Protein AF-A0A535Y219-F1 (afdb_monomer)

Foldseek 3Di:
DKDKDWDWDQDPVPRDTGAIWMWIDPDVVPDIDTADFDDDPLPQFGPTNQQPVNCVPAWDWDAQPVDRQWIWTAFFARPVVQFGRIWIGNGNRNGIGTLAHDDQGTWHDKDADPVHRLWIWTQGQQGIKIDNGVSQDPDRVDDRVSGDIDDQCADQDPVQLWRGNPNPFFFWFFLEKEAAQVQHPWIWTFTAQAATWIADPVDRIIGHAAGGGWAYKDAQNVDLQWIWTAHFAPWIWIGRHNSNDHNNIGTQCAAHDRQAAAARRWEKDALNVQRLWIWTWHLFIKIWNGVPPVDSPPTHIDTQGDRQFPDDDDRDDHNRDQRIWQEWEDAAAQKIWTWGQQGWIKMFNRSRPDSHTDIDTQCPPAAFRHGWQYKYAYRFARQWIKTAGADFCVVVVVRDAGMWIGNGNRNDIDRLQAPPDRWGWRYKYAQLQQRLWIWTFTQQAIWIDNHNRNDIDHDDDDTGGFGFNYWYAQQLFQWIKTRTNGRHIDIDHDPDQTWGKHKHKAWPPWADAAQDKIKMKIKIFTRHRFKFWQKKKKWADWPQKAWDDWPPCWDDDPRITMDTGDIAGRRGMDIIMTMITGHNDDDPPDFKIKTAWMWMATPRGRIDGHYIYIGGHFAQWAKEKPPQEAEDEAEAQAKDKDKIKMWTQHQAFWKWFKDKDQFPFDKFKFAQVQPHGDDRIHDRAHTGGMGMIMMMTHHHNPDDAQDKTKMKMKIATPVHRVHIYIHIYIYTYHHFQEEEEAAALPLPRLSVLLVLLCVLLVHDYDYDYCNVPVDDDLVRLLNHQEYEYEHQADDDQSCVVCLVSVVSNVQQLHEYEYEDFRNLAACSVVDPSNCPPVQWDDPRDCVQHFAQFQWKAFDDPDQQRHPPGTWGFDCVPRVGRGWGFTDGHPPKDAGIAGPVRGGQWIWDDPVRYIYTYGRHHLSRTHDSNRSNSSSNSSVVVSPD

Sequence (944 aa):
MVLYVGSDYRDQTTGAHRPSLLWRSDDNAASWHQLPVTGATGSDDSVLDYCGQQCFYDNVIEVDPTNTDIVYAAGQFNYGIGSGGVFRSDDGGQTWKNLGWDQHPDFHALAFDPSNPAHVLVGSDGGVWYSEDRGGRPGPADPLDAVTWQNLNGTVDTYTAGVLHRTGLQISQFDSIANVPTVPARFWGGTQDNGTVRKSVASNSWFDVASGDGGQVLVDPTDANFVYGTYFGISPYRYTNGGAAFFSNQYIRTGLNLNDRSEFYVPWVMNQLNPNQLFLGTYRLYRTDNAKAPSAPAVTWKTISPDLTTGCTGTAPNGARTCALSAIGVGGGQAVYVGTLDGLLWISPNGVSAANPTWERLDQGGLPKRPVAAIAVDRSNYRIAYVGYNGFNAATPSRPGHVFKTTDGGQHWANISGNLPDSPVNSLLLDPSFPNTLYAGTDVGPFVSYDGGVHWSALGTDFPIVAVDQLDLDASHGSLLAGTHGRGAFRITNNQVVPALVVSKVDAGVPVGPSSNLDYTITLRNIGTADATGVTVTDPVPANTTFVSAGEGGALVAGKVRWTGQTVPTGGSIDLHFRVSIASALKKKIFSITNDGITVTSAEGPGTTGSPTTTNIAPPYAVSLTPAAQDQQNRNGTSVTYPLHLQNLGFNTDSYSISTSGGTFPTQLFQADCTTPLGATVGPLTAGATADFCVGVDIPNNAADNFVDTTTVTATSVASSTVTASATVSTTAASATTLLVDEDGNAPDVQSYYSAALTGASVEFNTWDLEKHRTLPADFLAAYKNVVWFTGNSYPGPITPYEGELATFLDAGGRLLMSGQDILDQQAGQTAFVHDYLHIDWDGSETQNDKATAAVHGVTGNPVTDGIGAIPLDHGILGAAFEDQVTPIAPATGAFTDDTNATDGLNVDTGTYKVIFVAFPLEAYGTAADKATFMTKAFAYFGP

Solvent-accessible surface area (backbone atoms only — not comparable to full-atom values): 47807 Å² total; per-residue (Å²): 88,77,47,77,51,75,51,53,51,66,41,87,88,78,68,45,76,42,67,17,46,47,34,40,15,76,61,63,73,75,50,78,45,74,48,62,70,49,77,54,76,78,37,79,41,24,59,42,28,38,19,48,96,37,52,92,76,16,65,30,75,52,62,43,95,87,40,79,32,30,36,36,44,27,1,33,45,37,75,92,72,69,32,40,24,41,31,41,15,80,65,57,43,64,51,53,27,39,46,23,55,98,67,60,57,41,21,66,43,73,46,63,40,93,90,44,70,42,26,32,38,39,32,26,65,55,41,44,33,36,17,78,54,66,30,43,55,90,50,79,88,56,64,51,78,62,33,53,71,43,65,43,48,35,49,66,37,89,91,72,27,37,34,46,54,84,70,71,56,56,50,51,29,19,62,12,34,31,62,32,70,74,45,73,72,26,37,39,29,6,16,55,59,62,3,27,32,39,38,37,73,91,51,93,43,39,23,42,30,62,46,60,39,9,16,46,46,48,56,35,68,84,43,63,30,38,33,35,38,26,29,62,32,82,41,46,28,33,27,80,61,48,63,77,46,65,63,63,61,37,61,47,56,38,67,62,69,74,81,52,39,26,26,36,56,38,27,62,44,63,35,88,93,44,70,37,25,39,37,43,33,22,30,34,38,31,37,25,78,36,71,72,38,98,45,45,76,67,16,49,37,40,70,47,52,64,78,71,47,92,71,79,85,76,93,53,65,58,57,74,61,60,50,14,26,40,20,54,20,59,35,10,64,34,33,33,36,41,21,13,39,67,20,42,34,36,40,14,74,35,47,70,74,45,82,75,34,58,81,46,79,46,41,85,81,75,57,48,79,35,26,23,35,20,39,31,35,35,67,14,19,41,29,32,30,35,41,22,23,37,61,49,42,84,82,31,71,93,34,60,70,36,32,34,38,23,73,66,59,46,80,52,75,42,79,35,32,62,68,51,72,88,48,29,23,38,20,53,45,74,39,68,51,41,86,32,30,37,39,36,16,14,56,69,23,45,31,35,16,75,65,62,29,60,50,55,42,70,52,77,91,77,67,65,82,32,32,19,42,18,59,31,76,36,56,56,70,28,37,39,37,36,10,14,65,44,60,23,76,47,77,51,72,49,85,74,75,40,29,11,64,39,37,49,66,44,65,75,84,52,35,28,35,65,57,30,71,47,45,34,45,36,40,41,34,19,50,13,53,26,60,33,39,57,23,32,42,37,34,46,64,35,74,71,45,43,86,71,50,49,42,89,78,30,41,83,52,96,67,20,41,36,32,71,66,40,71,31,46,52,71,31,65,49,77,42,40,40,33,30,32,31,37,76,73,75,64,93,91,68,57,57,44,58,35,52,65,34,40,38,43,32,70,87,63,46,58,43,45,34,36,65,41,73,46,63,49,35,52,64,70,41,54,46,42,39,62,53,61,49,75,49,68,43,45,44,62,41,74,48,77,46,75,38,39,35,36,29,50,3,36,42,67,41,34,28,35,67,48,75,44,84,40,84,53,58,70,49,54,17,31,69,82,63,71,50,76,48,73,76,54,52,69,79,27,47,40,49,34,70,52,57,28,18,40,35,40,38,36,49,71,81,53,55,66,72,41,71,38,49,31,39,37,35,40,28,33,67,86,42,79,88,36,61,27,58,25,37,43,33,43,27,27,35,66,49,50,27,37,37,40,41,49,25,80,65,65,62,70,55,64,67,49,57,55,50,14,34,51,66,40,71,48,64,61,44,78,47,49,38,82,84,45,78,74,78,53,49,72,52,58,54,68,33,51,34,39,40,39,41,26,55,78,39,74,74,29,69,59,67,91,45,43,69,42,52,48,53,28,36,76,75,44,20,30,41,40,39,33,21,36,46,46,46,47,54,72,40,21,61,34,68,52,37,38,74,68,68,20,32,60,50,90,58,50,76,85,38,42,73,37,75,46,65,31,43,27,34,27,82,85,26,83,57,22,46,87,41,60,81,36,47,50,45,40,81,74,84,72,51,68,48,27,23,49,55,41,69,31,88,73,32,43,63,26,28,18,35,80,86,68,48,32,28,21,32,36,35,64,76,89,57,31,38,37,36,43,32,25,37,51,63,75,24,40,47,50,72,67,52,35,11,52,46,42,40,29,47,50,58,62,70,46,134

Radius of gyration: 34.11 Å; Cα contacts (8 Å, |Δi|>4): 2656; chains: 1; bounding box: 82×90×89 Å

pLDDT: mean 90.75, std 8.55, range [44.19, 98.75]

Structure (mmCIF, N/CA/C/O backbone):
data_AF-A0A535Y219-F1
#
_entry.id   AF-A0A535Y219-F1
#
loop_
_atom_site.group_PDB
_atom_site.id
_atom_site.type_symbol
_atom_site.label_atom_id
_atom_site.label_alt_id
_atom_site.label_comp_id
_atom_site.label_asym_id
_atom_site.label_entity_id
_atom_site.label_seq_id
_atom_site.pdbx_PDB_ins_code
_atom_site.Cartn_x
_atom_site.Cartn_y
_atom_site.Cartn_z
_atom_site.occupancy
_atom_site.B_iso_or_equiv
_atom_site.auth_seq_id
_atom_site.auth_comp_id
_atom_site.auth_asym_id
_atom_site.auth_atom_id
_atom_site.pdbx_PDB_model_num
ATOM 1 N N . MET A 1 1 ? 40.279 -14.149 -41.042 1.00 84.88 1 MET A N 1
ATOM 2 C CA . MET A 1 1 ? 39.009 -13.833 -40.368 1.00 84.88 1 MET A CA 1
ATOM 3 C C . MET A 1 1 ? 39.279 -12.604 -39.545 1.00 84.88 1 MET A C 1
ATOM 5 O O . MET A 1 1 ? 40.258 -12.608 -38.804 1.00 84.88 1 MET A O 1
ATOM 9 N N . VAL A 1 2 ? 38.479 -11.563 -39.760 1.00 93.25 2 VAL A N 1
ATOM 10 C CA . VAL A 1 2 ? 38.525 -10.356 -38.937 1.00 93.25 2 VAL A CA 1
ATOM 11 C C . VAL A 1 2 ? 37.686 -10.621 -37.692 1.00 93.25 2 VAL A C 1
ATOM 13 O O . VAL A 1 2 ? 36.637 -11.259 -37.786 1.00 93.25 2 VAL A O 1
ATOM 16 N N . LEU A 1 3 ? 38.181 -10.197 -36.537 1.00 94.94 3 LEU A N 1
ATOM 17 C CA . LEU A 1 3 ? 37.518 -10.336 -35.248 1.00 94.94 3 LEU A CA 1
ATOM 18 C C . LEU A 1 3 ? 37.529 -8.998 -34.519 1.00 94.94 3 LEU A C 1
ATOM 20 O O . LEU A 1 3 ? 38.549 -8.308 -34.525 1.00 94.94 3 LEU A O 1
ATOM 24 N N . TYR A 1 4 ? 36.420 -8.696 -33.849 1.00 95.69 4 TYR A N 1
ATOM 25 C CA . TYR A 1 4 ? 36.265 -7.544 -32.969 1.00 95.69 4 TYR A CA 1
ATOM 26 C C . TYR A 1 4 ? 35.875 -8.017 -31.572 1.00 95.69 4 TYR A C 1
ATOM 28 O O . TYR A 1 4 ? 35.117 -8.976 -31.433 1.00 95.69 4 TYR A O 1
ATOM 36 N N . VAL A 1 5 ? 36.413 -7.362 -30.546 1.00 93.62 5 VAL A N 1
ATOM 37 C CA . VAL A 1 5 ? 36.077 -7.617 -29.139 1.00 93.62 5 VAL A CA 1
ATOM 38 C C . VAL A 1 5 ? 35.991 -6.290 -28.401 1.00 93.62 5 VAL A C 1
ATOM 40 O O . VAL A 1 5 ? 36.874 -5.445 -28.546 1.00 93.62 5 VAL A O 1
ATOM 43 N N . GLY A 1 6 ? 34.952 -6.142 -27.585 1.00 91.31 6 GLY A N 1
ATOM 44 C CA . GLY A 1 6 ? 34.812 -5.079 -26.600 1.00 91.31 6 GLY A CA 1
ATOM 45 C C . GLY A 1 6 ? 34.840 -5.653 -25.190 1.00 91.31 6 GLY A C 1
ATOM 46 O O . GLY A 1 6 ? 34.215 -6.680 -24.918 1.00 91.31 6 GLY A O 1
ATOM 47 N N . SER A 1 7 ? 35.608 -5.029 -24.301 1.00 89.06 7 SER A N 1
ATOM 48 C CA . SER A 1 7 ? 35.710 -5.463 -22.905 1.00 89.06 7 SER A CA 1
ATOM 49 C C . SER A 1 7 ? 36.103 -4.314 -21.991 1.00 89.06 7 SER A C 1
ATOM 51 O O . SER A 1 7 ? 37.027 -3.563 -22.321 1.00 89.06 7 SER A O 1
ATOM 53 N N . ASP A 1 8 ? 35.482 -4.246 -20.820 1.00 90.12 8 ASP A N 1
ATOM 54 C CA . ASP A 1 8 ? 36.017 -3.566 -19.647 1.00 90.12 8 ASP A CA 1
ATOM 55 C C . ASP A 1 8 ? 36.749 -4.566 -18.736 1.00 90.12 8 ASP A C 1
ATOM 57 O O . ASP A 1 8 ? 36.802 -5.774 -18.992 1.00 90.12 8 ASP A O 1
ATOM 61 N N . TYR A 1 9 ? 37.370 -4.066 -17.668 1.00 86.69 9 TYR A N 1
ATOM 62 C CA . TYR A 1 9 ? 37.831 -4.940 -16.594 1.00 86.69 9 TYR A CA 1
ATOM 63 C C . TYR A 1 9 ? 37.949 -4.203 -15.267 1.00 86.69 9 TYR A C 1
ATOM 65 O O . TYR A 1 9 ? 38.219 -3.004 -15.194 1.00 86.69 9 TYR A O 1
ATOM 73 N N . ARG A 1 10 ? 37.823 -4.960 -14.176 1.00 84.62 10 ARG A N 1
ATOM 74 C CA . ARG A 1 10 ? 38.108 -4.478 -12.824 1.00 84.62 10 ARG A CA 1
ATOM 75 C C . ARG A 1 10 ? 39.482 -4.951 -12.379 1.00 84.62 10 ARG A C 1
ATOM 77 O O . ARG A 1 10 ? 39.768 -6.148 -12.362 1.00 84.62 10 ARG A O 1
ATOM 84 N N . ASP A 1 11 ? 40.331 -4.014 -11.984 1.00 84.31 11 ASP A N 1
ATOM 85 C CA . ASP A 1 11 ? 41.625 -4.326 -11.391 1.00 84.31 11 ASP A CA 1
ATOM 86 C C . ASP A 1 11 ? 41.407 -4.927 -9.996 1.00 84.31 11 ASP A C 1
ATOM 88 O O . ASP A 1 11 ? 40.945 -4.258 -9.074 1.00 84.31 11 ASP A O 1
ATOM 92 N N . GLN A 1 12 ? 41.743 -6.205 -9.831 1.00 83.44 12 GLN A N 1
ATOM 93 C CA . GLN A 1 12 ? 41.537 -6.923 -8.571 1.00 83.44 12 GLN A CA 1
ATOM 94 C C . GLN A 1 12 ? 42.409 -6.403 -7.417 1.00 83.44 12 GLN A C 1
ATOM 96 O O . GLN A 1 12 ? 42.119 -6.698 -6.260 1.00 83.44 12 GLN A O 1
ATOM 101 N N . THR A 1 13 ? 43.472 -5.646 -7.704 1.00 85.62 13 THR A N 1
ATOM 102 C CA . THR A 1 13 ? 44.382 -5.105 -6.682 1.00 85.62 13 THR A CA 1
ATOM 103 C C . THR A 1 13 ? 43.932 -3.749 -6.159 1.00 85.62 13 THR A C 1
ATOM 105 O O . THR A 1 13 ? 44.050 -3.482 -4.965 1.00 85.62 13 THR A O 1
ATOM 108 N N . THR A 1 14 ? 43.399 -2.900 -7.039 1.00 87.31 14 THR A N 1
ATOM 109 C CA . THR A 1 14 ? 42.960 -1.541 -6.690 1.00 87.31 14 THR A CA 1
ATOM 110 C C . THR A 1 14 ? 41.446 -1.430 -6.525 1.00 87.31 14 THR A C 1
ATOM 112 O O . THR A 1 14 ? 40.963 -0.451 -5.963 1.00 87.31 14 THR A O 1
ATOM 115 N N . GLY A 1 15 ? 40.686 -2.411 -7.016 1.00 80.69 15 GLY A N 1
ATOM 116 C CA . GLY A 1 15 ? 39.230 -2.351 -7.129 1.00 80.69 15 GLY A CA 1
ATOM 117 C C . GLY A 1 15 ? 38.739 -1.375 -8.201 1.00 80.69 15 GLY A C 1
ATOM 118 O O . GLY A 1 15 ? 37.528 -1.234 -8.369 1.00 80.69 15 GLY A O 1
ATOM 119 N N . ALA A 1 16 ? 39.652 -0.708 -8.917 1.00 85.19 16 ALA A N 1
ATOM 120 C CA . ALA A 1 16 ? 39.313 0.293 -9.914 1.00 85.19 16 ALA A CA 1
ATOM 121 C C . ALA A 1 16 ? 38.746 -0.372 -11.172 1.00 85.19 16 ALA A C 1
ATOM 123 O O . ALA A 1 16 ? 39.345 -1.297 -11.730 1.00 85.19 16 ALA A O 1
ATOM 124 N N . HIS A 1 17 ? 37.598 0.127 -11.621 1.00 84.38 17 HIS A N 1
ATOM 125 C CA . HIS A 1 17 ? 37.084 -0.152 -12.956 1.00 84.38 17 HIS A CA 1
ATOM 126 C C . HIS A 1 17 ? 37.974 0.528 -14.000 1.00 84.38 17 HIS A C 1
ATOM 128 O O . HIS A 1 17 ? 38.529 1.607 -13.763 1.00 84.38 17 HIS A O 1
ATOM 134 N N . ARG A 1 18 ? 38.180 -0.156 -15.119 1.00 89.12 18 ARG A N 1
ATOM 135 C CA . ARG A 1 18 ? 38.906 0.343 -16.280 1.00 89.12 18 ARG A CA 1
ATOM 136 C C . ARG A 1 18 ? 37.917 0.423 -17.432 1.00 89.12 18 ARG A C 1
ATOM 138 O O . ARG A 1 18 ? 37.180 -0.544 -17.612 1.00 89.12 18 ARG A O 1
ATOM 145 N N . PRO A 1 19 ? 37.932 1.530 -18.189 1.00 89.19 19 PRO A N 1
ATOM 146 C CA . PRO A 1 19 ? 36.916 1.784 -19.193 1.00 89.19 19 PRO A CA 1
ATOM 147 C C . PRO A 1 19 ? 36.911 0.694 -20.259 1.00 89.19 19 PRO A C 1
ATOM 149 O O . PRO A 1 19 ? 37.967 0.130 -20.575 1.00 89.19 19 PRO A O 1
ATOM 152 N N . SER A 1 20 ? 35.742 0.430 -20.834 1.00 89.94 20 SER A N 1
ATOM 153 C CA . SER A 1 20 ? 35.638 -0.475 -21.975 1.00 89.94 20 SER A CA 1
ATOM 154 C C . SER A 1 20 ? 36.407 0.047 -23.189 1.00 89.94 20 SER A C 1
ATOM 156 O O . SER A 1 20 ? 36.413 1.239 -23.510 1.00 89.94 20 SER A O 1
ATOM 158 N N . LEU A 1 21 ? 37.106 -0.879 -23.849 1.00 91.25 21 LEU A N 1
ATOM 159 C CA . LEU A 1 21 ? 37.931 -0.632 -25.028 1.00 91.25 21 LEU A CA 1
ATOM 160 C C . LEU A 1 21 ? 37.623 -1.661 -26.112 1.00 91.25 21 LEU A C 1
ATOM 162 O O . LEU A 1 21 ? 37.280 -2.808 -25.817 1.00 91.25 21 LEU A O 1
ATOM 166 N N . LEU A 1 22 ? 37.825 -1.252 -27.363 1.00 93.19 22 LEU A N 1
ATOM 167 C CA . LEU A 1 22 ? 37.609 -2.081 -28.541 1.00 93.19 22 LEU A CA 1
ATOM 168 C C . LEU A 1 22 ? 38.937 -2.560 -29.132 1.00 93.19 22 LEU A C 1
ATOM 170 O O . LEU A 1 22 ? 39.913 -1.811 -29.224 1.00 93.19 22 LEU A O 1
ATOM 174 N N . TRP A 1 23 ? 38.956 -3.815 -29.562 1.00 94.06 23 TRP A N 1
ATOM 175 C CA . TRP A 1 23 ? 40.123 -4.495 -30.112 1.00 94.06 23 TRP A CA 1
ATOM 176 C C . TRP A 1 23 ? 39.767 -5.169 -31.427 1.00 94.06 23 TRP A C 1
ATOM 178 O O . TRP A 1 23 ? 38.673 -5.714 -31.576 1.00 94.06 23 TRP A O 1
ATOM 188 N N . ARG A 1 24 ? 40.722 -5.178 -32.358 1.00 95.12 24 ARG A N 1
ATOM 189 C CA . ARG A 1 24 ? 40.600 -5.837 -33.658 1.00 95.12 24 ARG A CA 1
ATOM 190 C C . ARG A 1 24 ? 41.745 -6.819 -33.882 1.00 95.12 24 ARG A C 1
ATOM 192 O O . ARG A 1 24 ? 42.893 -6.564 -33.510 1.00 95.12 24 ARG A O 1
ATOM 199 N N . SER A 1 25 ? 41.426 -7.939 -34.519 1.00 96.31 25 SER A N 1
ATOM 200 C CA . SER A 1 25 ? 42.389 -8.889 -35.071 1.00 96.31 25 SER A CA 1
ATOM 201 C C . SER A 1 25 ? 42.077 -9.136 -36.542 1.00 96.31 25 SER A C 1
ATOM 203 O O . SER A 1 25 ? 40.933 -9.405 -36.899 1.00 96.31 25 SER A O 1
ATOM 205 N N . ASP A 1 26 ? 43.103 -9.086 -37.390 1.00 95.06 26 ASP A N 1
ATOM 206 C CA . ASP A 1 26 ? 42.995 -9.354 -38.832 1.00 95.06 26 ASP A CA 1
ATOM 207 C C . ASP A 1 26 ? 43.533 -10.742 -39.225 1.00 95.06 26 ASP A C 1
ATOM 209 O O . ASP A 1 26 ? 43.515 -11.132 -40.395 1.00 95.06 26 ASP A O 1
ATOM 213 N N . ASP A 1 27 ? 44.019 -11.512 -38.250 1.00 94.50 27 ASP A N 1
ATOM 214 C CA . ASP A 1 27 ? 44.838 -12.709 -38.452 1.00 94.50 27 ASP A CA 1
ATOM 215 C C . ASP A 1 27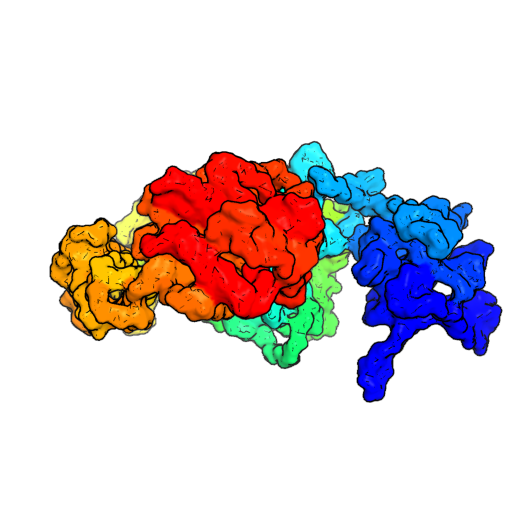 ? 44.320 -13.940 -37.687 1.00 94.50 27 ASP A C 1
ATOM 217 O O . ASP A 1 27 ? 45.093 -14.818 -37.307 1.00 94.50 27 ASP A O 1
ATOM 221 N N . ASN A 1 28 ? 42.995 -14.049 -37.522 1.00 91.56 28 ASN A N 1
ATOM 222 C CA . ASN A 1 28 ? 42.333 -15.134 -36.781 1.00 91.56 28 ASN A CA 1
ATOM 223 C C . ASN A 1 28 ? 42.730 -15.180 -35.289 1.00 91.56 28 ASN A C 1
ATOM 225 O O . ASN A 1 28 ? 43.012 -16.258 -34.764 1.00 91.56 28 ASN A O 1
ATOM 229 N N . ALA A 1 29 ? 42.742 -14.027 -34.614 1.00 93.50 29 ALA A N 1
ATOM 230 C CA . ALA A 1 29 ? 43.116 -13.870 -33.204 1.00 93.50 29 ALA A CA 1
ATOM 231 C C . ALA A 1 29 ? 44.577 -14.237 -32.876 1.00 93.50 29 ALA A C 1
ATOM 233 O O . ALA A 1 29 ? 44.893 -14.475 -31.708 1.00 93.50 29 ALA A O 1
ATOM 234 N N . ALA A 1 30 ? 45.476 -14.275 -33.869 1.00 95.19 30 ALA A N 1
ATOM 235 C CA . ALA A 1 30 ? 46.901 -14.495 -33.618 1.00 95.19 30 ALA A CA 1
ATOM 236 C C . ALA A 1 30 ? 47.577 -13.239 -33.036 1.00 95.19 30 ALA A C 1
ATOM 238 O O . ALA A 1 30 ? 48.486 -13.356 -32.211 1.00 95.19 30 ALA A O 1
ATOM 239 N N . SER A 1 31 ? 47.101 -12.050 -33.407 1.00 95.62 31 SER A N 1
ATOM 240 C CA . SER A 1 31 ? 47.464 -10.772 -32.802 1.00 95.62 31 SER A CA 1
ATOM 241 C C . SER A 1 31 ? 46.263 -9.828 -32.700 1.00 95.62 31 SER A C 1
ATOM 243 O O . SER A 1 31 ? 45.315 -9.908 -33.482 1.00 95.62 31 SER A O 1
ATOM 245 N N . TRP A 1 32 ? 46.310 -8.939 -31.704 1.00 95.25 32 TRP A N 1
ATOM 246 C CA . TRP A 1 32 ? 45.279 -7.941 -31.425 1.00 95.25 32 TRP A CA 1
ATOM 247 C C . TRP A 1 32 ? 45.902 -6.556 -31.357 1.00 95.25 32 TRP A C 1
ATOM 249 O O . TRP A 1 32 ? 46.970 -6.378 -30.766 1.00 95.25 32 TRP A O 1
ATOM 259 N N . HIS A 1 33 ? 45.212 -5.574 -31.920 1.00 93.56 33 HIS A N 1
ATOM 260 C CA . HIS A 1 33 ? 45.526 -4.170 -31.718 1.00 93.56 33 HIS A CA 1
ATOM 261 C C . HIS A 1 33 ? 44.296 -3.444 -31.183 1.00 93.56 33 HIS A C 1
ATOM 263 O O . HIS A 1 33 ? 43.164 -3.717 -31.587 1.00 93.56 33 HIS A O 1
ATOM 269 N N . GLN A 1 34 ? 44.533 -2.541 -30.238 1.00 92.50 34 GLN A N 1
ATOM 270 C CA . GLN A 1 34 ? 43.491 -1.679 -29.706 1.00 92.50 34 GLN A CA 1
ATOM 271 C C . GLN A 1 34 ? 43.074 -0.695 -30.799 1.00 92.50 34 GLN A C 1
ATOM 273 O O . GLN A 1 34 ? 43.931 -0.110 -31.469 1.00 92.50 34 GLN A O 1
ATOM 278 N N . LEU A 1 35 ? 41.771 -0.518 -30.975 1.00 91.69 35 LEU A N 1
ATOM 279 C CA . LEU A 1 35 ? 41.237 0.469 -31.898 1.00 91.69 35 LEU A CA 1
ATOM 280 C C . LEU A 1 35 ? 41.428 1.892 -31.340 1.00 91.69 35 LEU A C 1
ATOM 282 O O . LEU A 1 35 ? 41.446 2.076 -30.115 1.00 91.69 35 LEU A O 1
ATOM 286 N N . PRO A 1 36 ? 41.616 2.902 -32.211 1.00 83.38 36 PRO A N 1
ATOM 287 C CA . PRO A 1 36 ? 41.722 4.289 -31.787 1.00 83.38 36 PRO A CA 1
ATOM 288 C C . PRO A 1 36 ? 40.501 4.730 -30.987 1.00 83.38 36 PRO A C 1
ATOM 290 O O . PRO A 1 36 ? 39.364 4.393 -31.305 1.00 83.38 36 PRO A O 1
ATOM 293 N N . VAL A 1 37 ? 40.758 5.538 -29.966 1.00 74.69 37 VAL A N 1
ATOM 294 C CA . VAL A 1 37 ? 39.713 6.191 -29.190 1.00 74.69 37 VAL A CA 1
ATOM 295 C C . VAL A 1 37 ? 39.547 7.608 -29.731 1.00 74.69 37 VAL A C 1
ATOM 297 O O . VAL A 1 37 ? 40.480 8.410 -29.657 1.00 74.69 37 VAL A O 1
ATOM 300 N N . THR A 1 38 ? 38.389 7.916 -30.310 1.00 66.50 38 THR A N 1
ATOM 301 C CA . THR A 1 38 ? 38.049 9.266 -30.774 1.00 66.50 38 THR A CA 1
ATOM 302 C C . THR A 1 38 ? 37.378 10.050 -29.650 1.00 66.50 38 THR A C 1
ATOM 304 O O . THR A 1 38 ? 36.330 9.646 -29.172 1.00 66.50 38 THR A O 1
ATOM 307 N N . GLY A 1 39 ? 37.948 11.187 -29.241 1.00 68.25 39 GLY A N 1
ATOM 308 C CA . GLY A 1 39 ? 37.336 12.069 -28.235 1.00 68.25 39 GLY A CA 1
ATOM 309 C C . GLY A 1 39 ? 37.585 11.665 -26.774 1.00 68.25 39 GLY A C 1
ATOM 310 O O . GLY A 1 39 ? 38.320 10.724 -26.478 1.00 68.25 39 GLY A O 1
ATOM 311 N N . ALA A 1 40 ? 37.023 12.444 -25.846 1.00 67.88 40 ALA A N 1
ATOM 312 C CA . ALA A 1 40 ? 37.053 12.148 -24.412 1.00 67.88 40 ALA A CA 1
ATOM 313 C C . ALA A 1 40 ? 35.893 11.209 -24.039 1.00 67.88 40 ALA A C 1
ATOM 315 O O . ALA A 1 40 ? 34.941 11.062 -24.805 1.00 67.88 40 ALA A O 1
ATOM 316 N N . THR A 1 41 ? 35.947 10.575 -22.865 1.00 67.44 41 THR A N 1
ATOM 317 C CA . THR A 1 41 ? 34.796 9.827 -22.333 1.00 67.44 41 THR A CA 1
ATOM 318 C C . THR A 1 41 ? 33.559 10.724 -22.333 1.00 67.44 41 THR A C 1
ATOM 320 O O . THR A 1 41 ? 33.616 11.850 -21.838 1.00 67.44 41 THR A O 1
ATOM 323 N N . GLY A 1 42 ? 32.465 10.231 -22.910 1.00 66.00 42 GLY A N 1
ATOM 324 C CA . GLY A 1 42 ? 31.187 10.935 -22.940 1.00 66.00 42 GLY A CA 1
ATOM 325 C C . GLY A 1 42 ? 31.013 11.983 -24.044 1.00 66.00 42 GLY A C 1
ATOM 326 O O . GLY A 1 42 ? 29.945 12.582 -24.100 1.00 66.00 42 GLY A O 1
ATOM 327 N N . SER A 1 43 ? 31.998 12.209 -24.928 1.00 79.31 43 SER A N 1
ATOM 328 C CA . SER A 1 43 ? 31.754 13.013 -26.138 1.00 79.31 43 SER A CA 1
ATOM 329 C C . SER A 1 43 ? 30.896 12.246 -27.143 1.00 79.31 43 SER A C 1
ATOM 331 O O . SER A 1 43 ? 31.056 11.032 -27.241 1.00 79.31 43 SER A O 1
ATOM 333 N N . ASP A 1 44 ? 30.090 12.957 -27.935 1.00 83.75 44 ASP A N 1
ATOM 334 C CA . ASP A 1 44 ? 29.055 12.408 -28.823 1.00 83.75 44 ASP A CA 1
ATOM 335 C C . ASP A 1 44 ? 29.460 11.135 -29.566 1.00 83.75 44 ASP A C 1
ATOM 337 O O . ASP A 1 44 ? 28.740 10.148 -29.490 1.00 83.75 44 ASP A O 1
ATOM 341 N N . ASP A 1 45 ? 30.629 11.137 -30.213 1.00 88.00 45 ASP A N 1
ATOM 342 C CA . ASP A 1 45 ? 31.126 10.057 -31.078 1.00 88.00 45 ASP A CA 1
ATOM 343 C C . ASP A 1 45 ? 32.232 9.191 -30.453 1.00 88.00 45 ASP A C 1
ATOM 345 O O . ASP A 1 45 ? 32.916 8.429 -31.143 1.00 88.00 45 ASP A O 1
ATOM 349 N N . SER A 1 46 ? 32.449 9.317 -29.144 1.00 86.06 46 SER A N 1
ATOM 350 C CA . SER A 1 46 ? 33.441 8.511 -28.438 1.00 86.06 46 SER A CA 1
ATOM 351 C C . SER A 1 46 ? 32.884 7.149 -28.070 1.00 86.06 46 SER A C 1
ATOM 353 O O . SER A 1 46 ? 31.890 7.039 -27.361 1.00 86.06 46 SER A O 1
ATOM 355 N N . VAL A 1 47 ? 33.601 6.113 -28.493 1.00 88.56 47 VAL A N 1
ATOM 356 C CA . VAL A 1 47 ? 33.410 4.729 -28.036 1.00 88.56 47 VAL A CA 1
ATOM 357 C C . VAL A 1 47 ? 34.298 4.378 -26.841 1.00 88.56 47 VAL A C 1
ATOM 359 O O . VAL A 1 47 ? 34.400 3.209 -26.466 1.00 88.56 47 VAL A O 1
ATOM 362 N N . LEU A 1 48 ? 34.981 5.367 -26.244 1.00 88.62 48 LEU A N 1
ATOM 363 C CA . LEU A 1 48 ? 35.661 5.146 -24.974 1.00 88.62 48 LEU A CA 1
ATOM 364 C C . LEU A 1 48 ? 34.619 4.854 -23.914 1.00 88.62 48 LEU A C 1
ATOM 366 O O . LEU A 1 48 ? 33.781 5.706 -23.630 1.00 88.62 48 LEU A O 1
ATOM 370 N N . ASP A 1 49 ? 34.755 3.706 -23.271 1.00 88.75 49 ASP A N 1
ATOM 371 C CA . ASP A 1 49 ? 33.847 3.306 -22.213 1.00 88.75 49 ASP A CA 1
ATOM 372 C C . ASP A 1 49 ? 32.380 3.161 -22.671 1.00 88.75 49 ASP A C 1
ATOM 374 O O . ASP A 1 49 ? 31.462 3.472 -21.919 1.00 88.75 49 ASP A O 1
ATOM 378 N N . TYR A 1 50 ? 32.147 2.711 -23.913 1.00 88.12 50 TYR A N 1
ATOM 379 C CA . TYR A 1 50 ? 30.809 2.657 -24.526 1.00 88.12 50 TYR A CA 1
ATOM 380 C C . TYR A 1 50 ? 29.784 1.790 -23.772 1.00 88.12 50 TYR A C 1
ATOM 382 O O . TYR A 1 50 ? 28.593 2.019 -23.935 1.00 88.12 50 TYR A O 1
ATOM 390 N N . CYS A 1 51 ? 30.222 0.803 -22.981 1.00 88.19 51 CYS A N 1
ATOM 391 C CA . CYS A 1 51 ? 29.358 0.017 -22.087 1.00 88.19 51 CYS A CA 1
ATOM 392 C C . CYS A 1 51 ? 29.571 0.340 -20.599 1.00 88.19 51 CYS A C 1
ATOM 394 O O . CYS A 1 51 ? 29.087 -0.381 -19.732 1.00 88.19 51 CYS A O 1
ATOM 396 N N . GLY A 1 52 ? 30.318 1.406 -20.290 1.00 86.25 52 GLY A N 1
ATOM 397 C CA . GLY A 1 52 ? 30.615 1.869 -18.935 1.00 86.25 52 GLY A CA 1
ATOM 398 C C . GLY A 1 52 ? 30.949 0.748 -17.950 1.00 86.25 52 GLY A C 1
ATOM 399 O O . GLY A 1 52 ? 31.830 -0.078 -18.191 1.00 86.25 52 GLY A O 1
ATOM 400 N N . GLN A 1 53 ? 30.233 0.704 -16.822 1.00 84.75 53 GLN A N 1
ATOM 401 C CA . GLN A 1 53 ? 30.354 -0.380 -15.828 1.00 84.75 53 GLN A CA 1
ATOM 402 C C . GLN A 1 53 ? 29.395 -1.550 -16.080 1.00 84.75 53 GLN A C 1
ATOM 404 O O . GLN A 1 53 ? 29.286 -2.441 -15.236 1.00 84.75 53 GLN A O 1
ATOM 409 N N . GLN A 1 54 ? 28.689 -1.530 -17.209 1.00 87.56 54 GLN A N 1
ATOM 410 C CA . GLN A 1 54 ? 27.583 -2.418 -17.532 1.00 87.56 54 GLN A CA 1
ATOM 411 C C . GLN A 1 54 ? 27.933 -3.459 -18.600 1.00 87.56 54 GLN A C 1
ATOM 413 O O . GLN A 1 54 ? 27.094 -4.276 -18.921 1.00 87.56 54 GLN A O 1
ATOM 418 N N . CYS A 1 55 ? 29.185 -3.589 -19.050 1.00 89.00 55 CYS A N 1
ATOM 419 C CA . CYS A 1 55 ? 29.556 -4.577 -20.079 1.00 89.00 55 CYS A CA 1
ATOM 420 C C . CYS A 1 55 ? 29.259 -6.059 -19.724 1.00 89.00 55 CYS A C 1
ATOM 422 O O . CYS A 1 55 ? 29.378 -6.938 -20.579 1.00 89.00 55 CYS A O 1
ATOM 424 N N . PHE A 1 56 ? 28.926 -6.364 -18.461 1.00 86.19 56 PHE A N 1
ATOM 425 C CA . PHE A 1 56 ? 28.417 -7.674 -18.021 1.00 86.19 56 PHE A CA 1
ATOM 426 C C . PHE A 1 56 ? 26.917 -7.884 -18.312 1.00 86.19 56 PHE A C 1
ATOM 428 O O . PHE A 1 56 ? 26.444 -9.018 -18.264 1.00 86.19 56 PHE A O 1
ATOM 435 N N . TYR A 1 57 ? 26.201 -6.787 -18.537 1.00 87.44 57 TYR A N 1
ATOM 436 C CA . TYR A 1 57 ? 24.777 -6.639 -18.795 1.00 87.44 57 TYR A CA 1
ATOM 437 C C . TYR A 1 57 ? 24.545 -6.327 -20.281 1.00 87.44 57 TYR A C 1
ATOM 439 O O . TYR A 1 57 ? 23.902 -7.127 -20.948 1.00 87.44 57 TYR A O 1
ATOM 447 N N . ASP A 1 58 ? 25.165 -5.270 -20.820 1.00 90.19 58 ASP A N 1
ATOM 448 C CA . ASP A 1 58 ? 24.958 -4.765 -22.182 1.00 90.19 58 ASP A CA 1
ATOM 449 C C . ASP A 1 58 ? 26.283 -4.575 -22.960 1.00 90.19 58 ASP A C 1
ATOM 451 O O . ASP A 1 58 ? 27.013 -3.588 -22.865 1.00 90.19 58 ASP A O 1
ATOM 455 N N . ASN A 1 59 ? 26.644 -5.572 -23.770 1.00 92.56 59 ASN A N 1
ATOM 456 C CA . ASN A 1 59 ? 27.863 -5.525 -24.580 1.00 92.56 59 ASN A CA 1
ATOM 457 C C . ASN A 1 59 ? 27.650 -6.177 -25.947 1.00 92.56 59 ASN A C 1
ATOM 459 O O . ASN A 1 59 ? 27.744 -7.397 -26.103 1.00 92.56 59 ASN A O 1
ATOM 463 N N . VAL A 1 60 ? 27.403 -5.338 -26.947 1.00 94.44 60 VAL A N 1
ATOM 464 C CA . VAL A 1 60 ? 27.124 -5.736 -28.323 1.00 94.44 60 VAL A CA 1
ATOM 465 C C . VAL A 1 60 ? 28.262 -5.290 -29.223 1.00 94.44 60 VAL A C 1
ATOM 467 O O . VAL A 1 60 ? 28.568 -4.104 -29.315 1.00 94.44 60 VAL A O 1
ATOM 470 N N . ILE A 1 61 ? 28.849 -6.245 -29.942 1.00 95.06 61 ILE A N 1
ATOM 471 C CA . ILE A 1 61 ? 29.782 -6.003 -31.042 1.00 95.06 61 ILE A CA 1
ATOM 472 C C . ILE A 1 61 ? 29.311 -6.825 -32.227 1.00 95.06 61 ILE A C 1
ATOM 474 O O . ILE A 1 61 ? 29.297 -8.051 -32.151 1.00 95.06 61 ILE A O 1
ATOM 478 N N . GLU A 1 62 ? 28.948 -6.162 -33.319 1.00 95.69 62 GLU A N 1
ATOM 479 C CA . GLU A 1 62 ? 28.327 -6.829 -34.462 1.00 95.69 62 GLU A CA 1
ATOM 480 C C . GLU A 1 62 ? 28.893 -6.273 -35.774 1.00 95.69 62 GLU A C 1
ATOM 482 O O . GLU A 1 62 ? 29.072 -5.064 -35.931 1.00 95.69 62 GLU A O 1
ATOM 487 N N . VAL A 1 63 ? 29.245 -7.159 -36.706 1.00 95.44 63 VAL A N 1
ATOM 488 C CA . VAL A 1 63 ? 30.016 -6.819 -37.916 1.00 95.44 63 VAL A CA 1
ATOM 489 C C . VAL A 1 63 ? 29.161 -7.083 -39.143 1.00 95.44 63 VAL A C 1
ATOM 491 O O . VAL A 1 63 ? 28.555 -8.148 -39.251 1.00 95.44 63 VAL A O 1
ATOM 494 N N . ASP A 1 64 ? 29.135 -6.148 -40.094 1.00 94.69 64 ASP A N 1
ATOM 495 C CA . ASP A 1 64 ? 28.374 -6.322 -41.332 1.00 94.69 64 ASP A CA 1
ATOM 496 C C . ASP A 1 64 ? 28.839 -7.602 -42.062 1.00 94.69 64 ASP A C 1
ATOM 498 O O . ASP A 1 64 ? 30.033 -7.765 -42.353 1.00 94.69 64 ASP A O 1
ATOM 502 N N . PRO A 1 65 ? 27.914 -8.520 -42.403 1.00 93.50 65 PRO A N 1
ATOM 503 C CA . PRO A 1 65 ? 28.257 -9.824 -42.969 1.00 93.50 65 PRO A CA 1
ATOM 504 C C . PRO A 1 65 ? 28.871 -9.741 -44.375 1.00 93.50 65 PRO A C 1
ATOM 506 O O . PRO A 1 65 ? 29.407 -10.730 -44.881 1.00 93.50 65 PRO A O 1
ATOM 509 N N . THR A 1 66 ? 28.783 -8.582 -45.029 1.00 93.81 66 THR A N 1
ATOM 510 C CA . THR A 1 66 ? 29.287 -8.329 -46.383 1.00 93.81 66 THR A CA 1
ATOM 511 C C . THR A 1 66 ? 30.500 -7.404 -46.416 1.00 93.81 66 THR A C 1
ATOM 513 O O . THR A 1 66 ? 31.197 -7.364 -47.433 1.00 93.81 66 THR A O 1
ATOM 516 N N . ASN A 1 67 ? 30.782 -6.686 -45.326 1.00 94.44 67 ASN A N 1
ATOM 517 C CA . ASN A 1 67 ? 31.913 -5.771 -45.231 1.00 94.44 67 ASN A CA 1
ATOM 518 C C . ASN A 1 67 ? 32.459 -5.694 -43.800 1.00 94.44 67 ASN A C 1
ATOM 520 O O . ASN A 1 67 ? 31.901 -5.014 -42.948 1.00 94.44 67 ASN A O 1
ATOM 524 N N . THR A 1 68 ? 33.621 -6.302 -43.565 1.00 94.38 68 THR A N 1
ATOM 525 C CA . THR A 1 68 ? 34.247 -6.344 -42.236 1.00 94.38 68 THR A CA 1
ATOM 526 C C . THR A 1 68 ? 34.724 -4.992 -41.711 1.00 94.38 68 THR A C 1
ATOM 528 O O . THR A 1 68 ? 35.069 -4.916 -40.540 1.00 94.38 68 THR A O 1
ATOM 531 N N . ASP A 1 69 ? 34.774 -3.948 -42.544 1.00 95.06 69 ASP A N 1
ATOM 532 C CA . ASP A 1 69 ? 35.101 -2.594 -42.084 1.00 95.06 69 ASP A CA 1
ATOM 533 C C . ASP A 1 69 ? 33.884 -1.864 -41.492 1.00 95.06 69 ASP A C 1
ATOM 535 O O . ASP A 1 69 ? 34.039 -0.822 -40.861 1.00 95.06 69 ASP A O 1
ATOM 539 N N . ILE A 1 70 ? 32.674 -2.408 -41.652 1.00 95.00 70 ILE A N 1
ATOM 540 C CA . ILE A 1 70 ? 31.479 -1.869 -41.008 1.00 95.00 70 ILE A CA 1
ATOM 541 C C . ILE A 1 70 ? 31.217 -2.668 -39.739 1.00 95.00 70 ILE A C 1
ATOM 543 O O . ILE A 1 70 ? 30.895 -3.855 -39.792 1.00 95.00 70 ILE A O 1
ATOM 547 N N . VAL A 1 71 ? 31.362 -2.009 -38.594 1.00 95.25 71 VAL A N 1
ATOM 548 C CA . VAL A 1 71 ? 31.217 -2.626 -37.273 1.00 95.25 71 VAL A CA 1
ATOM 549 C C . VAL A 1 71 ? 30.420 -1.718 -36.355 1.00 95.25 71 VAL A C 1
ATOM 551 O O . VAL A 1 71 ? 30.568 -0.496 -36.383 1.00 95.25 71 VAL A O 1
ATOM 554 N N . TYR A 1 72 ? 29.578 -2.335 -35.540 1.00 94.94 72 TYR A N 1
ATOM 555 C CA . TYR A 1 72 ? 28.783 -1.681 -34.523 1.00 94.94 72 TYR A CA 1
ATOM 556 C C . TYR A 1 72 ? 29.307 -2.031 -33.138 1.00 94.94 72 TYR A C 1
ATOM 558 O O . TYR A 1 72 ? 29.749 -3.157 -32.902 1.00 94.94 72 TYR A O 1
ATOM 566 N N . ALA A 1 73 ? 29.224 -1.060 -32.237 1.00 93.81 73 ALA A N 1
ATOM 567 C CA . ALA A 1 73 ? 29.433 -1.242 -30.812 1.00 93.81 73 ALA A CA 1
ATOM 568 C C . ALA A 1 73 ? 28.234 -0.657 -30.075 1.00 93.81 73 ALA A C 1
ATOM 570 O O . ALA A 1 73 ? 27.857 0.484 -30.338 1.00 93.81 73 ALA A O 1
ATOM 571 N N . ALA A 1 74 ? 27.624 -1.438 -29.193 1.00 92.56 74 ALA A N 1
ATOM 572 C CA . ALA A 1 74 ? 26.451 -1.028 -28.441 1.00 92.56 74 ALA A CA 1
ATOM 573 C C . ALA A 1 74 ? 26.502 -1.522 -26.990 1.00 92.56 74 ALA A C 1
ATOM 575 O O . ALA A 1 74 ? 27.088 -2.567 -26.718 1.00 92.56 74 ALA A O 1
ATOM 576 N N . GLY A 1 75 ? 25.927 -0.761 -26.067 1.00 92.38 75 GLY A N 1
ATOM 577 C CA . GLY A 1 75 ? 25.945 -1.056 -24.633 1.00 92.38 75 GLY A CA 1
ATOM 578 C C . GLY A 1 75 ? 25.216 0.022 -23.842 1.00 92.38 75 GLY A C 1
ATOM 579 O O . GLY A 1 75 ? 24.124 0.423 -24.229 1.00 92.38 75 GLY A O 1
ATOM 580 N N . GLN A 1 76 ? 25.843 0.525 -22.785 1.00 89.56 76 GLN A N 1
ATOM 581 C CA . GLN A 1 76 ? 25.258 1.537 -21.912 1.00 89.56 76 GLN A CA 1
ATOM 582 C C . GLN A 1 76 ? 24.864 2.831 -22.646 1.00 89.56 76 GLN A C 1
ATOM 584 O O . GLN A 1 76 ? 25.643 3.427 -23.398 1.00 89.56 76 GLN A O 1
ATOM 589 N N . PHE A 1 77 ? 23.676 3.341 -22.329 1.00 87.12 77 PHE A N 1
ATOM 590 C CA . PHE A 1 77 ? 23.233 4.661 -22.776 1.00 87.12 77 PHE A CA 1
ATOM 591 C C . PHE A 1 77 ? 23.989 5.810 -22.084 1.00 87.12 77 PHE A C 1
ATOM 593 O O . PHE A 1 77 ? 24.204 5.804 -20.867 1.00 87.12 77 PHE A O 1
ATOM 600 N N . ASN A 1 78 ? 24.350 6.861 -22.831 1.00 83.00 78 ASN A N 1
ATOM 601 C CA . ASN A 1 78 ? 25.002 8.040 -22.257 1.00 83.00 78 ASN A CA 1
ATOM 602 C C . ASN A 1 78 ? 23.974 9.127 -21.894 1.00 83.00 78 ASN A C 1
ATOM 604 O O . ASN A 1 78 ? 23.705 10.073 -22.641 1.00 83.00 78 ASN A O 1
ATOM 608 N N . TYR A 1 79 ? 23.464 9.022 -20.666 1.00 80.75 79 TYR A N 1
ATOM 609 C CA . TYR A 1 79 ? 22.519 9.972 -20.069 1.00 80.75 79 TYR A CA 1
ATOM 610 C C . TYR A 1 79 ? 23.023 11.426 -20.039 1.00 80.75 79 TYR A C 1
ATOM 612 O O . TYR A 1 79 ? 22.210 12.345 -20.052 1.00 80.75 79 TYR A O 1
ATOM 620 N N . GLY A 1 80 ? 24.342 11.661 -20.029 1.00 79.31 80 GLY A N 1
ATOM 621 C CA . GLY A 1 80 ? 24.919 13.009 -19.954 1.00 79.31 80 GLY A CA 1
ATOM 622 C C . GLY A 1 80 ? 24.711 13.859 -21.212 1.00 79.31 80 GLY A C 1
ATOM 623 O O . GLY A 1 80 ? 24.757 15.083 -21.125 1.00 79.31 80 GLY A O 1
ATOM 624 N N . ILE A 1 81 ? 24.469 13.226 -22.363 1.00 76.06 81 ILE A N 1
ATOM 625 C CA . ILE A 1 81 ? 24.210 13.903 -23.647 1.00 76.06 81 ILE A CA 1
ATOM 626 C C . ILE A 1 81 ? 22.856 13.511 -24.260 1.00 76.06 81 ILE A C 1
ATOM 628 O O . ILE A 1 81 ? 22.595 13.831 -25.417 1.00 76.06 81 ILE A O 1
ATOM 632 N N . GLY A 1 82 ? 22.019 12.773 -23.518 1.00 74.69 82 GLY A N 1
ATOM 633 C CA . GLY A 1 82 ? 20.723 12.281 -24.001 1.00 74.69 82 GLY A CA 1
ATOM 634 C C . GLY A 1 82 ? 20.817 11.376 -25.236 1.00 74.69 82 GLY A C 1
ATOM 635 O O . GLY A 1 82 ? 19.861 11.300 -25.998 1.00 74.69 82 GLY A O 1
ATOM 636 N N . SER A 1 83 ? 21.968 10.725 -25.452 1.00 77.69 83 SER A N 1
ATOM 637 C CA . SER A 1 83 ? 22.327 9.978 -26.666 1.00 77.69 83 SER A CA 1
ATOM 638 C C . SER A 1 83 ? 23.207 8.782 -26.366 1.00 77.69 83 SER A C 1
ATOM 640 O O . SER A 1 83 ? 23.811 8.701 -25.304 1.00 77.69 83 SER A O 1
ATOM 642 N N . GLY A 1 84 ? 23.476 7.977 -27.388 1.00 74.44 84 GLY A N 1
ATOM 643 C CA . GLY A 1 84 ? 24.568 7.016 -27.364 1.00 74.44 84 GLY A CA 1
ATOM 644 C C . GLY A 1 84 ? 24.138 5.650 -26.872 1.00 74.44 84 GLY A C 1
ATOM 645 O O . GLY A 1 84 ? 22.959 5.374 -26.695 1.00 74.44 84 GLY A O 1
ATOM 646 N N . GLY A 1 85 ? 25.118 4.763 -26.747 1.00 83.06 85 GLY A N 1
ATOM 647 C CA . GLY A 1 85 ? 24.873 3.339 -26.539 1.00 83.06 85 GLY A CA 1
ATOM 648 C C . GLY A 1 85 ? 24.724 2.545 -27.839 1.00 83.06 85 GLY A C 1
ATOM 649 O O . GLY A 1 85 ? 24.783 1.329 -27.771 1.00 83.06 85 GLY A O 1
ATOM 650 N N . VAL A 1 86 ? 24.651 3.184 -29.020 1.00 91.19 86 VAL A N 1
ATOM 651 C CA . VAL A 1 86 ? 24.869 2.527 -30.326 1.00 91.19 86 VAL A CA 1
ATOM 652 C C . VAL A 1 86 ? 25.795 3.369 -31.196 1.00 91.19 86 VAL A C 1
ATOM 654 O O . VAL A 1 86 ? 25.512 4.520 -31.533 1.00 91.19 86 VAL A O 1
ATOM 657 N N . PHE A 1 87 ? 26.899 2.763 -31.607 1.00 91.94 87 PHE A N 1
ATOM 658 C CA . PHE A 1 87 ? 27.937 3.382 -32.412 1.00 91.94 87 PHE A CA 1
ATOM 659 C C . PHE A 1 87 ? 28.226 2.534 -33.641 1.00 91.94 87 PHE A C 1
ATOM 661 O O . PHE A 1 87 ? 28.132 1.308 -33.600 1.00 91.94 87 PHE A O 1
ATOM 668 N N . ARG A 1 88 ? 28.637 3.185 -34.728 1.00 93.44 88 ARG A N 1
ATOM 669 C CA . ARG A 1 88 ? 29.070 2.524 -35.960 1.00 93.44 88 ARG A CA 1
ATOM 670 C C . ARG A 1 88 ? 30.392 3.084 -36.443 1.00 93.44 88 ARG A C 1
ATOM 672 O O . ARG A 1 88 ? 30.604 4.295 -36.431 1.00 93.44 88 ARG A O 1
ATOM 679 N N . SER A 1 89 ? 31.242 2.201 -36.933 1.00 93.38 89 SER A N 1
ATOM 680 C CA . SER A 1 89 ? 32.401 2.535 -37.746 1.00 93.38 89 SER A CA 1
ATOM 681 C C . SER A 1 89 ? 32.172 2.059 -39.176 1.00 93.38 89 SER A C 1
ATOM 683 O O . SER A 1 89 ? 31.588 0.998 -39.381 1.00 93.38 89 SER A O 1
ATOM 685 N N . ASP A 1 90 ? 32.620 2.851 -40.151 1.00 93.44 90 ASP A N 1
ATOM 686 C CA . ASP A 1 90 ? 32.598 2.509 -41.582 1.00 93.44 90 ASP A CA 1
ATOM 687 C C . ASP A 1 90 ? 34.019 2.237 -42.138 1.00 93.44 90 ASP A C 1
ATOM 689 O O . ASP A 1 90 ? 34.185 1.998 -43.335 1.00 93.44 90 ASP A O 1
ATOM 693 N N . ASP A 1 91 ? 35.051 2.309 -41.287 1.00 93.50 91 ASP A N 1
ATOM 694 C CA . ASP A 1 91 ? 36.477 2.204 -41.637 1.00 93.50 91 ASP A CA 1
ATOM 695 C C . ASP A 1 91 ? 37.236 1.188 -40.763 1.00 93.50 91 ASP A C 1
ATOM 697 O O . ASP A 1 91 ? 38.457 1.245 -40.586 1.00 93.50 91 ASP A O 1
ATOM 701 N N . GLY A 1 92 ? 36.494 0.229 -40.219 1.00 93.69 92 GLY A N 1
ATOM 702 C CA . GLY A 1 92 ? 37.026 -0.908 -39.497 1.00 93.69 92 GLY A CA 1
ATOM 703 C C . GLY A 1 92 ? 37.502 -0.583 -38.087 1.00 93.69 92 GLY A C 1
ATOM 704 O O . GLY A 1 92 ? 38.381 -1.284 -37.574 1.00 93.69 92 GLY A O 1
ATOM 705 N N . GLY A 1 93 ? 36.910 0.444 -37.475 1.00 92.12 93 GLY A N 1
ATOM 706 C CA . GLY A 1 93 ? 37.106 0.863 -36.094 1.00 92.12 93 GLY A CA 1
ATOM 707 C C . GLY A 1 93 ? 38.060 2.043 -35.912 1.00 92.12 93 GLY A C 1
ATOM 708 O O . GLY A 1 93 ? 38.425 2.322 -34.773 1.00 92.12 93 GLY A O 1
ATOM 709 N N . GLN A 1 94 ? 38.501 2.707 -36.989 1.00 90.06 94 GLN A N 1
ATOM 710 C CA . GLN A 1 94 ? 39.423 3.847 -36.897 1.00 90.06 94 GLN A CA 1
ATOM 711 C C . GLN A 1 94 ? 38.695 5.126 -36.481 1.00 90.06 94 GLN A C 1
ATOM 713 O O . GLN A 1 94 ? 39.226 5.910 -35.694 1.00 90.06 94 GLN A O 1
ATOM 718 N N . THR A 1 95 ? 37.480 5.319 -36.990 1.00 89.88 95 THR A N 1
ATOM 719 C CA . THR A 1 95 ? 36.561 6.378 -36.578 1.00 89.88 95 THR A CA 1
ATOM 720 C C . THR A 1 95 ? 35.185 5.807 -36.268 1.00 89.88 95 THR A C 1
ATOM 722 O O . THR A 1 95 ? 34.771 4.788 -36.827 1.00 89.88 95 THR A O 1
ATOM 725 N N . TRP A 1 96 ? 34.483 6.470 -35.353 1.00 90.38 96 TRP A N 1
ATOM 726 C CA . TRP A 1 96 ? 33.170 6.065 -34.873 1.00 90.38 96 TRP A CA 1
ATOM 727 C C . TRP A 1 96 ? 32.190 7.220 -34.969 1.00 90.38 96 TRP A C 1
ATOM 729 O O . TRP A 1 96 ? 32.577 8.389 -34.959 1.00 90.38 96 TRP A O 1
ATOM 739 N N . LYS A 1 97 ? 30.914 6.865 -35.068 1.00 89.25 97 LYS A N 1
ATOM 740 C CA . LYS A 1 97 ? 29.799 7.790 -34.929 1.00 89.25 97 LYS A CA 1
ATOM 741 C C . LYS A 1 97 ? 28.688 7.170 -34.110 1.00 89.25 97 LYS A C 1
ATOM 743 O O . LYS A 1 97 ? 28.352 6.001 -34.290 1.00 89.25 97 LYS A O 1
ATOM 748 N N . ASN A 1 98 ? 28.116 7.979 -33.242 1.00 90.06 98 ASN A N 1
ATOM 749 C CA . ASN A 1 98 ? 26.917 7.687 -32.487 1.00 90.06 98 ASN A CA 1
ATOM 750 C C . ASN A 1 98 ? 25.691 7.757 -33.397 1.00 90.06 98 ASN A C 1
ATOM 752 O O . ASN A 1 98 ? 25.604 8.636 -34.256 1.00 90.06 98 ASN A O 1
ATOM 756 N N . LEU A 1 99 ? 24.774 6.810 -33.226 1.00 90.12 99 LEU A N 1
ATOM 757 C CA . LEU A 1 99 ? 23.568 6.661 -34.031 1.00 90.12 99 LEU A CA 1
ATOM 758 C C . LEU A 1 99 ? 22.317 7.234 -33.349 1.00 90.12 99 LEU A C 1
ATOM 760 O O . LEU A 1 99 ? 21.228 6.704 -33.538 1.00 90.12 99 LEU A O 1
ATOM 764 N N . GLY A 1 100 ? 22.461 8.342 -32.623 1.00 81.00 100 GLY A N 1
ATOM 765 C CA . GLY A 1 100 ? 21.377 9.292 -32.351 1.00 81.00 100 GLY A CA 1
ATOM 766 C C . GLY A 1 100 ? 20.420 8.941 -31.211 1.00 81.00 100 GLY A C 1
ATOM 767 O O . GLY A 1 100 ? 20.719 8.104 -30.362 1.00 81.00 100 GLY A O 1
ATOM 768 N N . TRP A 1 101 ? 19.285 9.651 -31.185 1.00 74.19 101 TRP A N 1
ATOM 769 C CA . TRP A 1 101 ? 18.278 9.656 -30.107 1.00 74.19 101 TRP A CA 1
ATOM 770 C C . TRP A 1 101 ? 17.072 8.740 -30.433 1.00 74.19 101 TRP A C 1
ATOM 772 O O . TRP A 1 101 ? 17.151 7.904 -31.336 1.00 74.19 101 TRP A O 1
ATOM 782 N N . ASP A 1 102 ? 15.979 8.839 -29.669 1.00 71.94 102 ASP A N 1
ATOM 783 C CA . ASP A 1 102 ? 14.691 8.119 -29.826 1.00 71.94 102 ASP A CA 1
ATOM 784 C C . ASP A 1 102 ? 14.667 6.598 -29.558 1.00 71.94 102 ASP A C 1
ATOM 786 O O . ASP A 1 102 ? 13.603 5.963 -29.615 1.00 71.94 102 ASP A O 1
ATOM 790 N N . GLN A 1 103 ? 15.809 5.993 -29.234 1.00 83.31 103 GLN A N 1
ATOM 791 C CA . GLN A 1 103 ? 15.877 4.614 -28.744 1.00 83.31 103 GLN A CA 1
ATOM 792 C C . GLN A 1 103 ? 15.785 4.576 -27.221 1.00 83.31 103 GLN A C 1
ATOM 794 O O . GLN A 1 103 ? 16.287 5.471 -26.543 1.00 83.31 103 GLN A O 1
ATOM 799 N N . HIS A 1 104 ? 15.179 3.520 -26.683 1.00 85.44 104 HIS A N 1
ATOM 800 C CA . HIS A 1 104 ? 15.260 3.270 -25.250 1.00 85.44 104 HIS A CA 1
ATOM 801 C C . HIS A 1 104 ? 16.699 2.885 -24.855 1.00 85.44 104 HIS A C 1
ATOM 803 O O . HIS A 1 104 ? 17.317 2.133 -25.617 1.00 85.44 104 HIS A O 1
ATOM 809 N N . PRO A 1 105 ? 17.207 3.355 -23.697 1.00 88.00 105 PRO A N 1
ATOM 810 C CA . PRO A 1 105 ? 18.513 2.991 -23.144 1.00 88.00 105 PRO A CA 1
ATOM 811 C C . PRO A 1 105 ? 18.824 1.489 -23.060 1.00 88.00 105 PRO A C 1
ATOM 813 O O . PRO A 1 105 ? 17.903 0.673 -23.000 1.00 88.00 105 PRO A O 1
ATOM 816 N N . ASP A 1 106 ? 20.133 1.209 -22.993 1.00 88.56 106 ASP A N 1
ATOM 817 C CA . ASP A 1 106 ? 20.813 -0.057 -22.666 1.00 88.56 106 ASP A CA 1
ATOM 818 C C . ASP A 1 106 ? 20.581 -1.208 -23.671 1.00 88.56 106 ASP A C 1
ATOM 820 O O . ASP A 1 106 ? 19.511 -1.806 -23.772 1.00 88.56 106 ASP A O 1
ATOM 824 N N . PHE A 1 107 ? 21.604 -1.484 -24.493 1.00 91.56 107 PHE A N 1
ATOM 825 C CA . PHE A 1 107 ? 21.478 -2.256 -25.737 1.00 91.56 107 PHE A CA 1
ATOM 826 C C . PHE A 1 107 ? 22.050 -3.680 -25.649 1.00 91.56 107 PHE A C 1
ATOM 828 O O . PHE A 1 107 ? 23.236 -3.881 -25.393 1.00 91.56 107 PHE A O 1
ATOM 835 N N . HIS A 1 108 ? 21.229 -4.675 -25.995 1.00 92.31 108 HIS A N 1
ATOM 836 C CA . HIS A 1 108 ? 21.525 -6.106 -25.803 1.00 92.31 108 HIS A CA 1
ATOM 837 C C . HIS A 1 108 ? 21.703 -6.902 -27.090 1.00 92.31 108 HIS A C 1
ATOM 839 O O . HIS A 1 108 ? 22.249 -8.007 -27.074 1.00 92.31 108 HIS A O 1
ATOM 845 N N . ALA A 1 109 ? 21.217 -6.382 -28.216 1.00 93.62 109 ALA A N 1
ATOM 846 C CA . ALA A 1 109 ? 21.279 -7.095 -29.483 1.00 93.62 109 ALA A CA 1
ATOM 847 C C . ALA A 1 109 ? 21.360 -6.154 -30.683 1.00 93.62 109 ALA A C 1
ATOM 849 O O . ALA A 1 109 ? 20.731 -5.097 -30.707 1.00 93.62 109 ALA A O 1
ATOM 850 N N . LEU A 1 110 ? 22.060 -6.602 -31.724 1.00 94.75 110 LEU A N 1
ATOM 851 C CA . LEU A 1 110 ? 21.998 -6.026 -33.061 1.00 94.75 110 LEU A CA 1
ATOM 852 C C . LEU A 1 110 ? 21.870 -7.157 -34.081 1.00 94.75 110 LEU A C 1
ATOM 854 O O . LEU A 1 110 ? 22.491 -8.206 -33.933 1.00 94.75 110 LEU A O 1
ATOM 858 N N . ALA A 1 111 ? 21.048 -6.964 -35.108 1.00 95.19 111 ALA A N 1
ATOM 859 C CA . ALA A 1 111 ? 20.902 -7.927 -36.192 1.00 95.19 111 ALA A CA 1
ATOM 860 C C . ALA A 1 111 ? 20.819 -7.232 -37.551 1.00 95.19 111 ALA A C 1
ATOM 862 O O . ALA A 1 111 ? 20.132 -6.223 -37.710 1.00 95.19 111 ALA A O 1
ATOM 863 N N . PHE A 1 112 ? 21.476 -7.820 -38.549 1.00 95.94 112 PHE A N 1
ATOM 864 C CA . PHE A 1 112 ? 21.368 -7.408 -39.947 1.00 95.94 112 PHE A CA 1
ATOM 865 C C . PHE A 1 112 ? 20.270 -8.193 -40.665 1.00 95.94 112 PHE A C 1
ATOM 867 O O . PHE A 1 112 ? 20.128 -9.403 -40.469 1.00 95.94 112 PHE A O 1
ATOM 874 N N . ASP A 1 113 ? 19.547 -7.536 -41.571 1.00 94.00 113 ASP A N 1
ATOM 875 C CA . ASP A 1 113 ? 18.763 -8.246 -42.581 1.00 94.00 113 ASP A CA 1
ATOM 876 C C . ASP A 1 113 ? 19.729 -9.018 -43.504 1.00 94.00 113 ASP A C 1
ATOM 878 O O . ASP A 1 113 ? 20.577 -8.409 -44.168 1.00 94.00 113 ASP A O 1
ATOM 882 N N . PRO A 1 114 ? 19.617 -10.356 -43.599 1.00 90.31 114 PRO A N 1
ATOM 883 C CA . PRO A 1 114 ? 20.529 -11.162 -44.406 1.00 90.31 114 PRO A CA 1
ATOM 884 C C . PRO A 1 114 ? 20.423 -10.873 -45.911 1.00 90.31 114 PRO A C 1
ATOM 886 O O . PRO A 1 114 ? 21.309 -11.265 -46.671 1.00 90.31 114 PRO A O 1
ATOM 889 N N . SER A 1 115 ? 19.342 -10.227 -46.361 1.00 94.00 115 SER A N 1
ATOM 890 C CA . SER A 1 115 ? 19.134 -9.830 -47.755 1.00 94.00 115 SER A CA 1
ATOM 891 C C . SER A 1 115 ? 19.634 -8.417 -48.070 1.00 94.00 115 SER A C 1
ATOM 893 O O . SER A 1 115 ? 19.940 -8.132 -49.230 1.00 94.00 115 SER A O 1
ATOM 895 N N . ASN A 1 116 ? 19.752 -7.552 -47.057 1.00 95.50 116 ASN A N 1
ATOM 896 C CA . ASN A 1 116 ? 20.255 -6.192 -47.195 1.00 95.50 116 ASN A CA 1
ATOM 897 C C . ASN A 1 116 ? 20.869 -5.694 -45.873 1.00 95.50 116 ASN A C 1
ATOM 899 O O . ASN A 1 116 ? 20.143 -5.161 -45.041 1.00 95.50 116 ASN A O 1
ATOM 903 N N . PRO A 1 117 ? 22.196 -5.747 -45.684 1.00 93.88 117 PRO A N 1
ATOM 904 C CA . PRO A 1 117 ? 22.833 -5.328 -44.433 1.00 93.88 117 PRO A CA 1
ATOM 905 C C . PRO A 1 117 ? 22.817 -3.804 -44.208 1.00 93.88 117 PRO A C 1
ATOM 907 O O . PRO A 1 117 ? 23.396 -3.309 -43.242 1.00 93.88 117 PRO A O 1
ATOM 910 N N . ALA A 1 118 ? 22.173 -3.027 -45.089 1.00 92.38 118 ALA A N 1
ATOM 911 C CA . ALA A 1 118 ? 21.786 -1.664 -44.751 1.00 92.38 118 ALA A CA 1
ATOM 912 C C . ALA A 1 118 ? 20.631 -1.621 -43.735 1.00 92.38 118 ALA A C 1
ATOM 914 O O . ALA A 1 118 ? 20.543 -0.691 -42.942 1.00 92.38 118 ALA A O 1
ATOM 915 N N . HIS A 1 119 ? 19.777 -2.642 -43.737 1.00 94.62 119 HIS A N 1
ATOM 916 C CA . HIS A 1 119 ? 18.683 -2.789 -42.795 1.00 94.62 119 HIS A CA 1
ATOM 917 C C . HIS A 1 119 ? 19.198 -3.413 -41.494 1.00 94.62 119 HIS A C 1
ATOM 919 O O . HIS A 1 119 ? 19.728 -4.531 -41.504 1.00 94.62 119 HIS A O 1
ATOM 925 N N . VAL A 1 120 ? 19.017 -2.711 -40.379 1.00 94.12 120 VAL A N 1
ATOM 926 C CA . VAL A 1 120 ? 19.485 -3.144 -39.057 1.00 94.12 120 VAL A CA 1
ATOM 927 C C . VAL A 1 120 ? 18.367 -3.094 -38.028 1.00 94.12 120 VAL A C 1
ATOM 929 O O . VAL A 1 120 ? 17.522 -2.200 -38.047 1.00 94.12 120 VAL A O 1
ATOM 932 N N . LEU A 1 121 ? 18.376 -4.068 -37.125 1.00 93.94 121 LEU A N 1
ATOM 933 C CA . LEU A 1 121 ? 17.558 -4.098 -35.922 1.00 93.94 121 LEU A CA 1
ATOM 934 C C . LEU A 1 121 ? 18.458 -3.950 -34.707 1.00 93.94 121 LEU A C 1
ATOM 936 O O . LEU A 1 121 ? 19.520 -4.567 -34.655 1.00 93.94 121 LEU A O 1
ATOM 940 N N . VAL A 1 122 ? 17.999 -3.189 -33.724 1.00 92.75 122 VAL A N 1
ATOM 941 C CA . VAL A 1 122 ? 18.650 -3.049 -32.425 1.00 92.75 122 VAL A CA 1
ATOM 942 C C . VAL A 1 122 ? 17.638 -3.378 -31.335 1.00 92.75 122 VAL A C 1
ATOM 944 O O . VAL A 1 122 ? 16.493 -2.933 -31.401 1.00 92.75 122 VAL A O 1
ATOM 947 N N . GLY A 1 123 ? 18.052 -4.194 -30.369 1.00 91.88 123 GLY A N 1
ATOM 948 C CA . GLY A 1 123 ? 17.284 -4.527 -29.175 1.00 91.88 123 GLY A CA 1
ATOM 949 C C . GLY A 1 123 ? 17.873 -3.854 -27.940 1.00 91.88 123 GLY A C 1
ATOM 950 O O . GLY A 1 123 ? 19.080 -3.960 -27.716 1.00 91.88 123 GLY A O 1
ATOM 951 N N . SER A 1 124 ? 17.026 -3.207 -27.148 1.00 90.50 124 SER A N 1
ATOM 952 C CA . SER A 1 124 ? 17.340 -2.627 -25.839 1.00 90.50 124 SER A CA 1
ATOM 953 C C . SER A 1 124 ? 16.269 -2.988 -24.809 1.00 90.50 124 SER A C 1
ATOM 955 O O . SER A 1 124 ? 15.311 -3.694 -25.141 1.00 90.50 124 SER A O 1
ATOM 957 N N . ASP A 1 125 ? 16.413 -2.508 -23.575 1.00 87.94 125 ASP A N 1
ATOM 958 C CA . ASP A 1 125 ? 15.472 -2.783 -22.477 1.00 87.94 125 ASP A CA 1
ATOM 959 C C . ASP A 1 125 ? 14.021 -2.365 -22.807 1.00 87.94 125 ASP A C 1
ATOM 961 O O . ASP A 1 125 ? 13.054 -3.046 -22.462 1.00 87.94 125 ASP A O 1
ATOM 965 N N . GLY A 1 126 ? 13.843 -1.319 -23.621 1.00 84.19 126 GLY A N 1
ATOM 966 C CA . GLY A 1 126 ? 12.527 -0.878 -24.102 1.00 84.19 126 GLY A CA 1
ATOM 967 C C . GLY A 1 126 ? 11.993 -1.626 -25.335 1.00 84.19 126 GLY A C 1
ATOM 968 O O . GLY A 1 126 ? 10.926 -1.281 -25.847 1.00 84.19 126 GLY A O 1
ATOM 969 N N . GLY A 1 127 ? 12.724 -2.614 -25.866 1.00 87.88 127 GLY A N 1
ATOM 970 C CA . GLY A 1 127 ? 12.310 -3.463 -26.990 1.00 87.88 127 GLY A CA 1
ATOM 971 C C . GLY A 1 127 ? 13.162 -3.320 -28.261 1.00 87.88 127 GLY A C 1
ATOM 972 O O . GLY A 1 127 ? 14.382 -3.329 -28.198 1.00 87.88 127 GLY A O 1
ATOM 973 N N . VAL A 1 128 ? 12.541 -3.259 -29.447 1.00 89.88 128 VAL A N 1
ATOM 974 C CA . VAL A 1 128 ? 13.220 -3.318 -30.755 1.00 89.88 128 VAL A CA 1
ATOM 975 C C . VAL A 1 128 ? 13.030 -2.058 -31.612 1.00 89.88 128 VAL A C 1
ATOM 977 O O . VAL A 1 128 ? 11.908 -1.595 -31.831 1.00 89.88 128 VAL A O 1
ATOM 980 N N . TRP A 1 129 ? 14.130 -1.572 -32.189 1.00 89.88 129 TRP A N 1
ATOM 981 C CA . TRP A 1 129 ? 14.183 -0.487 -33.170 1.00 89.88 129 TRP A CA 1
ATOM 982 C C . TRP A 1 129 ? 14.736 -0.977 -34.506 1.00 89.88 129 TRP A C 1
ATOM 984 O O . TRP A 1 129 ? 15.564 -1.883 -34.556 1.00 89.88 129 TRP A O 1
ATOM 994 N N . TYR A 1 130 ? 14.274 -0.367 -35.594 1.00 90.75 130 TYR A N 1
ATOM 995 C CA . TYR A 1 130 ? 14.658 -0.692 -36.966 1.00 90.75 130 TYR A CA 1
ATOM 996 C C . TYR A 1 130 ? 15.194 0.528 -37.707 1.00 90.75 130 TYR A C 1
ATOM 998 O O . TYR A 1 130 ? 14.665 1.623 -37.546 1.00 90.75 130 TYR A O 1
ATOM 1006 N N . SER A 1 131 ? 16.185 0.333 -38.568 1.00 90.94 131 SER A N 1
ATOM 1007 C CA . SER A 1 131 ? 16.626 1.337 -39.535 1.00 90.94 131 SER A CA 1
ATOM 1008 C C . SER A 1 131 ? 16.823 0.694 -40.908 1.00 90.94 131 SER A C 1
ATOM 1010 O O . SER A 1 131 ? 17.360 -0.409 -41.012 1.00 90.94 131 SER A O 1
ATOM 1012 N N . GLU A 1 132 ? 16.405 1.397 -41.966 1.00 92.19 132 GLU A N 1
ATOM 1013 C CA . GLU A 1 132 ? 16.603 1.003 -43.372 1.00 92.19 132 GLU A CA 1
ATOM 1014 C C . GLU A 1 132 ? 18.004 1.373 -43.903 1.00 92.19 132 GLU A C 1
ATOM 1016 O O . GLU A 1 132 ? 18.404 0.964 -44.994 1.00 92.19 132 GLU A O 1
ATOM 1021 N N . ASP A 1 133 ? 18.761 2.171 -43.153 1.00 90.19 133 ASP A N 1
ATOM 1022 C CA . ASP A 1 133 ? 19.954 2.869 -43.628 1.00 90.19 133 ASP A CA 1
ATOM 1023 C C . ASP A 1 133 ? 21.085 2.890 -42.588 1.00 90.19 133 ASP A C 1
ATOM 1025 O O . ASP A 1 133 ? 21.838 3.860 -42.458 1.00 90.19 133 ASP A O 1
ATOM 1029 N N . ARG A 1 134 ? 21.262 1.769 -41.879 1.00 90.06 134 ARG A N 1
ATOM 1030 C CA . ARG A 1 134 ? 22.368 1.522 -40.936 1.00 90.06 134 ARG A CA 1
ATOM 1031 C C . ARG A 1 134 ? 22.372 2.442 -39.711 1.00 90.06 134 ARG A C 1
ATOM 1033 O O . ARG A 1 134 ? 23.430 2.612 -39.098 1.00 90.06 134 ARG A O 1
ATOM 1040 N N . GLY A 1 135 ? 21.233 3.034 -39.374 1.00 87.31 135 GLY A N 1
ATOM 1041 C CA . GLY A 1 135 ? 21.050 4.071 -38.357 1.00 87.31 135 GLY A CA 1
ATOM 1042 C C . GLY A 1 135 ? 21.142 5.499 -38.907 1.00 87.31 135 GLY A C 1
ATOM 1043 O O . GLY A 1 135 ? 21.245 6.438 -38.136 1.00 87.31 135 GLY A O 1
ATOM 1044 N N . GLY A 1 136 ? 21.176 5.697 -40.225 1.00 79.62 136 GLY A N 1
ATOM 1045 C CA . GLY A 1 136 ? 20.900 6.982 -40.876 1.00 79.62 136 GLY A CA 1
ATOM 1046 C C . GLY A 1 136 ? 21.886 8.136 -40.708 1.00 79.62 136 GLY A C 1
ATOM 1047 O O . GLY A 1 136 ? 21.846 9.039 -41.535 1.00 79.62 136 GLY A O 1
ATOM 1048 N N . ARG A 1 137 ? 22.826 8.123 -39.745 1.00 87.75 137 ARG A N 1
ATOM 1049 C CA . ARG A 1 137 ? 23.803 9.222 -39.596 1.00 87.75 137 ARG A CA 1
ATOM 1050 C C . ARG A 1 137 ? 24.935 9.140 -40.635 1.00 87.75 137 ARG A C 1
ATOM 1052 O O . ARG A 1 137 ? 25.766 8.216 -40.566 1.00 87.75 137 ARG A O 1
ATOM 1059 N N . PRO A 1 138 ? 25.036 10.082 -41.595 1.00 78.12 138 PRO A N 1
ATOM 1060 C CA . PRO A 1 138 ? 26.040 10.004 -42.656 1.00 78.12 138 PRO A CA 1
ATOM 1061 C C . PRO A 1 138 ? 27.469 10.217 -42.139 1.00 78.12 138 PRO A C 1
ATOM 1063 O O . PRO A 1 138 ? 28.358 9.436 -42.491 1.00 78.12 138 PRO A O 1
ATOM 1066 N N . GLY A 1 139 ? 27.697 11.181 -41.244 1.00 80.56 139 GLY A N 1
ATOM 1067 C CA . GLY A 1 139 ? 29.003 11.441 -40.643 1.00 80.56 139 GLY A CA 1
ATOM 1068 C C . GLY A 1 139 ? 28.972 12.075 -39.240 1.00 80.56 139 GLY A C 1
ATOM 1069 O O . GLY A 1 139 ? 27.927 12.521 -38.778 1.00 80.56 139 GLY A O 1
ATOM 1070 N N . PRO A 1 140 ? 30.137 12.153 -38.561 1.00 77.88 140 PRO A N 1
ATOM 1071 C CA . PRO A 1 140 ? 30.275 12.726 -37.209 1.00 77.88 140 PRO A CA 1
ATOM 1072 C C . PRO A 1 140 ? 29.912 14.217 -37.079 1.00 77.88 140 PRO A C 1
ATOM 1074 O O . PRO A 1 140 ? 29.727 14.725 -35.982 1.00 77.88 140 PRO A O 1
ATOM 1077 N N . ALA A 1 141 ? 29.853 14.955 -38.192 1.00 82.12 141 ALA A N 1
ATOM 1078 C CA . ALA A 1 141 ? 29.497 16.378 -38.191 1.00 82.12 141 ALA A CA 1
ATOM 1079 C C . ALA A 1 141 ? 27.984 16.623 -38.321 1.00 82.12 141 ALA A C 1
ATOM 1081 O O . ALA A 1 141 ? 27.538 17.755 -38.142 1.00 82.12 141 ALA A O 1
ATOM 1082 N N . ASP A 1 142 ? 27.213 15.589 -38.663 1.00 85.69 142 ASP A N 1
ATOM 1083 C CA . ASP A 1 142 ? 25.758 15.671 -38.742 1.00 85.69 142 ASP A CA 1
ATOM 1084 C C . ASP A 1 142 ? 25.164 15.628 -37.325 1.00 85.69 142 ASP A C 1
ATOM 1086 O O . ASP A 1 142 ? 25.738 14.967 -36.446 1.00 85.69 142 ASP A O 1
ATOM 1090 N N . PRO A 1 143 ? 24.035 16.311 -37.076 1.00 85.69 143 PRO A N 1
ATOM 1091 C CA . PRO A 1 143 ? 23.434 16.340 -35.751 1.00 85.69 143 PRO A CA 1
ATOM 1092 C C . PRO A 1 143 ? 22.908 14.951 -35.355 1.00 85.69 143 PRO A C 1
ATOM 1094 O O . PRO A 1 143 ? 22.612 14.109 -36.206 1.00 85.69 143 PRO A O 1
ATOM 1097 N N . LEU A 1 144 ? 22.830 14.692 -34.048 1.00 84.06 144 LEU A N 1
ATOM 1098 C CA . LEU A 1 144 ? 22.429 13.387 -33.505 1.00 84.06 144 LEU A CA 1
ATOM 1099 C C . LEU A 1 144 ? 20.963 13.032 -33.811 1.00 84.06 144 LEU A C 1
ATOM 1101 O O . LEU A 1 144 ? 20.619 11.854 -33.841 1.00 84.06 144 LEU A O 1
ATOM 1105 N N . ASP A 1 145 ? 20.122 14.022 -34.101 1.00 80.38 145 ASP A N 1
ATOM 1106 C CA . ASP A 1 145 ? 18.720 13.861 -34.500 1.00 80.38 145 ASP A CA 1
ATOM 1107 C C . ASP A 1 145 ? 18.529 13.603 -36.010 1.00 80.38 145 ASP A C 1
ATOM 1109 O O . ASP A 1 145 ? 17.417 13.327 -36.454 1.00 80.38 145 ASP A O 1
ATOM 1113 N N . ALA A 1 146 ? 19.598 13.615 -36.820 1.00 80.44 146 ALA A N 1
ATOM 1114 C CA . ALA A 1 146 ? 19.540 13.256 -38.247 1.00 80.44 146 ALA A CA 1
ATOM 1115 C C . ALA A 1 146 ? 19.317 11.748 -38.495 1.00 80.44 146 ALA A C 1
ATOM 1117 O O . ALA A 1 146 ? 19.338 11.278 -39.634 1.00 80.44 146 ALA A O 1
ATOM 1118 N N . VAL A 1 147 ? 19.154 10.981 -37.425 1.00 80.00 147 VAL A N 1
ATOM 1119 C CA . VAL A 1 147 ? 19.067 9.527 -37.398 1.00 80.00 147 VAL A CA 1
ATOM 1120 C C . VAL A 1 147 ? 17.610 9.095 -37.503 1.00 80.00 147 VAL A C 1
ATOM 1122 O O . VAL A 1 147 ? 16.733 9.668 -36.868 1.00 80.00 147 VAL A O 1
ATOM 1125 N N . THR A 1 148 ? 17.338 8.056 -38.294 1.00 77.50 148 THR A N 1
ATOM 1126 C CA . THR A 1 148 ? 15.987 7.505 -38.451 1.00 77.50 148 THR A CA 1
ATOM 1127 C C . THR A 1 148 ? 15.895 6.092 -37.887 1.00 77.50 148 THR A C 1
ATOM 1129 O O . THR A 1 148 ? 16.172 5.105 -38.568 1.00 77.50 148 THR A O 1
ATOM 1132 N N . TRP A 1 149 ? 15.454 5.993 -36.631 1.00 86.56 149 TRP A N 1
ATOM 1133 C CA . TRP A 1 149 ? 15.023 4.727 -36.044 1.00 86.56 149 TRP A CA 1
ATOM 1134 C C . TRP A 1 149 ? 13.506 4.638 -35.993 1.00 86.56 149 TRP A C 1
ATOM 1136 O O . TRP A 1 149 ? 12.805 5.531 -35.524 1.00 86.56 149 TRP A O 1
ATOM 1146 N N . GLN A 1 150 ? 12.987 3.503 -36.435 1.00 86.19 150 GLN A N 1
ATOM 1147 C CA . GLN A 1 150 ? 11.600 3.132 -36.262 1.00 86.19 150 GLN A CA 1
ATOM 1148 C C . GLN A 1 150 ? 11.461 2.288 -34.995 1.00 86.19 150 GLN A C 1
ATOM 1150 O O . GLN A 1 150 ? 11.907 1.143 -34.958 1.00 86.19 150 GLN A O 1
ATOM 1155 N N . ASN A 1 151 ? 10.782 2.825 -33.982 1.00 84.88 151 ASN A N 1
ATOM 1156 C CA . ASN A 1 151 ? 10.356 2.046 -32.822 1.00 84.88 151 ASN A CA 1
ATOM 1157 C C . ASN A 1 151 ? 9.321 0.997 -33.269 1.00 84.88 151 ASN A C 1
ATOM 1159 O O . ASN A 1 151 ? 8.218 1.337 -33.716 1.00 84.88 151 ASN A O 1
ATOM 1163 N N . LEU A 1 152 ? 9.684 -0.284 -33.175 1.00 84.44 152 LEU A N 1
ATOM 1164 C CA . LEU A 1 152 ? 8.798 -1.382 -33.545 1.00 84.44 152 LEU A CA 1
ATOM 1165 C C . LEU A 1 152 ? 7.896 -1.818 -32.389 1.00 84.44 152 LEU A C 1
ATOM 1167 O O . LEU A 1 152 ? 6.922 -2.522 -32.637 1.00 84.44 152 LEU A O 1
ATOM 1171 N N . ASN A 1 153 ? 8.165 -1.397 -31.158 1.00 75.88 153 ASN A N 1
ATOM 1172 C CA . ASN A 1 153 ? 7.359 -1.723 -29.982 1.00 75.88 153 ASN A CA 1
ATOM 1173 C C . ASN A 1 153 ? 6.094 -0.878 -29.953 1.00 75.88 153 ASN A C 1
ATOM 1175 O O . ASN A 1 153 ? 5.031 -1.396 -29.656 1.00 75.88 153 ASN A O 1
ATOM 1179 N N . GLY A 1 154 ? 6.180 0.391 -30.343 1.00 70.50 154 GLY A N 1
ATOM 1180 C CA . GLY A 1 154 ? 5.089 1.358 -30.322 1.00 70.50 154 GLY A CA 1
ATOM 1181 C C . GLY A 1 154 ? 5.555 2.681 -29.725 1.00 70.50 154 GLY A C 1
ATOM 1182 O O . GLY A 1 154 ? 6.375 2.702 -28.817 1.00 70.50 154 GLY A O 1
ATOM 1183 N N . THR A 1 155 ? 5.054 3.793 -30.256 1.00 65.81 155 THR A N 1
ATOM 1184 C CA . THR A 1 155 ? 5.447 5.134 -29.796 1.00 65.81 155 THR A CA 1
ATOM 1185 C C . THR A 1 155 ? 4.413 5.654 -28.811 1.00 65.81 155 THR A C 1
ATOM 1187 O O . THR A 1 155 ? 3.217 5.599 -29.115 1.00 65.81 155 THR A O 1
ATOM 1190 N N . VAL A 1 156 ? 4.863 6.173 -27.668 1.00 66.19 156 VAL A N 1
ATOM 1191 C CA . VAL A 1 156 ? 4.015 6.972 -26.780 1.00 66.19 156 VAL A CA 1
ATOM 1192 C C . VAL A 1 156 ? 3.783 8.319 -27.454 1.00 66.19 156 VAL A C 1
ATOM 1194 O O . VAL A 1 156 ? 4.718 9.074 -27.702 1.00 66.19 156 VAL A O 1
ATOM 1197 N N . ASP A 1 157 ? 2.536 8.612 -27.796 1.00 63.62 157 ASP A N 1
ATOM 1198 C CA . ASP A 1 157 ? 2.146 9.957 -28.204 1.00 63.62 157 ASP A CA 1
ATOM 1199 C C . ASP A 1 157 ? 2.188 10.871 -26.974 1.00 63.62 157 ASP A C 1
ATOM 1201 O O . ASP A 1 157 ? 1.400 10.699 -26.047 1.00 63.62 157 ASP A O 1
ATOM 1205 N N . THR A 1 158 ? 3.098 11.842 -26.958 1.00 61.03 158 THR A N 1
ATOM 1206 C CA . THR A 1 158 ? 3.314 12.747 -25.819 1.00 61.03 158 THR A CA 1
ATOM 1207 C C . THR A 1 158 ? 2.116 13.651 -25.515 1.00 61.03 158 THR A C 1
ATOM 1209 O O . THR A 1 158 ? 2.004 14.144 -24.396 1.00 61.03 158 THR A O 1
ATOM 1212 N N . TYR A 1 159 ? 1.185 13.834 -26.458 1.00 55.38 159 TYR A N 1
ATOM 1213 C CA . TYR A 1 159 ? -0.030 14.629 -26.254 1.00 55.38 159 TYR A CA 1
ATOM 1214 C C . TYR A 1 159 ? -1.214 13.795 -25.759 1.00 55.38 159 TYR A C 1
ATOM 1216 O O . TYR A 1 159 ? -2.106 14.326 -25.098 1.00 55.38 159 TYR A O 1
ATOM 1224 N N . THR A 1 160 ? -1.260 12.499 -26.088 1.00 60.28 160 THR A N 1
ATOM 1225 C CA . THR A 1 160 ? -2.397 11.621 -25.743 1.00 60.28 160 THR A CA 1
ATOM 1226 C C . THR A 1 160 ? -2.050 10.490 -24.777 1.00 60.28 160 THR A C 1
ATOM 1228 O O . THR A 1 160 ? -2.949 9.771 -24.336 1.00 60.28 160 THR A O 1
ATOM 1231 N N . ALA A 1 161 ? -0.765 10.318 -24.460 1.00 57.84 161 ALA A N 1
ATOM 1232 C CA . ALA A 1 161 ? -0.188 9.184 -23.734 1.00 57.84 161 ALA A CA 1
ATOM 1233 C C . ALA A 1 161 ? -0.450 7.812 -24.390 1.00 57.84 161 ALA A C 1
ATOM 1235 O O . ALA A 1 161 ? -0.245 6.754 -23.790 1.00 57.84 161 ALA A O 1
ATOM 1236 N N . GLY A 1 162 ? -0.976 7.801 -25.620 1.00 58.97 162 GLY A N 1
ATOM 1237 C CA . GLY A 1 162 ? -1.329 6.581 -26.329 1.00 58.97 162 GLY A CA 1
ATOM 1238 C C . GLY A 1 162 ? -0.088 5.812 -26.736 1.00 58.97 162 GLY A C 1
ATOM 1239 O O . GLY A 1 162 ? 0.714 6.334 -27.504 1.00 58.97 162 GLY A O 1
ATOM 1240 N N . VAL A 1 163 ? 0.034 4.554 -26.301 1.00 60.53 163 VAL A N 1
ATOM 1241 C CA . VAL A 1 163 ? 1.030 3.635 -26.861 1.00 60.53 163 VAL A CA 1
ATOM 1242 C C . VAL A 1 163 ? 0.490 3.144 -28.200 1.00 60.53 163 VAL A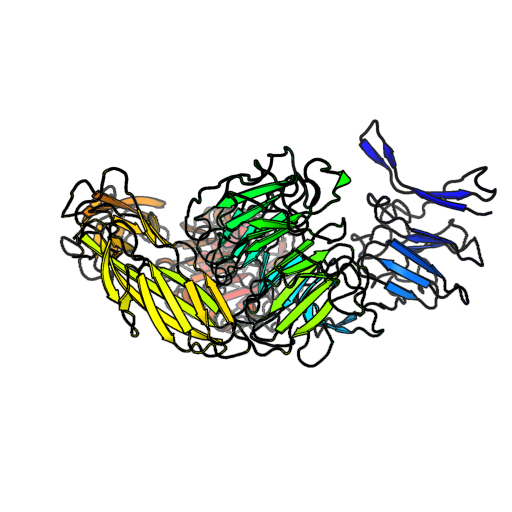 C 1
ATOM 1244 O O . VAL A 1 163 ? -0.393 2.281 -28.292 1.00 60.53 163 VAL A O 1
ATOM 1247 N N . LEU A 1 164 ? 0.988 3.742 -29.278 1.00 57.97 164 LEU A N 1
ATOM 1248 C CA . LEU A 1 164 ? 0.610 3.394 -30.639 1.00 57.97 164 LEU A CA 1
ATOM 1249 C C . LEU A 1 164 ? 1.505 2.259 -31.143 1.00 57.97 164 LEU A C 1
ATOM 1251 O O . LEU A 1 164 ? 2.535 2.494 -31.774 1.00 57.97 164 LEU A O 1
ATOM 1255 N N . HIS A 1 165 ? 1.087 1.012 -30.912 1.00 59.44 165 HIS A N 1
ATOM 1256 C CA . HIS A 1 165 ? 1.710 -0.165 -31.524 1.00 59.44 165 HIS A CA 1
ATOM 1257 C C . HIS A 1 165 ? 1.464 -0.162 -33.043 1.00 59.44 165 HIS A C 1
ATOM 1259 O O . HIS A 1 165 ? 0.409 -0.595 -33.512 1.00 59.44 165 HIS A O 1
ATOM 1265 N N . ARG A 1 166 ? 2.426 0.324 -33.837 1.00 53.59 166 ARG A N 1
ATOM 1266 C CA . ARG A 1 166 ? 2.295 0.378 -35.308 1.00 53.59 166 ARG A CA 1
ATOM 1267 C C . ARG A 1 166 ? 2.533 -0.972 -35.998 1.00 53.59 166 ARG A C 1
ATOM 1269 O O . ARG A 1 166 ? 2.096 -1.152 -37.130 1.00 53.59 166 ARG A O 1
ATOM 1276 N N . THR A 1 167 ? 3.198 -1.913 -35.329 1.00 64.19 167 THR A N 1
ATOM 1277 C CA . THR A 1 167 ? 3.643 -3.204 -35.899 1.00 64.19 167 THR A CA 1
ATOM 1278 C C . THR A 1 167 ? 2.869 -4.413 -35.361 1.00 64.19 167 THR A C 1
ATOM 1280 O O . THR A 1 167 ? 2.877 -5.473 -35.982 1.00 64.19 167 THR A O 1
ATOM 1283 N N . GLY A 1 168 ? 2.209 -4.268 -34.203 1.00 69.06 168 GLY A N 1
ATOM 1284 C CA . GLY A 1 168 ? 1.557 -5.365 -33.485 1.00 69.06 168 GLY A CA 1
ATOM 1285 C C . GLY A 1 168 ? 2.495 -6.272 -32.674 1.00 69.06 168 GLY A C 1
ATOM 1286 O O . GLY A 1 168 ? 2.043 -7.328 -32.234 1.00 69.06 168 GLY A O 1
ATOM 1287 N N . LEU A 1 169 ? 3.766 -5.899 -32.462 1.00 80.12 169 LEU A N 1
ATOM 1288 C CA . LEU A 1 169 ? 4.683 -6.653 -31.596 1.00 80.12 169 LEU A CA 1
ATOM 1289 C C . LEU A 1 169 ? 4.238 -6.600 -30.124 1.00 80.12 169 LEU A C 1
ATOM 1291 O O . LEU A 1 169 ? 4.036 -5.528 -29.562 1.00 80.12 169 LEU A O 1
ATOM 1295 N N . GLN A 1 170 ? 4.095 -7.773 -29.503 1.00 81.88 170 GLN A N 1
ATOM 1296 C CA . GLN A 1 170 ? 3.660 -7.955 -28.112 1.00 81.88 170 GLN A CA 1
ATOM 1297 C C . GLN A 1 170 ? 4.815 -8.527 -27.287 1.00 81.88 170 GLN A C 1
ATOM 1299 O O . GLN A 1 170 ? 4.853 -9.726 -27.009 1.00 81.88 170 GLN A O 1
ATOM 1304 N N . ILE A 1 171 ? 5.793 -7.676 -26.974 1.00 85.44 171 ILE A N 1
ATOM 1305 C CA . ILE A 1 171 ? 7.043 -8.088 -26.313 1.00 85.44 171 ILE A CA 1
ATOM 1306 C C . ILE A 1 171 ? 7.302 -7.388 -24.977 1.00 85.44 171 ILE A C 1
ATOM 1308 O O . ILE A 1 171 ? 8.343 -7.617 -24.379 1.00 85.44 171 ILE A O 1
ATOM 1312 N N . SER A 1 172 ? 6.368 -6.567 -24.489 1.00 87.06 172 SER A N 1
ATOM 1313 C CA . SER A 1 172 ? 6.498 -5.927 -23.177 1.00 87.06 172 SER A CA 1
ATOM 1314 C C . SER A 1 172 ? 6.572 -6.979 -22.070 1.00 87.06 172 SER A C 1
ATOM 1316 O O . SER A 1 172 ? 5.783 -7.934 -22.056 1.00 87.06 172 SER A O 1
ATOM 1318 N N . GLN A 1 173 ? 7.506 -6.786 -21.146 1.00 91.62 173 GLN A N 1
ATOM 1319 C CA . GLN A 1 173 ? 7.606 -7.546 -19.910 1.00 91.62 173 GLN A CA 1
ATOM 1320 C C . GLN A 1 173 ? 6.701 -6.924 -18.856 1.00 91.62 173 GLN A C 1
ATOM 1322 O O . GLN A 1 173 ? 6.828 -5.745 -18.557 1.00 91.62 173 GLN A O 1
ATOM 1327 N N . PHE A 1 174 ? 5.770 -7.710 -18.322 1.00 94.50 174 PHE A N 1
ATOM 1328 C CA . PHE A 1 174 ? 4.859 -7.287 -17.264 1.00 94.50 174 PHE A CA 1
ATOM 1329 C C . PHE A 1 174 ? 5.279 -7.916 -15.940 1.00 94.50 174 PHE A C 1
ATOM 1331 O O . PHE A 1 174 ? 5.015 -9.099 -15.732 1.00 94.50 174 PHE A O 1
ATOM 1338 N N . ASP A 1 175 ? 5.826 -7.112 -15.032 1.00 93.44 175 ASP A N 1
ATOM 1339 C CA . ASP A 1 175 ? 6.107 -7.537 -13.656 1.00 93.44 175 ASP A CA 1
ATOM 1340 C C . ASP A 1 175 ? 4.835 -7.579 -12.802 1.00 93.44 175 ASP A C 1
ATOM 1342 O O . ASP A 1 175 ? 4.765 -8.284 -11.792 1.00 93.44 175 ASP A O 1
ATOM 1346 N N . SER A 1 176 ? 3.800 -6.831 -13.206 1.00 95.81 176 SER A N 1
ATOM 1347 C CA . SER A 1 176 ? 2.485 -6.885 -12.575 1.00 95.81 176 SER A CA 1
ATOM 1348 C C . SER A 1 176 ? 1.326 -6.702 -13.549 1.00 95.81 176 SER A C 1
ATOM 1350 O O . SER A 1 176 ? 1.445 -6.058 -14.591 1.00 95.81 176 SER A O 1
ATOM 1352 N N . ILE A 1 177 ? 0.163 -7.257 -13.200 1.00 97.50 177 ILE A N 1
ATOM 1353 C CA . ILE A 1 177 ? -1.083 -7.098 -13.958 1.00 97.50 177 ILE A CA 1
ATOM 1354 C C . ILE A 1 177 ? -2.280 -7.046 -13.001 1.00 97.50 177 ILE A C 1
ATOM 1356 O O . ILE A 1 177 ? -2.318 -7.779 -12.014 1.00 97.50 177 ILE A O 1
ATOM 1360 N N . ALA A 1 178 ? -3.273 -6.210 -13.302 1.00 97.25 178 ALA A N 1
ATOM 1361 C CA . ALA A 1 178 ? -4.471 -6.053 -12.483 1.00 97.25 178 ALA A CA 1
ATOM 1362 C C . ALA A 1 178 ? -5.748 -5.859 -13.320 1.00 97.25 178 ALA A C 1
ATOM 1364 O O . ALA A 1 178 ? -5.787 -5.097 -14.296 1.00 97.25 178 ALA A O 1
ATOM 1365 N N . ASN A 1 179 ? -6.825 -6.527 -12.902 1.00 96.62 179 ASN A N 1
ATOM 1366 C CA . ASN A 1 179 ? -8.187 -6.287 -13.365 1.00 96.62 179 ASN A CA 1
ATOM 1367 C C . ASN A 1 179 ? -8.753 -5.003 -12.739 1.00 96.62 179 ASN A C 1
ATOM 1369 O O . ASN A 1 179 ? -8.342 -4.568 -11.665 1.00 96.62 179 ASN A O 1
ATOM 1373 N N . VAL A 1 180 ? -9.772 -4.433 -13.388 1.00 96.44 180 VAL A N 1
ATOM 1374 C CA . VAL A 1 180 ? -10.588 -3.344 -12.834 1.00 96.44 180 VAL A CA 1
ATOM 1375 C C . VAL A 1 180 ? -12.043 -3.818 -12.741 1.00 96.44 180 VAL A C 1
ATOM 1377 O O . VAL A 1 180 ? -12.797 -3.637 -13.699 1.00 96.44 180 VAL A O 1
ATOM 1380 N N . PRO A 1 181 ? -12.473 -4.426 -11.618 1.00 93.25 181 PRO A N 1
ATOM 1381 C CA . PRO A 1 181 ? -13.804 -5.033 -11.518 1.00 93.25 181 PRO A CA 1
ATOM 1382 C C . PRO A 1 181 ? -14.958 -4.063 -11.804 1.00 93.25 181 PRO A C 1
ATOM 1384 O O . PRO A 1 181 ? -15.954 -4.429 -12.414 1.00 93.25 181 PRO A O 1
ATOM 1387 N N . THR A 1 182 ? -14.825 -2.792 -11.425 1.00 94.94 182 THR A N 1
ATOM 1388 C CA . THR A 1 182 ? -15.864 -1.774 -11.659 1.00 94.94 182 THR A CA 1
ATOM 1389 C C . THR A 1 182 ? -15.900 -1.238 -13.094 1.00 94.94 182 THR A C 1
ATOM 1391 O O . THR A 1 182 ? -16.870 -0.582 -13.472 1.00 94.94 182 THR A O 1
ATOM 1394 N N . VAL A 1 183 ? -14.880 -1.522 -13.914 1.00 95.12 183 VAL A N 1
ATOM 1395 C CA . VAL A 1 183 ? -14.814 -1.136 -15.333 1.00 95.12 183 VAL A CA 1
ATOM 1396 C C . VAL A 1 183 ? -14.280 -2.316 -16.156 1.00 95.12 183 VAL A C 1
ATOM 1398 O O . VAL A 1 183 ? -13.100 -2.335 -16.522 1.00 95.12 183 VAL A O 1
ATOM 1401 N N . PRO A 1 184 ? -15.131 -3.310 -16.473 1.00 89.75 184 PRO A N 1
ATOM 1402 C CA . PRO A 1 184 ? -14.712 -4.500 -17.205 1.00 89.75 184 PRO A CA 1
ATOM 1403 C C . PRO A 1 184 ? -13.972 -4.166 -18.506 1.00 89.75 184 PRO A C 1
ATOM 1405 O O . PRO A 1 184 ? -14.298 -3.201 -19.197 1.00 89.75 184 PRO A O 1
ATOM 1408 N N . ALA A 1 185 ? -12.978 -4.990 -18.850 1.00 90.19 185 ALA A N 1
ATOM 1409 C CA . ALA A 1 185 ? -12.063 -4.814 -19.986 1.00 90.19 185 ALA A CA 1
ATOM 1410 C C . ALA A 1 185 ? -11.049 -3.653 -19.889 1.00 90.19 185 ALA A C 1
ATOM 1412 O O . ALA A 1 185 ? -10.193 -3.545 -20.775 1.00 90.19 185 ALA A O 1
ATOM 1413 N N . ARG A 1 186 ? -11.090 -2.838 -18.822 1.00 93.56 186 ARG A N 1
ATOM 1414 C CA . ARG A 1 186 ? -9.953 -2.007 -18.408 1.00 93.56 186 ARG A CA 1
ATOM 1415 C C . ARG A 1 186 ? -9.008 -2.855 -17.566 1.00 93.56 186 ARG A C 1
ATOM 1417 O O . ARG A 1 186 ? -9.445 -3.504 -16.620 1.00 93.56 186 ARG A O 1
ATOM 1424 N N . PHE A 1 187 ? -7.726 -2.804 -17.899 1.00 95.50 187 PHE A N 1
ATOM 1425 C CA . PHE A 1 187 ? -6.659 -3.494 -17.177 1.00 95.50 187 PHE A CA 1
ATOM 1426 C C . PHE A 1 187 ? -5.513 -2.529 -16.933 1.00 95.50 187 PHE A C 1
ATOM 1428 O O . PHE A 1 187 ? -5.363 -1.546 -17.664 1.00 95.50 187 PHE A O 1
ATOM 1435 N N . TRP A 1 188 ? -4.718 -2.833 -15.924 1.00 96.50 188 TRP A N 1
ATOM 1436 C CA . TRP A 1 188 ? -3.482 -2.133 -15.625 1.00 96.50 188 TRP A CA 1
ATOM 1437 C C . TRP A 1 188 ? -2.336 -3.124 -15.559 1.00 96.50 188 TRP A C 1
ATOM 1439 O O . TRP A 1 188 ? -2.561 -4.291 -15.245 1.00 96.50 188 TRP A O 1
ATOM 1449 N N . GLY A 1 189 ? -1.125 -2.658 -15.820 1.00 95.62 189 GLY A N 1
ATOM 1450 C CA . GLY A 1 189 ? 0.079 -3.422 -15.543 1.00 95.62 189 GLY A CA 1
ATOM 1451 C C . GLY A 1 189 ? 1.275 -2.509 -15.371 1.00 95.62 189 GLY A C 1
ATOM 1452 O O . GLY A 1 189 ? 1.335 -1.445 -15.982 1.00 95.62 189 GLY A O 1
ATOM 1453 N N . GLY A 1 190 ? 2.195 -2.914 -14.511 1.00 95.31 190 GLY A N 1
ATOM 1454 C CA . GLY A 1 190 ? 3.537 -2.358 -14.503 1.00 95.31 190 GLY A CA 1
ATOM 1455 C C . GLY A 1 190 ? 4.410 -3.172 -15.441 1.00 95.31 190 GLY A C 1
ATOM 1456 O O . GLY A 1 190 ? 4.331 -4.407 -15.448 1.00 95.31 190 GLY A O 1
ATOM 1457 N N . THR A 1 191 ? 5.169 -2.470 -16.273 1.00 92.56 191 THR A N 1
ATOM 1458 C CA . THR A 1 191 ? 6.099 -3.081 -17.211 1.00 92.56 191 THR A CA 1
ATOM 1459 C C . THR A 1 191 ? 7.516 -2.621 -16.946 1.00 92.56 191 THR A C 1
ATOM 1461 O O . THR A 1 191 ? 7.732 -1.419 -16.767 1.00 92.56 191 THR A O 1
ATOM 1464 N N . GLN A 1 192 ? 8.453 -3.570 -16.998 1.00 89.50 192 GLN A N 1
ATOM 1465 C CA . GLN A 1 192 ? 9.873 -3.266 -16.922 1.00 89.50 192 GLN A CA 1
ATOM 1466 C C . GLN A 1 192 ? 10.242 -2.287 -18.040 1.00 89.50 192 GLN A C 1
ATOM 1468 O O . GLN A 1 192 ? 9.910 -2.536 -19.208 1.00 89.50 192 GLN A O 1
ATOM 1473 N N . ASP A 1 193 ? 10.843 -1.157 -17.660 1.00 86.44 193 ASP A N 1
ATOM 1474 C CA . ASP A 1 193 ? 11.379 -0.109 -18.548 1.00 86.44 193 ASP A CA 1
ATOM 1475 C C . ASP A 1 193 ? 10.373 0.567 -19.508 1.00 86.44 193 ASP A C 1
ATOM 1477 O O . ASP A 1 193 ? 10.705 1.476 -20.263 1.00 86.44 193 ASP A O 1
ATOM 1481 N N . ASN A 1 194 ? 9.101 0.168 -19.479 1.00 85.75 194 ASN A N 1
ATOM 1482 C CA . ASN A 1 194 ? 8.064 0.635 -20.407 1.00 85.75 194 ASN A CA 1
ATOM 1483 C C . ASN A 1 194 ? 6.860 1.257 -19.685 1.00 85.75 194 ASN A C 1
ATOM 1485 O O . ASN A 1 194 ? 5.776 1.431 -20.249 1.00 85.75 194 ASN A O 1
ATOM 1489 N N . GLY A 1 195 ? 7.072 1.607 -18.421 1.00 88.06 195 GLY A N 1
ATOM 1490 C CA . GLY A 1 195 ? 6.156 2.358 -17.595 1.00 88.06 195 GLY A CA 1
ATOM 1491 C C . GLY A 1 195 ? 5.032 1.554 -16.981 1.00 88.06 195 GLY A C 1
ATOM 1492 O O . GLY A 1 195 ? 4.950 0.326 -17.033 1.00 88.06 195 GLY A O 1
ATOM 1493 N N . THR A 1 196 ? 4.140 2.289 -16.333 1.00 92.75 196 THR A N 1
ATOM 1494 C CA . THR A 1 196 ? 2.873 1.737 -15.862 1.00 92.75 196 THR A CA 1
ATOM 1495 C C . THR A 1 196 ? 1.820 2.013 -16.909 1.00 92.75 196 THR A C 1
ATOM 1497 O O . THR A 1 196 ? 1.565 3.164 -17.257 1.00 92.75 196 THR A O 1
ATOM 1500 N N . VAL A 1 197 ? 1.200 0.948 -17.403 1.00 91.38 197 VAL A N 1
ATOM 1501 C CA . VAL A 1 197 ? 0.310 0.991 -18.554 1.00 91.38 197 VAL A CA 1
ATOM 1502 C C . VAL A 1 197 ? -1.132 0.679 -18.175 1.00 91.38 197 VAL A C 1
ATOM 1504 O O . VAL A 1 197 ? -1.431 -0.185 -17.349 1.00 91.38 197 VAL A O 1
ATOM 1507 N N . ARG A 1 198 ? -2.063 1.359 -18.842 1.00 92.62 198 ARG A N 1
ATOM 1508 C CA . ARG A 1 198 ? -3.509 1.164 -18.712 1.00 92.62 198 ARG A CA 1
ATOM 1509 C C . ARG A 1 198 ? -4.121 0.809 -20.059 1.00 92.62 198 ARG A C 1
ATOM 1511 O O . ARG A 1 198 ? -4.008 1.564 -21.022 1.00 92.62 198 ARG A O 1
ATOM 1518 N N . LYS A 1 199 ? -4.859 -0.296 -20.130 1.00 91.50 199 LYS A N 1
ATOM 1519 C CA . LYS A 1 199 ? -5.563 -0.715 -21.347 1.00 91.50 199 LYS A CA 1
ATOM 1520 C C . LYS A 1 199 ? -6.833 0.105 -21.588 1.00 91.50 199 LYS A C 1
ATOM 1522 O O . LYS A 1 199 ? -7.640 0.312 -20.678 1.00 91.50 199 LYS A O 1
ATOM 1527 N N . SER A 1 200 ? -7.069 0.483 -22.844 1.00 86.56 200 SER A N 1
ATOM 1528 C CA . SER A 1 200 ? -8.343 1.041 -23.300 1.00 86.56 200 SER A CA 1
ATOM 1529 C C . SER A 1 200 ? -9.506 0.068 -23.111 1.00 86.56 200 SER A C 1
ATOM 1531 O O . SER A 1 200 ? -9.388 -1.133 -23.370 1.00 86.56 200 SER A O 1
ATOM 1533 N N . VAL A 1 201 ? -10.673 0.619 -22.778 1.00 89.88 201 VAL A N 1
ATOM 1534 C CA . VAL A 1 201 ? -11.956 -0.103 -22.846 1.00 89.88 201 VAL A CA 1
ATOM 1535 C C . VAL A 1 201 ? -12.513 -0.159 -24.272 1.00 89.88 201 VAL A C 1
ATOM 1537 O O . VAL A 1 201 ? -13.283 -1.058 -24.592 1.00 89.88 201 VAL A O 1
ATOM 1540 N N . ALA A 1 202 ? -12.132 0.792 -25.132 1.00 86.38 202 ALA A N 1
ATOM 1541 C CA . ALA A 1 202 ? -12.683 0.943 -26.480 1.00 86.38 202 ALA A CA 1
ATOM 1542 C C . ALA A 1 202 ? -11.876 0.197 -27.557 1.00 86.38 202 ALA A C 1
ATOM 1544 O O . ALA A 1 202 ? -12.380 -0.046 -28.651 1.00 86.38 202 ALA A O 1
ATOM 1545 N N . SER A 1 203 ? -10.621 -0.154 -27.266 1.00 84.44 203 SER A N 1
ATOM 1546 C CA . SER A 1 203 ? -9.710 -0.820 -28.202 1.00 84.44 203 SER A CA 1
ATOM 1547 C C . SER A 1 203 ? -8.736 -1.756 -27.475 1.00 84.44 203 SER A C 1
ATOM 1549 O O . SER A 1 203 ? -8.779 -1.919 -26.253 1.00 84.44 203 SER A O 1
ATOM 1551 N N . ASN A 1 204 ? -7.838 -2.384 -28.236 1.00 79.38 204 ASN A N 1
ATOM 1552 C CA . ASN A 1 204 ? -6.721 -3.160 -27.690 1.00 79.38 204 ASN A CA 1
ATOM 1553 C C . ASN A 1 204 ? -5.485 -2.306 -27.362 1.00 79.38 204 ASN A C 1
ATOM 1555 O O . ASN A 1 204 ? -4.457 -2.858 -26.991 1.00 79.38 204 ASN A O 1
ATOM 1559 N N . SER A 1 205 ? -5.580 -0.982 -27.497 1.00 81.38 205 SER A N 1
ATOM 1560 C CA . SER A 1 205 ? -4.487 -0.061 -27.186 1.00 81.38 205 SER A CA 1
ATOM 1561 C C . SER A 1 205 ? -4.233 0.015 -25.684 1.00 81.38 205 SER A C 1
ATOM 1563 O O . SER A 1 205 ? -5.175 -0.030 -24.884 1.00 81.38 205 SER A O 1
ATOM 1565 N N . TRP A 1 206 ? -2.967 0.194 -25.328 1.00 86.50 206 TRP A N 1
ATOM 1566 C CA . TRP A 1 206 ? -2.513 0.532 -23.986 1.00 86.50 206 TRP A CA 1
ATOM 1567 C C . TRP A 1 206 ? -2.023 1.983 -23.968 1.00 86.50 206 TRP A C 1
ATOM 1569 O O . TRP A 1 206 ? -1.695 2.547 -25.011 1.00 86.50 206 TRP A O 1
ATOM 1579 N N . PHE A 1 207 ? -2.050 2.603 -22.798 1.00 85.31 207 PHE A N 1
ATOM 1580 C CA . PHE A 1 207 ? -1.598 3.970 -22.562 1.00 85.31 207 PHE A CA 1
ATOM 1581 C C . PHE A 1 207 ? -0.568 3.926 -21.452 1.00 85.31 207 PHE A C 1
ATOM 1583 O O . PHE A 1 207 ? -0.870 3.357 -20.402 1.00 85.31 207 PHE A O 1
ATOM 1590 N N . ASP A 1 208 ? 0.598 4.513 -21.676 1.00 85.50 208 ASP A N 1
ATOM 1591 C CA . ASP A 1 208 ? 1.527 4.778 -20.588 1.00 85.50 208 ASP A CA 1
ATOM 1592 C C . ASP A 1 208 ? 0.933 5.912 -19.749 1.00 85.50 208 ASP A C 1
ATOM 1594 O O . ASP A 1 208 ? 0.424 6.895 -20.287 1.00 85.50 208 ASP A O 1
ATOM 1598 N N . VAL A 1 209 ? 0.897 5.741 -18.434 1.00 86.94 209 VAL A N 1
ATOM 1599 C CA . VAL A 1 209 ? 0.310 6.719 -17.513 1.00 86.94 209 VAL A CA 1
ATOM 1600 C C . VAL A 1 209 ? 1.294 7.225 -16.463 1.00 86.94 209 VAL A C 1
ATOM 1602 O O . VAL A 1 209 ? 0.979 8.222 -15.809 1.00 86.94 209 VAL A O 1
ATOM 1605 N N . ALA A 1 210 ? 2.457 6.584 -16.306 1.00 87.88 210 ALA A N 1
ATOM 1606 C CA . ALA A 1 210 ? 3.442 6.932 -15.276 1.00 87.88 210 ALA A CA 1
ATOM 1607 C C . ALA A 1 210 ? 4.904 6.910 -15.757 1.00 87.88 210 ALA A C 1
ATOM 1609 O O . ALA A 1 210 ? 5.772 7.310 -14.982 1.00 87.88 210 ALA A O 1
ATOM 1610 N N . SER A 1 211 ? 5.177 6.433 -16.976 1.00 85.12 211 SER A N 1
ATOM 1611 C CA . SER A 1 211 ? 6.510 6.195 -17.543 1.00 85.12 211 SER A CA 1
ATOM 1612 C C . SER A 1 211 ? 7.456 5.438 -16.605 1.00 85.12 211 SER A C 1
ATOM 1614 O O . SER A 1 211 ? 6.996 4.765 -15.682 1.00 85.12 211 SER A O 1
ATOM 1616 N N . GLY A 1 212 ? 8.763 5.518 -16.855 1.00 84.88 212 GLY A N 1
ATOM 1617 C CA . GLY A 1 212 ? 9.807 4.883 -16.055 1.00 84.88 212 GLY A CA 1
ATOM 1618 C C . GLY A 1 212 ? 9.671 3.364 -15.977 1.00 84.88 212 GLY A C 1
ATOM 1619 O O . GLY A 1 212 ? 9.134 2.720 -16.871 1.00 84.88 212 GLY A O 1
ATOM 1620 N N . ASP A 1 213 ? 10.153 2.799 -14.879 1.00 88.38 213 ASP A N 1
ATOM 1621 C CA . ASP A 1 213 ? 10.126 1.360 -14.658 1.00 88.38 213 ASP A CA 1
ATOM 1622 C C . ASP A 1 213 ? 8.875 0.955 -13.863 1.00 88.38 213 ASP A C 1
ATOM 1624 O O . ASP A 1 213 ? 8.783 1.222 -12.662 1.00 88.38 213 ASP A O 1
ATOM 1628 N N . GLY A 1 214 ? 7.857 0.409 -14.532 1.00 91.19 214 GLY A N 1
ATOM 1629 C CA . GLY A 1 214 ? 6.556 0.128 -13.928 1.00 91.19 214 GLY A CA 1
ATOM 1630 C C . GLY A 1 214 ? 6.582 -1.123 -13.056 1.00 91.19 214 GLY A C 1
ATOM 1631 O O . GLY A 1 214 ? 6.512 -2.232 -13.565 1.00 91.19 214 GLY A O 1
ATOM 1632 N N . GLY A 1 215 ? 6.586 -0.948 -11.735 1.00 92.69 215 GLY A N 1
ATOM 1633 C CA . GLY A 1 215 ? 6.622 -2.046 -10.771 1.00 92.69 215 GLY A CA 1
ATOM 1634 C C . GLY A 1 215 ? 5.260 -2.687 -10.489 1.00 92.69 215 GLY A C 1
ATOM 1635 O O . GLY A 1 215 ? 4.515 -3.088 -11.380 1.00 92.69 215 GLY A O 1
ATOM 1636 N N . GLN A 1 216 ? 4.914 -2.842 -9.213 1.00 93.88 216 GLN A N 1
ATOM 1637 C CA . GLN A 1 216 ? 3.699 -3.547 -8.800 1.00 93.88 216 GLN A CA 1
ATOM 1638 C C . GLN A 1 216 ? 2.471 -2.628 -8.856 1.00 93.88 216 GLN A C 1
ATOM 1640 O O . GLN A 1 216 ? 2.505 -1.530 -8.304 1.00 93.88 216 GLN A O 1
ATOM 1645 N N . VAL A 1 217 ? 1.354 -3.088 -9.435 1.00 96.50 217 VAL A N 1
ATOM 1646 C CA . VAL A 1 217 ? 0.091 -2.329 -9.512 1.00 96.50 217 VAL A CA 1
ATOM 1647 C C . VAL A 1 217 ? -1.028 -2.991 -8.706 1.00 96.50 217 VAL A C 1
ATOM 1649 O O . VAL A 1 217 ? -1.253 -4.196 -8.792 1.00 96.50 217 VAL A O 1
ATOM 1652 N N . LEU A 1 218 ? -1.780 -2.182 -7.955 1.00 97.06 218 LEU A N 1
ATOM 1653 C CA . LEU A 1 218 ? -2.989 -2.575 -7.230 1.00 97.06 218 LEU A CA 1
ATOM 1654 C C . LEU A 1 218 ? -4.159 -1.678 -7.645 1.00 97.06 218 LEU A C 1
ATOM 1656 O O . LEU A 1 218 ? -4.032 -0.457 -7.701 1.00 97.06 218 LEU A O 1
ATOM 1660 N N . VAL A 1 219 ? -5.325 -2.272 -7.877 1.00 96.94 219 VAL A N 1
ATOM 1661 C CA . VAL A 1 219 ? -6.557 -1.549 -8.221 1.00 96.94 219 VAL A CA 1
ATOM 1662 C C . VAL A 1 219 ? -7.581 -1.751 -7.114 1.00 96.94 219 VAL A C 1
ATOM 1664 O O . VAL A 1 219 ? -7.779 -2.874 -6.648 1.00 96.94 219 VAL A O 1
ATOM 1667 N N . ASP A 1 220 ? -8.258 -0.678 -6.707 1.00 96.69 220 ASP A N 1
ATOM 1668 C CA . ASP A 1 220 ? -9.382 -0.797 -5.787 1.00 96.69 220 ASP A CA 1
ATOM 1669 C C . ASP A 1 220 ? -10.567 -1.525 -6.464 1.00 96.69 220 ASP A C 1
ATOM 1671 O O . ASP A 1 220 ? -11.096 -1.059 -7.480 1.00 96.69 220 ASP A O 1
ATOM 1675 N N . PRO A 1 221 ? -11.040 -2.655 -5.903 1.00 92.69 221 PRO A N 1
ATOM 1676 C CA . PRO A 1 221 ? -12.097 -3.468 -6.508 1.00 92.69 221 PRO A CA 1
ATOM 1677 C C . PRO A 1 221 ? -13.488 -2.813 -6.467 1.00 92.69 221 PRO A C 1
ATOM 1679 O O . PRO A 1 221 ? -14.438 -3.351 -7.033 1.00 92.69 221 PRO A O 1
ATOM 1682 N N . THR A 1 222 ? -13.641 -1.691 -5.766 1.00 92.88 222 THR A N 1
ATOM 1683 C CA . THR A 1 222 ? -14.898 -0.962 -5.550 1.00 92.88 222 THR A CA 1
ATOM 1684 C C . THR A 1 222 ? -14.892 0.456 -6.115 1.00 92.88 222 THR A C 1
ATOM 1686 O O . THR A 1 222 ? -15.964 1.038 -6.264 1.00 92.88 222 THR A O 1
ATOM 1689 N N . ASP A 1 223 ? -13.727 1.001 -6.477 1.00 95.31 223 ASP A N 1
ATOM 1690 C CA . ASP A 1 223 ? -13.597 2.363 -6.998 1.00 95.31 223 ASP A CA 1
ATOM 1691 C C . ASP A 1 223 ? -12.444 2.469 -8.007 1.00 95.31 223 ASP A C 1
ATOM 1693 O O . ASP A 1 223 ? -11.281 2.602 -7.636 1.00 95.31 223 ASP A O 1
ATOM 1697 N N . ALA A 1 224 ? -12.767 2.464 -9.304 1.00 95.44 224 ALA A N 1
ATOM 1698 C CA . ALA A 1 224 ? -11.767 2.522 -10.376 1.00 95.44 224 ALA A CA 1
ATOM 1699 C C . ALA A 1 224 ? -10.941 3.820 -10.414 1.00 95.44 224 ALA A C 1
ATOM 1701 O O . ALA A 1 224 ? -10.012 3.913 -11.222 1.00 95.44 224 ALA A O 1
ATOM 1702 N N . ASN A 1 225 ? -11.277 4.828 -9.604 1.00 94.75 225 ASN A N 1
ATOM 1703 C CA . ASN A 1 225 ? -10.479 6.044 -9.512 1.00 94.75 225 ASN A CA 1
ATOM 1704 C C . ASN A 1 225 ? -9.183 5.827 -8.725 1.00 94.75 225 ASN A C 1
ATOM 1706 O O . ASN A 1 225 ? -8.188 6.495 -9.016 1.00 94.75 225 ASN A O 1
ATOM 1710 N N . PHE A 1 226 ? -9.190 4.893 -7.768 1.00 97.06 226 PHE A N 1
ATOM 1711 C CA . PHE A 1 226 ? -8.037 4.580 -6.934 1.00 97.06 226 PHE A CA 1
ATOM 1712 C C . PHE A 1 226 ? -7.238 3.418 -7.514 1.00 97.06 226 PHE A C 1
ATOM 1714 O O . PHE A 1 226 ? -7.657 2.258 -7.503 1.00 97.06 226 PHE A O 1
ATOM 1721 N N . VAL A 1 227 ? -6.052 3.759 -8.003 1.00 97.31 227 VAL A N 1
ATOM 1722 C CA . VAL A 1 227 ? -5.049 2.812 -8.489 1.00 97.31 227 VAL A CA 1
ATOM 1723 C C . VAL A 1 227 ? -3.735 3.150 -7.814 1.00 97.31 227 VAL A C 1
ATOM 1725 O O . VAL A 1 227 ? -3.401 4.321 -7.666 1.00 97.31 227 VAL A O 1
ATOM 1728 N N . TYR A 1 228 ? -2.999 2.140 -7.394 1.00 97.69 228 TYR A N 1
ATOM 1729 C CA . TYR A 1 228 ? -1.740 2.280 -6.685 1.00 97.69 228 TYR A CA 1
ATOM 1730 C C . TYR A 1 228 ? -0.659 1.598 -7.513 1.00 97.69 228 TYR A C 1
ATOM 1732 O O . TYR A 1 228 ? -0.888 0.505 -8.025 1.00 97.69 228 TYR A O 1
ATOM 1740 N N . GLY A 1 229 ? 0.496 2.238 -7.658 1.00 96.19 229 GLY A N 1
ATOM 1741 C CA . GLY A 1 229 ? 1.645 1.674 -8.361 1.00 96.19 229 GLY A CA 1
ATOM 1742 C C . GLY A 1 229 ? 2.949 1.898 -7.601 1.00 96.19 229 GLY A C 1
ATOM 1743 O O . GLY A 1 229 ? 3.022 2.739 -6.700 1.00 96.19 229 GLY A O 1
ATOM 1744 N N . THR A 1 230 ? 3.983 1.157 -7.974 1.00 95.62 230 THR A N 1
ATOM 1745 C CA . THR A 1 230 ? 5.371 1.440 -7.595 1.00 95.62 230 THR A CA 1
ATOM 1746 C C . THR A 1 230 ? 6.205 1.620 -8.855 1.00 95.62 230 THR A C 1
ATOM 1748 O O . THR A 1 230 ? 5.841 1.110 -9.914 1.00 95.62 230 THR A O 1
ATOM 1751 N N . TYR A 1 231 ? 7.325 2.326 -8.743 1.00 92.88 231 TYR A N 1
ATOM 1752 C CA . TYR A 1 231 ? 8.441 2.126 -9.666 1.00 92.88 231 TYR A CA 1
ATOM 1753 C C . TYR A 1 231 ? 9.380 1.047 -9.093 1.00 92.88 231 TYR A C 1
ATOM 1755 O O . TYR A 1 231 ? 8.990 0.315 -8.171 1.00 92.88 231 TYR A O 1
ATOM 1763 N N . PHE A 1 232 ? 10.626 0.978 -9.565 1.00 88.88 232 PHE A N 1
ATOM 1764 C CA . PHE A 1 232 ? 11.687 0.280 -8.841 1.00 88.88 232 PHE A CA 1
ATOM 1765 C C . PHE A 1 232 ? 11.953 0.925 -7.461 1.00 88.88 232 PHE A C 1
ATOM 1767 O O . PHE A 1 232 ? 11.736 2.124 -7.237 1.00 88.88 232 PHE A O 1
ATOM 1774 N N . GLY A 1 233 ? 12.414 0.119 -6.505 1.00 89.25 233 GLY A N 1
ATOM 1775 C CA . GLY A 1 233 ? 12.677 0.517 -5.122 1.00 89.25 233 GLY A CA 1
ATOM 1776 C C . GLY A 1 233 ? 11.431 0.898 -4.314 1.00 89.25 233 GLY A C 1
ATOM 1777 O O . GLY A 1 233 ? 10.293 0.586 -4.660 1.00 89.25 233 GLY A O 1
ATOM 1778 N N . ILE A 1 234 ? 11.640 1.597 -3.193 1.00 93.75 234 ILE A N 1
ATOM 1779 C CA . ILE A 1 234 ? 10.566 2.017 -2.276 1.00 93.75 234 ILE A CA 1
ATOM 1780 C C . ILE A 1 234 ? 9.888 3.278 -2.827 1.00 93.75 234 ILE A C 1
ATOM 1782 O O . ILE A 1 234 ? 10.120 4.394 -2.365 1.00 93.75 234 ILE A O 1
ATOM 1786 N N . SER A 1 235 ? 9.057 3.115 -3.851 1.00 94.81 235 SER A N 1
ATOM 1787 C CA . SER A 1 235 ? 8.525 4.231 -4.640 1.00 94.81 235 SER A CA 1
ATOM 1788 C C . SER A 1 235 ? 6.994 4.223 -4.811 1.00 94.81 235 SER A C 1
ATOM 1790 O O . SER A 1 235 ? 6.511 4.502 -5.908 1.00 94.81 235 SER A O 1
ATOM 1792 N N . PRO A 1 236 ? 6.191 3.975 -3.754 1.00 97.56 236 PRO A N 1
ATOM 1793 C CA . PRO A 1 236 ? 4.742 3.889 -3.901 1.00 97.56 236 PRO A CA 1
ATOM 1794 C C . PRO A 1 236 ? 4.117 5.235 -4.286 1.00 97.56 236 PRO A C 1
ATOM 1796 O O . PRO A 1 236 ? 4.425 6.289 -3.711 1.00 97.56 236 PRO A O 1
ATOM 1799 N N . TYR A 1 237 ? 3.181 5.178 -5.224 1.00 96.44 237 TYR A N 1
ATOM 1800 C CA . TYR A 1 237 ? 2.348 6.287 -5.668 1.00 96.44 237 TYR A CA 1
ATOM 1801 C C . TYR A 1 237 ? 0.891 5.836 -5.842 1.00 96.44 237 TYR A C 1
ATOM 1803 O O . TYR A 1 237 ? 0.571 4.644 -5.818 1.00 96.44 237 TYR A O 1
ATOM 1811 N N . ARG A 1 238 ? -0.015 6.799 -6.022 1.00 96.19 238 ARG A N 1
ATOM 1812 C CA . ARG A 1 238 ? -1.430 6.546 -6.311 1.00 96.19 238 ARG A CA 1
ATOM 1813 C C . ARG A 1 238 ? -1.985 7.449 -7.406 1.00 96.19 238 ARG A C 1
ATOM 1815 O O . ARG A 1 238 ? -1.480 8.544 -7.633 1.00 96.19 238 ARG A O 1
ATOM 1822 N N . TYR A 1 239 ? -3.104 7.025 -7.969 1.00 95.12 239 TYR A N 1
ATOM 1823 C CA . TYR A 1 239 ? -4.057 7.823 -8.727 1.00 95.12 239 TYR A CA 1
ATOM 1824 C C . TYR A 1 239 ? -5.352 7.971 -7.929 1.00 95.12 239 TYR A C 1
ATOM 1826 O O . TYR A 1 239 ? -5.729 7.075 -7.175 1.00 95.12 239 TYR A O 1
ATOM 1834 N N . THR A 1 240 ? -6.047 9.090 -8.132 1.00 94.75 240 THR A N 1
ATOM 1835 C CA . THR A 1 240 ? -7.398 9.357 -7.598 1.00 94.75 240 THR A CA 1
ATOM 1836 C C . THR A 1 240 ? -8.410 9.678 -8.705 1.00 94.75 240 THR A C 1
ATOM 1838 O O . THR A 1 240 ? -9.527 10.106 -8.436 1.00 94.75 240 THR A O 1
ATOM 1841 N N . ASN A 1 241 ? -8.015 9.478 -9.965 1.00 89.62 241 ASN A N 1
ATOM 1842 C CA . ASN A 1 241 ? -8.782 9.771 -11.178 1.00 89.62 241 ASN A CA 1
ATOM 1843 C C . ASN A 1 241 ? -8.743 8.609 -12.195 1.00 89.62 241 ASN A C 1
ATOM 1845 O O . ASN A 1 241 ? -9.082 8.787 -13.366 1.00 89.62 241 ASN A O 1
ATOM 1849 N N . GLY A 1 242 ? -8.249 7.434 -11.787 1.00 89.31 242 GLY A N 1
ATOM 1850 C CA . GLY A 1 242 ? -8.130 6.260 -12.652 1.00 89.31 242 GLY A CA 1
ATOM 1851 C C . GLY A 1 242 ? -7.132 6.422 -13.807 1.00 89.31 242 GLY A C 1
ATOM 1852 O O . GLY A 1 242 ? -7.345 5.838 -14.878 1.00 89.31 242 GLY A O 1
ATOM 1853 N N . GLY A 1 243 ? -6.079 7.229 -13.625 1.00 84.50 243 GLY A N 1
ATOM 1854 C CA . GLY A 1 243 ? -5.035 7.465 -14.630 1.00 84.50 243 GLY A CA 1
ATOM 1855 C C . GLY A 1 243 ? -5.560 8.202 -15.856 1.00 84.50 243 GLY A C 1
ATOM 1856 O O . GLY A 1 243 ? -5.285 7.807 -16.987 1.00 84.50 243 GLY A O 1
ATOM 1857 N N . ALA A 1 244 ? -6.437 9.189 -15.653 1.00 78.69 244 ALA A N 1
ATOM 1858 C CA . ALA A 1 244 ? -7.083 9.914 -16.747 1.00 78.69 244 ALA A CA 1
ATOM 1859 C C . ALA A 1 244 ? -6.105 10.774 -17.566 1.00 78.69 244 ALA A C 1
ATOM 1861 O O . ALA A 1 244 ? -6.344 10.956 -18.757 1.00 78.69 244 ALA A O 1
ATOM 1862 N N . ALA A 1 245 ? -5.025 11.250 -16.944 1.00 76.44 245 ALA A N 1
ATOM 1863 C CA . ALA A 1 245 ? -3.971 12.037 -17.573 1.00 76.44 245 ALA A CA 1
ATOM 1864 C C . ALA A 1 245 ? -2.602 11.370 -17.369 1.00 76.44 245 ALA A C 1
ATOM 1866 O O . ALA A 1 245 ? -2.389 10.663 -16.379 1.00 76.44 245 ALA A O 1
ATOM 1867 N N . PHE A 1 246 ? -1.692 11.606 -18.314 1.00 76.44 246 PHE A N 1
ATOM 1868 C CA . PHE A 1 246 ? -0.296 11.187 -18.214 1.00 76.44 246 PHE A CA 1
ATOM 1869 C C . PHE A 1 246 ? 0.363 11.870 -17.013 1.00 76.44 246 PHE A C 1
ATOM 1871 O O . PHE A 1 246 ? 0.131 13.058 -16.797 1.00 76.44 246 PHE A O 1
ATOM 1878 N N . PHE A 1 247 ? 1.132 11.124 -16.218 1.00 80.25 247 PHE A N 1
ATOM 1879 C CA . PHE A 1 247 ? 1.848 11.629 -15.040 1.00 80.25 247 PHE A CA 1
ATOM 1880 C C . PHE A 1 247 ? 0.983 12.293 -13.956 1.00 80.25 247 PHE A C 1
ATOM 1882 O O . PHE A 1 247 ? 1.464 13.099 -13.166 1.00 80.25 247 PHE A O 1
ATOM 1889 N N . SER A 1 248 ? -0.297 11.923 -13.841 1.00 83.69 248 SER A N 1
ATOM 1890 C CA . SER A 1 248 ? -1.127 12.390 -12.719 1.00 83.69 248 SER A CA 1
ATOM 1891 C C . SER A 1 248 ? -0.959 11.553 -11.437 1.00 83.69 248 SER A C 1
ATOM 1893 O O . SER A 1 248 ? -1.823 11.609 -10.557 1.00 83.69 248 SER A O 1
ATOM 1895 N N . ASN A 1 249 ? 0.067 10.701 -11.353 1.00 90.38 249 ASN A N 1
ATOM 1896 C CA . ASN A 1 249 ? 0.367 9.907 -10.164 1.00 90.38 249 ASN A CA 1
ATOM 1897 C C . ASN A 1 249 ? 0.972 10.772 -9.056 1.00 90.38 249 ASN A C 1
ATOM 1899 O O . ASN A 1 249 ? 1.732 11.699 -9.300 1.00 90.38 249 ASN A O 1
ATOM 1903 N N . GLN A 1 250 ? 0.655 10.433 -7.809 1.00 92.38 250 GLN A N 1
ATOM 1904 C CA . GLN A 1 250 ? 1.081 11.185 -6.632 1.00 92.38 250 GLN A CA 1
ATOM 1905 C C . GLN A 1 250 ? 1.793 10.261 -5.647 1.00 92.38 250 GLN A C 1
ATOM 1907 O O . GLN A 1 250 ? 1.233 9.234 -5.250 1.00 92.38 250 GLN A O 1
ATOM 1912 N N . TYR A 1 251 ? 3.005 10.617 -5.221 1.00 94.75 251 TYR A N 1
ATOM 1913 C CA . TYR A 1 251 ? 3.750 9.827 -4.241 1.00 94.75 251 TYR A CA 1
ATOM 1914 C C . TYR A 1 251 ? 3.061 9.799 -2.875 1.00 94.75 251 TYR A C 1
ATOM 1916 O O . TYR A 1 251 ? 2.645 10.826 -2.347 1.00 94.75 251 TYR A O 1
ATOM 1924 N N . ILE A 1 252 ? 3.001 8.610 -2.274 1.00 96.88 252 ILE A N 1
ATOM 1925 C CA . ILE A 1 252 ? 2.398 8.374 -0.955 1.00 96.88 252 ILE A CA 1
ATOM 1926 C C . ILE A 1 252 ? 3.447 7.802 -0.004 1.00 96.88 252 ILE A C 1
ATOM 1928 O O . ILE A 1 252 ? 3.366 6.650 0.408 1.00 96.88 252 ILE A O 1
ATOM 1932 N N . ARG A 1 253 ? 4.490 8.585 0.294 1.00 95.25 253 ARG A N 1
ATOM 1933 C CA . ARG A 1 253 ? 5.706 8.100 0.979 1.00 95.25 253 ARG A CA 1
ATOM 1934 C C . ARG A 1 253 ? 5.814 8.491 2.456 1.00 95.25 253 ARG A C 1
ATOM 1936 O O . ARG A 1 253 ? 6.732 8.030 3.132 1.00 95.25 253 ARG A O 1
ATOM 1943 N N . THR A 1 254 ? 4.897 9.307 2.975 1.00 93.00 254 THR A N 1
ATOM 1944 C CA . THR A 1 254 ? 4.956 9.819 4.353 1.00 93.00 254 THR A CA 1
ATOM 1945 C C . THR A 1 254 ? 5.008 8.671 5.367 1.00 93.00 254 THR A C 1
ATOM 1947 O O . THR A 1 254 ? 4.100 7.842 5.435 1.00 93.00 254 THR A O 1
ATOM 1950 N N . GLY A 1 255 ? 6.077 8.615 6.167 1.00 93.62 255 GLY A N 1
ATOM 1951 C CA . GLY A 1 255 ? 6.308 7.570 7.175 1.00 93.62 255 GLY A CA 1
ATOM 1952 C C . GLY A 1 255 ? 7.125 6.354 6.705 1.00 93.62 255 GLY A C 1
ATOM 1953 O O . GLY A 1 255 ? 7.426 5.479 7.520 1.00 93.62 255 GLY A O 1
ATOM 1954 N N . LEU A 1 256 ? 7.523 6.287 5.430 1.00 95.12 256 LEU A N 1
ATOM 1955 C CA . LEU A 1 256 ? 8.435 5.258 4.914 1.00 95.12 256 LEU A CA 1
ATOM 1956 C C . LEU A 1 256 ? 9.902 5.669 5.094 1.00 95.12 256 LEU A C 1
ATOM 1958 O O . LEU A 1 256 ? 10.248 6.843 4.998 1.00 95.12 256 LEU A O 1
ATOM 1962 N N . ASN A 1 257 ? 10.785 4.687 5.292 1.00 93.62 257 ASN A N 1
ATOM 1963 C CA . ASN A 1 257 ? 12.227 4.897 5.173 1.00 93.62 257 ASN A CA 1
ATOM 1964 C C . ASN A 1 257 ? 12.694 4.407 3.800 1.00 93.62 257 ASN A C 1
ATOM 1966 O O . ASN A 1 257 ? 12.803 3.203 3.580 1.00 93.62 257 ASN A O 1
ATOM 1970 N N . LEU A 1 258 ? 12.995 5.335 2.894 1.00 91.75 258 LEU A N 1
ATOM 1971 C CA . LEU A 1 258 ? 13.365 5.013 1.509 1.00 91.75 258 LEU A CA 1
ATOM 1972 C C . LEU A 1 258 ? 14.760 4.378 1.378 1.00 91.75 258 LEU A C 1
ATOM 1974 O O . LEU A 1 258 ? 15.103 3.872 0.317 1.00 91.75 258 LEU A O 1
ATOM 1978 N N . ASN A 1 259 ? 15.546 4.374 2.459 1.00 88.19 259 ASN A N 1
ATOM 1979 C CA . ASN A 1 259 ? 16.852 3.714 2.530 1.00 88.19 259 ASN A CA 1
ATOM 1980 C C . ASN A 1 259 ? 16.773 2.285 3.089 1.00 88.19 259 ASN A C 1
ATOM 1982 O O . ASN A 1 259 ? 17.808 1.656 3.332 1.00 88.19 259 ASN A O 1
ATOM 1986 N N . ASP A 1 260 ? 15.571 1.781 3.384 1.00 90.19 260 ASP A N 1
ATOM 1987 C CA . ASP A 1 260 ? 15.418 0.394 3.803 1.00 90.19 260 ASP A CA 1
ATOM 1988 C C . ASP A 1 260 ? 15.892 -0.560 2.694 1.00 90.19 260 ASP A C 1
ATOM 1990 O O . ASP A 1 260 ? 15.668 -0.350 1.503 1.00 90.19 260 ASP A O 1
ATOM 1994 N N . ARG A 1 261 ? 16.498 -1.676 3.105 1.00 89.44 261 ARG A N 1
ATOM 1995 C CA . ARG A 1 261 ? 16.805 -2.786 2.194 1.00 89.44 261 ARG A CA 1
ATOM 1996 C C . ARG A 1 261 ? 15.495 -3.328 1.631 1.00 89.44 261 ARG A C 1
ATOM 1998 O O . ARG A 1 261 ? 14.596 -3.648 2.408 1.00 89.44 261 ARG A O 1
ATOM 2005 N N . SER A 1 262 ? 15.397 -3.448 0.318 1.00 90.00 262 SER A N 1
ATOM 2006 C CA . SER A 1 262 ? 14.167 -3.870 -0.340 1.00 90.00 262 SER A CA 1
ATOM 2007 C C . SER A 1 262 ? 14.450 -4.621 -1.643 1.00 90.00 262 SER A C 1
ATOM 2009 O O . SER A 1 262 ? 15.576 -4.603 -2.154 1.00 90.00 262 SER A O 1
ATOM 2011 N N . GLU A 1 263 ? 13.434 -5.335 -2.120 1.00 88.38 263 GLU A N 1
ATOM 2012 C CA . GLU A 1 263 ? 13.404 -5.920 -3.463 1.00 88.38 263 GLU A CA 1
ATOM 2013 C C . GLU A 1 263 ? 13.532 -4.847 -4.547 1.00 88.38 263 GLU A C 1
ATOM 2015 O O . GLU A 1 263 ? 13.293 -3.665 -4.294 1.00 88.38 263 GLU A O 1
ATOM 2020 N N . PHE A 1 264 ? 13.893 -5.264 -5.764 1.00 88.44 264 PHE A N 1
ATOM 2021 C CA . PHE A 1 264 ? 13.891 -4.352 -6.911 1.00 88.44 264 PHE A CA 1
ATOM 2022 C C . PHE A 1 264 ? 12.479 -3.802 -7.162 1.00 88.44 264 PHE A C 1
ATOM 2024 O O . PHE A 1 264 ? 12.297 -2.587 -7.172 1.00 88.44 264 PHE A O 1
ATOM 2031 N N . TYR A 1 265 ? 11.474 -4.681 -7.203 1.00 90.94 265 TYR A N 1
ATOM 2032 C CA . TYR A 1 265 ? 10.066 -4.309 -7.078 1.00 90.94 265 TYR A CA 1
ATOM 2033 C C . TYR A 1 265 ? 9.544 -4.722 -5.711 1.00 90.94 265 TYR A C 1
ATOM 2035 O O . TYR A 1 265 ? 9.456 -5.907 -5.388 1.00 90.94 265 TYR A O 1
ATOM 2043 N N . VAL A 1 266 ? 9.205 -3.737 -4.885 1.00 92.75 266 VAL A N 1
ATOM 2044 C CA . VAL A 1 266 ? 8.774 -4.004 -3.513 1.00 92.75 266 VAL A CA 1
ATOM 2045 C C . VAL A 1 266 ? 7.441 -4.755 -3.490 1.00 92.75 266 VAL A C 1
ATOM 2047 O O . VAL A 1 266 ? 6.489 -4.329 -4.150 1.00 92.75 266 VAL A O 1
ATOM 2050 N N . PRO A 1 267 ? 7.316 -5.852 -2.717 1.00 94.25 267 PRO A N 1
ATOM 2051 C CA . PRO A 1 267 ? 6.037 -6.520 -2.586 1.00 94.25 267 PRO A CA 1
ATOM 2052 C C . PRO A 1 267 ? 5.087 -5.626 -1.800 1.00 94.25 267 PRO A C 1
ATOM 2054 O O . PRO A 1 267 ? 5.428 -5.067 -0.750 1.00 94.25 267 PRO A O 1
ATOM 2057 N N . TRP A 1 268 ? 3.856 -5.538 -2.276 1.00 96.00 268 TRP A N 1
ATOM 2058 C CA . TRP A 1 268 ? 2.789 -4.858 -1.565 1.00 96.00 268 TRP A CA 1
ATOM 2059 C C . TRP A 1 268 ? 1.432 -5.465 -1.898 1.00 96.00 268 TRP A C 1
ATOM 2061 O O . TRP A 1 268 ? 1.256 -6.109 -2.929 1.00 96.00 268 TRP A O 1
ATOM 2071 N N . VAL A 1 269 ? 0.471 -5.310 -0.992 1.00 97.25 269 VAL A N 1
ATOM 2072 C CA . VAL A 1 269 ? -0.861 -5.899 -1.147 1.00 97.25 269 VAL A CA 1
ATOM 2073 C C . VAL A 1 269 ? -1.930 -5.010 -0.526 1.00 97.25 269 VAL A C 1
ATOM 2075 O O . VAL A 1 269 ? -1.718 -4.358 0.500 1.00 97.25 269 VAL A O 1
ATOM 2078 N N . MET A 1 270 ? -3.102 -5.005 -1.155 1.00 97.25 270 MET A N 1
ATOM 2079 C CA . MET A 1 270 ? -4.297 -4.321 -0.673 1.00 97.25 270 MET A CA 1
ATOM 2080 C C . MET A 1 270 ? -5.156 -5.263 0.166 1.00 97.25 270 MET A C 1
ATOM 2082 O O . MET A 1 270 ? -5.413 -6.404 -0.227 1.00 97.25 270 MET A O 1
ATOM 2086 N N . ASN A 1 271 ? -5.683 -4.766 1.285 1.00 95.94 271 ASN A N 1
ATOM 2087 C CA . ASN A 1 271 ? -6.749 -5.462 1.990 1.00 95.94 271 ASN A CA 1
ATOM 2088 C C . ASN A 1 271 ? -8.050 -5.380 1.171 1.00 95.94 271 ASN A C 1
ATOM 2090 O O . ASN A 1 271 ? -8.728 -4.359 1.147 1.00 95.94 271 ASN A O 1
ATOM 2094 N N . GLN A 1 272 ? -8.435 -6.480 0.527 1.00 90.00 272 GLN A N 1
ATOM 2095 C CA . GLN A 1 272 ? -9.618 -6.541 -0.343 1.00 90.00 272 GLN A CA 1
ATOM 2096 C C . GLN A 1 272 ? -10.952 -6.295 0.396 1.00 90.00 272 GLN A C 1
ATOM 2098 O O . GLN A 1 272 ? -11.957 -5.973 -0.239 1.00 90.00 272 GLN A O 1
ATOM 2103 N N . LEU A 1 273 ? -10.986 -6.446 1.728 1.00 87.31 273 LEU A N 1
ATOM 2104 C CA . LEU A 1 273 ? -12.153 -6.121 2.562 1.00 87.31 273 LEU A CA 1
ATOM 2105 C C . LEU A 1 273 ? -12.157 -4.659 3.034 1.00 87.31 273 LEU A C 1
ATOM 2107 O O . LEU A 1 273 ? -13.208 -4.148 3.413 1.00 87.31 273 LEU A O 1
ATOM 2111 N N . ASN A 1 274 ? -11.003 -3.991 3.007 1.00 93.12 274 ASN A N 1
ATOM 2112 C CA . ASN A 1 274 ? -10.842 -2.576 3.327 1.00 93.12 274 ASN A CA 1
ATOM 2113 C C . ASN A 1 274 ? -9.777 -1.948 2.405 1.00 93.12 274 ASN A C 1
ATOM 2115 O O . ASN A 1 274 ? -8.618 -1.832 2.811 1.00 93.12 274 ASN A O 1
ATOM 2119 N N . PRO A 1 275 ? -10.150 -1.511 1.188 1.00 94.69 275 PRO A N 1
ATOM 2120 C CA . PRO A 1 275 ? -9.204 -0.951 0.217 1.00 94.69 275 PRO A CA 1
ATOM 2121 C C . PRO A 1 275 ? -8.464 0.315 0.672 1.00 94.69 275 PRO A C 1
ATOM 2123 O O . PRO A 1 275 ? -7.503 0.733 0.034 1.00 94.69 275 PRO A O 1
ATOM 2126 N N . ASN A 1 276 ? -8.879 0.936 1.783 1.00 96.25 276 ASN A N 1
ATOM 2127 C CA . ASN A 1 276 ? -8.150 2.048 2.389 1.00 96.25 276 ASN A CA 1
ATOM 2128 C C . ASN A 1 276 ? -6.872 1.593 3.126 1.00 96.25 276 ASN A C 1
ATOM 2130 O O . ASN A 1 276 ? -6.085 2.435 3.556 1.00 96.25 276 ASN A O 1
ATOM 2134 N N . GLN A 1 277 ? -6.676 0.279 3.291 1.00 97.94 277 GLN A N 1
ATOM 2135 C CA . GLN A 1 277 ? -5.537 -0.318 3.972 1.00 97.94 277 GLN A CA 1
ATOM 2136 C C . GLN A 1 277 ? -4.624 -1.073 2.996 1.00 97.94 277 GLN A C 1
ATOM 2138 O O . GLN A 1 277 ? -5.048 -2.027 2.337 1.00 97.94 277 GLN A O 1
ATOM 2143 N N . LEU A 1 278 ? -3.349 -0.678 2.962 1.00 98.56 278 LEU A N 1
ATOM 2144 C CA . LEU A 1 278 ? -2.302 -1.297 2.143 1.00 98.56 278 LEU A CA 1
ATOM 2145 C C . LEU A 1 278 ? -1.122 -1.725 3.019 1.00 98.56 278 LEU A C 1
ATOM 2147 O O . LEU A 1 278 ? -0.846 -1.110 4.054 1.00 98.56 278 LEU A O 1
ATOM 2151 N N . PHE A 1 279 ? -0.401 -2.749 2.570 1.00 98.69 279 PHE A N 1
ATOM 2152 C CA . PHE A 1 279 ? 0.801 -3.269 3.219 1.00 98.69 279 PHE A CA 1
ATOM 2153 C C . PHE A 1 279 ? 1.963 -3.262 2.234 1.00 98.69 279 PHE A C 1
ATOM 2155 O O . PHE A 1 279 ? 1.795 -3.765 1.130 1.00 98.69 279 PHE A O 1
ATOM 2162 N N . LEU A 1 280 ? 3.121 -2.735 2.634 1.00 98.56 280 LEU A N 1
ATOM 2163 C CA . LEU A 1 280 ? 4.318 -2.618 1.792 1.00 98.56 280 LEU A CA 1
ATOM 2164 C C . LEU A 1 280 ? 5.524 -3.233 2.499 1.00 98.56 280 LEU A C 1
ATOM 2166 O O . LEU A 1 280 ? 5.763 -2.954 3.678 1.00 98.56 280 LEU A O 1
ATOM 2170 N N . GLY A 1 281 ? 6.276 -4.071 1.789 1.00 96.94 281 GLY A N 1
ATOM 2171 C CA . GLY A 1 281 ? 7.410 -4.806 2.335 1.00 96.94 281 GLY A CA 1
ATOM 2172 C C . GLY A 1 281 ? 8.767 -4.238 1.930 1.00 96.94 281 GLY A C 1
ATOM 2173 O O . GLY A 1 281 ? 9.021 -3.984 0.759 1.00 96.94 281 GLY A O 1
ATOM 2174 N N . THR A 1 282 ? 9.655 -4.083 2.911 1.00 95.31 282 THR A N 1
ATOM 2175 C CA . THR A 1 282 ? 11.089 -3.812 2.724 1.00 95.31 282 THR A CA 1
ATOM 2176 C C . THR A 1 282 ? 11.890 -5.009 3.243 1.00 95.31 282 THR A C 1
ATOM 2178 O O . THR A 1 282 ? 11.695 -6.105 2.750 1.00 95.31 282 THR A O 1
ATOM 2181 N N . TYR A 1 283 ? 12.721 -4.881 4.277 1.00 93.81 283 TYR A N 1
ATOM 2182 C CA . TYR A 1 283 ? 13.110 -5.990 5.163 1.00 93.81 283 TYR A CA 1
ATOM 2183 C C . TYR A 1 283 ? 12.169 -6.097 6.382 1.00 93.81 283 TYR A C 1
ATOM 2185 O O . TYR A 1 283 ? 12.236 -7.042 7.173 1.00 93.81 283 TYR A O 1
ATOM 2193 N N . ARG A 1 284 ? 11.289 -5.103 6.529 1.00 96.12 284 ARG A N 1
ATOM 2194 C CA . ARG A 1 284 ? 10.220 -4.987 7.521 1.00 96.12 284 ARG A CA 1
ATOM 2195 C C . ARG A 1 284 ? 8.925 -4.578 6.820 1.00 96.12 284 ARG A C 1
ATOM 2197 O O . ARG A 1 284 ? 8.941 -4.134 5.676 1.00 96.12 284 ARG A O 1
ATOM 2204 N N . LEU A 1 285 ? 7.802 -4.739 7.502 1.00 98.62 285 LEU A N 1
ATOM 2205 C CA . LEU A 1 285 ? 6.482 -4.467 6.959 1.00 98.62 285 LEU A CA 1
ATOM 2206 C C . LEU A 1 285 ? 5.975 -3.094 7.405 1.00 98.62 285 LEU A C 1
ATOM 2208 O O . LEU A 1 285 ? 5.994 -2.759 8.596 1.00 98.62 285 LEU A O 1
ATOM 2212 N N . TYR A 1 286 ? 5.459 -2.339 6.443 1.00 98.75 286 TYR A N 1
ATOM 2213 C CA . TYR A 1 286 ? 4.710 -1.110 6.649 1.00 98.75 286 TYR A CA 1
ATOM 2214 C C . TYR A 1 286 ? 3.224 -1.328 6.376 1.00 98.75 286 TYR A C 1
ATOM 2216 O O . TYR A 1 286 ? 2.851 -2.139 5.530 1.00 98.75 286 TYR A O 1
ATOM 2224 N N . ARG A 1 287 ? 2.378 -0.565 7.069 1.00 98.62 287 ARG A N 1
ATOM 2225 C CA . ARG A 1 287 ? 0.932 -0.501 6.842 1.00 98.62 287 ARG A CA 1
ATOM 2226 C C . ARG A 1 287 ? 0.477 0.949 6.771 1.00 98.62 287 ARG A C 1
ATOM 2228 O O . ARG A 1 287 ? 0.872 1.753 7.615 1.00 98.62 287 ARG A O 1
ATOM 2235 N N . THR A 1 288 ? -0.376 1.267 5.809 1.00 98.44 288 THR A N 1
ATOM 2236 C CA . THR A 1 288 ? -1.211 2.473 5.842 1.00 98.44 288 THR A CA 1
ATOM 2237 C C . THR A 1 288 ? -2.655 2.055 6.070 1.00 98.44 288 THR A C 1
ATOM 2239 O O . THR A 1 288 ? -3.082 1.030 5.549 1.00 98.44 288 THR A O 1
ATOM 2242 N N . ASP A 1 289 ? -3.391 2.834 6.859 1.00 97.62 289 ASP A N 1
ATOM 2243 C CA . ASP A 1 289 ? -4.824 2.639 7.125 1.00 97.62 289 ASP A CA 1
ATOM 2244 C C . ASP A 1 289 ? -5.678 3.734 6.445 1.00 97.62 289 ASP A C 1
ATOM 2246 O O . ASP A 1 289 ? -6.891 3.799 6.652 1.00 97.62 289 ASP A O 1
ATOM 2250 N N . ASN A 1 290 ? -5.041 4.627 5.673 1.00 97.50 290 ASN A N 1
ATOM 2251 C CA . ASN A 1 290 ? -5.658 5.809 5.074 1.00 97.50 290 ASN A CA 1
ATOM 2252 C C . ASN A 1 290 ? -5.193 6.083 3.631 1.00 97.50 290 ASN A C 1
ATOM 2254 O O . ASN A 1 290 ? -5.004 7.237 3.246 1.00 97.50 290 ASN A O 1
ATOM 2258 N N . ALA A 1 291 ? -5.045 5.041 2.810 1.00 97.56 291 ALA A N 1
ATOM 2259 C CA . ALA A 1 291 ? -4.581 5.133 1.420 1.00 97.56 291 ALA A CA 1
ATOM 2260 C C . ALA A 1 291 ? -5.403 6.091 0.524 1.00 97.56 291 ALA A C 1
ATOM 2262 O O . ALA A 1 291 ? -4.907 6.572 -0.498 1.00 97.56 291 ALA A O 1
ATOM 2263 N N . LYS A 1 292 ? -6.648 6.395 0.906 1.00 96.44 292 LYS A N 1
ATOM 2264 C CA . LYS A 1 292 ? -7.577 7.326 0.246 1.00 96.44 292 LYS A CA 1
ATOM 2265 C C . LYS A 1 292 ? -7.686 8.690 0.937 1.00 96.44 292 LYS A C 1
ATOM 2267 O O . LYS A 1 292 ? -8.680 9.387 0.752 1.00 96.44 292 LYS A O 1
ATOM 2272 N N . ALA A 1 293 ? -6.698 9.085 1.744 1.00 92.69 293 ALA A N 1
ATOM 2273 C CA . ALA A 1 293 ? -6.666 10.423 2.339 1.00 92.69 293 ALA A CA 1
ATOM 2274 C C . ALA A 1 293 ? -6.852 11.524 1.265 1.00 92.69 293 ALA A C 1
ATOM 2276 O O . ALA A 1 293 ? -6.425 11.306 0.125 1.00 92.69 293 ALA A O 1
ATOM 2277 N N . PRO A 1 294 ? -7.445 12.692 1.590 1.00 85.44 294 PRO A N 1
ATOM 2278 C CA . PRO A 1 294 ? -7.783 13.723 0.598 1.00 85.44 294 PRO A CA 1
ATOM 2279 C C . PRO A 1 294 ? -6.606 14.186 -0.273 1.00 85.44 294 PRO A C 1
ATOM 2281 O O . PRO A 1 294 ? -6.785 14.431 -1.461 1.00 85.44 294 PRO A O 1
ATOM 2284 N N . SER A 1 295 ? -5.391 14.220 0.280 1.00 85.81 295 SER A N 1
ATOM 2285 C CA . SER A 1 295 ? -4.149 14.520 -0.441 1.00 85.81 295 SER A CA 1
ATOM 2286 C C . SER A 1 295 ? -3.122 13.398 -0.264 1.00 85.81 295 SER A C 1
ATOM 2288 O O . SER A 1 295 ? -3.197 12.612 0.684 1.00 85.81 295 SER A O 1
ATOM 2290 N N . ALA A 1 296 ? -2.175 13.280 -1.198 1.00 82.00 296 ALA A N 1
ATOM 2291 C CA . ALA A 1 296 ? -1.169 12.219 -1.155 1.00 82.00 296 ALA A CA 1
ATOM 2292 C C . ALA A 1 296 ? -0.196 12.336 0.039 1.00 82.00 296 ALA A C 1
ATOM 2294 O O . ALA A 1 296 ? 0.030 11.312 0.688 1.00 82.00 296 ALA A O 1
ATOM 2295 N N . PRO A 1 297 ? 0.283 13.537 0.436 1.00 84.44 297 PRO A N 1
ATOM 2296 C CA . PRO A 1 297 ? 1.109 13.689 1.640 1.00 84.44 297 PRO A CA 1
ATOM 2297 C C . PRO A 1 297 ? 0.399 13.283 2.941 1.00 84.44 297 PRO A C 1
ATOM 2299 O O . PRO A 1 297 ? 1.063 12.897 3.903 1.00 84.44 297 PRO A O 1
ATOM 2302 N N . ALA A 1 298 ? -0.940 13.326 2.971 1.00 84.38 298 ALA A N 1
ATOM 2303 C CA . ALA A 1 298 ? -1.743 12.913 4.122 1.00 84.38 298 ALA A CA 1
ATOM 2304 C C . ALA A 1 298 ? -1.879 11.384 4.267 1.00 84.38 298 ALA A C 1
ATOM 2306 O O . ALA A 1 298 ? -2.349 10.904 5.302 1.00 84.38 298 ALA A O 1
ATOM 2307 N N . VAL A 1 299 ? -1.484 10.596 3.260 1.00 94.12 299 VAL A N 1
ATOM 2308 C CA . VAL A 1 299 ? -1.396 9.134 3.385 1.00 94.12 299 VAL A CA 1
ATOM 2309 C C . VAL A 1 299 ? -0.193 8.801 4.256 1.00 94.12 299 VAL A C 1
ATOM 2311 O O . VAL A 1 299 ? 0.937 9.097 3.886 1.00 94.12 299 VAL A O 1
ATOM 2314 N N . THR A 1 300 ? -0.424 8.168 5.406 1.00 95.00 300 THR A N 1
ATOM 2315 C CA . THR A 1 300 ? 0.642 7.879 6.376 1.00 95.00 300 THR A CA 1
ATOM 2316 C C . THR A 1 300 ? 0.899 6.385 6.483 1.00 95.00 300 THR A C 1
ATOM 2318 O O . THR A 1 300 ? -0.034 5.583 6.598 1.00 95.00 300 THR A O 1
ATOM 2321 N N . TRP A 1 301 ? 2.174 6.011 6.474 1.00 98.31 301 TRP A N 1
ATOM 2322 C CA . TRP A 1 301 ? 2.639 4.647 6.685 1.00 98.31 301 TRP A CA 1
ATOM 2323 C C . TRP A 1 301 ? 3.227 4.483 8.080 1.00 98.31 301 TRP A C 1
ATOM 2325 O O . TRP A 1 301 ? 3.907 5.361 8.606 1.00 98.31 301 TRP A O 1
ATOM 2335 N N . LYS A 1 302 ? 2.980 3.321 8.680 1.00 97.38 302 LYS A N 1
ATOM 2336 C CA . LYS A 1 302 ? 3.504 2.927 9.988 1.00 97.38 302 LYS A CA 1
ATOM 2337 C C . LYS A 1 302 ? 4.275 1.629 9.839 1.00 97.38 302 LYS A C 1
ATOM 2339 O O . LYS A 1 302 ? 3.779 0.686 9.226 1.00 97.38 302 LYS A O 1
ATOM 2344 N N . THR A 1 303 ? 5.466 1.555 10.421 1.00 98.25 303 THR A N 1
ATOM 2345 C CA . THR A 1 303 ? 6.156 0.273 10.584 1.00 98.25 303 THR A CA 1
ATOM 2346 C C . THR A 1 303 ? 5.366 -0.604 11.554 1.00 98.25 303 THR A C 1
ATOM 2348 O O . THR A 1 303 ? 5.061 -0.169 12.661 1.00 98.25 303 THR A O 1
ATOM 2351 N N . ILE A 1 304 ? 5.067 -1.842 11.157 1.00 98.25 304 ILE A N 1
ATOM 2352 C CA . ILE A 1 304 ? 4.294 -2.798 11.968 1.00 98.25 304 ILE A CA 1
ATOM 2353 C C . ILE A 1 304 ? 5.032 -4.120 12.234 1.00 98.25 304 ILE A C 1
ATOM 2355 O O . ILE A 1 304 ? 4.468 -5.052 12.812 1.00 98.25 304 ILE A O 1
ATOM 2359 N N . SER A 1 305 ? 6.298 -4.227 11.831 1.00 98.56 305 SER A N 1
ATOM 2360 C CA . SER A 1 305 ? 7.142 -5.381 12.141 1.00 98.56 305 SER A CA 1
ATOM 2361 C C . SER A 1 305 ? 8.579 -4.973 12.478 1.00 98.56 305 SER A C 1
ATOM 2363 O O . SER A 1 305 ? 9.036 -3.903 12.064 1.00 98.56 305 SER A O 1
ATOM 2365 N N . PRO A 1 306 ? 9.329 -5.836 13.186 1.00 96.44 306 PRO A N 1
ATOM 2366 C CA . PRO A 1 306 ? 10.790 -5.766 13.200 1.00 96.44 306 PRO A CA 1
ATOM 2367 C C . PRO A 1 306 ? 11.374 -6.183 11.832 1.00 96.44 306 PRO A C 1
ATOM 2369 O O . PRO A 1 306 ? 10.629 -6.383 10.870 1.00 96.44 306 PRO A O 1
ATOM 2372 N N . ASP A 1 307 ? 12.700 -6.342 11.747 1.00 95.38 307 ASP A N 1
ATOM 2373 C CA . ASP A 1 307 ? 13.330 -7.077 10.639 1.00 95.38 307 ASP A CA 1
ATOM 2374 C C . ASP A 1 307 ? 12.839 -8.533 10.663 1.00 95.38 307 ASP A C 1
ATOM 2376 O O . ASP A 1 307 ? 13.013 -9.232 11.665 1.00 95.38 307 ASP A O 1
ATOM 2380 N N . LEU A 1 308 ? 12.183 -8.963 9.586 1.00 96.50 308 LEU A N 1
ATOM 2381 C CA . LEU A 1 308 ? 11.648 -10.321 9.440 1.00 96.50 308 LEU A CA 1
ATOM 2382 C C . LEU A 1 308 ? 12.562 -11.215 8.581 1.00 96.50 308 LEU A C 1
ATOM 2384 O O . LEU A 1 308 ? 12.196 -12.344 8.258 1.00 96.50 308 LEU A O 1
ATOM 2388 N N . THR A 1 309 ? 13.749 -10.734 8.216 1.00 94.06 309 THR A N 1
ATOM 2389 C CA . THR A 1 309 ? 14.774 -11.464 7.455 1.00 94.06 309 THR A CA 1
ATOM 2390 C C . THR A 1 309 ? 15.837 -12.053 8.394 1.00 94.06 309 THR A C 1
ATOM 2392 O O . THR A 1 309 ? 15.750 -11.958 9.620 1.00 94.06 309 THR A O 1
ATOM 2395 N N . THR A 1 310 ? 16.882 -12.670 7.842 1.00 90.12 310 THR A N 1
ATOM 2396 C CA . THR A 1 310 ? 18.054 -13.132 8.609 1.00 90.12 310 THR A CA 1
ATOM 2397 C C . THR A 1 310 ? 18.991 -12.006 9.080 1.00 90.12 310 THR A C 1
ATOM 2399 O O . THR A 1 310 ? 19.905 -12.284 9.857 1.00 90.12 310 THR A O 1
ATOM 2402 N N . GLY A 1 311 ? 18.762 -10.748 8.671 1.00 83.94 311 GLY A N 1
ATOM 2403 C CA . GLY A 1 311 ? 19.492 -9.574 9.170 1.00 83.94 311 GLY A CA 1
ATOM 2404 C C . GLY A 1 311 ? 20.856 -9.318 8.508 1.00 83.94 311 GLY A C 1
ATOM 2405 O O . GLY A 1 311 ? 21.865 -9.175 9.200 1.00 83.94 311 GLY A O 1
ATOM 2406 N N . CYS A 1 312 ? 20.921 -9.258 7.170 1.00 79.12 312 CYS A N 1
ATOM 2407 C CA . CYS A 1 312 ? 22.173 -8.955 6.459 1.00 79.12 312 CYS A CA 1
ATOM 2408 C C . CYS A 1 312 ? 22.729 -7.541 6.783 1.00 79.12 312 CYS A C 1
ATOM 2410 O O . CYS A 1 312 ? 21.984 -6.564 6.840 1.00 79.12 312 CYS A O 1
ATOM 2412 N N . THR A 1 313 ? 24.059 -7.414 6.901 1.00 65.88 313 THR A N 1
ATOM 2413 C CA . THR A 1 313 ? 24.771 -6.152 7.201 1.00 65.88 313 THR A CA 1
ATOM 2414 C C . THR A 1 313 ? 25.243 -5.392 5.948 1.00 65.88 313 THR A C 1
ATOM 2416 O O . THR A 1 313 ? 25.597 -6.002 4.937 1.00 65.88 313 THR A O 1
ATOM 2419 N N . GLY A 1 314 ? 25.320 -4.055 6.037 1.00 54.03 314 GLY A N 1
ATOM 2420 C CA . GLY A 1 314 ? 25.845 -3.146 5.000 1.00 54.03 314 GLY A CA 1
ATOM 2421 C C . GLY A 1 314 ? 24.763 -2.376 4.230 1.00 54.03 314 GLY A C 1
ATOM 2422 O O . GLY A 1 314 ? 23.595 -2.755 4.261 1.00 54.03 314 GLY A O 1
ATOM 2423 N N . THR A 1 315 ? 25.149 -1.298 3.536 1.00 48.22 315 THR A N 1
ATOM 2424 C CA . THR A 1 315 ? 24.257 -0.601 2.593 1.00 48.22 315 THR A CA 1
ATOM 2425 C C . THR A 1 315 ? 23.853 -1.566 1.472 1.00 48.22 315 THR A C 1
ATOM 2427 O O . THR A 1 315 ? 24.653 -2.401 1.027 1.00 48.22 315 THR A O 1
ATOM 2430 N N . ALA A 1 316 ? 22.586 -1.522 1.066 1.00 44.97 316 ALA A N 1
ATOM 2431 C CA . ALA A 1 316 ? 22.053 -2.350 -0.007 1.00 44.97 316 ALA A CA 1
ATOM 2432 C C . ALA A 1 316 ? 21.284 -1.445 -0.976 1.00 44.97 316 ALA A C 1
ATOM 2434 O O . ALA A 1 316 ? 20.220 -0.959 -0.603 1.00 44.97 316 ALA A O 1
ATOM 2435 N N . PRO A 1 317 ? 21.817 -1.197 -2.183 1.00 48.59 317 PRO A N 1
ATOM 2436 C CA . PRO A 1 317 ? 21.005 -0.737 -3.301 1.00 48.59 317 PRO A CA 1
ATOM 2437 C C . PRO A 1 317 ? 19.881 -1.750 -3.577 1.00 48.59 317 PRO A C 1
ATOM 2439 O O . PRO A 1 317 ? 20.039 -2.942 -3.280 1.00 48.59 317 PRO A O 1
ATOM 2442 N N . ASN A 1 318 ? 18.762 -1.276 -4.124 1.00 49.41 318 ASN A N 1
ATOM 2443 C CA . ASN A 1 318 ? 17.606 -2.094 -4.511 1.00 49.41 318 ASN A CA 1
ATOM 2444 C C . ASN A 1 318 ? 18.043 -3.326 -5.330 1.00 49.41 318 ASN A C 1
ATOM 2446 O O . ASN A 1 318 ? 18.951 -3.230 -6.154 1.00 49.41 318 ASN A O 1
ATOM 2450 N N . GLY A 1 319 ? 17.440 -4.492 -5.075 1.00 51.09 319 GLY A N 1
ATOM 2451 C CA . GLY A 1 319 ? 17.697 -5.727 -5.840 1.00 51.09 319 GLY A CA 1
ATOM 2452 C C . GLY A 1 319 ? 19.043 -6.429 -5.583 1.00 51.09 319 GLY A C 1
ATOM 2453 O O . GLY A 1 319 ? 19.261 -7.536 -6.064 1.00 51.09 319 GLY A O 1
ATOM 2454 N N . ALA A 1 320 ? 19.952 -5.852 -4.786 1.00 44.19 320 ALA A N 1
ATOM 2455 C CA . ALA A 1 320 ? 21.321 -6.369 -4.649 1.00 44.19 320 ALA A CA 1
ATOM 2456 C C . ALA A 1 320 ? 21.526 -7.439 -3.550 1.00 44.19 320 ALA A C 1
ATOM 2458 O O . ALA A 1 320 ? 22.640 -7.951 -3.399 1.00 44.19 320 ALA A O 1
ATOM 2459 N N . ARG A 1 321 ? 20.515 -7.768 -2.720 1.00 57.94 321 ARG A N 1
ATOM 2460 C CA . ARG A 1 321 ? 20.671 -8.721 -1.594 1.00 57.94 321 ARG A CA 1
ATOM 2461 C C . ARG A 1 321 ? 19.442 -9.593 -1.334 1.00 57.94 321 ARG A C 1
ATOM 2463 O O . ARG A 1 321 ? 18.333 -9.097 -1.222 1.00 57.94 321 ARG A O 1
ATOM 2470 N N . THR A 1 322 ? 19.684 -10.868 -1.021 1.00 68.62 322 THR A N 1
ATOM 2471 C CA . THR A 1 322 ? 18.672 -11.899 -0.705 1.00 68.62 322 THR A CA 1
ATOM 2472 C C . THR A 1 322 ? 17.974 -11.751 0.659 1.00 68.62 322 THR A C 1
ATOM 2474 O O . THR A 1 322 ? 17.342 -12.690 1.122 1.00 68.62 322 THR A O 1
ATOM 2477 N N . CYS A 1 323 ? 18.113 -10.623 1.358 1.00 85.81 323 CYS A N 1
ATOM 2478 C CA . CYS A 1 323 ? 17.546 -10.409 2.696 1.00 85.81 323 CYS A CA 1
ATOM 2479 C C . CYS A 1 323 ? 16.516 -9.267 2.655 1.00 85.81 323 CYS A C 1
ATOM 2481 O O . CYS A 1 323 ? 16.735 -8.212 3.259 1.00 85.81 323 CYS A O 1
ATOM 2483 N N . ALA A 1 324 ? 15.424 -9.478 1.931 1.00 92.50 324 ALA A N 1
ATOM 2484 C CA . ALA A 1 324 ? 14.267 -8.591 1.870 1.00 92.50 324 ALA A CA 1
ATOM 2485 C C . ALA A 1 324 ? 12.978 -9.426 1.934 1.00 92.50 324 ALA A C 1
ATOM 2487 O O . ALA A 1 324 ? 13.002 -10.644 1.726 1.00 92.50 324 ALA A O 1
ATOM 2488 N N . LEU A 1 325 ? 11.868 -8.773 2.262 1.00 96.00 325 LEU A N 1
ATOM 2489 C CA . LEU A 1 325 ? 10.527 -9.305 2.073 1.00 96.00 325 LEU A CA 1
ATOM 2490 C C . LEU A 1 325 ? 10.267 -9.416 0.572 1.00 96.00 325 LEU A C 1
ATOM 2492 O O . LEU A 1 325 ? 10.554 -8.476 -0.160 1.00 96.00 325 LEU A O 1
ATOM 2496 N N . SER A 1 326 ? 9.695 -10.539 0.151 1.00 94.75 326 SER A N 1
ATOM 2497 C CA . SER A 1 326 ? 9.425 -10.859 -1.258 1.00 94.75 326 SER A CA 1
ATOM 2498 C C . SER A 1 326 ? 7.961 -11.211 -1.519 1.00 94.75 326 SER A C 1
ATOM 2500 O O . SER A 1 326 ? 7.518 -11.195 -2.658 1.00 94.75 326 SER A O 1
ATOM 2502 N N . ALA A 1 327 ? 7.175 -11.497 -0.474 1.00 97.19 327 ALA A N 1
ATOM 2503 C CA . ALA A 1 327 ? 5.750 -11.783 -0.614 1.00 97.19 327 ALA A CA 1
ATOM 2504 C C . ALA A 1 327 ? 4.959 -11.351 0.625 1.00 97.19 327 ALA A C 1
ATOM 2506 O O . ALA A 1 327 ? 5.424 -11.499 1.759 1.00 97.19 327 ALA A O 1
ATOM 2507 N N . ILE A 1 328 ? 3.734 -10.863 0.415 1.00 98.56 328 ILE A N 1
ATOM 2508 C CA . ILE A 1 328 ? 2.796 -10.501 1.483 1.00 98.56 328 ILE A CA 1
ATOM 2509 C C . ILE A 1 328 ? 1.430 -11.093 1.140 1.00 98.56 328 ILE A C 1
ATOM 2511 O O . ILE A 1 328 ? 0.947 -10.937 0.023 1.00 98.56 328 ILE A O 1
ATOM 2515 N N . GLY A 1 329 ? 0.804 -11.766 2.105 1.00 97.94 329 GLY A N 1
ATOM 2516 C CA . GLY A 1 329 ? -0.525 -12.355 1.950 1.00 97.94 329 GLY A CA 1
ATOM 2517 C C . GLY A 1 329 ? -1.508 -11.798 2.973 1.00 97.94 329 GLY A C 1
ATOM 2518 O O . GLY A 1 329 ? -1.268 -11.890 4.178 1.00 97.94 329 GLY A O 1
ATOM 2519 N N . VAL A 1 330 ? -2.635 -11.263 2.502 1.00 97.25 330 VAL A N 1
ATOM 2520 C CA . VAL A 1 330 ? -3.752 -10.789 3.336 1.00 97.25 330 VAL A CA 1
ATOM 2521 C C . VAL A 1 330 ? -5.048 -11.388 2.800 1.00 97.25 330 VAL A C 1
ATOM 2523 O O . VAL A 1 330 ? -5.253 -11.459 1.591 1.00 97.25 330 VAL A O 1
ATOM 2526 N N . GLY A 1 331 ? -5.917 -11.837 3.700 1.00 93.31 331 GLY A N 1
ATOM 2527 C CA . GLY A 1 331 ? -7.201 -12.445 3.362 1.00 93.31 331 GLY A CA 1
ATOM 2528 C C . GLY A 1 331 ? -8.265 -12.097 4.394 1.00 93.31 331 GLY A C 1
ATOM 2529 O O . GLY A 1 331 ? -8.232 -11.025 4.997 1.00 93.31 331 GLY A O 1
ATOM 2530 N N . GLY A 1 332 ? -9.215 -13.002 4.609 1.00 91.62 332 GLY A N 1
ATOM 2531 C CA . GLY A 1 332 ? -10.264 -12.782 5.598 1.00 91.62 332 GLY A CA 1
ATOM 2532 C C . GLY A 1 332 ? -9.709 -12.749 7.020 1.00 91.62 332 GLY A C 1
ATOM 2533 O O . GLY A 1 332 ? -8.804 -13.504 7.360 1.00 91.62 332 GLY A O 1
ATOM 2534 N N . GLY A 1 333 ? -10.280 -11.903 7.876 1.00 92.94 333 GLY A N 1
ATOM 2535 C CA . GLY A 1 333 ? -9.878 -11.787 9.277 1.00 92.94 333 GLY A CA 1
ATOM 2536 C C . GLY A 1 333 ? -8.774 -10.759 9.517 1.00 92.94 333 GLY A C 1
ATOM 2537 O O . GLY A 1 333 ? -8.758 -9.700 8.902 1.00 92.94 333 GLY A O 1
ATOM 2538 N N . GLN A 1 334 ? -7.913 -11.033 10.501 1.00 94.00 334 GLN A N 1
ATOM 2539 C CA . GLN A 1 334 ? -6.983 -10.043 11.063 1.00 94.00 334 GLN A CA 1
ATOM 2540 C C . GLN A 1 334 ? -5.506 -10.356 10.791 1.00 94.00 334 GLN A C 1
ATOM 2542 O O . GLN A 1 334 ? -4.629 -9.603 11.227 1.00 94.00 334 GLN A O 1
ATOM 2547 N N . ALA A 1 335 ? -5.225 -11.471 10.109 1.00 97.06 335 ALA A N 1
ATOM 2548 C CA . ALA A 1 335 ? -3.869 -11.956 9.946 1.00 97.06 335 ALA A CA 1
ATOM 2549 C C . ALA A 1 335 ? -3.183 -11.426 8.685 1.00 97.06 335 ALA A C 1
ATOM 2551 O O . ALA A 1 335 ? -3.821 -11.214 7.655 1.00 97.06 335 ALA A O 1
ATOM 2552 N N . VAL A 1 336 ? -1.864 -11.276 8.773 1.00 98.50 336 VAL A N 1
ATOM 2553 C CA . VAL A 1 336 ? -0.984 -10.922 7.658 1.00 98.50 336 VAL A CA 1
ATOM 2554 C C . VAL A 1 336 ? 0.150 -11.936 7.603 1.00 98.50 336 VAL A C 1
ATOM 2556 O O . VAL A 1 336 ? 0.791 -12.202 8.620 1.00 98.50 336 VAL A O 1
ATOM 2559 N N . TYR A 1 337 ? 0.396 -12.494 6.424 1.00 98.75 337 TYR A N 1
ATOM 2560 C CA . TYR A 1 337 ? 1.524 -13.376 6.149 1.00 98.75 337 TYR A CA 1
ATOM 2561 C C . TYR A 1 337 ? 2.633 -12.616 5.433 1.00 98.75 337 TYR A C 1
ATOM 2563 O O . TYR A 1 337 ? 2.353 -11.757 4.598 1.00 98.75 337 TYR A O 1
ATOM 2571 N N . VAL A 1 338 ? 3.883 -12.965 5.728 1.00 98.62 338 VAL A N 1
ATOM 2572 C CA . VAL A 1 338 ? 5.065 -12.371 5.094 1.00 98.62 338 VAL A CA 1
ATOM 2573 C C . VAL A 1 338 ? 6.077 -13.458 4.754 1.00 98.62 338 VAL A C 1
ATOM 2575 O O . VAL A 1 338 ? 6.401 -14.291 5.601 1.00 98.62 338 VAL A O 1
ATOM 2578 N N . GLY A 1 339 ? 6.584 -13.425 3.526 1.00 97.56 339 GLY A N 1
ATOM 2579 C CA . GLY A 1 339 ? 7.653 -14.277 3.019 1.00 97.56 339 GLY A CA 1
ATOM 2580 C C . GLY A 1 339 ? 8.882 -13.460 2.625 1.00 97.56 339 GLY A C 1
ATOM 2581 O O . GLY A 1 339 ? 8.765 -12.275 2.306 1.00 97.56 339 GLY A O 1
ATOM 2582 N N . THR A 1 340 ? 10.057 -14.085 2.657 1.00 95.81 340 THR A N 1
ATOM 2583 C CA . THR A 1 340 ? 11.336 -13.424 2.360 1.00 95.81 340 THR A CA 1
ATOM 2584 C C . THR A 1 340 ? 12.150 -14.149 1.288 1.00 95.81 340 THR A C 1
ATOM 2586 O O . THR A 1 340 ? 12.010 -15.363 1.087 1.00 95.81 340 THR A O 1
ATOM 2589 N N . LEU A 1 341 ? 13.073 -13.418 0.653 1.00 92.44 341 LEU A N 1
ATOM 2590 C CA . LEU A 1 341 ? 14.032 -13.971 -0.309 1.00 92.44 341 LEU A CA 1
ATOM 2591 C C . LEU A 1 341 ? 14.966 -15.023 0.305 1.00 92.44 341 LEU A C 1
ATOM 2593 O O . LEU A 1 341 ? 15.356 -15.980 -0.359 1.00 92.44 341 LEU A O 1
ATOM 2597 N N . ASP A 1 342 ? 15.309 -14.886 1.586 1.00 90.88 342 ASP A N 1
ATOM 2598 C CA . ASP A 1 342 ? 16.124 -15.857 2.327 1.00 90.88 342 ASP A CA 1
ATOM 2599 C C . ASP A 1 342 ? 15.304 -17.041 2.880 1.00 90.88 342 ASP A C 1
ATOM 2601 O O . ASP A 1 342 ? 15.831 -17.897 3.599 1.00 90.88 342 ASP A O 1
ATOM 2605 N N . GLY A 1 343 ? 14.029 -17.137 2.489 1.00 91.56 343 GLY A N 1
ATOM 2606 C CA . GLY A 1 343 ? 13.173 -18.302 2.688 1.00 91.56 343 GLY A CA 1
ATOM 2607 C C . GLY A 1 343 ? 12.556 -18.423 4.073 1.00 91.56 343 GLY A C 1
ATOM 2608 O O . GLY A 1 343 ? 12.281 -19.536 4.530 1.00 91.56 343 GLY A O 1
ATOM 2609 N N . LEU A 1 344 ? 12.352 -17.295 4.752 1.00 95.31 344 LEU A N 1
ATOM 2610 C CA . LEU A 1 344 ? 11.595 -17.217 5.994 1.00 95.31 344 LEU A CA 1
ATOM 2611 C C . LEU A 1 344 ? 10.116 -16.983 5.688 1.00 95.31 344 LEU A C 1
ATOM 2613 O O . LEU A 1 344 ? 9.763 -16.296 4.731 1.00 95.31 344 LEU A O 1
ATOM 2617 N N . LEU A 1 345 ? 9.250 -17.549 6.528 1.00 98.00 345 LEU A N 1
ATOM 2618 C CA . LEU A 1 345 ? 7.806 -17.358 6.450 1.00 98.00 345 LEU A CA 1
ATOM 2619 C C . LEU A 1 345 ? 7.279 -16.983 7.829 1.00 98.00 345 LEU A C 1
ATOM 2621 O O . LEU A 1 345 ? 7.593 -17.648 8.818 1.00 98.00 345 LEU A O 1
ATOM 2625 N N . TRP A 1 346 ? 6.452 -15.949 7.882 1.00 98.25 346 TRP A N 1
ATOM 2626 C CA . TRP A 1 346 ? 5.903 -15.399 9.111 1.00 98.25 346 TRP A CA 1
ATOM 2627 C C . TRP A 1 346 ? 4.399 -15.185 9.007 1.00 98.25 346 TRP A C 1
ATOM 2629 O O . TRP A 1 346 ? 3.865 -14.954 7.921 1.00 98.25 346 TRP A O 1
ATOM 2639 N N . ILE A 1 347 ? 3.734 -15.199 10.158 1.00 98.38 347 ILE A N 1
ATOM 2640 C CA . ILE A 1 347 ? 2.358 -14.735 10.318 1.00 98.38 347 ILE A CA 1
ATOM 2641 C C . ILE A 1 347 ? 2.272 -13.757 11.482 1.00 98.38 347 ILE A C 1
ATOM 2643 O O . ILE A 1 347 ? 2.878 -13.952 12.537 1.00 98.38 347 ILE A O 1
ATOM 2647 N N . SER A 1 348 ? 1.461 -12.724 11.309 1.00 98.19 348 SER A N 1
ATOM 2648 C CA . SER A 1 348 ? 0.920 -11.939 12.404 1.00 98.19 348 SER A CA 1
ATOM 2649 C C . SER A 1 348 ? -0.590 -12.136 12.470 1.00 98.19 348 SER A C 1
ATOM 2651 O O . SER A 1 348 ? -1.265 -11.669 11.561 1.00 98.19 348 SER A O 1
ATOM 2653 N N . PRO A 1 349 ? -1.163 -12.781 13.506 1.00 95.50 349 PRO A N 1
ATOM 2654 C CA . PRO A 1 349 ? -2.608 -13.035 13.588 1.00 95.50 349 PRO A CA 1
ATOM 2655 C C . PRO A 1 349 ? -3.453 -11.772 13.836 1.00 95.50 349 PRO A C 1
ATOM 2657 O O . PRO A 1 349 ? -4.680 -11.831 13.775 1.00 95.50 349 PRO A O 1
ATOM 2660 N N . ASN A 1 350 ? -2.808 -10.643 14.137 1.00 95.00 350 ASN A N 1
ATOM 2661 C CA . ASN A 1 350 ? -3.422 -9.345 14.413 1.00 95.00 350 ASN A CA 1
ATOM 2662 C C . ASN A 1 350 ? -2.809 -8.200 13.582 1.00 95.00 350 ASN A C 1
ATOM 2664 O O . ASN A 1 350 ? -2.982 -7.033 13.935 1.00 95.00 350 ASN A O 1
ATOM 2668 N N . GLY A 1 351 ? -2.101 -8.520 12.491 1.00 96.56 351 GLY A N 1
ATOM 2669 C CA . GLY A 1 351 ? -1.397 -7.552 11.641 1.00 96.56 351 GLY A CA 1
ATOM 2670 C C . GLY A 1 351 ? -2.295 -6.487 11.002 1.00 96.56 351 GLY A C 1
ATOM 2671 O O . GLY A 1 351 ? -1.842 -5.369 10.753 1.00 96.56 351 GLY A O 1
ATOM 2672 N N . VAL A 1 352 ? -3.577 -6.801 10.793 1.00 95.69 352 VAL A N 1
ATOM 2673 C CA . VAL A 1 352 ? -4.561 -5.880 10.201 1.00 95.69 352 VAL A CA 1
ATOM 2674 C C . VAL A 1 352 ? -4.959 -4.748 11.150 1.00 95.69 352 VAL A C 1
ATOM 2676 O O . VAL A 1 352 ? -5.111 -3.620 10.699 1.00 95.69 352 VAL A O 1
ATOM 2679 N N . SER A 1 353 ? -5.121 -5.007 12.449 1.00 91.06 353 SER A N 1
ATOM 2680 C CA . SER A 1 353 ? -5.707 -4.028 13.386 1.00 91.06 353 SER A CA 1
ATOM 2681 C C . SER A 1 353 ? -4.753 -3.542 14.468 1.00 91.06 353 SER A C 1
ATOM 2683 O O . SER A 1 353 ? -4.865 -2.401 14.914 1.00 91.06 353 SER A O 1
ATOM 2685 N N . ALA A 1 354 ? -3.802 -4.366 14.910 1.00 91.94 354 ALA A N 1
ATOM 2686 C CA . ALA A 1 354 ? -2.929 -3.986 16.011 1.00 91.94 354 ALA A CA 1
ATOM 2687 C C . ALA A 1 354 ? -1.978 -2.855 15.591 1.00 91.94 354 ALA A C 1
ATOM 2689 O O . ALA A 1 354 ? -1.406 -2.881 14.502 1.00 91.94 354 ALA A O 1
ATOM 2690 N N . ALA A 1 355 ? -1.778 -1.874 16.474 1.00 89.38 355 ALA A N 1
ATOM 2691 C CA . ALA A 1 355 ? -0.754 -0.845 16.283 1.00 89.38 355 ALA A CA 1
ATOM 2692 C C . ALA A 1 355 ? 0.665 -1.432 16.393 1.00 89.38 355 ALA A C 1
ATOM 2694 O O . ALA A 1 355 ? 1.563 -1.008 15.680 1.00 89.38 355 ALA A O 1
ATOM 2695 N N . ASN A 1 356 ? 0.839 -2.438 17.259 1.00 93.12 356 ASN A N 1
ATOM 2696 C CA . ASN A 1 356 ? 2.077 -3.198 17.432 1.00 93.12 356 ASN A CA 1
ATOM 2697 C C . ASN A 1 356 ? 1.767 -4.702 17.316 1.00 93.12 356 ASN A C 1
ATOM 2699 O O . ASN A 1 356 ? 1.517 -5.353 18.337 1.00 93.12 356 ASN A O 1
ATOM 2703 N N . PRO A 1 357 ? 1.686 -5.251 16.094 1.00 96.81 357 PRO A N 1
ATOM 2704 C CA . PRO A 1 357 ? 1.349 -6.653 15.890 1.00 96.81 357 PRO A CA 1
ATOM 2705 C C . PRO A 1 357 ? 2.398 -7.623 16.440 1.00 96.81 357 PRO A C 1
ATOM 2707 O O . PRO A 1 357 ? 3.584 -7.311 16.553 1.00 96.81 357 PRO A O 1
ATOM 2710 N N . THR A 1 358 ? 1.957 -8.840 16.750 1.00 96.38 358 THR A N 1
ATOM 2711 C CA . THR A 1 358 ? 2.840 -9.947 17.149 1.00 96.38 358 THR A CA 1
ATOM 2712 C C . THR A 1 358 ? 3.175 -10.810 15.944 1.00 96.38 358 THR A C 1
ATOM 2714 O O . THR A 1 358 ? 2.293 -11.029 15.120 1.00 96.38 358 THR A O 1
ATOM 2717 N N . TRP A 1 359 ? 4.394 -11.341 15.869 1.00 97.88 359 TRP A N 1
ATOM 2718 C CA . TRP A 1 359 ? 4.883 -12.120 14.728 1.00 97.88 359 TRP A CA 1
ATOM 2719 C C . TRP A 1 359 ? 5.351 -13.514 15.156 1.00 97.88 359 TRP A C 1
ATOM 2721 O O . TRP A 1 359 ? 6.095 -13.652 16.128 1.00 97.88 359 TRP A O 1
ATOM 2731 N N . GLU A 1 360 ? 4.930 -14.537 14.417 1.00 97.06 360 GLU A N 1
ATOM 2732 C CA . GLU A 1 360 ? 5.291 -15.944 14.609 1.00 97.06 360 GLU A CA 1
ATOM 2733 C C . GLU A 1 360 ? 5.951 -16.497 13.342 1.00 97.06 360 GLU A C 1
ATOM 2735 O O . GLU A 1 360 ? 5.513 -16.212 12.227 1.00 97.06 360 GLU A O 1
ATOM 2740 N N . ARG A 1 361 ? 7.016 -17.286 13.515 1.00 96.00 361 ARG A N 1
ATOM 2741 C CA . ARG A 1 361 ? 7.791 -17.876 12.420 1.00 96.00 361 ARG A CA 1
ATOM 2742 C C . ARG A 1 361 ? 7.267 -19.268 12.063 1.00 96.00 361 ARG A C 1
ATOM 2744 O O . ARG A 1 361 ? 7.191 -20.128 12.935 1.00 96.00 361 ARG A O 1
ATOM 2751 N N . LEU A 1 362 ? 6.988 -19.508 10.783 1.00 96.19 362 LEU A N 1
ATOM 2752 C CA . LEU A 1 362 ? 6.277 -20.689 10.277 1.00 96.19 362 LEU A CA 1
ATOM 2753 C C . LEU A 1 362 ? 7.153 -21.683 9.487 1.00 96.19 362 LEU A C 1
ATOM 2755 O O . LEU A 1 362 ? 6.781 -22.845 9.333 1.00 96.19 362 LEU A O 1
ATOM 2759 N N . ASP A 1 363 ? 8.337 -21.290 9.004 1.00 88.94 363 ASP A N 1
ATOM 2760 C CA . ASP A 1 363 ? 9.193 -22.132 8.137 1.00 88.94 363 ASP A CA 1
ATOM 2761 C C . ASP A 1 363 ? 9.913 -23.292 8.857 1.00 88.94 363 ASP A C 1
ATOM 2763 O O . ASP A 1 363 ? 10.518 -24.168 8.226 1.00 88.94 363 ASP A O 1
ATOM 2767 N N . GLN A 1 364 ? 9.848 -23.343 10.188 1.00 83.62 364 GLN A N 1
ATOM 2768 C CA . GLN A 1 364 ? 10.692 -24.230 10.995 1.00 83.62 364 GLN A CA 1
ATOM 2769 C C . GLN A 1 364 ? 10.356 -25.729 10.840 1.00 83.62 364 GLN A C 1
ATOM 2771 O O . GLN A 1 364 ? 11.233 -26.572 11.049 1.00 83.62 364 GLN A O 1
ATOM 2776 N N . GLY A 1 365 ? 9.126 -26.074 10.434 1.00 72.62 365 GLY A N 1
ATOM 2777 C CA . GLY A 1 365 ? 8.561 -27.424 10.583 1.00 72.62 365 GLY A CA 1
ATOM 2778 C C . GLY A 1 365 ? 8.445 -28.312 9.336 1.00 72.62 365 GLY A C 1
ATOM 2779 O O . GLY A 1 365 ? 8.075 -29.473 9.483 1.00 72.62 365 GLY A O 1
ATOM 2780 N N . GLY A 1 366 ? 8.757 -27.838 8.122 1.00 80.19 366 GLY A N 1
ATOM 2781 C CA . GLY A 1 366 ? 8.567 -28.674 6.918 1.00 80.19 366 GLY A CA 1
ATOM 2782 C C . GLY A 1 366 ? 8.682 -27.991 5.556 1.00 80.19 366 GLY A C 1
ATOM 2783 O O . GLY A 1 366 ? 8.615 -28.670 4.536 1.00 80.19 366 GLY A O 1
ATOM 2784 N N . LEU A 1 367 ? 8.894 -26.676 5.528 1.00 94.38 367 LEU A N 1
ATOM 2785 C CA . LEU A 1 367 ? 8.976 -25.896 4.297 1.00 94.38 367 LEU A CA 1
ATOM 2786 C C . LEU A 1 367 ? 10.416 -25.818 3.742 1.00 94.38 367 LEU A C 1
ATOM 2788 O O . LEU A 1 367 ? 11.382 -25.924 4.519 1.00 94.38 367 LEU A O 1
ATOM 2792 N N . PRO A 1 368 ? 10.595 -25.670 2.415 1.00 92.81 368 PRO A N 1
ATOM 2793 C CA . PRO A 1 368 ? 11.902 -25.453 1.804 1.00 92.81 368 PRO A CA 1
ATOM 2794 C C . PRO A 1 368 ? 12.488 -24.100 2.215 1.00 92.81 368 PRO A C 1
ATOM 2796 O O . PRO A 1 368 ? 11.779 -23.113 2.368 1.00 92.81 368 PRO A O 1
ATOM 2799 N N . LYS A 1 369 ? 13.815 -24.049 2.355 1.00 90.44 369 LYS A N 1
ATOM 2800 C CA . LYS A 1 369 ? 14.561 -22.799 2.556 1.00 90.44 369 LYS A CA 1
ATOM 2801 C C . LYS A 1 369 ? 14.930 -22.196 1.201 1.00 90.44 369 LYS A C 1
ATOM 2803 O O . LYS A 1 369 ? 16.074 -22.307 0.769 1.00 90.44 369 LYS A O 1
ATOM 2808 N N . ARG A 1 370 ? 13.930 -21.660 0.509 1.00 91.94 370 ARG A N 1
ATOM 2809 C CA . ARG A 1 370 ? 14.039 -21.001 -0.802 1.00 91.94 370 ARG A CA 1
ATOM 2810 C C . ARG A 1 370 ? 13.230 -19.702 -0.785 1.00 91.94 370 ARG A C 1
ATOM 2812 O O . ARG A 1 370 ? 12.359 -19.602 0.079 1.00 91.94 370 ARG A O 1
ATOM 2819 N N . PRO A 1 371 ? 13.478 -18.750 -1.703 1.00 93.50 371 PRO A N 1
ATOM 2820 C CA . PRO A 1 371 ? 12.707 -17.515 -1.761 1.00 93.50 371 PRO A CA 1
ATOM 2821 C C . PRO A 1 371 ? 11.203 -17.787 -1.797 1.00 93.50 371 PRO A C 1
ATOM 2823 O O . PRO A 1 371 ? 10.731 -18.608 -2.591 1.00 93.50 371 PRO A O 1
ATOM 2826 N N . VAL A 1 372 ? 10.461 -17.114 -0.920 1.00 96.31 372 VAL A N 1
ATOM 2827 C CA . VAL A 1 372 ? 8.997 -17.154 -0.920 1.00 96.31 372 VAL A CA 1
ATOM 2828 C C . VAL A 1 372 ? 8.501 -16.125 -1.929 1.00 96.31 372 VAL A C 1
ATOM 2830 O O . VAL A 1 372 ? 8.683 -14.935 -1.707 1.00 96.31 372 VAL A O 1
ATOM 2833 N N . ALA A 1 373 ? 7.886 -16.557 -3.024 1.00 94.12 373 ALA A N 1
ATOM 2834 C CA . ALA A 1 373 ? 7.494 -15.659 -4.115 1.00 94.12 373 ALA A CA 1
ATOM 2835 C C . ALA A 1 373 ? 6.011 -15.267 -4.079 1.00 94.12 373 ALA A C 1
ATOM 2837 O O . ALA A 1 373 ? 5.657 -14.156 -4.445 1.00 94.12 373 ALA A O 1
ATOM 2838 N N . ALA A 1 374 ? 5.135 -16.147 -3.584 1.00 96.38 374 ALA A N 1
ATOM 2839 C CA . ALA A 1 374 ? 3.701 -15.874 -3.542 1.00 96.38 374 ALA A CA 1
ATOM 2840 C C . ALA A 1 374 ? 3.063 -16.384 -2.253 1.00 96.38 374 ALA A C 1
ATOM 2842 O O . ALA A 1 374 ? 3.379 -17.479 -1.781 1.00 96.38 374 ALA A O 1
ATOM 2843 N N . ILE A 1 375 ? 2.121 -15.614 -1.705 1.00 98.06 375 ILE A N 1
ATOM 2844 C CA . ILE A 1 375 ? 1.282 -16.040 -0.583 1.00 98.06 375 ILE A CA 1
ATOM 2845 C C . ILE A 1 375 ? -0.169 -15.702 -0.901 1.00 98.06 375 ILE A C 1
ATOM 2847 O O . ILE A 1 375 ? -0.551 -14.537 -0.947 1.00 98.06 375 ILE A O 1
ATOM 2851 N N . ALA A 1 376 ? -0.986 -16.733 -1.076 1.00 97.00 376 ALA A N 1
ATOM 2852 C CA . ALA A 1 376 ? -2.397 -16.591 -1.390 1.00 97.00 376 ALA A CA 1
ATOM 2853 C C . ALA A 1 376 ? -3.231 -17.017 -0.175 1.00 97.00 376 ALA A C 1
ATOM 2855 O O . ALA A 1 376 ? -3.109 -18.144 0.309 1.00 97.00 376 ALA A O 1
ATOM 2856 N N . VAL A 1 377 ? -4.063 -16.114 0.343 1.00 97.31 377 VAL A N 1
ATOM 2857 C CA . VAL A 1 377 ? -4.848 -16.323 1.569 1.00 97.31 377 VAL A CA 1
ATOM 2858 C C . VAL A 1 377 ? -6.330 -16.342 1.215 1.00 97.31 377 VAL A C 1
ATOM 2860 O O . VAL A 1 377 ? -6.793 -15.528 0.415 1.00 97.31 377 VAL A O 1
ATOM 2863 N N . ASP A 1 378 ? -7.088 -17.269 1.797 1.00 95.69 378 ASP A N 1
ATOM 2864 C CA . ASP A 1 378 ? -8.532 -17.328 1.589 1.00 95.69 378 ASP A CA 1
ATOM 2865 C C . ASP A 1 378 ? -9.210 -16.016 2.026 1.00 95.69 378 ASP A C 1
ATOM 2867 O O . ASP A 1 378 ? -8.912 -15.443 3.081 1.00 95.69 378 ASP A O 1
ATOM 2871 N N . ARG A 1 379 ? -10.149 -15.533 1.203 1.00 93.69 379 ARG A N 1
ATOM 2872 C CA . ARG A 1 379 ? -10.797 -14.221 1.379 1.00 93.69 379 ARG A CA 1
ATOM 2873 C C . ARG A 1 379 ? -11.673 -14.130 2.633 1.00 93.69 379 ARG A C 1
ATOM 2875 O O . ARG A 1 379 ? -12.026 -13.028 3.035 1.00 93.69 379 ARG A O 1
ATOM 2882 N N . SER A 1 380 ? -12.033 -15.260 3.239 1.00 95.56 380 SER A N 1
ATOM 2883 C CA . SER A 1 380 ? -12.894 -15.339 4.426 1.00 95.56 380 SER A CA 1
ATOM 2884 C C . SER A 1 380 ? -12.159 -15.883 5.658 1.00 95.56 380 SER A C 1
ATOM 2886 O O . SER A 1 380 ? -12.440 -15.469 6.789 1.00 95.56 380 SER A O 1
ATOM 2888 N N . ASN A 1 381 ? -11.179 -16.770 5.462 1.00 96.12 381 ASN A N 1
ATOM 2889 C CA . ASN A 1 381 ? -10.491 -17.479 6.534 1.00 96.12 381 ASN A CA 1
ATOM 2890 C C . ASN A 1 381 ? -8.963 -17.446 6.406 1.00 96.12 381 ASN A C 1
ATOM 2892 O O . ASN A 1 381 ? -8.390 -18.296 5.728 1.00 96.12 381 ASN A O 1
ATOM 2896 N N . TYR A 1 382 ? -8.280 -16.569 7.154 1.00 96.50 382 TYR A N 1
ATOM 2897 C CA . TYR A 1 382 ? -6.813 -16.503 7.099 1.00 96.50 382 TYR A CA 1
ATOM 2898 C C . TYR A 1 382 ? -6.106 -17.814 7.452 1.00 96.50 382 TYR A C 1
ATOM 2900 O O . TYR A 1 382 ? -4.940 -17.978 7.110 1.00 96.50 382 TYR A O 1
ATOM 2908 N N . ARG A 1 383 ? -6.764 -18.755 8.147 1.00 97.06 383 ARG A N 1
ATOM 2909 C CA . ARG A 1 383 ? -6.141 -20.045 8.468 1.00 97.06 383 ARG A CA 1
ATOM 2910 C C . ARG A 1 383 ? -5.911 -20.907 7.232 1.00 97.06 383 ARG A C 1
ATOM 2912 O O . ARG A 1 383 ? -5.099 -21.827 7.302 1.00 97.06 383 ARG A O 1
ATOM 2919 N N . ILE A 1 384 ? -6.618 -20.630 6.138 1.00 96.62 384 ILE A N 1
ATOM 2920 C CA . ILE A 1 384 ? -6.444 -21.284 4.848 1.00 96.62 384 ILE A CA 1
ATOM 2921 C C . ILE A 1 384 ? -5.539 -20.395 3.998 1.00 96.62 384 ILE A C 1
ATOM 2923 O O . ILE A 1 384 ? -5.952 -19.340 3.519 1.00 96.62 384 ILE A O 1
A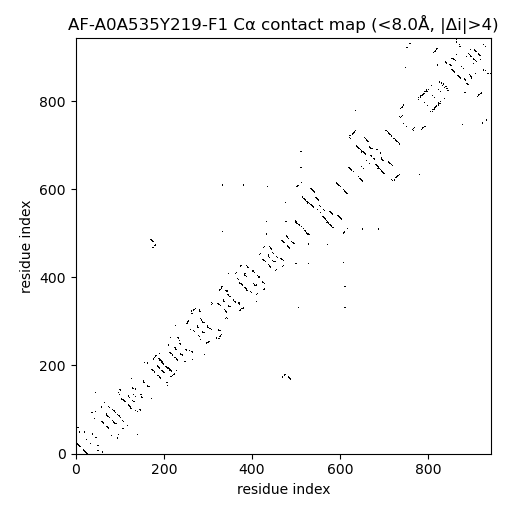TOM 2927 N N . ALA A 1 385 ? -4.299 -20.832 3.811 1.00 97.12 385 ALA A N 1
ATOM 2928 C CA . ALA A 1 385 ? -3.313 -20.106 3.024 1.00 97.12 385 ALA A CA 1
ATOM 2929 C C . ALA A 1 385 ? -2.451 -21.063 2.202 1.00 97.12 385 ALA A C 1
ATOM 2931 O O . ALA A 1 385 ? -2.304 -22.247 2.525 1.00 97.12 385 ALA A O 1
ATOM 2932 N N . TYR A 1 386 ? -1.883 -20.524 1.133 1.00 97.56 386 TYR A N 1
ATOM 2933 C CA . TYR A 1 386 ? -1.041 -21.218 0.177 1.00 97.56 386 TYR A CA 1
ATOM 2934 C C . TYR A 1 386 ? 0.233 -20.414 -0.037 1.00 97.56 386 TYR A C 1
ATOM 2936 O O . TYR A 1 386 ? 0.180 -19.189 -0.115 1.00 97.56 386 TYR A O 1
ATOM 2944 N N . VAL A 1 387 ? 1.369 -21.097 -0.132 1.00 97.94 387 VAL A N 1
ATOM 2945 C CA . VAL A 1 387 ? 2.680 -20.466 -0.314 1.00 97.94 387 VAL A CA 1
ATOM 2946 C C . VAL A 1 387 ? 3.384 -21.079 -1.515 1.00 97.94 387 VAL A C 1
ATOM 2948 O O . VAL A 1 387 ? 3.438 -22.305 -1.639 1.00 97.94 387 VAL A O 1
ATOM 2951 N N . GLY A 1 388 ? 3.905 -20.208 -2.376 1.00 97.25 388 GLY A N 1
ATOM 2952 C CA . GLY A 1 388 ? 4.670 -20.518 -3.577 1.00 97.25 388 GLY A CA 1
ATOM 2953 C C . GLY A 1 388 ? 6.149 -20.205 -3.378 1.00 97.25 388 GLY A C 1
ATOM 2954 O O . GLY A 1 388 ? 6.496 -19.162 -2.820 1.00 97.25 388 GLY A O 1
ATOM 2955 N N . TYR A 1 389 ? 7.013 -21.111 -3.825 1.00 96.50 389 TYR A N 1
ATOM 2956 C CA . TYR A 1 389 ? 8.463 -20.981 -3.721 1.00 96.50 389 TYR A CA 1
ATOM 2957 C C . TYR A 1 389 ? 9.118 -20.820 -5.092 1.00 96.50 389 TYR A C 1
ATOM 2959 O O . TYR A 1 389 ? 8.813 -21.562 -6.027 1.00 96.50 389 TYR A O 1
ATOM 2967 N N . ASN A 1 390 ? 10.091 -19.911 -5.168 1.00 91.31 390 ASN A N 1
ATOM 2968 C CA . ASN A 1 390 ? 11.001 -19.798 -6.305 1.00 91.31 390 ASN A CA 1
ATOM 2969 C C . ASN A 1 390 ? 12.147 -20.839 -6.190 1.00 91.31 390 ASN A C 1
ATOM 2971 O O . ASN A 1 390 ? 12.364 -21.470 -5.146 1.00 91.31 390 ASN A O 1
ATOM 2975 N N . GLY A 1 391 ? 12.901 -21.043 -7.266 1.00 89.44 391 GLY A N 1
ATOM 2976 C CA . GLY A 1 391 ? 14.032 -21.959 -7.382 1.00 89.44 391 GLY A CA 1
ATOM 2977 C C . GLY A 1 391 ? 13.642 -23.395 -7.741 1.00 89.44 391 GLY A C 1
ATOM 2978 O O . GLY A 1 391 ? 12.480 -23.711 -7.977 1.00 89.44 391 GLY A O 1
ATOM 2979 N N . PHE A 1 392 ? 14.633 -24.287 -7.733 1.00 92.69 392 PHE A N 1
ATOM 2980 C CA . PHE A 1 392 ? 14.485 -25.693 -8.131 1.00 92.69 392 PHE A CA 1
ATOM 2981 C C . PHE A 1 392 ? 14.593 -26.645 -6.935 1.00 92.69 392 PHE A C 1
ATOM 2983 O O . PHE A 1 392 ? 15.300 -26.360 -5.960 1.00 92.69 392 PHE A O 1
ATOM 2990 N N . ASN A 1 393 ? 13.978 -27.829 -7.025 1.00 93.75 393 ASN A N 1
ATOM 2991 C CA . ASN A 1 393 ? 14.069 -28.856 -5.977 1.00 93.75 393 ASN A CA 1
ATOM 2992 C C . ASN A 1 393 ? 15.518 -29.239 -5.646 1.00 93.75 393 ASN A C 1
ATOM 2994 O O . ASN A 1 393 ? 15.826 -29.538 -4.491 1.00 93.75 393 ASN A O 1
ATOM 2998 N N . ALA A 1 394 ? 16.422 -29.177 -6.630 1.00 94.00 394 ALA A N 1
ATOM 2999 C CA . ALA A 1 394 ? 17.847 -29.451 -6.454 1.00 94.00 394 ALA A CA 1
ATOM 3000 C C . ALA A 1 394 ? 18.530 -28.554 -5.400 1.00 94.00 394 ALA A C 1
ATOM 3002 O O . ALA A 1 394 ? 19.500 -28.987 -4.780 1.00 94.00 394 ALA A O 1
ATOM 3003 N N . ALA A 1 395 ? 18.014 -27.345 -5.147 1.00 89.88 395 ALA A N 1
ATOM 3004 C CA . ALA A 1 395 ? 18.523 -26.457 -4.098 1.00 89.88 395 ALA A CA 1
ATOM 3005 C C . ALA A 1 395 ? 18.080 -26.882 -2.683 1.00 89.88 395 ALA A C 1
ATOM 3007 O O . ALA A 1 395 ? 18.740 -26.563 -1.695 1.00 89.88 395 ALA A O 1
ATOM 3008 N N . THR A 1 396 ? 16.979 -27.634 -2.569 1.00 91.25 396 THR A N 1
ATOM 3009 C CA . THR A 1 396 ? 16.433 -28.135 -1.294 1.00 91.25 396 THR A CA 1
ATOM 3010 C C . THR A 1 396 ? 16.017 -29.607 -1.397 1.00 91.25 396 THR A C 1
ATOM 3012 O O . THR A 1 396 ? 14.855 -29.945 -1.178 1.00 91.25 396 THR A O 1
ATOM 3015 N N . PRO A 1 397 ? 16.951 -30.529 -1.691 1.00 91.38 397 PRO A N 1
ATOM 3016 C CA . PRO A 1 397 ? 16.614 -31.910 -2.045 1.00 91.38 397 PRO A CA 1
ATOM 3017 C C . PRO A 1 397 ? 15.948 -32.694 -0.903 1.00 91.38 397 PRO A C 1
ATOM 3019 O O . PRO A 1 397 ? 15.231 -33.658 -1.148 1.00 91.38 397 PRO A O 1
ATOM 3022 N N . SER A 1 398 ? 16.154 -32.284 0.353 1.00 91.75 398 SER A N 1
ATOM 3023 C CA . SER A 1 398 ? 15.499 -32.879 1.526 1.00 91.75 398 SER A CA 1
ATOM 3024 C C . SER A 1 398 ? 14.082 -32.355 1.782 1.00 91.75 398 SER A C 1
ATOM 3026 O O . SER A 1 398 ? 13.384 -32.899 2.638 1.00 91.75 398 SER A O 1
ATOM 3028 N N . ARG A 1 399 ? 13.663 -31.295 1.079 1.00 91.25 399 ARG A N 1
ATOM 3029 C CA . ARG A 1 399 ? 12.351 -30.643 1.196 1.00 91.25 399 ARG A CA 1
ATOM 3030 C C . ARG A 1 399 ? 11.868 -30.168 -0.189 1.00 91.25 399 ARG A C 1
ATOM 3032 O O . ARG A 1 399 ? 11.765 -28.964 -0.403 1.00 91.25 399 ARG A O 1
ATOM 3039 N N . PRO A 1 400 ? 11.620 -31.086 -1.142 1.00 92.81 400 PRO A N 1
ATOM 3040 C CA . PRO A 1 400 ? 11.161 -30.718 -2.480 1.00 92.81 400 PRO A CA 1
ATOM 3041 C C . PRO A 1 400 ? 9.719 -30.187 -2.456 1.00 92.81 400 PRO A C 1
ATOM 3043 O O . PRO A 1 400 ? 8.983 -30.399 -1.488 1.00 92.81 400 PRO A O 1
ATOM 3046 N N . GLY A 1 401 ? 9.301 -29.569 -3.558 1.00 94.44 401 GLY A N 1
ATOM 3047 C CA . GLY A 1 401 ? 7.973 -28.992 -3.763 1.00 94.44 401 GLY A CA 1
ATOM 3048 C C . GLY A 1 401 ? 7.997 -27.473 -3.837 1.00 94.44 401 GLY A C 1
ATOM 3049 O O . GLY A 1 401 ? 8.840 -26.827 -3.223 1.00 94.44 401 GLY A O 1
ATOM 3050 N N . HIS A 1 402 ? 7.042 -26.919 -4.572 1.00 96.31 402 HIS A N 1
ATOM 3051 C CA . HIS A 1 402 ? 6.918 -25.500 -4.907 1.00 96.31 402 HIS A CA 1
ATOM 3052 C C . HIS A 1 402 ? 5.655 -24.841 -4.354 1.00 96.31 402 HIS A C 1
ATOM 3054 O O . HIS A 1 402 ? 5.646 -23.630 -4.189 1.00 96.31 402 HIS A O 1
ATOM 3060 N N . VAL A 1 403 ? 4.609 -25.613 -4.033 1.00 97.94 403 VAL A N 1
ATOM 3061 C CA . VAL A 1 403 ? 3.328 -25.092 -3.528 1.00 97.94 403 VAL A CA 1
ATOM 3062 C C . VAL A 1 403 ? 2.930 -25.846 -2.268 1.00 97.94 403 VAL A C 1
ATOM 3064 O O . VAL A 1 403 ? 2.841 -27.077 -2.270 1.00 97.94 403 VAL A O 1
ATOM 3067 N N . PHE A 1 404 ? 2.673 -25.107 -1.192 1.00 97.44 404 PHE A N 1
ATOM 3068 C CA . PHE A 1 404 ? 2.310 -25.661 0.110 1.00 97.44 404 PHE A CA 1
ATOM 3069 C C . PHE A 1 404 ? 1.016 -25.040 0.624 1.00 97.44 404 PHE A C 1
ATOM 3071 O O . PHE A 1 404 ? 0.804 -23.843 0.468 1.00 97.44 404 PHE A O 1
ATOM 3078 N N . LYS A 1 405 ? 0.170 -25.846 1.268 1.00 96.88 405 LYS A N 1
ATOM 3079 C CA . LYS A 1 405 ? -1.126 -25.440 1.827 1.00 96.88 405 LYS A CA 1
ATOM 3080 C C . LYS A 1 405 ? -1.149 -25.582 3.342 1.00 96.88 405 LYS A C 1
ATOM 3082 O O . LYS A 1 405 ? -0.710 -26.603 3.867 1.00 96.88 405 LYS A O 1
ATOM 3087 N N . THR A 1 406 ? -1.773 -24.627 4.017 1.00 96.81 406 THR A N 1
ATOM 3088 C CA . THR A 1 406 ? -2.200 -24.733 5.415 1.00 96.81 406 THR A CA 1
ATOM 3089 C C . THR A 1 406 ? -3.715 -24.543 5.540 1.00 96.81 406 THR A C 1
ATOM 3091 O O . THR A 1 406 ? -4.359 -23.967 4.663 1.00 96.81 406 THR A O 1
ATOM 3094 N N . THR A 1 407 ? -4.296 -25.074 6.618 1.00 96.19 407 THR A N 1
ATOM 3095 C CA . THR A 1 407 ? -5.710 -24.863 7.001 1.00 96.19 407 THR A CA 1
ATOM 3096 C C . THR A 1 407 ? -5.864 -24.475 8.476 1.00 96.19 407 THR A C 1
ATOM 3098 O O . THR A 1 407 ? -6.979 -24.391 8.990 1.00 96.19 407 THR A O 1
ATOM 3101 N N . ASP A 1 408 ? -4.747 -24.235 9.166 1.00 95.81 408 ASP A N 1
ATOM 3102 C CA . ASP A 1 408 ? -4.676 -23.966 10.602 1.00 95.81 408 ASP A CA 1
ATOM 3103 C C . ASP A 1 408 ? -3.799 -22.755 10.948 1.00 95.81 408 ASP A C 1
ATOM 3105 O O . ASP A 1 408 ? -3.330 -22.620 12.077 1.00 95.81 408 ASP A O 1
ATOM 3109 N N . GLY A 1 409 ? -3.607 -21.841 9.995 1.00 95.38 409 GLY A N 1
ATOM 3110 C CA . GLY A 1 409 ? -2.836 -20.622 10.236 1.00 95.38 409 GLY A CA 1
ATOM 3111 C C . GLY A 1 409 ? -1.327 -20.804 10.084 1.00 95.38 409 GLY A C 1
ATOM 3112 O O . GLY A 1 409 ? -0.570 -19.972 10.568 1.00 95.38 409 GLY A O 1
ATOM 3113 N N . GLY A 1 410 ? -0.880 -21.859 9.402 1.00 95.44 410 GLY A N 1
ATOM 3114 C CA . GLY A 1 410 ? 0.534 -22.128 9.140 1.00 95.44 410 GLY A CA 1
ATOM 3115 C C . GLY A 1 410 ? 1.216 -23.014 10.178 1.00 95.44 410 GLY A C 1
ATOM 3116 O O . GLY A 1 410 ? 2.430 -23.195 10.100 1.00 95.44 410 GLY A O 1
ATOM 3117 N N . GLN A 1 411 ? 0.459 -23.588 11.116 1.00 93.31 411 GLN A N 1
ATOM 3118 C CA . GLN A 1 411 ? 0.985 -24.536 12.101 1.00 93.31 411 GLN A CA 1
ATOM 3119 C C . GLN A 1 411 ? 1.384 -25.856 11.427 1.00 93.31 411 GLN A C 1
ATOM 3121 O O . GLN A 1 411 ? 2.408 -26.449 11.767 1.00 93.31 411 GLN A O 1
ATOM 3126 N N . HIS A 1 412 ? 0.622 -26.279 10.413 1.00 94.69 412 HIS A N 1
ATOM 3127 C CA . HIS A 1 412 ? 0.973 -27.401 9.547 1.00 94.69 412 HIS A CA 1
ATOM 3128 C C . HIS A 1 412 ? 0.881 -27.022 8.066 1.00 94.69 412 HIS A C 1
ATOM 3130 O O . HIS A 1 412 ? -0.024 -26.298 7.640 1.00 94.69 412 HIS A O 1
ATOM 3136 N N . TRP A 1 413 ? 1.805 -27.578 7.278 1.00 96.50 413 TRP A N 1
ATOM 3137 C CA . TRP A 1 413 ? 1.905 -27.372 5.834 1.00 96.50 413 TRP A CA 1
ATOM 3138 C C . TRP A 1 413 ? 1.910 -28.704 5.088 1.00 96.50 413 TRP A C 1
ATOM 3140 O O . TRP A 1 413 ? 2.682 -29.607 5.413 1.00 96.50 413 TRP A O 1
ATOM 3150 N N . ALA A 1 414 ? 1.074 -28.811 4.060 1.00 95.56 414 ALA A N 1
ATOM 3151 C CA . ALA A 1 414 ? 1.049 -29.930 3.130 1.00 95.56 414 ALA A CA 1
ATOM 3152 C C . ALA A 1 414 ? 1.654 -29.503 1.790 1.00 95.56 414 ALA A C 1
ATOM 3154 O O . ALA A 1 414 ? 1.232 -28.497 1.224 1.00 95.56 414 ALA A O 1
ATOM 3155 N N . ASN A 1 415 ? 2.612 -30.271 1.270 1.00 96.38 415 ASN A N 1
ATOM 3156 C CA . ASN A 1 415 ? 3.091 -30.110 -0.102 1.00 96.38 415 ASN A CA 1
ATOM 3157 C C . ASN A 1 415 ? 1.988 -30.562 -1.072 1.00 96.38 415 ASN A C 1
ATOM 3159 O O . ASN A 1 415 ? 1.578 -31.723 -1.040 1.00 96.38 415 ASN A O 1
ATOM 3163 N N . ILE A 1 416 ? 1.534 -29.645 -1.922 1.00 97.00 416 ILE A N 1
ATOM 3164 C CA . ILE A 1 416 ? 0.504 -29.866 -2.944 1.00 97.00 416 ILE A CA 1
ATOM 3165 C C . ILE A 1 416 ? 1.039 -29.556 -4.348 1.00 97.00 416 ILE A C 1
ATOM 3167 O O . ILE A 1 416 ? 0.312 -29.124 -5.237 1.00 97.00 416 ILE A O 1
ATOM 3171 N N . SER A 1 417 ? 2.341 -29.733 -4.567 1.00 96.31 417 SER A N 1
ATOM 3172 C CA . SER A 1 417 ? 2.915 -29.587 -5.905 1.00 96.31 417 SER A CA 1
ATOM 3173 C C . SER A 1 417 ? 2.471 -30.688 -6.857 1.00 96.31 417 SER A C 1
ATOM 3175 O O . SER A 1 417 ? 2.464 -30.452 -8.055 1.00 96.31 417 SER A O 1
ATOM 3177 N N . GLY A 1 418 ? 2.075 -31.866 -6.363 1.00 94.88 418 GLY A N 1
ATOM 3178 C CA . GLY A 1 418 ? 1.538 -32.941 -7.202 1.00 94.88 418 GLY A CA 1
ATOM 3179 C C . GLY A 1 418 ? 2.439 -33.254 -8.404 1.00 94.88 418 GLY A C 1
ATOM 3180 O O . GLY A 1 418 ? 3.597 -33.635 -8.238 1.00 94.88 418 GLY A O 1
ATOM 3181 N N . ASN A 1 419 ? 1.895 -33.080 -9.609 1.00 96.00 419 ASN A N 1
ATOM 3182 C CA . ASN A 1 419 ? 2.575 -33.236 -10.901 1.00 96.00 419 ASN A CA 1
ATOM 3183 C C . ASN A 1 419 ? 3.036 -31.908 -11.541 1.00 96.00 419 ASN A C 1
ATOM 3185 O O . ASN A 1 419 ? 3.343 -31.899 -12.734 1.00 96.00 419 ASN A O 1
ATOM 3189 N N . LEU A 1 420 ? 3.050 -30.799 -10.797 1.00 96.12 420 LEU A N 1
ATOM 3190 C CA . LEU A 1 420 ? 3.588 -29.527 -11.275 1.00 96.12 420 LEU A CA 1
ATOM 3191 C C . LEU A 1 420 ? 5.069 -29.711 -11.674 1.00 96.12 420 LEU A C 1
ATOM 3193 O O . LEU A 1 420 ? 5.799 -30.406 -10.954 1.00 96.12 420 LEU A O 1
ATOM 3197 N N . PRO A 1 421 ? 5.532 -29.125 -12.795 1.00 94.88 421 PRO A N 1
ATOM 3198 C CA . PRO A 1 421 ? 6.940 -29.183 -13.179 1.00 94.88 421 PRO A CA 1
ATOM 3199 C C . PRO A 1 421 ? 7.870 -28.656 -12.082 1.00 94.88 421 PRO A C 1
ATOM 3201 O O . PRO A 1 421 ? 7.482 -27.817 -11.268 1.00 94.88 421 PRO A O 1
ATOM 3204 N N . ASP A 1 422 ? 9.122 -29.123 -12.078 1.00 96.25 422 ASP A N 1
ATOM 3205 C CA . ASP A 1 422 ? 10.157 -28.563 -11.206 1.00 96.25 422 ASP A CA 1
ATOM 3206 C C . ASP A 1 422 ? 10.613 -27.197 -11.741 1.00 96.25 422 ASP A C 1
ATOM 3208 O O . ASP A 1 422 ? 11.632 -27.095 -12.418 1.00 96.25 422 ASP A O 1
ATOM 3212 N N . SER A 1 423 ? 9.801 -26.174 -11.486 1.00 94.56 423 SER A N 1
ATOM 3213 C CA . SER A 1 423 ? 9.959 -24.807 -11.975 1.00 94.56 423 SER A CA 1
ATOM 3214 C C . SER A 1 423 ? 9.559 -23.818 -10.876 1.00 94.56 423 SER A C 1
ATOM 3216 O O . SER A 1 423 ? 8.641 -24.130 -10.109 1.00 94.56 423 SER A O 1
ATOM 3218 N N . PRO A 1 424 ? 10.186 -22.630 -10.806 1.00 95.44 424 PRO A N 1
ATOM 3219 C CA . PRO A 1 424 ? 9.755 -21.561 -9.911 1.00 95.44 424 PRO A CA 1
ATOM 3220 C C . PRO A 1 424 ? 8.270 -21.216 -10.061 1.00 95.44 424 PRO A C 1
ATOM 3222 O O . PRO A 1 424 ? 7.743 -21.195 -11.175 1.00 95.44 424 PRO A O 1
ATOM 3225 N N . VAL A 1 425 ? 7.603 -20.962 -8.930 1.00 97.38 425 VAL A N 1
ATOM 3226 C CA . VAL A 1 425 ? 6.222 -20.461 -8.867 1.00 97.38 425 VAL A CA 1
ATOM 3227 C C . VAL A 1 425 ? 6.262 -19.004 -8.425 1.00 97.38 425 VAL A C 1
ATOM 3229 O O . VAL A 1 425 ? 6.645 -18.734 -7.289 1.00 97.38 425 VAL A O 1
ATOM 3232 N N . ASN A 1 426 ? 5.831 -18.094 -9.297 1.00 95.88 426 ASN A N 1
ATOM 3233 C CA . ASN A 1 426 ? 5.923 -16.642 -9.099 1.00 95.88 426 ASN A CA 1
ATOM 3234 C C . ASN A 1 426 ? 4.594 -16.038 -8.621 1.00 95.88 426 ASN A C 1
ATOM 3236 O O . ASN A 1 426 ? 4.583 -15.078 -7.862 1.00 95.88 426 ASN A O 1
ATOM 3240 N N . SER A 1 427 ? 3.462 -16.653 -8.984 1.00 96.69 427 SER A N 1
ATOM 3241 C CA . SER A 1 427 ? 2.124 -16.187 -8.605 1.00 96.69 427 SER A CA 1
ATOM 3242 C C . SER A 1 427 ? 1.219 -17.347 -8.196 1.00 96.69 427 SER A C 1
ATOM 3244 O O . SER A 1 427 ? 1.300 -18.435 -8.765 1.00 96.69 427 SER A O 1
ATOM 3246 N N . LEU A 1 428 ? 0.338 -17.123 -7.217 1.00 97.00 428 LEU A N 1
ATOM 3247 C CA . LEU A 1 428 ? -0.660 -18.092 -6.757 1.00 97.00 428 LEU A CA 1
ATOM 3248 C C . LEU A 1 428 ? -1.994 -17.399 -6.487 1.00 97.00 428 LEU A C 1
ATOM 3250 O O . LEU A 1 428 ? -2.038 -16.411 -5.758 1.00 97.00 428 LEU A O 1
ATOM 3254 N N . LEU A 1 429 ? -3.087 -17.963 -7.002 1.00 96.12 429 LEU A N 1
ATOM 3255 C CA . LEU A 1 429 ? -4.447 -17.467 -6.780 1.00 96.12 429 LEU A CA 1
ATOM 3256 C C . LEU A 1 429 ? -5.390 -18.590 -6.345 1.00 96.12 429 LEU A C 1
ATOM 3258 O O . LEU A 1 429 ? -5.299 -19.718 -6.833 1.00 96.12 429 LEU A O 1
ATOM 3262 N N . LEU A 1 430 ? -6.345 -18.247 -5.478 1.00 94.56 430 LEU A N 1
ATOM 3263 C CA . LEU A 1 430 ? -7.504 -19.079 -5.153 1.00 94.56 430 LEU A CA 1
ATOM 3264 C C . LEU A 1 430 ? -8.734 -18.550 -5.888 1.00 94.56 430 LEU A C 1
ATOM 3266 O O . LEU A 1 430 ? -8.980 -17.342 -5.880 1.00 94.56 430 LEU A O 1
ATOM 3270 N N . ASP A 1 431 ? -9.541 -19.448 -6.449 1.00 94.12 431 ASP A N 1
ATOM 3271 C CA . ASP A 1 431 ? -10.832 -19.077 -7.028 1.00 94.12 431 ASP A CA 1
ATOM 3272 C C . ASP A 1 431 ? -11.935 -19.067 -5.949 1.00 94.12 431 ASP A C 1
ATOM 3274 O O . ASP A 1 431 ? -12.298 -20.129 -5.434 1.00 94.12 431 ASP A O 1
ATOM 3278 N N . PRO A 1 432 ? -12.519 -17.907 -5.594 1.00 91.69 432 PRO A N 1
ATOM 3279 C CA . PRO A 1 432 ? -13.579 -17.852 -4.586 1.00 91.69 432 PRO A CA 1
ATOM 3280 C C . PRO A 1 432 ? -14.910 -18.450 -5.077 1.00 91.69 432 PRO A C 1
ATOM 3282 O O . PRO A 1 432 ? -15.798 -18.710 -4.265 1.00 91.69 432 PRO A O 1
ATOM 3285 N N . SER A 1 433 ? -15.063 -18.672 -6.385 1.00 92.31 433 SER A N 1
ATOM 3286 C CA . SER A 1 433 ? -16.243 -19.310 -6.988 1.00 92.31 433 SER A CA 1
ATOM 3287 C C . SER A 1 433 ? -16.142 -20.837 -6.929 1.00 92.31 433 SER A C 1
ATOM 3289 O O . SER A 1 433 ? -17.155 -21.534 -6.895 1.00 92.31 433 SER A O 1
ATOM 3291 N N . PHE A 1 434 ? -14.915 -21.368 -6.876 1.00 91.25 434 PHE A N 1
ATOM 3292 C CA . PHE A 1 434 ? -14.624 -22.800 -6.858 1.00 91.25 434 PHE A CA 1
ATOM 3293 C C . PHE A 1 434 ? -13.549 -23.112 -5.800 1.00 91.25 434 PHE A C 1
ATOM 3295 O O . PHE A 1 434 ? -12.369 -23.135 -6.136 1.00 91.25 434 PHE A O 1
ATOM 3302 N N . PRO A 1 435 ? -13.917 -23.441 -4.544 1.00 85.06 435 PRO A N 1
ATOM 3303 C CA . PRO A 1 435 ? -12.980 -23.528 -3.408 1.00 85.06 435 PRO A CA 1
ATOM 3304 C C . PRO A 1 435 ? -11.792 -24.506 -3.532 1.00 85.06 435 PRO A C 1
ATOM 3306 O O . PRO A 1 435 ? -10.860 -24.446 -2.733 1.00 85.06 435 PRO A O 1
ATOM 3309 N N . ASN A 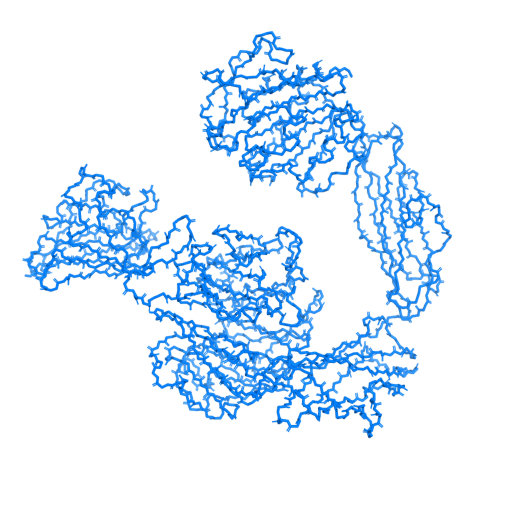1 436 ? -11.822 -25.425 -4.504 1.00 90.12 436 ASN A N 1
ATOM 3310 C CA . ASN A 1 436 ? -10.722 -26.351 -4.807 1.00 90.12 436 ASN A CA 1
ATOM 3311 C C . ASN A 1 436 ? -9.912 -25.951 -6.052 1.00 90.12 436 ASN A C 1
ATOM 3313 O O . ASN A 1 436 ? -9.013 -26.691 -6.446 1.00 90.12 436 ASN A O 1
ATOM 3317 N N . THR A 1 437 ? -10.225 -24.815 -6.676 1.00 95.12 437 THR A N 1
ATOM 3318 C CA . THR A 1 437 ? -9.527 -24.336 -7.867 1.00 95.12 437 THR A CA 1
ATOM 3319 C C . THR A 1 437 ? -8.401 -23.388 -7.482 1.00 95.12 437 THR A C 1
ATOM 3321 O O . THR A 1 437 ? -8.616 -22.406 -6.768 1.00 95.12 437 THR A O 1
ATOM 3324 N N . LEU A 1 438 ? -7.199 -23.697 -7.959 1.00 97.31 438 LEU A N 1
ATOM 3325 C CA . LEU A 1 438 ? -5.977 -22.932 -7.733 1.00 97.31 438 LEU A CA 1
ATOM 3326 C C . LEU A 1 438 ? -5.320 -22.632 -9.075 1.00 97.31 438 LEU A C 1
ATOM 3328 O O . LEU A 1 438 ? -5.266 -23.508 -9.938 1.00 97.31 438 LEU A O 1
ATOM 3332 N N . TYR A 1 439 ? -4.766 -21.433 -9.216 1.00 98.06 439 TYR A N 1
ATOM 3333 C CA . TYR A 1 439 ? -3.951 -21.049 -10.367 1.00 98.06 439 TYR A CA 1
ATOM 3334 C C . TYR A 1 439 ? -2.527 -20.744 -9.908 1.00 98.06 439 TYR A C 1
ATOM 3336 O O . TYR A 1 439 ? -2.341 -20.138 -8.853 1.00 98.06 439 TYR A O 1
ATOM 3344 N N . ALA A 1 440 ? -1.537 -21.160 -10.694 1.00 98.06 440 ALA A N 1
ATOM 3345 C CA . ALA A 1 440 ? -0.123 -20.917 -10.438 1.00 98.06 440 ALA A CA 1
ATOM 3346 C C . ALA A 1 440 ? 0.551 -20.327 -11.681 1.00 98.06 440 ALA A C 1
ATOM 3348 O O . ALA A 1 440 ? 0.488 -20.931 -12.749 1.00 98.06 440 ALA A O 1
ATOM 3349 N N . GLY A 1 441 ? 1.196 -19.169 -11.544 1.00 97.81 441 GLY A N 1
ATOM 3350 C CA . GLY A 1 441 ? 2.114 -18.622 -12.545 1.00 97.81 441 GLY A CA 1
ATOM 3351 C C . GLY A 1 441 ? 3.516 -19.176 -12.306 1.00 97.81 441 GLY A C 1
ATOM 3352 O O . GLY A 1 441 ? 3.973 -19.184 -11.162 1.00 97.81 441 GLY A O 1
ATOM 3353 N N . THR A 1 442 ? 4.170 -19.687 -13.349 1.00 97.69 442 THR A N 1
ATOM 3354 C CA . THR A 1 442 ? 5.502 -20.309 -13.261 1.00 97.69 442 THR A CA 1
ATOM 3355 C C . THR A 1 442 ? 6.409 -19.825 -14.387 1.00 97.69 442 THR A C 1
ATOM 3357 O O . THR A 1 442 ? 5.915 -19.267 -15.368 1.00 97.69 442 THR A O 1
ATOM 3360 N N . ASP A 1 443 ? 7.709 -20.118 -14.301 1.00 96.25 443 ASP A N 1
ATOM 3361 C CA . ASP A 1 443 ? 8.688 -19.814 -15.364 1.00 96.25 443 ASP A CA 1
ATOM 3362 C C . ASP A 1 443 ? 8.424 -20.535 -16.701 1.00 96.25 443 ASP A C 1
ATOM 3364 O O . ASP A 1 443 ? 9.023 -20.210 -17.726 1.00 96.25 443 ASP A O 1
ATOM 3368 N N . VAL A 1 444 ? 7.525 -21.524 -16.713 1.00 95.81 444 VAL A N 1
ATOM 3369 C CA . VAL A 1 444 ? 7.169 -22.309 -17.906 1.00 95.81 444 VAL A CA 1
ATOM 3370 C C . VAL A 1 444 ? 5.688 -22.189 -18.272 1.00 95.81 444 VAL A C 1
ATOM 3372 O O . VAL A 1 444 ? 5.151 -23.035 -18.988 1.00 95.81 444 VAL A O 1
ATOM 3375 N N . GLY A 1 445 ? 5.029 -21.131 -17.797 1.00 95.88 445 GLY A N 1
ATOM 3376 C CA . GLY A 1 445 ? 3.638 -20.807 -18.093 1.00 95.88 445 GLY A CA 1
ATOM 3377 C C . GLY A 1 445 ? 2.688 -21.002 -16.903 1.00 95.88 445 GLY A C 1
ATOM 3378 O O . GLY A 1 445 ? 3.098 -21.406 -15.811 1.00 95.88 445 GLY A O 1
ATOM 3379 N N . PRO A 1 446 ? 1.395 -20.700 -17.084 1.00 97.12 446 PRO A N 1
ATOM 3380 C CA . PRO A 1 446 ? 0.401 -20.824 -16.033 1.00 97.12 446 PRO A CA 1
ATOM 3381 C C . PRO A 1 446 ? -0.172 -22.246 -15.940 1.00 97.12 446 PRO A C 1
ATOM 3383 O O . PRO A 1 446 ? -0.408 -22.916 -16.947 1.00 97.12 446 PRO A O 1
ATOM 3386 N N . PHE A 1 447 ? -0.465 -22.685 -14.718 1.00 97.62 447 PHE A N 1
ATOM 3387 C CA . PHE A 1 447 ? -1.094 -23.967 -14.404 1.00 97.62 447 PHE A CA 1
ATOM 3388 C C . PHE A 1 447 ? -2.363 -23.769 -13.576 1.00 97.62 447 PHE A C 1
ATOM 3390 O O . PHE A 1 447 ? -2.495 -22.805 -12.824 1.00 97.62 447 PHE A O 1
ATOM 3397 N N . VAL A 1 448 ? -3.288 -24.719 -13.688 1.00 97.50 448 VAL A N 1
ATOM 3398 C CA . VAL A 1 448 ? -4.524 -24.784 -12.907 1.00 97.50 448 VAL A CA 1
ATOM 3399 C C . VAL A 1 448 ? -4.678 -26.156 -12.263 1.00 97.50 448 VAL A C 1
ATOM 3401 O O . VAL A 1 448 ? -4.380 -27.185 -12.874 1.00 97.50 448 VAL A O 1
ATOM 3404 N N . SER A 1 449 ? -5.168 -26.173 -11.030 1.00 97.69 449 SER A N 1
ATOM 3405 C CA . SER A 1 449 ? -5.664 -27.364 -10.347 1.00 97.69 449 SER A CA 1
ATOM 3406 C C . SER A 1 449 ? -7.135 -27.169 -10.014 1.00 97.69 449 SER A C 1
ATOM 3408 O O . SER A 1 449 ? -7.509 -26.080 -9.600 1.00 97.69 449 SER A O 1
ATOM 3410 N N . TYR A 1 450 ? -7.955 -28.210 -10.171 1.00 95.81 450 TYR A N 1
ATOM 3411 C CA . TYR A 1 450 ? -9.389 -28.200 -9.833 1.00 95.81 450 TYR A CA 1
ATOM 3412 C C . TYR A 1 450 ? -9.723 -29.047 -8.592 1.00 95.81 450 TYR A C 1
ATOM 3414 O O . TYR A 1 450 ? -10.886 -29.161 -8.201 1.00 95.81 450 TYR A O 1
ATOM 3422 N N . ASP A 1 451 ? -8.716 -29.678 -7.985 1.00 94.75 451 ASP A N 1
ATOM 3423 C CA . ASP A 1 451 ? -8.858 -30.640 -6.889 1.00 94.75 451 ASP A CA 1
ATOM 3424 C C . ASP A 1 451 ? -7.992 -30.293 -5.667 1.00 94.75 451 ASP A C 1
ATOM 3426 O O . ASP A 1 451 ? -7.649 -31.155 -4.858 1.00 94.75 451 ASP A O 1
ATOM 3430 N N . GLY A 1 452 ? -7.677 -29.007 -5.497 1.00 91.75 452 GLY A N 1
ATOM 3431 C CA . GLY A 1 452 ? -6.953 -28.492 -4.337 1.00 91.75 452 GLY A CA 1
ATOM 3432 C C . GLY A 1 452 ? -5.445 -28.746 -4.377 1.00 91.75 452 GLY A C 1
ATOM 3433 O O . GLY A 1 452 ? -4.822 -28.813 -3.316 1.00 91.75 452 GLY A O 1
ATOM 3434 N N . GLY A 1 453 ? -4.870 -28.880 -5.577 1.00 93.69 453 GLY A N 1
ATOM 3435 C CA . GLY A 1 453 ? -3.439 -29.072 -5.819 1.00 93.69 453 GLY A CA 1
ATOM 3436 C C . GLY A 1 453 ? -2.993 -30.533 -5.888 1.00 93.69 453 GLY A C 1
ATOM 3437 O O . GLY A 1 453 ? -1.799 -30.809 -5.815 1.00 93.69 453 GLY A O 1
ATOM 3438 N N . VAL A 1 454 ? -3.916 -31.491 -6.013 1.00 92.69 454 VAL A N 1
ATOM 3439 C CA . VAL A 1 454 ? -3.531 -32.900 -6.192 1.00 92.69 454 VAL A CA 1
ATOM 3440 C C . VAL A 1 454 ? -3.039 -33.123 -7.624 1.00 92.69 454 VAL A C 1
ATOM 3442 O O . VAL A 1 454 ? -1.994 -33.747 -7.819 1.00 92.69 454 VAL A O 1
ATOM 3445 N N . HIS A 1 455 ? -3.742 -32.556 -8.608 1.00 96.25 455 HIS A N 1
ATOM 3446 C CA . HIS A 1 455 ? -3.342 -32.559 -10.013 1.00 96.25 455 HIS A CA 1
ATOM 3447 C C . HIS A 1 455 ? -3.355 -31.145 -10.602 1.00 96.25 455 HIS A C 1
ATOM 3449 O O . HIS A 1 455 ? -4.292 -30.372 -10.399 1.00 96.25 455 HIS A O 1
ATOM 3455 N N . TRP A 1 456 ? -2.326 -30.846 -11.387 1.00 97.69 456 TRP A N 1
ATOM 3456 C CA . TRP A 1 456 ? -2.100 -29.606 -12.115 1.00 97.69 456 TRP A CA 1
ATOM 3457 C C . TRP A 1 456 ? -2.105 -29.876 -13.620 1.00 97.69 456 TRP A C 1
ATOM 3459 O O . TRP A 1 456 ? -1.563 -30.878 -14.094 1.00 97.69 456 TRP A O 1
ATOM 3469 N N . SER A 1 457 ? -2.718 -28.974 -14.376 1.00 96.31 457 SER A N 1
ATOM 3470 C CA . SER A 1 457 ? -2.726 -28.963 -15.842 1.00 96.31 457 SER A CA 1
ATOM 3471 C C . SER A 1 457 ? -2.271 -27.595 -16.333 1.00 96.31 457 SER A C 1
ATOM 3473 O O . SER A 1 457 ? -2.542 -26.597 -15.668 1.00 96.31 457 SER A O 1
ATOM 3475 N N . ALA A 1 458 ? -1.597 -27.534 -17.482 1.00 95.44 458 ALA A N 1
ATOM 3476 C CA . ALA A 1 458 ? -1.325 -26.253 -18.132 1.00 95.44 458 ALA A CA 1
ATOM 3477 C C . ALA A 1 458 ? -2.651 -25.510 -18.382 1.00 95.44 458 ALA A C 1
ATOM 3479 O O . ALA A 1 458 ? -3.661 -26.130 -18.732 1.00 95.44 458 ALA A O 1
ATOM 3480 N N . LEU A 1 459 ? -2.666 -24.199 -18.151 1.00 93.75 459 LEU A N 1
ATOM 3481 C CA . LEU A 1 459 ? -3.863 -23.381 -18.302 1.00 93.75 459 LEU A CA 1
ATOM 3482 C C . LEU A 1 459 ? -4.057 -22.988 -19.776 1.00 93.75 459 LEU A C 1
ATOM 3484 O O . LEU A 1 459 ? -3.258 -22.250 -20.349 1.00 93.75 459 LEU A O 1
ATOM 3488 N N . GLY A 1 460 ? -5.164 -23.437 -20.371 1.00 87.06 460 GLY A N 1
ATOM 3489 C CA . GLY A 1 460 ? -5.484 -23.188 -21.783 1.00 87.06 460 GLY A CA 1
ATOM 3490 C C . GLY A 1 460 ? -4.817 -24.183 -22.743 1.00 87.06 460 GLY A C 1
ATOM 3491 O O . GLY A 1 460 ? -4.264 -25.193 -22.316 1.00 87.06 460 GLY A O 1
ATOM 3492 N N . THR A 1 461 ? -4.923 -23.934 -24.053 1.00 84.38 461 THR A N 1
ATOM 3493 C CA . THR A 1 461 ? -4.407 -24.837 -25.106 1.00 84.38 461 THR A CA 1
ATOM 3494 C C . THR A 1 461 ? -3.130 -24.349 -25.787 1.00 84.38 461 THR A C 1
ATOM 3496 O O . THR A 1 461 ? -2.365 -25.180 -26.259 1.00 84.38 461 THR A O 1
ATOM 3499 N N . ASP A 1 462 ? -2.883 -23.034 -25.814 1.00 84.94 462 ASP A N 1
ATOM 3500 C CA . ASP A 1 462 ? -1.847 -22.411 -26.659 1.00 84.94 462 ASP A CA 1
ATOM 3501 C C . ASP A 1 462 ? -1.058 -21.308 -25.927 1.00 84.94 462 ASP A C 1
ATOM 3503 O O . ASP A 1 462 ? -0.544 -20.376 -26.547 1.00 84.94 462 ASP A O 1
ATOM 3507 N N . PHE A 1 463 ? -0.982 -21.371 -24.593 1.00 92.62 463 PHE A N 1
ATOM 3508 C CA . PHE A 1 463 ? -0.174 -20.419 -23.828 1.00 92.62 463 PHE A CA 1
ATOM 3509 C C . PHE A 1 463 ? 1.324 -20.676 -24.104 1.00 92.62 463 PHE A C 1
ATOM 3511 O O . PHE A 1 463 ? 1.755 -21.831 -24.019 1.00 92.62 463 PHE A O 1
ATOM 3518 N N . PRO A 1 464 ? 2.130 -19.655 -24.455 1.00 91.44 464 PRO A N 1
ATOM 3519 C CA . PRO A 1 464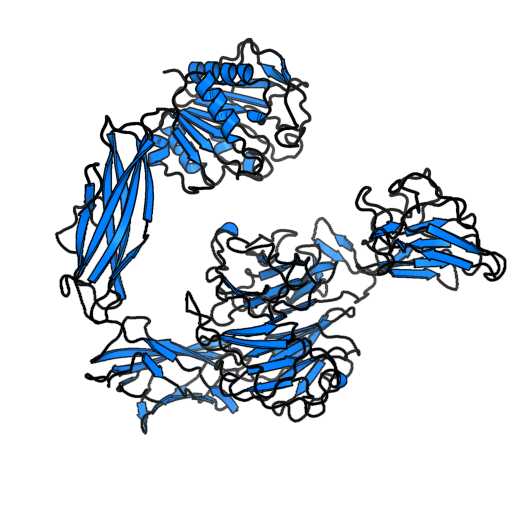 ? 3.550 -19.848 -24.745 1.00 91.44 464 PRO A CA 1
ATOM 3520 C C . PRO A 1 464 ? 4.332 -20.302 -23.505 1.00 91.44 464 PRO A C 1
ATOM 3522 O O . PRO A 1 464 ? 3.999 -19.941 -22.381 1.00 91.44 464 PRO A O 1
ATOM 3525 N N . ILE A 1 465 ? 5.418 -21.050 -23.705 1.00 93.06 465 ILE A N 1
ATOM 3526 C CA . ILE A 1 465 ? 6.350 -21.371 -22.615 1.00 93.06 465 ILE A CA 1
ATOM 3527 C C . ILE A 1 465 ? 7.143 -20.099 -22.298 1.00 93.06 465 ILE A C 1
ATOM 3529 O O . ILE A 1 465 ? 8.085 -19.756 -23.012 1.00 93.06 465 ILE A O 1
ATOM 3533 N N . VAL A 1 466 ? 6.704 -19.378 -21.272 1.00 95.25 466 VAL A N 1
ATOM 3534 C CA . VAL A 1 466 ? 7.277 -18.113 -20.805 1.00 95.25 466 VAL A CA 1
ATOM 3535 C C . VAL A 1 466 ? 7.014 -17.968 -19.311 1.00 95.25 466 VAL A C 1
ATOM 3537 O O . VAL A 1 466 ? 6.026 -18.513 -18.808 1.00 95.25 466 VAL A O 1
ATOM 3540 N N . ALA A 1 467 ? 7.865 -17.217 -18.615 1.00 96.69 467 ALA A N 1
ATOM 3541 C CA . ALA A 1 467 ? 7.607 -16.873 -17.230 1.00 96.69 467 ALA A CA 1
ATOM 3542 C C . ALA A 1 467 ? 6.351 -16.005 -17.091 1.00 96.69 467 ALA A C 1
ATOM 3544 O O . ALA A 1 467 ? 6.093 -15.104 -17.896 1.00 96.69 467 ALA A O 1
ATOM 3545 N N . VAL A 1 468 ? 5.551 -16.337 -16.080 1.00 97.44 468 VAL A N 1
ATOM 3546 C CA . VAL A 1 468 ? 4.347 -15.605 -15.686 1.00 97.44 468 VAL A CA 1
ATOM 3547 C C . VAL A 1 468 ? 4.590 -15.016 -14.309 1.00 97.44 468 VAL A C 1
ATOM 3549 O O . VAL A 1 468 ? 4.506 -15.742 -13.316 1.00 97.44 468 VAL A O 1
ATOM 3552 N N . ASP A 1 469 ? 4.876 -13.720 -14.262 1.00 94.81 469 ASP A N 1
ATOM 3553 C CA . ASP A 1 469 ? 5.253 -13.027 -13.027 1.00 94.81 469 ASP A CA 1
ATOM 3554 C C . ASP A 1 469 ? 4.032 -12.767 -12.143 1.00 94.81 469 ASP A C 1
ATOM 3556 O O . ASP A 1 469 ? 4.062 -13.028 -10.940 1.00 94.81 469 ASP A O 1
ATOM 3560 N N . GLN A 1 470 ? 2.900 -12.385 -12.746 1.00 96.38 470 GLN A N 1
ATOM 3561 C CA . GLN A 1 470 ? 1.656 -12.177 -12.014 1.00 96.38 470 GLN A CA 1
ATOM 3562 C C . GLN A 1 470 ? 0.425 -12.701 -12.754 1.00 96.38 470 GLN A C 1
ATOM 3564 O O . GLN A 1 470 ? 0.219 -12.467 -13.946 1.00 96.38 470 GLN A O 1
ATOM 3569 N N . LEU A 1 471 ? -0.436 -13.376 -11.995 1.00 97.62 471 LEU A N 1
ATOM 3570 C CA . LEU A 1 471 ? -1.822 -13.642 -12.347 1.00 97.62 471 LEU A CA 1
ATOM 3571 C C . LEU A 1 471 ? -2.739 -12.721 -11.534 1.00 97.62 471 LEU A C 1
ATOM 3573 O O . LEU A 1 471 ? -2.458 -12.453 -10.366 1.00 97.62 471 LEU A O 1
ATOM 3577 N N . ASP A 1 472 ? -3.879 -12.325 -12.102 1.00 97.31 472 ASP A N 1
ATOM 3578 C CA . ASP A 1 472 ? -4.936 -11.640 -11.346 1.00 97.31 472 ASP A CA 1
ATOM 3579 C C . ASP A 1 472 ? -6.346 -12.087 -11.766 1.00 97.31 472 ASP A C 1
ATOM 3581 O O . ASP A 1 472 ? -6.644 -12.207 -12.959 1.00 97.31 472 ASP A O 1
ATOM 3585 N N . LEU A 1 473 ? -7.218 -12.336 -10.780 1.00 95.75 473 LEU A N 1
ATOM 3586 C CA . LEU A 1 473 ? -8.553 -12.917 -10.963 1.00 95.75 473 LEU A CA 1
ATOM 3587 C C . LEU A 1 473 ? -9.662 -11.973 -10.488 1.00 95.75 473 LEU A C 1
ATOM 3589 O O . LEU A 1 473 ? -9.838 -11.733 -9.289 1.00 95.75 473 LEU A O 1
ATOM 3593 N N . ASP A 1 474 ? -10.521 -11.592 -11.429 1.00 95.25 474 ASP A N 1
ATOM 3594 C CA . ASP A 1 474 ? -11.821 -10.993 -11.161 1.00 95.25 474 ASP A CA 1
ATOM 3595 C C . ASP A 1 474 ? -12.938 -12.041 -11.275 1.00 95.25 474 ASP A C 1
ATOM 3597 O O . ASP A 1 474 ? -13.422 -12.367 -12.364 1.00 95.25 474 ASP A O 1
ATOM 3601 N N . ALA A 1 475 ? -13.372 -12.548 -10.120 1.00 93.31 475 ALA A N 1
ATOM 3602 C CA . ALA A 1 475 ? -14.454 -13.524 -10.017 1.00 93.31 475 ALA A CA 1
ATOM 3603 C C . ALA A 1 475 ? -15.824 -12.964 -10.439 1.00 93.31 475 ALA A C 1
ATOM 3605 O O . ALA A 1 475 ? -16.676 -13.732 -10.876 1.00 93.31 475 ALA A O 1
ATOM 3606 N N . SER A 1 476 ? -16.032 -11.643 -10.370 1.00 93.31 476 SER A N 1
ATOM 3607 C CA . SER A 1 476 ? -17.322 -11.022 -10.702 1.00 93.31 476 SER A CA 1
ATOM 3608 C C . SER A 1 476 ? -17.589 -10.957 -12.209 1.00 93.31 476 SER A C 1
ATOM 3610 O O . SER A 1 476 ? -18.739 -10.858 -12.631 1.00 93.31 476 SER A O 1
ATOM 3612 N N . HIS A 1 477 ? -16.537 -11.100 -13.021 1.00 93.94 477 HIS A N 1
ATOM 3613 C CA . HIS A 1 477 ? -16.611 -11.169 -14.484 1.00 93.94 477 HIS A CA 1
ATOM 3614 C C . HIS A 1 477 ? -15.962 -12.437 -15.061 1.00 93.94 477 HIS A C 1
ATOM 3616 O O . HIS A 1 477 ? -15.824 -12.554 -16.281 1.00 93.94 477 HIS A O 1
ATOM 3622 N N . GLY A 1 478 ? -15.521 -13.363 -14.201 1.00 93.31 478 GLY A N 1
ATOM 3623 C CA . GLY A 1 478 ? -14.798 -14.573 -14.594 1.00 93.31 478 GLY A CA 1
ATOM 3624 C C . GLY A 1 478 ? -13.518 -14.292 -15.389 1.00 93.31 478 GLY A C 1
ATOM 3625 O O . GLY A 1 478 ? -13.168 -15.075 -16.267 1.00 93.31 478 GLY A O 1
ATOM 3626 N N . SER A 1 479 ? -12.844 -13.164 -15.153 1.00 95.31 479 SER A N 1
ATOM 3627 C CA . SER A 1 479 ? -11.676 -12.724 -15.928 1.00 95.31 479 SER A CA 1
ATOM 3628 C C . SER A 1 479 ? -10.382 -13.075 -15.199 1.00 95.31 479 SER A C 1
ATOM 3630 O O . SER A 1 479 ? -10.165 -12.608 -14.085 1.00 95.31 479 SER A O 1
ATOM 3632 N N . LEU A 1 480 ? -9.515 -13.866 -15.835 1.00 96.38 480 LEU A N 1
ATOM 3633 C CA . LEU A 1 480 ? -8.174 -14.175 -15.339 1.00 96.38 480 LEU A CA 1
ATOM 3634 C C . LEU A 1 480 ? -7.136 -13.586 -16.296 1.00 96.38 480 LEU A C 1
ATOM 3636 O O . LEU A 1 480 ? -7.151 -13.889 -17.494 1.00 96.38 480 LEU A O 1
ATOM 3640 N N . LEU A 1 481 ? -6.260 -12.744 -15.757 1.00 97.31 481 LEU A N 1
ATOM 3641 C CA . LEU A 1 481 ? -5.162 -12.104 -16.475 1.00 97.31 481 LEU A CA 1
ATOM 3642 C C . LEU A 1 481 ? -3.833 -12.780 -16.151 1.00 97.31 481 LEU A C 1
ATOM 3644 O O . LEU A 1 481 ? -3.665 -13.317 -15.057 1.00 97.31 481 LEU A O 1
ATOM 3648 N N . ALA A 1 482 ? -2.894 -12.701 -17.091 1.00 97.25 482 ALA A N 1
ATOM 3649 C CA . ALA A 1 482 ? -1.502 -13.079 -16.894 1.00 97.25 482 ALA A CA 1
ATOM 3650 C C . ALA A 1 482 ? -0.577 -12.013 -17.495 1.00 97.25 482 ALA A C 1
ATOM 3652 O O . ALA A 1 482 ? -0.683 -11.717 -18.688 1.00 97.25 482 ALA A O 1
ATOM 3653 N N . GLY A 1 483 ? 0.309 -11.456 -16.670 1.00 96.69 483 GLY A N 1
ATOM 3654 C CA . GLY A 1 483 ? 1.477 -10.686 -17.095 1.00 96.69 483 GLY A CA 1
ATOM 3655 C C . GLY A 1 483 ? 2.647 -11.639 -17.322 1.00 96.69 483 GLY A C 1
ATOM 3656 O O . GLY A 1 483 ? 2.820 -12.592 -16.559 1.00 96.69 483 GLY A O 1
ATOM 3657 N N . THR A 1 484 ? 3.388 -11.446 -18.409 1.00 96.19 484 THR A N 1
ATOM 3658 C CA . THR A 1 484 ? 4.462 -12.362 -18.809 1.00 96.19 484 THR A CA 1
ATOM 3659 C C . THR A 1 484 ? 5.787 -11.644 -18.982 1.00 96.19 484 THR A C 1
ATOM 3661 O O . THR A 1 484 ? 5.826 -10.460 -19.326 1.00 96.19 484 THR A O 1
ATOM 3664 N N . HIS A 1 485 ? 6.865 -12.410 -18.858 1.00 93.38 485 HIS A N 1
ATOM 3665 C CA . HIS A 1 485 ? 8.217 -11.957 -19.134 1.00 93.38 485 HIS A CA 1
ATOM 3666 C C . HIS A 1 485 ? 8.477 -11.902 -20.651 1.00 93.38 485 HIS A C 1
ATOM 3668 O O . HIS A 1 485 ? 8.904 -12.876 -21.277 1.00 93.38 485 HIS A O 1
ATOM 3674 N N . GLY A 1 486 ? 8.140 -10.773 -21.276 1.00 88.06 486 GLY A N 1
ATOM 3675 C CA . GLY A 1 486 ? 8.470 -10.479 -22.675 1.00 88.06 486 GLY A CA 1
ATOM 3676 C C . GLY A 1 486 ? 7.495 -11.031 -23.727 1.00 88.06 486 GLY A C 1
ATOM 3677 O O . GLY A 1 486 ? 7.852 -11.147 -24.903 1.00 88.06 486 GLY A O 1
ATOM 3678 N N . ARG A 1 487 ? 6.264 -11.411 -23.343 1.00 90.50 487 ARG A N 1
ATOM 3679 C CA . ARG A 1 487 ? 5.186 -11.837 -24.271 1.00 90.50 487 ARG A CA 1
ATOM 3680 C C . ARG A 1 487 ? 3.879 -11.059 -24.085 1.00 90.50 487 ARG A C 1
ATOM 3682 O O . ARG A 1 487 ? 2.836 -11.474 -24.591 1.00 90.50 487 ARG A O 1
ATOM 3689 N N . GLY A 1 488 ? 3.930 -9.920 -23.395 1.00 90.19 488 GLY A N 1
ATOM 3690 C CA . GLY A 1 488 ? 2.776 -9.065 -23.147 1.00 90.19 488 GLY A CA 1
ATOM 3691 C C . GLY A 1 488 ? 1.788 -9.643 -22.130 1.00 90.19 488 GLY A C 1
ATOM 3692 O O . GLY A 1 488 ? 2.142 -10.445 -21.263 1.00 90.19 488 GLY A O 1
ATOM 3693 N N . ALA A 1 489 ? 0.531 -9.213 -22.236 1.00 92.25 489 ALA A N 1
ATOM 3694 C CA . ALA A 1 489 ? -0.541 -9.596 -21.324 1.00 92.25 489 ALA A CA 1
ATOM 3695 C C . ALA A 1 489 ? -1.551 -10.540 -21.993 1.00 92.25 489 ALA A C 1
ATOM 3697 O O . ALA A 1 489 ? -2.001 -10.306 -23.117 1.00 92.25 489 ALA A O 1
ATOM 3698 N N . PHE A 1 490 ? -1.973 -11.570 -21.262 1.00 93.69 490 PHE A N 1
ATOM 3699 C CA . PHE A 1 490 ? -2.981 -12.537 -21.693 1.00 93.69 490 PHE A CA 1
ATOM 3700 C C . PHE A 1 490 ? -4.233 -12.444 -20.825 1.00 93.69 490 PHE A C 1
ATOM 3702 O O . PHE A 1 490 ? -4.173 -12.102 -19.645 1.00 93.69 490 PHE A O 1
ATOM 3709 N N . ARG A 1 491 ? -5.381 -12.801 -21.408 1.00 93.50 491 ARG A N 1
ATOM 3710 C CA . ARG A 1 491 ? -6.656 -12.934 -20.699 1.00 93.50 491 ARG A CA 1
ATOM 3711 C C . ARG A 1 491 ? -7.362 -14.210 -21.119 1.00 93.50 491 ARG A C 1
ATOM 3713 O O . ARG A 1 491 ? -7.514 -14.470 -22.310 1.00 93.50 491 ARG A O 1
ATOM 3720 N N . ILE A 1 492 ? -7.903 -14.928 -20.142 1.00 93.50 492 ILE A N 1
ATOM 3721 C CA . ILE A 1 492 ? -8.926 -15.951 -20.356 1.00 93.50 492 ILE A CA 1
ATOM 3722 C C . ILE A 1 492 ? -10.200 -15.561 -19.601 1.00 93.50 492 ILE A C 1
ATOM 3724 O O . ILE A 1 492 ? -10.158 -14.843 -18.603 1.00 93.50 492 ILE A O 1
ATOM 3728 N N . THR A 1 493 ? -11.361 -15.969 -20.114 1.00 92.19 493 THR A N 1
ATOM 3729 C CA . THR A 1 493 ? -12.656 -15.704 -19.475 1.00 92.19 493 THR A CA 1
ATOM 3730 C C . THR A 1 493 ? -13.382 -17.010 -19.200 1.00 92.19 493 THR A C 1
ATOM 3732 O O . THR A 1 493 ? -13.572 -17.830 -20.099 1.00 92.19 493 THR A O 1
ATOM 3735 N N . ASN A 1 494 ? -13.797 -17.186 -17.953 1.00 90.25 494 ASN A N 1
ATOM 3736 C CA . ASN A 1 494 ? -14.688 -18.240 -17.518 1.00 90.25 494 ASN A CA 1
ATOM 3737 C C . ASN A 1 494 ? -16.136 -17.735 -17.570 1.00 90.25 494 ASN A C 1
ATOM 3739 O O . ASN A 1 494 ? -16.517 -16.843 -16.821 1.00 90.25 494 ASN A O 1
ATOM 3743 N N . ASN A 1 495 ? -16.951 -18.330 -18.441 1.00 90.50 495 ASN A N 1
ATOM 3744 C CA . ASN A 1 495 ? -18.354 -17.945 -18.626 1.00 90.50 495 ASN A CA 1
ATOM 3745 C C . ASN A 1 495 ? -19.326 -18.726 -17.720 1.00 90.50 495 ASN A C 1
ATOM 3747 O O . ASN A 1 495 ? -20.538 -18.671 -17.932 1.00 90.50 495 ASN A O 1
ATOM 3751 N N . GLN A 1 496 ? -18.821 -19.507 -16.758 1.00 91.31 496 GLN A N 1
ATOM 3752 C CA . GLN A 1 496 ? -19.671 -20.193 -15.786 1.00 91.31 496 GLN A CA 1
ATOM 3753 C C . GLN A 1 496 ? -20.358 -19.174 -14.863 1.00 91.31 496 GLN A C 1
ATOM 3755 O O . GLN A 1 496 ? -19.741 -18.228 -14.372 1.00 91.31 496 GLN A O 1
ATOM 3760 N N . VAL A 1 497 ? -21.651 -19.391 -14.630 1.00 92.69 497 VAL A N 1
ATOM 3761 C CA . VAL A 1 497 ? -22.524 -18.522 -13.833 1.00 92.69 497 VAL A CA 1
ATOM 3762 C C . VAL A 1 497 ? -22.669 -19.140 -12.443 1.00 92.69 497 VAL A C 1
ATOM 3764 O O . VAL A 1 497 ? -23.448 -20.075 -12.261 1.00 92.69 497 VAL A O 1
ATOM 3767 N N . VAL A 1 498 ? -21.845 -18.692 -11.492 1.00 94.44 498 VAL A N 1
ATOM 3768 C CA . VAL A 1 498 ? -21.668 -19.326 -10.174 1.00 94.44 498 VAL A CA 1
ATOM 3769 C C . VAL A 1 498 ? -21.469 -18.247 -9.096 1.00 94.44 498 VAL A C 1
ATOM 3771 O O . VAL A 1 498 ? -20.732 -17.285 -9.331 1.00 94.44 498 VAL A O 1
ATOM 3774 N N . PRO A 1 499 ? -22.112 -18.357 -7.916 1.00 95.75 499 PRO A N 1
ATOM 3775 C CA . PRO A 1 499 ? -21.867 -17.433 -6.814 1.00 95.75 499 PRO A CA 1
ATOM 3776 C C . PRO A 1 499 ? -20.474 -17.635 -6.208 1.00 95.75 499 PRO A C 1
ATOM 3778 O O . PRO A 1 499 ? -19.937 -18.741 -6.192 1.00 95.75 499 PRO A O 1
ATOM 3781 N N . ALA A 1 500 ? -19.922 -16.578 -5.620 1.00 95.19 500 ALA A N 1
ATOM 3782 C CA . ALA A 1 500 ? -18.665 -16.635 -4.881 1.00 95.19 500 ALA A CA 1
ATOM 3783 C C . ALA A 1 500 ? -18.844 -15.891 -3.557 1.00 95.19 500 ALA A C 1
ATOM 3785 O O . ALA A 1 500 ? -18.962 -14.667 -3.523 1.00 95.19 500 ALA A O 1
ATOM 3786 N N . LEU A 1 501 ? -18.934 -16.644 -2.461 1.00 95.69 501 LEU A N 1
ATOM 3787 C CA . LEU A 1 501 ? -19.304 -16.116 -1.152 1.00 95.69 501 LEU A CA 1
ATOM 3788 C C . LEU A 1 501 ? -18.069 -15.765 -0.322 1.00 95.69 501 LEU A C 1
ATOM 3790 O O . LEU A 1 501 ? -17.212 -16.612 -0.078 1.00 95.69 501 LEU A O 1
ATOM 3794 N N . VAL A 1 502 ? -18.024 -14.529 0.171 1.00 95.75 502 VAL A N 1
ATOM 3795 C CA . VAL A 1 502 ? -17.017 -14.046 1.120 1.00 95.75 502 VAL A CA 1
ATOM 3796 C C . VAL A 1 502 ? -17.711 -13.680 2.420 1.00 95.75 502 VAL A C 1
ATOM 3798 O O . VAL A 1 502 ? -18.641 -12.873 2.419 1.00 95.75 502 VAL A O 1
ATOM 3801 N N . VAL A 1 503 ? -17.268 -14.278 3.525 1.00 96.88 503 VAL A N 1
ATOM 3802 C CA . VAL A 1 503 ? -17.815 -14.009 4.857 1.00 96.88 503 VAL A CA 1
ATOM 3803 C C . VAL A 1 503 ? -16.793 -13.283 5.719 1.00 96.88 503 VAL A C 1
ATOM 3805 O O . VAL A 1 503 ? -15.635 -13.688 5.814 1.00 96.88 503 VAL A O 1
ATOM 3808 N N . SER A 1 504 ? -17.236 -12.221 6.379 1.00 96.06 504 SER A N 1
ATOM 3809 C CA . SER A 1 504 ? -16.479 -11.524 7.411 1.00 96.06 504 SER A CA 1
ATOM 3810 C C . SER A 1 504 ? -17.306 -11.421 8.685 1.00 96.06 504 SER A C 1
ATOM 3812 O O . SER A 1 504 ? -18.533 -11.553 8.680 1.00 96.06 504 SER A O 1
ATOM 3814 N N . LYS A 1 505 ? -16.614 -11.230 9.806 1.00 95.62 505 LYS A N 1
ATOM 3815 C CA . LYS A 1 505 ? -17.249 -11.077 11.105 1.00 95.62 505 LYS A CA 1
ATOM 3816 C C . LYS A 1 505 ? -16.501 -10.073 11.958 1.00 95.62 505 LYS A C 1
ATOM 3818 O O . LYS A 1 505 ? -15.285 -10.178 12.132 1.00 95.62 505 LYS A O 1
ATOM 3823 N N . VAL A 1 506 ? -17.264 -9.164 12.545 1.00 95.25 506 VAL A N 1
ATOM 3824 C CA . VAL A 1 506 ? -16.786 -8.175 13.508 1.00 95.25 506 VAL A CA 1
ATOM 3825 C C . VAL A 1 506 ? -17.623 -8.246 14.779 1.00 95.25 506 VAL A C 1
ATOM 3827 O O . VAL A 1 506 ? -18.776 -8.688 14.762 1.00 95.25 506 VAL A O 1
ATOM 3830 N N . ASP A 1 507 ? -17.020 -7.854 15.895 1.00 94.94 507 ASP A N 1
ATOM 3831 C CA . ASP A 1 507 ? -17.791 -7.446 17.063 1.00 94.94 507 ASP A CA 1
ATOM 3832 C C . ASP A 1 507 ? -18.173 -5.962 16.947 1.00 94.94 507 ASP A C 1
ATOM 3834 O O . ASP A 1 507 ? -17.759 -5.265 16.020 1.00 94.94 507 ASP A O 1
ATOM 3838 N N . ALA A 1 508 ? -18.978 -5.473 17.887 1.00 93.56 508 ALA A N 1
ATOM 3839 C CA . ALA A 1 508 ? -19.409 -4.078 17.914 1.00 93.56 508 ALA A CA 1
ATOM 3840 C C . ALA A 1 508 ? -18.284 -3.055 18.197 1.00 93.56 508 ALA A C 1
ATOM 3842 O O . ALA A 1 508 ? -18.569 -1.861 18.251 1.00 93.56 508 ALA A O 1
ATOM 3843 N N . GLY A 1 509 ? -17.033 -3.478 18.422 1.00 92.00 509 GLY A N 1
ATOM 3844 C CA . GLY A 1 509 ? -15.897 -2.581 18.654 1.00 92.00 509 GLY A CA 1
ATOM 3845 C C . GLY A 1 509 ? -15.945 -1.803 19.973 1.00 92.00 509 GLY A C 1
ATOM 3846 O O . GLY A 1 509 ? -15.163 -0.876 20.171 1.00 92.00 509 GLY A O 1
ATOM 3847 N N . VAL A 1 510 ? -16.855 -2.159 20.883 1.00 93.88 510 VAL A N 1
ATOM 3848 C CA . VAL A 1 510 ? -17.001 -1.511 22.193 1.00 93.88 510 VAL A CA 1
ATOM 3849 C C . VAL A 1 510 ? -16.257 -2.289 23.285 1.00 93.88 510 VAL A C 1
ATOM 3851 O O . VAL A 1 510 ? -16.199 -3.521 23.226 1.00 93.88 510 VAL A O 1
ATOM 3854 N N . PRO A 1 511 ? -15.714 -1.617 24.318 1.00 95.94 511 PRO A N 1
ATOM 3855 C CA . PRO A 1 511 ? -15.143 -2.294 25.477 1.00 95.94 511 PRO A CA 1
ATOM 3856 C C . PRO A 1 511 ? -16.165 -3.217 26.156 1.00 95.94 511 PRO A C 1
ATOM 3858 O O . PRO A 1 511 ? -17.263 -2.792 26.518 1.00 95.94 511 PRO A O 1
ATOM 3861 N N . VAL A 1 512 ? -15.795 -4.479 26.378 1.00 96.25 512 VAL A N 1
ATOM 3862 C CA . VAL A 1 512 ? -16.653 -5.479 27.035 1.00 96.25 512 VAL A CA 1
ATOM 3863 C C . VAL A 1 512 ? -15.933 -6.185 28.179 1.00 96.25 512 VAL A C 1
ATOM 3865 O O . VAL A 1 512 ? -14.710 -6.330 28.181 1.00 96.25 512 VAL A O 1
ATOM 3868 N N . GLY A 1 513 ? -16.705 -6.651 29.158 1.00 95.56 513 GLY A N 1
ATOM 3869 C CA . GLY A 1 513 ? -16.224 -7.406 30.308 1.00 95.56 513 GLY A CA 1
ATOM 3870 C C . GLY A 1 513 ? -17.269 -8.382 30.850 1.00 95.56 513 GLY A C 1
ATOM 3871 O O . GLY A 1 513 ? -18.245 -8.702 30.169 1.00 95.56 513 GLY A O 1
ATOM 3872 N N . PRO A 1 514 ? -17.077 -8.912 32.069 1.00 94.69 514 PRO A N 1
ATOM 3873 C CA . PRO A 1 514 ? -18.045 -9.809 32.692 1.00 94.69 514 PRO A CA 1
ATOM 3874 C C . PRO A 1 514 ? -19.454 -9.204 32.741 1.00 94.69 514 PRO A C 1
ATOM 3876 O O . PRO A 1 514 ? -19.633 -8.071 33.180 1.00 94.69 514 PRO A O 1
ATOM 3879 N N . SER A 1 515 ? -20.468 -9.984 32.358 1.00 94.12 515 SER A N 1
ATOM 3880 C CA . SER A 1 515 ? -21.879 -9.566 32.233 1.00 94.12 515 SER A CA 1
ATOM 3881 C C . SER A 1 515 ? -22.200 -8.580 31.100 1.00 94.12 515 SER A C 1
ATOM 3883 O O . SER A 1 515 ? -23.378 -8.280 30.899 1.00 94.12 515 SER A O 1
ATOM 3885 N N . SER A 1 516 ? -21.216 -8.093 30.337 1.00 96.25 516 SER A N 1
ATOM 3886 C CA . SER A 1 516 ? -21.481 -7.300 29.131 1.00 96.25 516 SER A CA 1
ATOM 3887 C C . SER A 1 516 ? -22.155 -8.156 28.056 1.00 96.25 516 SER A C 1
ATOM 3889 O O . SER A 1 516 ? -21.914 -9.364 27.948 1.00 96.25 516 SER A O 1
ATOM 3891 N N . ASN A 1 517 ? -22.977 -7.516 27.227 1.00 96.25 517 ASN A N 1
ATOM 3892 C CA . ASN A 1 517 ? -23.409 -8.108 25.967 1.00 96.25 517 ASN A CA 1
ATOM 3893 C C . ASN A 1 517 ? -22.325 -7.896 24.912 1.00 96.25 517 ASN A C 1
ATOM 3895 O O . ASN A 1 517 ? -21.719 -6.829 24.848 1.00 96.25 517 ASN A O 1
ATOM 3899 N N . LEU A 1 518 ? -22.106 -8.922 24.102 1.00 96.56 518 LEU A N 1
ATOM 3900 C CA . LEU A 1 518 ? -21.226 -8.908 22.951 1.00 96.56 518 LEU A CA 1
ATOM 3901 C C . LEU A 1 518 ? -22.076 -9.136 21.706 1.00 96.56 518 LEU A C 1
ATOM 3903 O O . LEU A 1 518 ? -22.709 -10.186 21.549 1.00 96.56 518 LEU A O 1
ATOM 3907 N N . ASP A 1 519 ? -22.117 -8.112 20.869 1.00 97.06 519 ASP A N 1
ATOM 3908 C CA . ASP A 1 519 ? -22.838 -8.095 19.607 1.00 97.06 519 ASP A CA 1
ATOM 3909 C C . ASP A 1 519 ? -21.887 -8.425 18.468 1.00 97.06 519 ASP A C 1
ATOM 3911 O O . ASP A 1 519 ? -20.802 -7.851 18.368 1.00 97.06 519 ASP A O 1
ATOM 3915 N N . TYR A 1 520 ? -22.313 -9.355 17.622 1.00 98.12 520 TYR A N 1
ATOM 3916 C CA . TYR A 1 520 ? -21.593 -9.762 16.432 1.00 98.12 520 TYR A CA 1
ATOM 3917 C C . TYR A 1 520 ? -22.407 -9.447 15.185 1.00 98.12 520 TYR A C 1
ATOM 3919 O O . TYR A 1 520 ? -23.591 -9.794 15.112 1.00 98.12 520 TYR A O 1
ATOM 3927 N N . THR A 1 521 ? -21.724 -8.894 14.189 1.00 98.19 521 THR A N 1
ATOM 3928 C CA . THR A 1 521 ? -22.230 -8.743 12.825 1.00 98.19 521 THR A CA 1
ATOM 3929 C C . THR A 1 521 ? -21.436 -9.666 11.913 1.00 98.19 521 THR A C 1
ATOM 3931 O O . THR A 1 521 ? -20.206 -9.590 11.852 1.00 98.19 521 THR A O 1
ATOM 3934 N N . ILE A 1 522 ? -22.141 -10.567 11.231 1.00 98.31 522 ILE A N 1
ATOM 3935 C CA . ILE A 1 522 ? -21.598 -11.403 10.160 1.00 98.31 522 ILE A CA 1
ATOM 3936 C C . ILE A 1 522 ? -22.055 -10.795 8.840 1.00 98.31 522 ILE A C 1
ATOM 3938 O O . ILE A 1 522 ? -23.253 -10.782 8.564 1.00 98.31 522 ILE A O 1
ATOM 3942 N N . THR A 1 523 ? -21.113 -10.358 8.015 1.00 97.81 523 THR A N 1
ATOM 3943 C CA . THR A 1 523 ? -21.403 -9.850 6.673 1.00 97.81 523 THR A CA 1
ATOM 3944 C C . THR A 1 523 ? -21.085 -10.933 5.657 1.00 97.81 523 THR A C 1
ATOM 3946 O O . THR A 1 523 ? -19.975 -11.470 5.623 1.00 97.81 523 THR A O 1
ATOM 3949 N N . LEU A 1 524 ? -22.062 -11.262 4.816 1.00 97.25 524 LEU A N 1
ATOM 3950 C CA . LEU A 1 524 ? -21.896 -12.189 3.705 1.00 97.25 524 LEU A CA 1
ATOM 3951 C C . LEU A 1 524 ? -22.033 -11.422 2.393 1.00 97.25 524 LEU A C 1
ATOM 3953 O O . LEU A 1 524 ? -23.108 -10.912 2.085 1.00 97.25 524 LEU A O 1
ATOM 3957 N N . ARG A 1 525 ? -20.951 -11.361 1.618 1.00 96.00 525 ARG A N 1
ATOM 3958 C CA . ARG A 1 525 ? -20.901 -10.715 0.303 1.00 96.00 525 ARG A CA 1
ATOM 3959 C C . ARG A 1 525 ? -20.827 -11.767 -0.794 1.00 96.00 525 ARG A C 1
ATOM 3961 O O . ARG A 1 525 ? -20.112 -12.758 -0.654 1.00 96.00 525 ARG A O 1
ATOM 3968 N N . ASN A 1 526 ? -21.525 -11.526 -1.895 1.00 96.31 526 ASN A N 1
ATOM 3969 C CA . ASN A 1 526 ? -21.417 -12.333 -3.099 1.00 96.31 526 ASN A CA 1
ATOM 3970 C C . ASN A 1 526 ? -20.649 -11.562 -4.177 1.00 96.31 526 ASN A C 1
ATOM 3972 O O . ASN A 1 526 ? -21.100 -10.528 -4.663 1.00 96.31 526 ASN A O 1
ATOM 3976 N N . ILE A 1 527 ? -19.474 -12.072 -4.529 1.00 94.19 527 ILE A N 1
ATOM 3977 C CA . ILE A 1 527 ? -18.545 -11.489 -5.506 1.00 94.19 527 ILE A CA 1
ATOM 3978 C C . ILE A 1 527 ? -18.460 -12.316 -6.799 1.00 94.19 527 ILE A C 1
ATOM 3980 O O . ILE A 1 527 ? -17.524 -12.134 -7.572 1.00 94.19 527 ILE A O 1
ATOM 3984 N N . GLY A 1 528 ? -19.379 -13.266 -6.990 1.00 94.81 528 GLY A N 1
ATOM 3985 C CA . GLY A 1 528 ? -19.427 -14.126 -8.173 1.00 94.81 528 GLY A CA 1
ATOM 3986 C C . GLY A 1 528 ? -20.313 -13.558 -9.276 1.00 94.81 528 GLY A C 1
ATOM 3987 O O . GLY A 1 528 ? -20.657 -12.378 -9.272 1.00 94.81 528 GLY A O 1
ATOM 3988 N N . THR A 1 529 ? -20.715 -14.431 -10.198 1.00 94.75 529 THR A N 1
ATOM 3989 C CA . THR A 1 529 ? -21.503 -14.100 -11.399 1.00 94.75 529 THR A CA 1
ATOM 3990 C C . THR A 1 529 ? -22.980 -14.506 -11.300 1.00 94.75 529 THR A C 1
ATOM 3992 O O . THR A 1 529 ? -23.731 -14.313 -12.256 1.00 94.75 529 THR A O 1
ATOM 3995 N N . ALA A 1 530 ? -23.409 -15.078 -10.170 1.00 95.50 530 ALA A N 1
ATOM 3996 C CA . ALA A 1 530 ? -24.787 -15.504 -9.912 1.00 95.50 530 ALA A CA 1
ATOM 3997 C C . ALA A 1 530 ? -25.232 -15.224 -8.483 1.00 95.50 530 ALA A C 1
ATOM 3999 O O . ALA A 1 530 ? -24.406 -15.157 -7.576 1.00 95.50 530 ALA A O 1
ATOM 4000 N N . ASP A 1 531 ? -26.549 -15.150 -8.283 1.00 97.06 531 ASP A N 1
ATOM 4001 C CA . ASP A 1 531 ? -27.163 -15.084 -6.963 1.00 97.06 531 ASP A CA 1
ATOM 4002 C C . ASP A 1 531 ? -26.862 -16.374 -6.191 1.00 97.06 531 ASP A C 1
ATOM 4004 O O . ASP A 1 531 ? -26.921 -17.472 -6.744 1.00 97.06 531 ASP A O 1
ATOM 4008 N N . ALA A 1 532 ? -26.564 -16.246 -4.901 1.00 97.38 532 ALA A N 1
ATOM 4009 C CA . ALA A 1 532 ? -26.458 -17.390 -4.007 1.00 97.38 532 ALA A CA 1
ATOM 4010 C C . ALA A 1 532 ? -27.808 -17.599 -3.323 1.00 97.38 532 ALA A C 1
ATOM 4012 O O . ALA A 1 532 ? -28.244 -16.730 -2.562 1.00 97.38 532 ALA A O 1
ATOM 4013 N N . THR A 1 533 ? -28.466 -18.731 -3.562 1.00 97.56 533 THR A N 1
ATOM 4014 C CA . THR A 1 533 ? -29.785 -19.032 -2.989 1.00 97.56 533 THR A CA 1
ATOM 4015 C C . THR A 1 533 ? -29.714 -20.179 -1.985 1.00 97.56 533 THR A C 1
ATOM 4017 O O . THR A 1 533 ? -28.718 -20.898 -1.877 1.00 97.56 533 THR A O 1
ATOM 4020 N N . GLY A 1 534 ? -30.763 -20.332 -1.168 1.00 97.19 534 GLY A N 1
ATOM 4021 C CA . GLY A 1 534 ? -30.815 -21.390 -0.152 1.00 97.19 534 GLY A CA 1
ATOM 4022 C C . GLY A 1 534 ? -29.686 -21.297 0.881 1.00 97.19 534 GLY A C 1
ATOM 4023 O O . GLY A 1 534 ? -29.350 -22.295 1.524 1.00 97.19 534 GLY A O 1
ATOM 4024 N N . VAL A 1 535 ? -29.096 -20.108 1.041 1.00 98.00 535 VAL A N 1
ATOM 4025 C CA . VAL A 1 535 ? -27.882 -19.911 1.821 1.00 98.00 535 VAL A CA 1
ATOM 4026 C C . VAL A 1 535 ? -28.149 -20.237 3.283 1.00 98.00 535 VAL A C 1
ATOM 4028 O O . VAL A 1 535 ? -29.140 -19.805 3.884 1.00 98.00 535 VAL A O 1
ATOM 4031 N N . THR A 1 536 ? -27.248 -21.031 3.852 1.00 98.06 536 THR A N 1
ATOM 4032 C CA . THR A 1 536 ? -27.254 -21.387 5.265 1.00 98.06 536 THR A CA 1
ATOM 4033 C C . THR A 1 536 ? -25.959 -20.941 5.917 1.00 98.06 536 THR A C 1
ATOM 4035 O O . THR A 1 536 ? -24.886 -21.401 5.526 1.00 98.06 536 THR A O 1
ATOM 4038 N N . VAL A 1 537 ? -26.081 -20.108 6.951 1.00 98.44 537 VAL A N 1
ATOM 4039 C CA . VAL A 1 537 ? -24.974 -19.649 7.799 1.00 98.44 537 VAL A CA 1
ATOM 4040 C C . VAL A 1 537 ? -25.117 -20.291 9.171 1.00 98.44 537 VAL A C 1
ATOM 4042 O O . VAL A 1 537 ? -26.212 -20.339 9.732 1.00 98.44 537 VAL A O 1
ATOM 4045 N N . THR A 1 538 ? -24.031 -20.837 9.711 1.00 98.25 538 THR A N 1
ATOM 4046 C CA . THR A 1 538 ? -23.994 -21.391 11.069 1.00 98.25 538 THR A CA 1
ATOM 4047 C C . THR A 1 538 ? -22.754 -20.902 11.805 1.00 98.25 538 THR A C 1
ATOM 4049 O O . THR A 1 538 ? -21.649 -21.047 11.289 1.00 98.25 538 THR A O 1
ATOM 4052 N N . ASP A 1 539 ? -22.942 -20.396 13.022 1.00 98.38 539 ASP A N 1
ATOM 4053 C CA . ASP A 1 539 ? -21.885 -19.854 13.882 1.00 98.38 539 ASP A CA 1
ATOM 4054 C C . ASP A 1 539 ? -22.022 -20.406 15.321 1.00 98.38 539 ASP A C 1
ATOM 4056 O O . ASP A 1 539 ? -23.103 -20.315 15.913 1.00 98.38 539 ASP A O 1
ATOM 4060 N N . PRO A 1 540 ? -20.990 -21.046 15.900 1.00 98.19 540 PRO A N 1
ATOM 4061 C CA . PRO A 1 540 ? -21.007 -21.498 17.290 1.00 98.19 540 PRO A CA 1
ATOM 4062 C C . PRO A 1 540 ? -21.161 -20.362 18.309 1.00 98.19 540 PRO A C 1
ATOM 4064 O O . PRO A 1 540 ? -20.525 -19.320 18.215 1.00 98.19 540 PRO A O 1
ATOM 4067 N N . VAL A 1 541 ? -21.929 -20.587 19.378 1.00 98.00 541 VAL A N 1
ATOM 4068 C CA . VAL A 1 541 ? -21.901 -19.669 20.530 1.00 98.00 541 VAL A CA 1
ATOM 4069 C C . VAL A 1 541 ? -20.518 -19.774 21.198 1.00 98.00 541 VAL A C 1
ATOM 4071 O O . VAL A 1 541 ? -20.117 -20.883 21.564 1.00 98.00 541 VAL A O 1
ATOM 4074 N N . PRO A 1 542 ? -19.767 -18.667 21.360 1.00 97.12 542 PRO A N 1
ATOM 4075 C CA . PRO A 1 542 ? -18.404 -18.720 21.873 1.00 97.12 542 PRO A CA 1
ATOM 4076 C C . PRO A 1 542 ? -18.358 -19.174 23.335 1.00 97.12 542 PRO A C 1
ATOM 4078 O O . PRO A 1 542 ? -19.271 -18.924 24.129 1.00 97.12 542 PRO A O 1
ATOM 4081 N N . ALA A 1 543 ? -17.261 -19.826 23.716 1.00 95.12 543 ALA A N 1
ATOM 4082 C CA . ALA A 1 543 ? -17.054 -20.278 25.087 1.00 95.12 543 ALA A CA 1
ATOM 4083 C C . ALA A 1 543 ? -17.086 -19.105 26.087 1.00 95.12 543 ALA A C 1
ATOM 4085 O O . ALA A 1 543 ? -16.673 -17.991 25.777 1.00 95.12 543 ALA A O 1
ATOM 4086 N N . ASN A 1 544 ? -17.528 -19.380 27.320 1.00 95.62 544 ASN A N 1
ATOM 4087 C CA . ASN A 1 544 ? -17.731 -18.384 28.388 1.00 95.62 544 ASN A CA 1
ATOM 4088 C C . ASN A 1 544 ? -18.807 -17.327 28.086 1.00 95.62 544 ASN A C 1
ATOM 4090 O O . ASN A 1 544 ? -18.871 -16.306 28.771 1.00 95.62 544 ASN A O 1
ATOM 4094 N N . THR A 1 545 ? -19.670 -17.585 27.107 1.00 97.06 545 THR A N 1
ATOM 4095 C CA . THR A 1 545 ? -20.834 -16.748 26.820 1.00 97.06 545 THR A CA 1
ATOM 4096 C C . THR A 1 545 ? -22.118 -17.571 26.827 1.00 97.06 545 THR A C 1
ATOM 4098 O O . THR A 1 545 ? -22.094 -18.804 26.820 1.00 97.06 545 THR A O 1
ATOM 4101 N N . THR A 1 546 ? -23.252 -16.882 26.865 1.00 97.50 546 THR A N 1
ATOM 4102 C CA . THR A 1 546 ? -24.583 -17.470 26.689 1.00 97.50 546 THR A CA 1
ATOM 4103 C C . THR A 1 546 ? -25.319 -16.736 25.582 1.00 97.50 546 THR A C 1
ATOM 4105 O O . THR A 1 546 ? -25.206 -15.520 25.463 1.00 97.50 546 THR A O 1
ATOM 4108 N N . PHE A 1 547 ? -26.052 -17.467 24.744 1.00 98.38 547 PHE A N 1
ATOM 4109 C CA . PHE A 1 547 ? -26.853 -16.862 23.682 1.00 98.38 547 PHE A CA 1
ATOM 4110 C C . PHE A 1 547 ? -27.950 -15.964 24.265 1.00 98.38 547 PHE A C 1
ATOM 4112 O O . PHE A 1 547 ? -28.634 -16.368 25.205 1.00 98.38 547 PHE A O 1
ATOM 4119 N N . VAL A 1 548 ? -28.132 -14.778 23.680 1.00 98.31 548 VAL A N 1
ATOM 4120 C CA . VAL A 1 548 ? -29.176 -13.821 24.070 1.00 98.31 548 VAL A CA 1
ATOM 4121 C C . VAL A 1 548 ? -30.240 -13.726 22.982 1.00 98.31 548 VAL A C 1
ATOM 4123 O O . VAL A 1 548 ? -31.415 -13.969 23.245 1.00 98.31 548 VAL A O 1
ATOM 4126 N N . SER A 1 549 ? -29.840 -13.383 21.757 1.00 98.44 549 SER A N 1
ATOM 4127 C CA . SER A 1 549 ? -30.763 -13.161 20.640 1.00 98.44 549 SER A CA 1
ATOM 4128 C C . SER A 1 549 ? -30.051 -13.260 19.294 1.00 98.44 549 SER A C 1
ATOM 4130 O O . SER A 1 549 ? -28.835 -13.101 19.221 1.00 98.44 549 SER A O 1
ATOM 4132 N N . ALA A 1 550 ? -30.813 -13.471 18.223 1.00 98.25 550 ALA A N 1
ATOM 4133 C CA . ALA A 1 550 ? -30.349 -13.348 16.844 1.00 98.25 550 ALA A CA 1
ATOM 4134 C C . ALA A 1 550 ? -31.403 -12.613 16.006 1.00 98.25 550 ALA A C 1
ATOM 4136 O O . ALA A 1 550 ? -32.601 -12.764 16.256 1.00 98.25 550 ALA A O 1
ATOM 4137 N N . GLY A 1 551 ? -30.941 -11.801 15.059 1.00 97.69 551 GLY A N 1
ATOM 4138 C CA . GLY A 1 551 ? -31.758 -11.114 14.061 1.00 97.69 551 GLY A CA 1
ATOM 4139 C C . GLY A 1 551 ? -31.938 -11.948 12.791 1.00 97.69 551 GLY A C 1
ATOM 4140 O O . GLY A 1 551 ? -31.473 -13.087 12.705 1.00 97.69 551 GLY A O 1
ATOM 4141 N N . GLU A 1 552 ? -32.635 -11.385 11.802 1.00 97.56 552 GLU A N 1
ATOM 4142 C CA . GLU A 1 552 ? -32.693 -11.896 10.417 1.00 97.56 552 GLU A CA 1
ATOM 4143 C C . GLU A 1 552 ? -33.151 -13.365 10.278 1.00 97.56 552 GLU A C 1
ATOM 4145 O O . GLU A 1 552 ? -32.764 -14.085 9.357 1.00 97.56 552 GLU A O 1
ATOM 4150 N N . GLY A 1 553 ? -33.990 -13.835 11.208 1.00 96.06 553 GLY A N 1
ATOM 4151 C CA . GLY A 1 553 ? -34.483 -15.218 11.232 1.00 96.06 553 GLY A CA 1
ATOM 4152 C C . GLY A 1 553 ? -33.491 -16.238 11.804 1.00 96.06 553 GLY A C 1
ATOM 4153 O O . GLY A 1 553 ? -33.712 -17.442 11.676 1.00 96.06 553 GLY A O 1
ATOM 4154 N N . GLY A 1 554 ? -32.411 -15.776 12.437 1.00 97.50 554 GLY A N 1
ATOM 4155 C CA . GLY A 1 554 ? -31.446 -16.621 13.127 1.00 97.50 554 GLY A CA 1
ATOM 4156 C C . GLY A 1 554 ? -32.038 -17.290 14.361 1.00 97.50 554 GLY A C 1
ATOM 4157 O O . GLY A 1 554 ? -32.769 -16.675 15.137 1.00 97.50 554 GLY A O 1
ATOM 4158 N N . ALA A 1 555 ? -31.690 -18.556 14.577 1.00 97.56 555 ALA A N 1
ATOM 4159 C CA . ALA A 1 555 ? -32.123 -19.309 15.748 1.00 97.56 555 ALA A CA 1
ATOM 4160 C C . ALA A 1 555 ? -30.983 -20.135 16.344 1.00 97.56 555 ALA A C 1
ATOM 4162 O O . ALA A 1 555 ? -30.143 -20.679 15.625 1.00 97.56 555 ALA A O 1
ATOM 4163 N N . LEU A 1 556 ? -30.974 -20.269 17.673 1.00 98.06 556 LEU A N 1
ATOM 4164 C CA . LEU A 1 556 ? -30.052 -21.163 18.365 1.00 98.06 556 LEU A CA 1
ATOM 4165 C C . LEU A 1 556 ? -30.488 -22.621 18.166 1.00 98.06 556 LEU A C 1
ATOM 4167 O O . LEU A 1 556 ? -31.549 -23.035 18.631 1.00 98.06 556 LEU A O 1
ATOM 4171 N N . VAL A 1 557 ? -29.635 -23.419 17.531 1.00 96.88 557 VAL A N 1
ATOM 4172 C CA . VAL A 1 557 ? -29.834 -24.851 17.301 1.00 96.88 557 VAL A CA 1
ATOM 4173 C C . VAL A 1 557 ? -28.570 -25.592 17.726 1.00 96.88 557 VAL A C 1
ATOM 4175 O O . VAL A 1 557 ? -27.496 -25.380 17.171 1.00 96.88 557 VAL A O 1
ATOM 4178 N N . ALA A 1 558 ? -28.689 -26.465 18.731 1.00 94.56 558 ALA A N 1
ATOM 4179 C CA . ALA A 1 558 ? -27.589 -27.303 19.228 1.00 94.56 558 ALA A CA 1
ATOM 4180 C C . ALA A 1 558 ? -26.284 -26.526 19.539 1.00 94.56 558 ALA A C 1
ATOM 4182 O O . ALA A 1 558 ? -25.189 -26.962 19.189 1.00 94.56 558 ALA A O 1
ATOM 4183 N N . GLY A 1 559 ? -26.402 -25.362 20.190 1.00 96.25 559 GLY A N 1
ATOM 4184 C CA . GLY A 1 559 ? -25.254 -24.534 20.587 1.00 96.25 559 GLY A CA 1
ATOM 4185 C C . GLY A 1 559 ? -24.663 -23.662 19.473 1.00 96.25 559 GLY A C 1
ATOM 4186 O O . GLY A 1 559 ? -23.619 -23.046 19.679 1.00 96.25 559 GLY A O 1
ATOM 4187 N N . LYS A 1 560 ? -25.314 -23.590 18.307 1.00 97.88 560 LYS A N 1
ATOM 4188 C CA . LYS A 1 560 ? -24.915 -22.737 17.182 1.00 97.88 560 LYS A CA 1
ATOM 4189 C C . LYS A 1 560 ? -26.075 -21.851 16.753 1.00 97.88 560 LYS A C 1
ATOM 4191 O O . LYS A 1 560 ? -27.214 -22.311 16.727 1.00 97.88 560 LYS A O 1
ATOM 4196 N N . VAL A 1 561 ? -25.807 -20.601 16.410 1.00 98.44 561 VAL A N 1
ATOM 4197 C CA . VAL A 1 561 ? -26.791 -19.728 15.768 1.00 98.44 561 VAL A CA 1
ATOM 4198 C C . VAL A 1 561 ? -26.835 -20.084 14.286 1.00 98.44 561 VAL A C 1
ATOM 4200 O O . VAL A 1 561 ? -25.789 -20.228 13.652 1.00 98.44 561 VAL A O 1
ATOM 4203 N N . ARG A 1 562 ? -28.036 -20.304 13.749 1.00 98.50 562 ARG A N 1
ATOM 4204 C CA . ARG A 1 562 ? -28.249 -20.771 12.379 1.00 98.50 562 ARG A CA 1
ATOM 4205 C C . ARG A 1 562 ? -29.273 -19.901 11.658 1.00 98.50 562 ARG A C 1
ATOM 4207 O O . ARG A 1 562 ? -30.379 -19.723 12.160 1.00 98.50 562 ARG A O 1
ATOM 4214 N N . TRP A 1 563 ? -28.915 -19.459 10.457 1.00 98.50 563 TRP A N 1
ATOM 4215 C CA . TRP A 1 563 ? -29.784 -18.790 9.486 1.00 98.50 563 TRP A CA 1
ATOM 4216 C C . TRP A 1 563 ? -29.915 -19.689 8.259 1.00 98.50 563 TRP A C 1
ATOM 4218 O O . TRP A 1 563 ? -28.912 -20.236 7.804 1.00 98.50 563 TRP A O 1
ATOM 4228 N N . THR A 1 564 ? -31.122 -19.873 7.728 1.00 97.50 564 THR A N 1
ATOM 4229 C CA . THR A 1 564 ? -31.385 -20.780 6.593 1.00 97.50 564 THR A CA 1
ATOM 4230 C C . THR A 1 564 ? -32.264 -20.121 5.547 1.00 97.50 564 THR A C 1
ATOM 4232 O O . THR A 1 564 ? -33.179 -19.385 5.908 1.00 97.50 564 THR A O 1
ATOM 4235 N N . GLY A 1 565 ? -32.060 -20.469 4.275 1.00 96.38 565 GLY A N 1
ATOM 4236 C CA . GLY A 1 565 ? -32.900 -19.990 3.175 1.00 96.38 565 GLY A CA 1
ATOM 4237 C C . GLY A 1 565 ? -32.622 -18.542 2.780 1.00 96.38 565 GLY A C 1
ATOM 4238 O O . GLY A 1 565 ? -33.474 -17.912 2.162 1.00 96.38 565 GLY A O 1
ATOM 4239 N N . GLN A 1 566 ? -31.450 -18.016 3.142 1.00 97.31 566 GLN A N 1
ATOM 4240 C CA . GLN A 1 566 ? -31.044 -16.670 2.757 1.00 97.31 566 GLN A CA 1
ATOM 4241 C C . GLN A 1 566 ? -30.757 -16.613 1.252 1.00 97.31 566 GLN A C 1
ATOM 4243 O O . GLN A 1 566 ? -30.453 -17.629 0.619 1.00 97.31 566 GLN A O 1
ATOM 4248 N N . THR A 1 567 ? -30.856 -15.418 0.680 1.00 97.62 567 THR A N 1
ATOM 4249 C CA . THR A 1 567 ? -30.413 -15.139 -0.689 1.00 97.62 567 THR A CA 1
ATOM 4250 C C . THR A 1 567 ? -29.444 -13.972 -0.652 1.00 97.62 567 THR A C 1
ATOM 4252 O O . THR A 1 567 ? -29.752 -12.948 -0.047 1.00 97.62 567 THR A O 1
ATOM 4255 N N . VAL A 1 568 ? -28.286 -14.129 -1.290 1.00 98.06 568 VAL A N 1
ATOM 4256 C CA . VAL A 1 568 ? -27.308 -13.051 -1.464 1.00 98.06 568 VAL A CA 1
ATOM 4257 C C . VAL A 1 568 ? -27.210 -12.748 -2.956 1.00 98.06 568 VAL A C 1
ATOM 4259 O O . VAL A 1 568 ? -26.617 -13.546 -3.692 1.00 98.06 568 VAL A O 1
ATOM 4262 N N . PRO A 1 569 ? -27.809 -11.637 -3.423 1.00 97.56 569 PRO A N 1
ATOM 4263 C CA . PRO A 1 569 ? -27.778 -11.268 -4.833 1.00 97.56 569 PRO A CA 1
ATOM 4264 C C . PRO A 1 569 ? -26.350 -11.118 -5.355 1.00 97.56 569 PRO A C 1
ATOM 4266 O O . PRO A 1 569 ? -25.438 -10.790 -4.596 1.00 97.56 569 PRO A O 1
ATOM 4269 N N . THR A 1 570 ? -26.164 -11.318 -6.652 1.00 95.50 570 THR A N 1
ATOM 4270 C CA . THR A 1 570 ? -24.900 -11.075 -7.359 1.00 95.50 570 THR A CA 1
ATOM 4271 C C . THR A 1 570 ? -24.410 -9.649 -7.094 1.00 95.50 570 THR A C 1
ATOM 4273 O O . THR A 1 570 ? -25.168 -8.694 -7.260 1.00 95.50 570 THR A O 1
ATOM 4276 N N . GLY A 1 571 ? -23.164 -9.490 -6.639 1.00 93.94 571 GLY A N 1
ATOM 4277 C CA . GLY A 1 571 ? -22.596 -8.189 -6.257 1.00 93.94 571 GLY A CA 1
ATOM 4278 C C . GLY A 1 571 ? -23.155 -7.592 -4.956 1.00 93.94 571 GLY A C 1
ATOM 4279 O O . GLY A 1 571 ? -22.682 -6.544 -4.518 1.00 93.94 571 GLY A O 1
ATOM 4280 N N . GLY A 1 572 ? -24.141 -8.240 -4.329 1.00 96.25 572 GLY A N 1
ATOM 4281 C CA . GLY A 1 572 ? -24.799 -7.790 -3.107 1.00 96.25 572 GLY A CA 1
ATOM 4282 C C . GLY A 1 572 ? -24.183 -8.350 -1.825 1.00 96.25 572 GLY A C 1
ATOM 4283 O O . GLY A 1 572 ? -23.267 -9.180 -1.832 1.00 96.25 572 GLY A O 1
ATOM 4284 N N . SER A 1 573 ? -24.729 -7.905 -0.696 1.00 97.25 573 SER A N 1
ATOM 4285 C CA . SER A 1 573 ? -24.375 -8.386 0.638 1.00 97.25 573 SER A CA 1
ATOM 4286 C C . SER A 1 573 ? -25.589 -8.441 1.562 1.00 97.25 573 SER A C 1
ATOM 4288 O O . SER A 1 573 ? -26.575 -7.735 1.349 1.00 97.25 573 SER A O 1
ATOM 4290 N N . ILE A 1 574 ? -25.500 -9.270 2.600 1.00 98.06 574 ILE A N 1
ATOM 4291 C CA . ILE A 1 574 ? -26.433 -9.292 3.732 1.00 98.06 574 ILE A CA 1
ATOM 4292 C C . ILE A 1 574 ? -25.650 -9.257 5.046 1.00 98.06 574 ILE A C 1
ATOM 4294 O O . ILE A 1 574 ? -24.555 -9.817 5.121 1.00 98.06 574 ILE A O 1
ATOM 4298 N N . ASP A 1 575 ? -26.252 -8.669 6.077 1.00 98.31 575 ASP A N 1
ATOM 4299 C CA . ASP A 1 575 ? -25.722 -8.668 7.439 1.00 98.31 575 ASP A CA 1
ATOM 4300 C C . ASP A 1 575 ? -26.617 -9.502 8.351 1.00 98.31 575 ASP A C 1
ATOM 4302 O O . ASP A 1 575 ? -27.841 -9.376 8.326 1.00 98.31 575 ASP A O 1
ATOM 4306 N N . LEU A 1 576 ? -26.000 -10.361 9.156 1.00 98.50 576 LEU A N 1
ATOM 4307 C CA . LEU A 1 576 ? -26.669 -11.235 10.110 1.00 98.50 576 LEU A CA 1
ATOM 4308 C C . LEU A 1 576 ? -26.158 -10.931 11.513 1.00 98.50 576 LEU A C 1
ATOM 4310 O O . LEU A 1 576 ? -24.948 -10.943 11.757 1.00 98.50 576 LEU A O 1
ATOM 4314 N N . HIS A 1 577 ? -27.082 -10.713 12.444 1.00 98.50 577 HIS A N 1
ATOM 4315 C CA . HIS A 1 577 ? -26.734 -10.269 13.788 1.00 98.50 577 HIS A CA 1
ATOM 4316 C C . HIS A 1 577 ? -27.040 -11.327 14.833 1.00 98.50 577 HIS A C 1
ATOM 4318 O O . HIS A 1 577 ? -28.106 -11.950 14.834 1.00 98.50 577 HIS A O 1
ATOM 4324 N N . PHE A 1 578 ? -26.142 -11.479 15.802 1.00 98.44 578 PHE A N 1
ATOM 4325 C CA . PHE A 1 578 ? -26.485 -12.155 17.043 1.00 98.44 578 PHE A CA 1
ATOM 4326 C C . PHE A 1 578 ? -25.748 -11.575 18.239 1.00 98.44 578 PHE A C 1
ATOM 4328 O O . PHE A 1 578 ? -24.653 -11.029 18.135 1.00 98.44 578 PHE A O 1
ATOM 4335 N N . ARG A 1 579 ? -26.380 -11.739 19.396 1.00 98.56 579 ARG A N 1
ATOM 4336 C CA . ARG A 1 579 ? -25.918 -11.245 20.682 1.00 98.56 579 ARG A CA 1
ATOM 4337 C C . ARG A 1 579 ? -25.677 -12.404 21.625 1.00 98.56 579 ARG A C 1
ATOM 4339 O O . ARG A 1 579 ? -26.506 -13.314 21.751 1.00 98.56 579 ARG A O 1
ATOM 4346 N N . VAL A 1 580 ? -24.572 -12.322 22.349 1.00 98.44 580 VAL A N 1
ATOM 4347 C CA . VAL A 1 580 ? -24.261 -13.202 23.474 1.00 98.44 580 VAL A CA 1
ATOM 4348 C C . VAL A 1 580 ? -23.982 -12.372 24.722 1.00 98.44 580 VAL A C 1
ATOM 4350 O O . VAL A 1 580 ? -23.625 -11.204 24.629 1.00 98.44 580 VAL A O 1
ATOM 4353 N N . SER A 1 581 ? -24.148 -12.961 25.899 1.00 97.81 581 SER A N 1
ATOM 4354 C CA . SER A 1 581 ? -23.791 -12.344 27.176 1.00 97.81 581 SER A CA 1
ATOM 4355 C C . SER A 1 581 ? -22.567 -13.046 27.745 1.00 97.81 581 SER A C 1
ATOM 4357 O O . SER A 1 581 ? -22.545 -14.279 27.838 1.00 97.81 581 SER A O 1
ATOM 4359 N N . ILE A 1 582 ? -21.543 -12.273 28.100 1.00 97.31 582 ILE A N 1
ATOM 4360 C CA . ILE A 1 582 ? -20.319 -12.780 28.722 1.00 97.31 582 ILE A CA 1
ATOM 4361 C C . ILE A 1 582 ? -20.647 -13.233 30.145 1.00 97.31 582 ILE A C 1
ATOM 4363 O O . ILE A 1 582 ? -21.326 -12.530 30.893 1.00 97.31 582 ILE A O 1
ATOM 4367 N N . ALA A 1 583 ? -20.143 -14.403 30.542 1.00 95.69 583 ALA A N 1
ATOM 4368 C CA . ALA A 1 583 ? -20.354 -14.936 31.883 1.00 95.69 583 ALA A CA 1
ATOM 4369 C C . ALA A 1 583 ? -20.001 -13.902 32.969 1.00 95.69 583 ALA A C 1
ATOM 4371 O O . ALA A 1 583 ? -18.972 -13.228 32.901 1.00 95.69 583 ALA A O 1
ATOM 4372 N N . SER A 1 584 ? -20.833 -13.823 34.010 1.00 92.00 584 SER A N 1
ATOM 4373 C CA . SER A 1 584 ? -20.659 -12.871 35.118 1.00 92.00 584 SER A CA 1
ATOM 4374 C C . SER A 1 584 ? -19.371 -13.082 35.917 1.00 92.00 584 SER A C 1
ATOM 4376 O O . SER A 1 584 ? -18.898 -12.168 36.589 1.00 92.00 584 SER A O 1
ATOM 4378 N N . ALA A 1 585 ? -18.779 -14.275 35.823 1.00 88.19 585 ALA A N 1
ATOM 4379 C CA . ALA A 1 585 ? -17.467 -14.589 36.360 1.00 88.19 585 ALA A CA 1
ATOM 4380 C C . ALA A 1 585 ? -16.638 -15.345 35.316 1.00 88.19 585 ALA A C 1
ATOM 4382 O O . ALA A 1 585 ? -16.956 -16.476 34.942 1.00 88.19 585 ALA A O 1
ATOM 4383 N N . LEU A 1 586 ? -15.537 -14.734 34.885 1.00 88.25 586 LEU A N 1
ATOM 4384 C CA . LEU A 1 586 ? -14.528 -15.382 34.055 1.00 88.25 586 LEU A CA 1
ATOM 4385 C C . LEU A 1 586 ? -13.480 -16.053 34.954 1.00 88.25 586 LEU A C 1
ATOM 4387 O O . LEU A 1 586 ? -13.072 -15.509 35.983 1.00 88.25 586 LEU A O 1
ATOM 4391 N N . LYS A 1 587 ? -13.033 -17.259 34.588 1.00 80.81 587 LYS A N 1
ATOM 4392 C CA . LYS A 1 587 ? -11.942 -17.940 35.308 1.00 80.81 587 LYS A CA 1
ATOM 4393 C C . LYS A 1 587 ? -10.657 -17.104 35.210 1.00 80.81 587 LYS A C 1
ATOM 4395 O O . LYS A 1 587 ? -10.431 -16.425 34.210 1.00 80.81 587 LYS A O 1
ATOM 4400 N N . LYS A 1 588 ? -9.778 -17.193 36.221 1.00 74.69 588 LYS A N 1
ATOM 4401 C CA . LYS A 1 588 ? -8.443 -16.562 36.172 1.00 74.69 588 LYS A CA 1
ATOM 4402 C C . LYS A 1 588 ? -7.745 -16.955 34.858 1.00 74.69 588 LYS A C 1
ATOM 4404 O O . LYS A 1 588 ? -7.669 -18.150 34.577 1.00 74.69 588 LYS A O 1
ATOM 4409 N N . LYS A 1 589 ? -7.188 -15.969 34.136 1.00 78.69 589 LYS A N 1
ATOM 4410 C CA . LYS A 1 589 ? -6.462 -16.079 32.846 1.00 78.69 589 LYS A CA 1
ATOM 4411 C C . LYS A 1 589 ? -7.295 -16.036 31.551 1.00 78.69 589 LYS A C 1
ATOM 4413 O O . LYS A 1 589 ? -6.742 -16.324 30.496 1.00 78.69 589 LYS A O 1
ATOM 4418 N N . ILE A 1 590 ? -8.577 -15.669 31.594 1.00 89.06 590 ILE A N 1
ATOM 4419 C CA . ILE A 1 590 ? -9.334 -15.346 30.371 1.00 89.06 590 ILE A CA 1
ATOM 4420 C C . ILE A 1 590 ? -9.276 -13.833 30.137 1.00 89.06 590 ILE A C 1
ATOM 4422 O O . ILE A 1 590 ? -9.812 -13.076 30.941 1.00 89.06 590 ILE A O 1
ATOM 4426 N N . PHE A 1 591 ? -8.615 -13.415 29.055 1.00 91.69 591 PHE A N 1
ATOM 4427 C CA . PHE A 1 591 ? -8.436 -12.003 28.677 1.00 91.69 591 PHE A CA 1
ATOM 4428 C C . PHE A 1 591 ? -9.134 -11.637 27.363 1.00 91.69 591 PHE A C 1
ATOM 4430 O O . PHE A 1 591 ? -9.092 -10.485 26.946 1.00 91.69 591 PHE A O 1
ATOM 4437 N N . SER A 1 592 ? -9.782 -12.601 26.713 1.00 93.75 592 SER A N 1
ATOM 4438 C CA . SER A 1 592 ? -10.518 -12.397 25.471 1.00 93.75 592 SER A CA 1
ATOM 4439 C C . SER A 1 592 ? -11.609 -13.454 25.294 1.00 93.75 592 SER A C 1
ATOM 4441 O O . SER A 1 592 ? -11.576 -14.521 25.918 1.00 93.75 592 SER A O 1
ATOM 4443 N N . ILE A 1 593 ? -12.583 -13.143 24.442 1.00 96.00 593 ILE A N 1
ATOM 4444 C CA . ILE A 1 593 ? -13.593 -14.066 23.929 1.00 96.00 593 ILE A CA 1
ATOM 4445 C C . ILE A 1 593 ? -13.317 -14.255 22.442 1.00 96.00 593 ILE A C 1
ATOM 4447 O O . ILE A 1 593 ? -13.373 -13.301 21.672 1.00 96.00 593 ILE A O 1
ATOM 4451 N N . THR A 1 594 ? -13.033 -15.489 22.038 1.00 95.81 594 THR A N 1
ATOM 4452 C CA . THR A 1 594 ? -12.878 -15.840 20.625 1.00 95.81 594 THR A CA 1
ATOM 4453 C C . THR A 1 594 ? -14.126 -16.566 20.154 1.00 95.81 594 THR A C 1
ATOM 4455 O O . THR A 1 594 ? -14.493 -17.611 20.699 1.00 95.81 594 THR A O 1
ATOM 4458 N N . ASN A 1 595 ? -14.772 -16.012 19.135 1.00 97.25 595 ASN A N 1
ATOM 4459 C CA . ASN A 1 595 ? -15.788 -16.701 18.364 1.00 97.25 595 ASN A CA 1
ATOM 4460 C C . ASN A 1 595 ? -15.168 -17.242 17.071 1.00 97.25 595 ASN A C 1
ATOM 4462 O O . ASN A 1 595 ? -14.418 -16.541 16.397 1.00 97.25 595 ASN A O 1
ATOM 4466 N N . ASP A 1 596 ? -15.444 -18.506 16.769 1.00 96.69 596 ASP A N 1
ATOM 4467 C CA . ASP A 1 596 ? -14.774 -19.250 15.709 1.00 96.69 596 ASP A CA 1
ATOM 4468 C C . ASP A 1 596 ? -15.682 -20.371 15.190 1.00 96.69 596 ASP A C 1
ATOM 4470 O O . ASP A 1 596 ? -16.517 -20.900 15.929 1.00 96.69 596 ASP A O 1
ATOM 4474 N N . GLY A 1 597 ? -15.478 -20.771 13.936 1.00 96.12 597 GLY A N 1
ATOM 4475 C CA . GLY A 1 597 ? -16.183 -21.888 13.308 1.00 96.12 597 GLY A CA 1
ATOM 4476 C C . GLY A 1 597 ? -17.412 -21.501 12.486 1.00 96.12 597 GLY A C 1
ATOM 4477 O O . GLY A 1 597 ? -18.315 -22.329 12.336 1.00 96.12 597 GLY A O 1
ATOM 4478 N N . ILE A 1 598 ? -17.457 -20.276 11.950 1.00 97.62 598 ILE A N 1
ATOM 4479 C CA . ILE A 1 598 ? -18.484 -19.872 10.980 1.00 97.62 598 ILE A CA 1
ATOM 4480 C C . ILE A 1 598 ? -18.398 -20.773 9.749 1.00 97.62 598 ILE A C 1
ATOM 4482 O O . ILE A 1 598 ? -17.322 -20.992 9.190 1.00 97.62 598 ILE A O 1
ATOM 4486 N N . THR A 1 599 ? -19.552 -21.252 9.301 1.00 97.50 599 THR A N 1
ATOM 4487 C CA . THR A 1 599 ? -19.696 -22.047 8.078 1.00 97.50 599 THR A CA 1
ATOM 4488 C C . THR A 1 599 ? -20.836 -21.499 7.234 1.00 97.50 599 THR A C 1
ATOM 4490 O O . THR A 1 599 ? -21.895 -21.153 7.765 1.00 97.50 599 THR A O 1
ATOM 4493 N N . VAL A 1 600 ? -20.615 -21.432 5.922 1.00 97.75 600 VAL A N 1
ATOM 4494 C CA . VAL A 1 600 ? -21.584 -20.951 4.938 1.00 97.75 600 VAL A CA 1
ATOM 4495 C C . VAL A 1 600 ? -21.703 -21.965 3.808 1.00 97.75 600 VAL A C 1
ATOM 4497 O O . VAL A 1 600 ? -20.702 -22.463 3.299 1.00 97.75 600 VAL A O 1
ATOM 4500 N N . THR A 1 601 ? -22.936 -22.256 3.407 1.00 96.38 601 THR A N 1
ATOM 4501 C CA . THR A 1 601 ? -23.260 -23.131 2.269 1.00 96.38 601 THR A CA 1
ATOM 4502 C C . THR A 1 601 ? -24.345 -22.486 1.416 1.00 96.38 601 THR A C 1
ATOM 4504 O O . THR A 1 601 ? -25.164 -21.739 1.954 1.00 96.38 601 THR A O 1
ATOM 4507 N N . SER A 1 602 ? -24.360 -22.785 0.118 1.00 95.69 602 SER A N 1
ATOM 4508 C CA . SER A 1 602 ? -25.377 -22.344 -0.845 1.00 95.69 602 SER A CA 1
ATOM 4509 C C . SER A 1 602 ? -25.980 -23.535 -1.596 1.00 95.69 602 SER A C 1
ATOM 4511 O O . SER A 1 602 ? -25.411 -24.632 -1.588 1.00 95.69 602 SER A O 1
ATOM 4513 N N . ALA A 1 603 ? -27.138 -23.339 -2.230 1.00 95.00 603 ALA A N 1
ATOM 4514 C CA . ALA A 1 603 ? -27.790 -24.373 -3.033 1.00 95.00 603 ALA A CA 1
ATOM 4515 C C . ALA A 1 603 ? -27.008 -24.702 -4.315 1.00 95.00 603 ALA A C 1
ATOM 4517 O O . ALA A 1 603 ? -27.079 -25.825 -4.812 1.00 95.00 603 ALA A O 1
ATOM 4518 N N . GLU A 1 604 ? -26.240 -23.741 -4.825 1.00 93.12 604 GLU A N 1
ATOM 4519 C CA . GLU A 1 604 ? -25.445 -23.856 -6.045 1.00 93.12 604 GLU A CA 1
ATOM 4520 C C . GLU A 1 604 ? -24.166 -24.691 -5.840 1.00 93.12 604 GLU A C 1
ATOM 4522 O O . GLU A 1 604 ? -23.523 -25.086 -6.812 1.00 93.12 604 GLU A O 1
ATOM 4527 N N . GLY A 1 605 ? -23.798 -24.986 -4.586 1.00 85.38 605 GLY A N 1
ATOM 4528 C CA . GLY A 1 605 ? -22.627 -25.790 -4.223 1.00 85.38 605 GLY A CA 1
ATOM 4529 C C . GLY A 1 605 ? -21.487 -25.016 -3.548 1.00 85.38 605 GLY A C 1
ATOM 4530 O O . GLY A 1 605 ? -20.948 -25.538 -2.567 1.00 85.38 605 GLY A O 1
ATOM 4531 N N . PRO A 1 606 ? -21.116 -23.794 -3.990 1.00 85.12 606 PRO A N 1
ATOM 4532 C CA . PRO A 1 606 ? -20.094 -22.996 -3.321 1.00 85.12 606 PRO A CA 1
ATOM 4533 C C . PRO A 1 606 ? -20.410 -22.736 -1.843 1.00 85.12 606 PRO A C 1
ATOM 4535 O O . PRO A 1 606 ? -21.557 -22.513 -1.441 1.00 85.12 606 PRO A O 1
ATOM 4538 N N . GLY A 1 607 ? -19.368 -22.743 -1.020 1.00 89.88 607 GLY A N 1
ATOM 4539 C CA . GLY A 1 607 ? -19.440 -22.486 0.412 1.00 89.88 607 GLY A CA 1
ATOM 4540 C C . GLY A 1 607 ? -18.120 -21.923 0.918 1.00 89.88 607 GLY A C 1
ATOM 4541 O O . GLY A 1 607 ? -17.110 -21.974 0.222 1.00 89.88 607 GLY A O 1
ATOM 4542 N N . THR A 1 608 ? -18.134 -21.378 2.129 1.00 94.44 608 THR A N 1
ATOM 4543 C CA . THR A 1 608 ? -16.949 -20.765 2.734 1.00 94.44 608 THR A CA 1
ATOM 4544 C C . THR A 1 608 ? -16.952 -20.936 4.255 1.00 94.44 608 THR A C 1
ATOM 4546 O O . THR A 1 608 ? -17.950 -21.345 4.859 1.00 94.44 608 THR A O 1
ATOM 4549 N N . THR A 1 609 ? -15.818 -20.639 4.882 1.00 96.25 609 THR A N 1
ATOM 4550 C CA . THR A 1 609 ? -15.652 -20.598 6.340 1.00 96.25 609 THR A CA 1
ATOM 4551 C C . THR A 1 609 ? -15.129 -19.234 6.757 1.00 96.25 609 THR A C 1
ATOM 4553 O O . THR A 1 609 ? -14.478 -18.561 5.968 1.00 96.25 609 THR A O 1
ATOM 4556 N N . GLY A 1 610 ? -15.419 -18.812 7.985 1.00 95.56 610 GLY A N 1
ATOM 4557 C CA . GLY A 1 610 ? -14.944 -17.530 8.505 1.00 95.56 610 GLY A CA 1
ATOM 4558 C C . GLY A 1 610 ? -13.691 -17.663 9.364 1.00 95.56 610 GLY A C 1
ATOM 4559 O O . GLY A 1 610 ? -13.467 -18.688 10.008 1.00 95.56 610 GLY A O 1
ATOM 4560 N N . SER A 1 611 ? -12.908 -16.590 9.407 1.00 96.50 611 SER A N 1
ATOM 4561 C CA . SER A 1 611 ? -11.829 -16.412 10.380 1.00 96.50 611 SER A CA 1
ATOM 4562 C C . SER A 1 611 ? -12.358 -16.301 11.814 1.00 96.50 611 SER A C 1
ATOM 4564 O O . SER A 1 611 ? -13.472 -15.813 12.014 1.00 96.50 611 SER A O 1
ATOM 4566 N N . PRO A 1 612 ? -11.552 -16.657 12.830 1.00 95.69 612 PRO A N 1
ATOM 4567 C CA . PRO A 1 612 ? -11.886 -16.366 14.218 1.00 95.69 612 PRO A CA 1
ATOM 4568 C C . PRO A 1 612 ? -11.932 -14.853 14.484 1.00 95.69 612 PRO A C 1
ATOM 4570 O O . PRO A 1 612 ? -11.019 -14.116 14.102 1.00 95.69 612 PRO A O 1
ATOM 4573 N N . THR A 1 613 ? -12.940 -14.407 15.231 1.00 95.00 613 THR A N 1
ATOM 4574 C CA . THR A 1 613 ? -13.064 -13.036 15.748 1.00 95.00 613 THR A CA 1
ATOM 4575 C C . THR A 1 613 ? -12.743 -13.044 17.239 1.00 95.00 613 THR A C 1
ATOM 4577 O O . THR A 1 613 ? -13.409 -13.730 18.016 1.00 95.00 613 THR A O 1
ATOM 4580 N N . THR A 1 614 ? -11.713 -12.301 17.648 1.00 93.50 614 THR A N 1
ATOM 4581 C CA . THR A 1 614 ? -11.282 -12.217 19.052 1.00 93.50 614 THR A CA 1
ATOM 4582 C C . THR A 1 614 ? -11.582 -10.840 19.621 1.00 93.50 614 THR A C 1
ATOM 4584 O O . THR A 1 614 ? -11.011 -9.853 19.171 1.00 93.50 614 THR A O 1
ATOM 4587 N N . THR A 1 615 ? -12.418 -10.803 20.655 1.00 94.31 615 THR A N 1
ATOM 4588 C CA . THR A 1 615 ? -12.754 -9.597 21.414 1.00 94.31 615 THR A CA 1
ATOM 4589 C C . THR A 1 615 ? -11.972 -9.588 22.720 1.00 94.31 615 THR A C 1
ATOM 4591 O O . THR A 1 615 ? -12.092 -10.518 23.522 1.00 94.31 615 THR A O 1
ATOM 4594 N N . ASN A 1 616 ? -11.171 -8.554 22.966 1.00 93.31 616 ASN A N 1
ATOM 4595 C CA . ASN A 1 616 ? -10.423 -8.428 24.218 1.00 93.31 616 ASN A CA 1
ATOM 4596 C C . ASN A 1 616 ? -11.336 -7.995 25.373 1.00 93.31 616 ASN A C 1
ATOM 4598 O O . ASN A 1 616 ? -12.228 -7.167 25.202 1.00 93.31 616 ASN A O 1
ATOM 4602 N N . ILE A 1 617 ? -11.088 -8.539 26.564 1.00 94.56 617 ILE A N 1
ATOM 4603 C CA . ILE A 1 617 ? -11.758 -8.118 27.794 1.00 94.56 617 ILE A CA 1
ATOM 4604 C C . ILE A 1 617 ? -11.102 -6.828 28.283 1.00 94.56 617 ILE A C 1
ATOM 4606 O O . ILE A 1 617 ? -9.925 -6.818 28.651 1.00 94.56 617 ILE A O 1
ATOM 4610 N N . ALA A 1 618 ? -11.877 -5.750 28.295 1.00 94.94 618 ALA A N 1
ATOM 4611 C CA . ALA A 1 618 ? -11.447 -4.457 28.800 1.00 94.94 618 ALA A CA 1
ATOM 4612 C C . ALA A 1 618 ? -11.344 -4.465 30.339 1.00 94.94 618 ALA A C 1
ATOM 4614 O O . ALA A 1 618 ? -11.969 -5.292 31.015 1.00 94.94 618 ALA A O 1
ATOM 4615 N N . PRO A 1 619 ? -10.576 -3.543 30.941 1.00 94.62 619 PRO A N 1
ATOM 4616 C CA . PRO A 1 619 ? -10.688 -3.266 32.369 1.00 94.62 619 PRO A CA 1
ATOM 4617 C C . PRO A 1 619 ? -12.063 -2.647 32.711 1.00 94.62 619 PRO A C 1
ATOM 4619 O O . PRO A 1 619 ? -12.719 -2.082 31.834 1.00 94.62 619 PRO A O 1
ATOM 4622 N N . PRO A 1 620 ? -12.512 -2.700 33.983 1.00 94.88 620 PRO A N 1
ATOM 4623 C CA . PRO A 1 620 ? -13.789 -2.103 34.393 1.00 94.88 620 PRO A CA 1
ATOM 4624 C C . PRO A 1 620 ? -13.879 -0.605 34.097 1.00 94.88 620 PRO A C 1
ATOM 4626 O O . PRO A 1 620 ? -14.908 -0.139 33.621 1.00 94.88 620 PRO A O 1
ATOM 4629 N N . TYR A 1 621 ? -12.785 0.120 34.331 1.00 97.25 621 TYR A N 1
ATOM 4630 C CA . TYR A 1 621 ? -12.657 1.552 34.082 1.00 97.25 621 TYR A CA 1
ATOM 4631 C C . TYR A 1 621 ? -11.332 1.803 33.362 1.00 97.25 621 TYR A C 1
ATOM 4633 O O . TYR A 1 621 ? -10.292 1.292 33.783 1.00 97.25 621 TYR A O 1
ATOM 4641 N N . ALA A 1 622 ? -11.375 2.573 32.282 1.00 97.25 622 ALA A N 1
ATOM 4642 C CA . ALA A 1 622 ? -10.219 3.092 31.561 1.00 97.25 622 ALA A CA 1
ATOM 4643 C C . ALA A 1 622 ? -10.652 4.330 30.770 1.00 97.25 622 ALA A C 1
ATOM 4645 O O . ALA A 1 622 ? -11.832 4.492 30.462 1.00 97.25 622 ALA A O 1
ATOM 4646 N N . VAL A 1 623 ? -9.709 5.215 30.464 1.00 97.44 623 VAL A N 1
ATOM 4647 C CA . VAL A 1 623 ? -9.984 6.479 29.775 1.00 97.44 623 VAL A CA 1
ATOM 4648 C C . VAL A 1 623 ? -8.803 6.869 28.904 1.00 97.44 623 VAL A C 1
ATOM 4650 O O . VAL A 1 623 ? -7.664 6.533 29.225 1.00 97.44 623 VAL A O 1
ATOM 4653 N N . SER A 1 624 ? -9.078 7.584 27.820 1.00 97.06 624 SER A N 1
ATOM 4654 C CA . SER A 1 624 ? -8.073 8.284 27.022 1.00 97.06 624 SER A CA 1
ATOM 4655 C C . SER A 1 624 ? -8.480 9.732 26.773 1.00 97.06 624 SER A C 1
ATOM 4657 O O . SER A 1 624 ? -9.668 10.058 26.760 1.00 97.06 624 SER A O 1
ATOM 4659 N N . LEU A 1 625 ? -7.471 10.574 26.550 1.00 97.25 625 LEU A N 1
ATOM 4660 C CA . LEU A 1 625 ? -7.600 11.929 26.024 1.00 97.25 625 LEU A CA 1
ATOM 4661 C C . LEU A 1 625 ? -6.780 12.032 24.738 1.00 97.25 625 LEU A C 1
ATOM 4663 O O . LEU A 1 625 ? -5.632 11.585 24.707 1.00 97.25 625 LEU A O 1
ATOM 4667 N N . THR A 1 626 ? -7.358 12.614 23.692 1.00 94.81 626 THR A N 1
ATOM 4668 C CA . THR A 1 626 ? -6.681 12.845 22.409 1.00 94.81 626 THR A CA 1
ATOM 4669 C C . THR A 1 626 ? -7.025 14.222 21.838 1.00 94.81 626 THR A C 1
ATOM 4671 O O . THR A 1 626 ? -8.183 14.617 21.949 1.00 94.81 626 THR A O 1
ATOM 4674 N N . PRO A 1 627 ? -6.092 14.917 21.162 1.00 94.31 627 PRO A N 1
ATOM 4675 C CA . PRO A 1 627 ? -4.669 14.584 21.026 1.00 94.31 627 PRO A CA 1
ATOM 4676 C C . PRO A 1 627 ? -3.921 14.575 22.372 1.00 94.31 627 PRO A C 1
ATOM 4678 O O . PRO A 1 627 ? -4.323 15.252 23.313 1.00 94.31 627 PRO A O 1
ATOM 4681 N N . ALA A 1 628 ? -2.851 13.779 22.480 1.00 91.50 628 ALA A N 1
ATOM 4682 C CA . ALA A 1 628 ? -2.064 13.667 23.718 1.00 91.50 628 ALA A CA 1
ATOM 4683 C C . ALA A 1 628 ? -1.231 14.929 24.004 1.00 91.50 628 ALA A C 1
ATOM 4685 O O . ALA A 1 628 ? -0.946 15.239 25.160 1.00 91.50 628 ALA A O 1
ATOM 4686 N N . ALA A 1 629 ? -0.860 15.656 22.953 1.00 93.25 629 ALA A N 1
ATOM 4687 C CA . ALA A 1 629 ? -0.226 16.957 23.026 1.00 93.25 629 ALA A CA 1
ATOM 4688 C C . ALA A 1 629 ? -0.775 17.841 21.905 1.00 93.25 629 ALA A C 1
ATOM 4690 O O . ALA A 1 629 ? -1.056 17.347 20.811 1.00 93.25 629 ALA A O 1
ATOM 4691 N N . GLN A 1 630 ? -0.933 19.122 22.199 1.00 91.00 630 GLN A N 1
ATOM 4692 C CA . GLN A 1 630 ? -1.211 20.174 21.234 1.00 91.00 630 GLN A CA 1
ATOM 4693 C C . GLN A 1 630 ? -0.367 21.381 21.597 1.00 91.00 630 GLN A C 1
ATOM 4695 O O . GLN A 1 630 ? -0.154 21.659 22.779 1.00 91.00 630 GLN A O 1
ATOM 4700 N N . ASP A 1 631 ? 0.062 22.116 20.593 1.00 88.38 631 ASP A N 1
ATOM 4701 C CA . ASP A 1 631 ? 0.775 23.360 20.763 1.00 88.38 631 ASP A CA 1
ATOM 4702 C C . ASP A 1 631 ? 0.258 24.404 19.781 1.00 88.38 631 ASP A C 1
ATOM 4704 O O . ASP A 1 631 ? -0.121 24.095 18.653 1.00 88.38 631 ASP A O 1
ATOM 4708 N N . GLN A 1 632 ? 0.170 25.640 20.254 1.00 83.88 632 GLN A N 1
ATOM 4709 C CA . GLN A 1 632 ? -0.187 26.791 19.439 1.00 83.88 632 GLN A CA 1
ATOM 4710 C C . GLN A 1 632 ? 0.589 28.013 19.921 1.00 83.88 632 GLN A C 1
ATOM 4712 O O . GLN A 1 632 ? 0.974 28.125 21.087 1.00 83.88 632 GLN A O 1
ATOM 4717 N N . GLN A 1 633 ? 0.792 28.961 19.018 1.00 82.38 633 GLN A N 1
ATOM 4718 C CA . GLN A 1 633 ? 1.311 30.284 19.333 1.00 82.38 633 GLN A CA 1
ATOM 4719 C C . GLN A 1 633 ? 0.172 31.296 19.210 1.00 82.38 633 GLN A C 1
ATOM 4721 O O . GLN A 1 633 ? -0.706 31.119 18.372 1.00 82.38 633 GLN A O 1
ATOM 4726 N N . ASN A 1 634 ? 0.153 32.340 20.044 1.00 82.38 634 ASN A N 1
ATOM 4727 C CA . ASN A 1 634 ? -0.728 33.496 19.844 1.00 82.38 634 ASN A CA 1
ATOM 4728 C C . ASN A 1 634 ? -0.174 34.747 20.543 1.00 82.38 634 ASN A C 1
ATOM 4730 O O . ASN A 1 634 ? 0.742 34.680 21.368 1.00 82.38 634 ASN A O 1
ATOM 4734 N N . ARG A 1 635 ? -0.710 35.911 20.182 1.00 82.06 635 ARG A N 1
ATOM 4735 C CA . ARG A 1 635 ? -0.259 37.207 20.674 1.00 82.06 635 ARG A CA 1
ATOM 4736 C C . ARG A 1 635 ? -0.594 37.421 22.151 1.00 82.06 635 ARG A C 1
ATOM 4738 O O . ARG A 1 635 ? -1.634 37.012 22.655 1.00 82.06 635 ARG A O 1
ATOM 4745 N N . ASN A 1 636 ? 0.254 38.171 22.838 1.00 86.19 636 ASN A N 1
ATOM 4746 C CA . ASN A 1 636 ? -0.051 38.685 24.167 1.00 86.19 636 ASN A CA 1
ATOM 4747 C C . ASN A 1 636 ? -1.414 39.399 24.217 1.00 86.19 636 ASN A C 1
ATOM 4749 O O . ASN A 1 636 ? -1.693 40.283 23.404 1.00 86.19 636 ASN A O 1
ATOM 4753 N N . GLY A 1 637 ? -2.228 39.066 25.219 1.00 85.75 637 GLY A N 1
ATOM 4754 C CA . GLY A 1 637 ? -3.549 39.658 25.433 1.00 85.75 637 GLY A CA 1
ATOM 4755 C C . GLY A 1 637 ? -4.706 38.943 24.738 1.00 85.75 637 GLY A C 1
ATOM 4756 O O . GLY A 1 637 ? -5.843 39.394 24.885 1.00 85.75 637 GLY A O 1
ATOM 4757 N N . THR A 1 638 ? -4.445 37.864 23.997 1.00 87.12 638 THR A N 1
ATOM 4758 C CA . THR A 1 638 ? -5.474 37.038 23.348 1.00 87.12 638 THR A CA 1
ATOM 4759 C C . THR A 1 638 ? -5.658 35.702 24.071 1.00 87.12 638 THR A C 1
ATOM 4761 O O . THR A 1 638 ? -4.947 35.389 25.030 1.00 87.12 638 THR A O 1
ATOM 4764 N N . SER A 1 639 ? -6.637 34.917 23.622 1.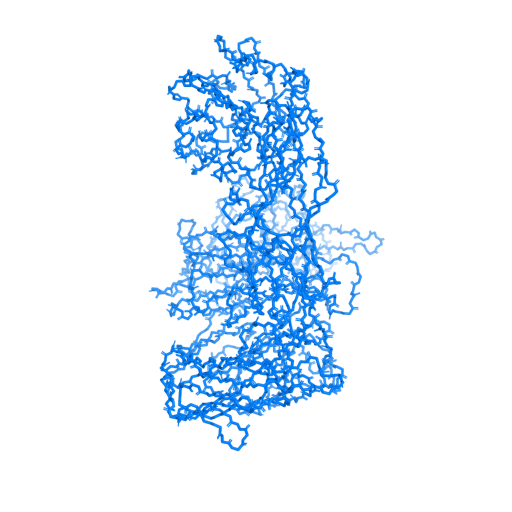00 88.50 639 SER A N 1
ATOM 4765 C CA . SER A 1 639 ? -6.933 33.584 24.147 1.00 88.50 639 SER A CA 1
ATOM 4766 C C . SER A 1 639 ? -6.811 32.548 23.036 1.00 88.50 639 SER A C 1
ATOM 4768 O O . SER A 1 639 ? -7.145 32.819 21.883 1.00 88.50 639 SER A O 1
ATOM 4770 N N . VAL A 1 640 ? -6.367 31.347 23.392 1.00 88.88 640 VAL A N 1
ATOM 4771 C CA . VAL A 1 640 ? -6.268 30.194 22.488 1.00 88.88 640 VAL A CA 1
ATOM 4772 C C . VAL A 1 640 ? -7.149 29.073 23.008 1.00 88.88 640 VAL A C 1
ATOM 4774 O O . VAL A 1 640 ? -7.211 28.867 24.218 1.00 88.88 640 VAL A O 1
ATOM 4777 N N . THR A 1 641 ? -7.814 28.334 22.118 1.00 92.38 641 THR A N 1
ATOM 4778 C CA . THR A 1 641 ? -8.608 27.159 22.497 1.00 92.38 641 THR A CA 1
ATOM 4779 C C . THR A 1 641 ? -8.036 25.876 21.901 1.00 92.38 641 THR A C 1
ATOM 4781 O O . THR A 1 641 ? -7.639 25.830 20.740 1.00 92.38 641 THR A O 1
ATOM 4784 N N . TYR A 1 642 ? -8.006 24.826 22.722 1.00 93.38 642 TYR A N 1
ATOM 4785 C CA . TYR A 1 642 ? -7.506 23.500 22.370 1.00 93.38 642 TYR A CA 1
ATOM 4786 C C . TYR A 1 642 ? -8.636 22.472 22.511 1.00 93.38 642 TYR A C 1
ATOM 4788 O O . TYR A 1 642 ? -9.044 22.190 23.646 1.00 93.38 642 TYR A O 1
ATOM 4796 N N . PRO A 1 643 ? -9.174 21.917 21.411 1.00 95.12 643 PRO A N 1
ATOM 4797 C CA . PRO A 1 643 ? -10.195 20.876 21.473 1.00 95.12 643 PRO A CA 1
ATOM 4798 C C . PRO A 1 643 ? -9.588 19.544 21.934 1.00 95.12 643 PRO A C 1
ATOM 4800 O O . PRO A 1 643 ? -8.523 19.138 21.477 1.00 95.12 643 PRO A O 1
ATOM 4803 N N . LEU A 1 644 ? -10.263 18.842 22.841 1.00 95.94 644 LEU A N 1
ATOM 4804 C CA . LEU A 1 644 ? -9.873 17.526 23.339 1.00 95.94 644 LEU A CA 1
ATOM 4805 C C . LEU A 1 644 ? -11.044 16.548 23.252 1.00 95.94 644 LEU A C 1
ATOM 4807 O O . LEU A 1 644 ? -12.184 16.869 23.588 1.00 95.94 644 LEU A O 1
ATOM 4811 N N . HIS A 1 645 ? -10.718 15.319 22.873 1.00 96.81 645 HIS A N 1
ATOM 4812 C CA . HIS A 1 645 ? -11.629 14.188 22.789 1.00 96.81 645 HIS A CA 1
ATOM 4813 C C . HIS A 1 645 ? -11.363 13.235 23.952 1.00 96.81 645 HIS A C 1
ATOM 4815 O O . HIS A 1 645 ? -10.247 12.732 24.118 1.00 96.81 645 HIS A O 1
ATOM 4821 N N . LEU A 1 646 ? -12.391 12.969 24.753 1.00 97.38 646 LEU A N 1
ATOM 4822 C CA . LEU A 1 646 ? -12.374 11.985 25.828 1.00 97.38 646 LEU A CA 1
ATOM 4823 C C . LEU A 1 646 ? -13.092 10.715 25.378 1.00 97.38 646 LEU A C 1
ATOM 4825 O O . LEU A 1 646 ? -14.186 10.794 24.824 1.00 97.38 646 LEU A O 1
ATOM 4829 N N . GLN A 1 647 ? -12.532 9.542 25.682 1.00 97.44 647 GLN A N 1
ATOM 4830 C CA . GLN A 1 647 ? -13.187 8.255 25.423 1.00 97.44 647 GLN A CA 1
ATOM 4831 C C . GLN A 1 647 ? -13.188 7.355 26.660 1.00 97.44 647 GLN A C 1
ATOM 4833 O O . GLN A 1 647 ? -12.153 7.175 27.307 1.00 97.44 647 GLN A O 1
ATOM 4838 N N . ASN A 1 648 ? -14.336 6.734 26.952 1.00 97.31 648 ASN A N 1
ATOM 4839 C CA . ASN A 1 648 ? -14.419 5.652 27.929 1.00 97.31 648 ASN A CA 1
ATOM 4840 C C . ASN A 1 648 ? -13.922 4.335 27.312 1.00 97.31 648 ASN A C 1
ATOM 4842 O O . ASN A 1 648 ? -14.591 3.738 26.468 1.00 97.31 648 ASN A O 1
ATOM 4846 N N . LEU A 1 649 ? -12.763 3.861 27.767 1.00 96.56 649 LEU A N 1
ATOM 4847 C CA . LEU A 1 649 ? -12.153 2.598 27.338 1.00 96.56 649 LEU A CA 1
ATOM 4848 C C . LEU A 1 649 ? -12.487 1.422 28.276 1.00 96.56 649 LEU A C 1
ATOM 4850 O O . LEU A 1 649 ? -12.065 0.293 28.027 1.00 96.56 649 LEU A O 1
ATOM 4854 N N . GLY A 1 650 ? -13.197 1.679 29.378 1.00 96.50 650 GLY A N 1
ATOM 4855 C CA . GLY A 1 650 ? -13.671 0.660 30.309 1.00 96.50 650 GLY A CA 1
ATOM 4856 C C . GLY A 1 650 ? -15.015 0.067 29.891 1.00 96.50 650 GLY A C 1
ATOM 4857 O O . GLY A 1 650 ? -15.785 0.683 29.157 1.00 96.50 650 GLY A O 1
ATOM 4858 N N . PHE A 1 651 ? -15.322 -1.141 30.373 1.00 95.62 651 PHE A N 1
ATOM 4859 C CA . PHE A 1 651 ? -16.614 -1.779 30.078 1.00 95.62 651 PHE A CA 1
ATOM 4860 C C . PHE A 1 651 ? -17.770 -1.302 30.974 1.00 95.62 651 PHE A C 1
ATOM 4862 O O . PHE A 1 651 ? -18.928 -1.614 30.689 1.00 95.62 651 PHE A O 1
ATOM 4869 N N . ASN A 1 652 ? -17.493 -0.562 32.055 1.00 95.88 652 ASN A N 1
ATOM 4870 C CA . ASN A 1 652 ? -18.530 0.073 32.869 1.00 95.88 652 ASN A CA 1
ATOM 4871 C C . ASN A 1 652 ? -18.832 1.490 32.373 1.00 95.88 652 ASN A C 1
ATOM 4873 O O . ASN A 1 652 ? -17.966 2.186 31.851 1.00 95.88 652 ASN A O 1
ATOM 4877 N N . THR A 1 653 ? -20.069 1.940 32.592 1.00 96.69 653 THR A N 1
ATOM 4878 C CA . THR A 1 653 ? -20.423 3.359 32.435 1.00 96.69 653 THR A CA 1
ATOM 4879 C C . THR A 1 653 ? -19.722 4.186 33.508 1.00 96.69 653 THR A C 1
ATOM 4881 O O . THR A 1 653 ? -19.711 3.779 34.671 1.00 96.69 653 THR A O 1
ATOM 4884 N N . ASP A 1 654 ? -19.170 5.336 33.130 1.00 97.69 654 ASP A N 1
ATOM 4885 C CA . ASP A 1 654 ? -18.413 6.199 34.038 1.00 97.69 654 ASP A CA 1
ATOM 4886 C C . ASP A 1 654 ? -18.594 7.685 33.703 1.00 97.69 654 ASP A C 1
ATOM 4888 O O . ASP A 1 654 ? -19.051 8.039 32.618 1.00 97.69 654 ASP A O 1
ATOM 4892 N N . SER A 1 655 ? -18.223 8.553 34.637 1.00 97.44 655 SER A N 1
ATOM 4893 C CA . SER A 1 655 ? -18.068 9.993 34.422 1.00 97.44 655 SER A CA 1
ATOM 4894 C C . SER A 1 655 ? -16.634 10.391 34.752 1.00 97.44 655 SER A C 1
ATOM 4896 O O . SER A 1 655 ? -15.965 9.722 35.537 1.00 97.44 655 SER A O 1
ATOM 4898 N N . TYR A 1 656 ? -16.161 11.504 34.199 1.00 97.62 656 TYR A N 1
ATOM 4899 C CA . TYR A 1 656 ? -14.770 11.923 34.352 1.00 97.62 656 TYR A CA 1
ATOM 4900 C C . TYR A 1 656 ? -14.674 13.345 34.888 1.00 97.62 656 TYR A C 1
ATOM 4902 O O . TYR A 1 656 ? -15.229 14.271 34.301 1.00 97.62 656 TYR A O 1
ATOM 4910 N N . SER A 1 657 ? -13.962 13.527 35.998 1.00 96.81 657 SER A N 1
ATOM 4911 C CA . SER A 1 657 ? -13.574 14.851 36.486 1.00 96.81 657 SER A CA 1
ATOM 4912 C C . SER A 1 657 ? -12.397 15.366 35.669 1.00 96.81 657 SER A C 1
ATOM 4914 O O . SER A 1 657 ? -11.400 14.657 35.524 1.00 96.81 657 SER A O 1
ATOM 4916 N N . ILE A 1 658 ? -12.508 16.592 35.158 1.00 96.81 658 ILE A N 1
ATOM 4917 C CA . ILE A 1 658 ? -11.460 17.239 34.364 1.00 96.81 658 ILE A CA 1
ATOM 4918 C C . ILE A 1 658 ? -10.768 18.297 35.223 1.00 96.81 658 ILE A C 1
ATOM 4920 O O . ILE A 1 658 ? -11.430 19.126 35.847 1.00 96.81 658 ILE A O 1
ATOM 4924 N N . SER A 1 659 ? -9.439 18.265 35.269 1.00 94.88 659 SER A N 1
ATOM 4925 C CA . SER A 1 659 ? -8.618 19.255 35.969 1.00 94.88 659 SER A CA 1
ATOM 4926 C C . SER A 1 659 ? -7.444 19.717 35.110 1.00 94.88 659 SER A C 1
ATOM 4928 O O . SER A 1 659 ? -7.000 19.008 34.208 1.00 94.88 659 SER A O 1
ATOM 4930 N N . THR A 1 660 ? -6.937 20.914 35.395 1.00 95.12 660 THR A N 1
ATOM 4931 C CA . THR A 1 660 ? -5.762 21.500 34.738 1.00 95.12 660 THR A CA 1
ATOM 4932 C C . THR A 1 660 ? -4.676 21.811 35.770 1.00 95.12 660 THR A C 1
ATOM 4934 O O . THR A 1 660 ? -4.970 22.088 36.935 1.00 95.12 660 THR A O 1
ATOM 4937 N N . SER A 1 661 ? -3.403 21.708 35.381 1.00 95.44 661 SER A N 1
ATOM 4938 C CA . SER A 1 661 ? -2.249 21.988 36.251 1.00 95.44 661 SER A CA 1
ATOM 4939 C C . SER A 1 661 ? -0.983 22.310 35.447 1.00 95.44 661 SER A C 1
ATOM 4941 O O . SER A 1 661 ? -0.927 22.042 34.250 1.00 95.44 661 SER A O 1
ATOM 4943 N N . GLY A 1 662 ? 0.049 22.853 36.101 1.00 91.12 662 GLY A N 1
ATOM 4944 C CA . GLY A 1 662 ? 1.371 23.097 35.506 1.00 91.12 662 GLY A CA 1
ATOM 4945 C C . GLY A 1 662 ? 1.560 24.518 34.973 1.00 91.12 662 GLY A C 1
ATOM 4946 O O . GLY A 1 662 ? 2.465 25.203 35.444 1.00 91.12 662 GLY A O 1
ATOM 4947 N N . GLY A 1 663 ? 0.697 24.950 34.049 1.00 89.31 663 GLY A N 1
ATOM 4948 C CA . GLY A 1 663 ? 0.788 26.254 33.387 1.00 89.31 663 GLY A CA 1
ATOM 4949 C C . GLY A 1 663 ? 0.598 27.449 34.324 1.00 89.31 663 GLY A C 1
ATOM 4950 O O . GLY A 1 663 ? -0.035 27.359 35.381 1.00 89.31 663 GLY A O 1
ATOM 4951 N N . THR A 1 664 ? 1.177 28.576 33.928 1.00 93.94 664 THR A N 1
ATOM 4952 C CA . THR A 1 664 ? 1.094 29.875 34.602 1.00 93.94 664 THR A CA 1
ATOM 4953 C C . THR A 1 664 ? 0.072 30.808 33.955 1.00 93.94 664 THR A C 1
ATOM 4955 O O . THR A 1 664 ? -0.378 31.756 34.604 1.00 93.94 664 THR A O 1
ATOM 4958 N N . PHE A 1 665 ? -0.328 30.538 32.710 1.00 95.75 665 PHE A N 1
ATOM 4959 C CA . PHE A 1 665 ? -1.364 31.288 32.012 1.00 95.75 665 PHE A CA 1
ATOM 4960 C C . PHE A 1 665 ? -2.758 30.914 32.541 1.00 95.75 665 PHE A C 1
ATOM 4962 O O . PHE A 1 665 ? -3.030 29.733 32.802 1.00 95.75 665 PHE A O 1
ATOM 4969 N N . PRO A 1 666 ? -3.670 31.892 32.730 1.00 95.75 666 PRO A N 1
ATOM 4970 C CA . PRO A 1 666 ? -5.042 31.600 33.126 1.00 95.75 666 PRO A CA 1
ATOM 4971 C C . PRO A 1 666 ? -5.684 30.593 32.169 1.00 95.75 666 PRO A C 1
ATOM 4973 O O . PRO A 1 666 ? -5.701 30.791 30.959 1.00 95.75 666 PRO A O 1
ATOM 4976 N N . THR A 1 667 ? -6.193 29.493 32.724 1.00 95.25 667 THR A N 1
ATOM 4977 C CA . THR A 1 667 ? -6.782 28.396 31.950 1.00 95.25 667 THR A CA 1
ATOM 4978 C C . THR A 1 667 ? -8.230 28.162 32.369 1.00 95.25 667 THR A C 1
ATOM 4980 O O . THR A 1 667 ? -8.538 28.124 33.563 1.00 95.25 667 THR A O 1
ATOM 4983 N N . GLN A 1 668 ? -9.111 27.950 31.393 1.00 94.81 668 GLN A N 1
ATOM 4984 C CA . GLN A 1 668 ? -10.526 27.635 31.583 1.00 94.81 668 GLN A CA 1
ATOM 4985 C C . GLN A 1 668 ? -10.925 26.395 30.773 1.00 94.81 668 GLN A C 1
ATOM 4987 O O . GLN A 1 668 ? -10.311 26.070 29.760 1.00 94.81 668 GLN A O 1
ATOM 4992 N N . LEU A 1 669 ? -11.956 25.686 31.233 1.00 95.75 669 LEU A N 1
ATOM 4993 C CA . LEU A 1 669 ? -12.508 24.513 30.554 1.00 95.75 669 LEU A CA 1
ATOM 4994 C C . LEU A 1 669 ? -13.876 24.855 29.970 1.00 95.75 669 LEU A C 1
ATOM 4996 O O . LEU A 1 669 ? -14.720 25.429 30.662 1.00 95.75 669 LEU A O 1
ATOM 5000 N N . PHE A 1 670 ? -14.107 24.444 28.729 1.00 96.12 670 PHE A N 1
ATOM 5001 C CA . PHE A 1 670 ? -15.322 24.711 27.967 1.00 96.12 670 PHE A CA 1
ATOM 5002 C C . PHE A 1 670 ? -15.944 23.419 27.440 1.00 96.12 670 PHE A C 1
ATOM 5004 O O . PHE A 1 670 ? -15.277 22.392 27.341 1.00 96.12 670 PHE A O 1
ATOM 5011 N N . GLN A 1 671 ? -17.227 23.466 27.098 1.00 95.00 671 GLN A N 1
ATOM 5012 C CA . GLN A 1 671 ? -17.907 22.417 26.341 1.00 95.00 671 GLN A CA 1
ATOM 5013 C C . GLN A 1 671 ? -17.358 22.347 24.905 1.00 95.00 671 GLN A C 1
ATOM 5015 O O . GLN A 1 671 ? -16.479 23.118 24.526 1.00 95.00 671 GLN A O 1
ATOM 5020 N N . ALA A 1 672 ? -17.871 21.416 24.097 1.00 93.19 672 ALA A N 1
ATOM 5021 C CA . ALA A 1 672 ? -17.432 21.211 22.713 1.00 93.19 672 ALA A CA 1
ATOM 5022 C C . ALA A 1 672 ? -17.590 22.450 21.802 1.00 93.19 672 ALA A C 1
ATOM 5024 O O . ALA A 1 672 ? -16.955 22.519 20.758 1.00 93.19 672 ALA A O 1
ATOM 5025 N N . ASP A 1 673 ? -18.414 23.429 22.188 1.00 91.44 673 ASP A N 1
ATOM 5026 C CA . ASP A 1 673 ? -18.562 24.715 21.490 1.00 91.44 673 ASP A CA 1
ATOM 5027 C C . ASP A 1 673 ? -17.428 25.717 21.787 1.00 91.44 673 ASP A C 1
ATOM 5029 O O . ASP A 1 673 ? -17.477 26.855 21.322 1.00 91.44 673 ASP A O 1
ATOM 5033 N N . CYS A 1 674 ? -16.455 25.319 22.615 1.00 90.88 674 CYS A N 1
ATOM 5034 C CA . CYS A 1 674 ? -15.322 26.104 23.102 1.00 90.88 674 CYS A CA 1
ATOM 5035 C C . CYS A 1 674 ? -15.674 27.470 23.725 1.00 90.88 674 CYS A C 1
ATOM 5037 O O . CYS A 1 674 ? -14.799 28.319 23.876 1.00 90.88 674 CYS A O 1
ATOM 5039 N N . THR A 1 675 ? -16.931 27.694 24.116 1.00 90.31 675 THR A N 1
ATOM 5040 C CA . THR A 1 675 ? -17.411 28.995 24.616 1.00 90.31 675 THR A CA 1
ATOM 5041 C C . THR A 1 675 ? -18.242 28.867 25.888 1.00 90.31 675 THR A C 1
ATOM 5043 O O . THR A 1 675 ? -18.161 29.722 26.772 1.00 90.31 675 THR A O 1
ATOM 5046 N N . THR A 1 676 ? -18.996 27.779 26.046 1.00 93.94 676 THR A N 1
ATOM 5047 C CA . THR A 1 676 ? -19.788 27.512 27.249 1.00 93.94 676 THR A CA 1
ATOM 5048 C C . THR A 1 676 ? -18.9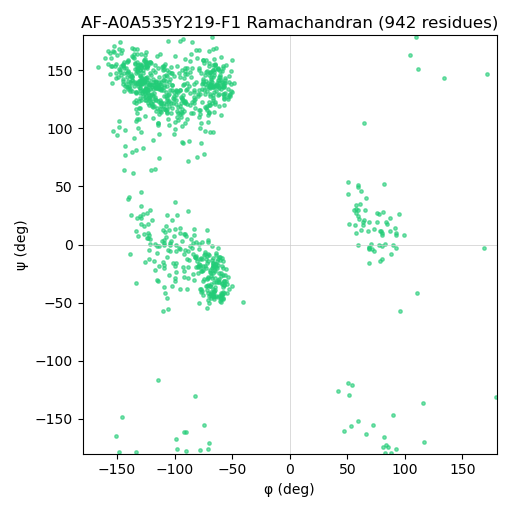11 26.869 28.329 1.00 93.94 676 THR A C 1
ATOM 5050 O O . THR A 1 676 ? -18.304 25.836 28.056 1.00 93.94 676 THR A O 1
ATOM 5053 N N . PRO A 1 677 ? -18.847 27.390 29.572 1.00 94.50 677 PRO A N 1
ATOM 5054 C CA . PRO A 1 677 ? -18.041 26.785 30.633 1.00 94.50 677 PRO A CA 1
ATOM 5055 C C . PRO A 1 677 ? -18.407 25.320 30.915 1.00 94.50 677 PRO A C 1
ATOM 5057 O O . PRO A 1 677 ? -19.585 24.955 31.011 1.00 94.50 677 PRO A O 1
ATOM 5060 N N . LEU A 1 678 ? -17.388 24.476 31.083 1.00 93.31 678 LEU A N 1
ATOM 5061 C CA . LEU A 1 678 ? -17.558 23.065 31.415 1.00 93.31 678 LEU A CA 1
ATOM 5062 C C . LEU A 1 678 ? -17.941 22.893 32.894 1.00 93.31 678 LEU A C 1
ATOM 5064 O O . LEU A 1 678 ? -17.417 23.569 33.779 1.00 93.31 678 LEU A O 1
ATOM 5068 N N . GLY A 1 679 ? -18.855 21.959 33.174 1.00 86.06 679 GLY A N 1
ATOM 5069 C CA . GLY A 1 679 ? -19.187 21.560 34.544 1.00 86.06 679 GLY A CA 1
ATOM 5070 C C . GLY A 1 679 ? -18.067 20.765 35.232 1.00 86.06 679 GLY A C 1
ATOM 5071 O O . GLY A 1 679 ? -17.005 20.523 34.669 1.00 86.06 679 GLY A O 1
ATOM 5072 N N . ALA A 1 680 ? -18.321 20.292 36.458 1.00 82.81 680 ALA A N 1
ATOM 5073 C CA . ALA A 1 680 ? -17.327 19.552 37.251 1.00 82.81 680 ALA A CA 1
ATOM 5074 C C . ALA A 1 680 ? -16.945 18.169 36.674 1.00 82.81 680 ALA A C 1
ATOM 5076 O O . ALA A 1 680 ? -15.929 17.594 37.070 1.00 82.81 680 ALA A O 1
ATOM 5077 N N . THR A 1 681 ? -17.768 17.610 35.782 1.00 92.44 681 THR A N 1
ATOM 5078 C CA . THR A 1 681 ? -17.572 16.281 35.186 1.00 92.44 681 THR A CA 1
ATOM 5079 C C . THR A 1 681 ? -18.094 16.212 33.755 1.00 92.44 681 THR A C 1
ATOM 5081 O O . THR A 1 681 ? -19.110 16.833 33.444 1.00 92.44 681 THR A O 1
ATOM 5084 N N . VAL A 1 682 ? -17.472 15.365 32.937 1.00 94.12 682 VAL A N 1
ATOM 5085 C CA . VAL A 1 682 ? -17.938 14.938 31.610 1.00 94.12 682 VAL A CA 1
ATOM 5086 C C . VAL A 1 682 ? -18.574 13.546 31.722 1.00 94.12 682 VAL A C 1
ATOM 5088 O O . VAL A 1 682 ? -17.981 12.650 32.323 1.00 94.12 682 VAL A O 1
ATOM 5091 N N . GLY A 1 683 ? -19.774 13.354 31.167 1.00 91.12 683 GLY A N 1
ATOM 5092 C CA . GLY A 1 683 ? -20.516 12.084 31.210 1.00 91.12 683 GLY A CA 1
ATOM 5093 C C . GLY A 1 683 ? -21.855 12.157 31.965 1.00 91.12 683 GLY A C 1
ATOM 5094 O O . GLY A 1 683 ? -22.308 13.252 32.307 1.00 91.12 683 GLY A O 1
ATOM 5095 N N . PRO A 1 684 ? -22.512 11.010 32.231 1.00 95.25 684 PRO A N 1
ATOM 5096 C CA . PRO A 1 684 ? -21.983 9.645 32.130 1.00 95.25 684 PRO A CA 1
ATOM 5097 C C . PRO A 1 684 ? -21.802 9.153 30.689 1.00 95.25 684 PRO A C 1
ATOM 5099 O O . PRO A 1 684 ? -22.646 9.389 29.829 1.00 95.25 684 PRO A O 1
ATOM 5102 N N . LEU A 1 685 ? -20.712 8.428 30.451 1.00 97.19 685 LEU A N 1
ATOM 5103 C CA . LEU A 1 685 ? -20.350 7.802 29.184 1.00 97.19 685 LEU A CA 1
ATOM 5104 C C . LEU A 1 685 ? -20.413 6.284 29.332 1.00 97.19 685 LEU A C 1
ATOM 5106 O O . LEU A 1 685 ? -19.733 5.697 30.176 1.00 97.19 685 LEU A O 1
ATOM 5110 N N . THR A 1 686 ? -21.228 5.632 28.506 1.00 96.69 686 THR A N 1
ATOM 5111 C CA . THR A 1 686 ? -21.245 4.167 28.401 1.00 96.69 686 THR A CA 1
ATOM 5112 C C . THR A 1 686 ? -19.928 3.648 27.812 1.00 96.69 686 THR A C 1
ATOM 5114 O O . THR A 1 686 ? -19.135 4.426 27.286 1.00 96.69 686 THR A O 1
ATOM 5117 N N . ALA A 1 687 ? -19.689 2.336 27.872 1.00 95.12 687 ALA A N 1
ATOM 5118 C CA . ALA A 1 687 ? -18.486 1.729 27.300 1.00 95.12 687 ALA A CA 1
ATOM 5119 C C . ALA A 1 687 ? -18.285 2.142 25.829 1.00 95.12 687 ALA A C 1
ATOM 5121 O O . ALA A 1 687 ? -19.206 2.024 25.020 1.00 95.12 687 ALA A O 1
ATOM 5122 N N . GLY A 1 688 ? -17.095 2.649 25.498 1.00 94.25 688 GLY A N 1
ATOM 5123 C CA . GLY A 1 688 ? -16.726 3.106 24.156 1.00 94.25 688 GLY A CA 1
ATOM 5124 C C . GLY A 1 688 ? -17.233 4.500 23.776 1.00 94.25 688 GLY A C 1
ATOM 5125 O O . GLY A 1 688 ? -16.754 5.044 22.782 1.00 94.25 688 GLY A O 1
ATOM 5126 N N . ALA A 1 689 ? -18.154 5.093 24.547 1.00 96.94 689 ALA A N 1
ATOM 5127 C CA . ALA A 1 689 ? -18.695 6.418 24.256 1.00 96.94 689 ALA A CA 1
ATOM 5128 C C . ALA A 1 689 ? -17.639 7.516 24.448 1.00 96.94 689 ALA A C 1
ATOM 5130 O O . ALA A 1 689 ? -16.757 7.418 25.310 1.00 96.94 689 ALA A O 1
ATOM 5131 N N . THR A 1 690 ? -17.766 8.568 23.645 1.00 96.69 690 THR A N 1
ATOM 5132 C CA . THR A 1 690 ? -16.868 9.721 23.625 1.00 96.69 690 THR A CA 1
ATOM 5133 C C . THR A 1 690 ? -17.582 11.000 24.049 1.00 96.69 690 THR A C 1
ATOM 5135 O O . THR A 1 690 ? -18.813 11.075 24.046 1.00 96.69 690 THR A O 1
ATOM 5138 N N . ALA A 1 691 ? -16.801 12.009 24.423 1.00 96.62 691 ALA A N 1
ATOM 5139 C CA . ALA A 1 691 ? -17.266 13.372 24.618 1.00 96.62 691 ALA A CA 1
ATOM 5140 C C . ALA A 1 691 ? -16.146 14.371 24.326 1.00 96.62 691 ALA A C 1
ATOM 5142 O O . ALA A 1 691 ? -14.992 14.135 24.690 1.00 96.62 691 ALA A O 1
ATOM 5143 N N . ASP A 1 692 ? -16.525 15.504 23.744 1.00 96.56 692 ASP A N 1
ATOM 5144 C CA . ASP A 1 692 ? -15.600 16.560 23.348 1.00 96.56 692 ASP A CA 1
ATOM 5145 C C . ASP A 1 692 ? -15.723 17.759 24.288 1.00 96.56 692 ASP A C 1
ATOM 5147 O O . ASP A 1 692 ? -16.807 18.078 24.790 1.00 96.56 692 ASP A O 1
ATOM 5151 N N . PHE A 1 693 ? -14.600 18.418 24.544 1.00 96.31 693 PHE A N 1
ATOM 5152 C CA . PHE A 1 693 ? -14.515 19.628 25.357 1.00 96.31 693 PHE A CA 1
ATOM 5153 C C . PHE A 1 693 ? -13.301 20.455 24.923 1.00 96.31 693 PHE A C 1
ATOM 5155 O O . PHE A 1 693 ? -12.436 19.947 24.212 1.00 96.31 693 PHE A O 1
ATOM 5162 N N . CYS A 1 694 ? -13.208 21.715 25.346 1.00 95.38 694 CYS A N 1
ATOM 5163 C CA . CYS A 1 694 ? -12.075 22.572 24.991 1.00 95.38 694 CYS A CA 1
ATOM 5164 C C . CYS A 1 694 ? -11.366 23.125 26.224 1.00 95.38 694 CYS A C 1
ATOM 5166 O O . CYS A 1 694 ? -11.956 23.293 27.294 1.00 95.38 694 CYS A O 1
ATOM 5168 N N . VAL A 1 695 ? -10.089 23.445 26.053 1.00 95.88 695 VAL A N 1
ATOM 5169 C CA . VAL A 1 695 ? -9.267 24.136 27.047 1.00 95.88 695 VAL A CA 1
ATOM 5170 C C . VAL A 1 695 ? -8.933 25.504 26.482 1.00 95.88 695 VAL A C 1
ATOM 5172 O O . VAL A 1 695 ? -8.284 25.579 25.446 1.00 95.88 695 VAL A O 1
ATOM 5175 N N . GLY A 1 696 ? -9.393 26.574 27.124 1.00 94.50 696 GLY A N 1
ATOM 5176 C CA . GLY A 1 696 ? -8.997 27.933 26.763 1.00 94.50 696 GLY A CA 1
ATOM 5177 C C . GLY A 1 696 ? -7.842 28.407 27.631 1.00 94.50 696 GLY A C 1
ATOM 5178 O O . GLY A 1 696 ? -7.889 28.239 28.851 1.00 94.50 696 GLY A O 1
ATOM 5179 N N . VAL A 1 697 ? -6.823 28.988 27.011 1.00 95.06 697 VAL A N 1
ATOM 5180 C CA . VAL A 1 697 ? -5.640 29.545 27.671 1.00 95.06 697 VAL A CA 1
ATOM 5181 C C . VAL A 1 697 ? -5.526 31.019 27.298 1.00 95.06 697 VAL A C 1
ATOM 5183 O O . VAL A 1 697 ? -5.416 31.348 26.118 1.00 95.06 697 VAL A O 1
ATOM 5186 N N . ASP A 1 698 ? -5.555 31.901 28.297 1.00 93.50 698 ASP A N 1
ATOM 5187 C CA . ASP A 1 698 ? -5.419 33.348 28.116 1.00 93.50 698 ASP A CA 1
ATOM 5188 C C . ASP A 1 698 ? -3.943 33.751 28.211 1.00 93.50 698 ASP A C 1
ATOM 5190 O O . ASP A 1 698 ? -3.294 33.509 29.229 1.00 93.50 698 ASP A O 1
ATOM 5194 N N . ILE A 1 699 ? -3.405 34.413 27.188 1.00 92.12 699 ILE A N 1
ATOM 5195 C CA . ILE A 1 699 ? -2.013 34.871 27.174 1.00 92.12 699 ILE A CA 1
ATOM 5196 C C . ILE A 1 699 ? -1.938 36.254 27.837 1.00 92.12 699 ILE A C 1
ATOM 5198 O O . ILE A 1 699 ? -2.551 37.208 27.348 1.00 92.12 699 ILE A O 1
ATOM 5202 N N . PRO A 1 700 ? -1.176 36.437 28.931 1.00 93.06 700 PRO A N 1
ATOM 5203 C CA . PRO A 1 700 ? -1.034 37.742 29.569 1.00 93.06 700 PRO A CA 1
ATOM 5204 C C . PRO A 1 700 ? -0.446 38.805 28.627 1.00 93.06 700 PRO A C 1
ATOM 5206 O O . PRO A 1 700 ? 0.506 38.546 27.897 1.00 93.06 700 PRO A O 1
ATOM 5209 N N . ASN A 1 701 ? -0.940 40.048 28.714 1.00 88.12 701 ASN A N 1
ATOM 5210 C CA . ASN A 1 701 ? -0.442 41.189 27.918 1.00 88.12 701 ASN A CA 1
ATOM 5211 C C . ASN A 1 701 ? 1.081 41.412 28.029 1.00 88.12 701 ASN A C 1
ATOM 5213 O O . ASN A 1 701 ? 1.706 41.967 27.129 1.00 88.12 701 ASN A O 1
ATOM 5217 N N . ASN A 1 702 ? 1.671 41.020 29.157 1.00 88.31 702 ASN A N 1
ATOM 5218 C CA . ASN A 1 702 ? 3.080 41.201 29.489 1.00 88.31 702 ASN A CA 1
ATOM 5219 C C . ASN A 1 702 ? 3.887 39.892 29.445 1.00 88.31 702 ASN A C 1
ATOM 5221 O O . ASN A 1 702 ? 4.967 39.847 30.038 1.00 88.31 702 ASN A O 1
ATOM 5225 N N . ALA A 1 703 ? 3.359 38.829 28.831 1.00 88.44 703 ALA A N 1
ATOM 5226 C CA . ALA A 1 703 ? 4.114 37.597 28.647 1.00 88.44 703 ALA A CA 1
ATOM 5227 C C . ALA A 1 703 ? 5.391 37.878 27.832 1.00 88.44 703 ALA A C 1
ATOM 5229 O O . ALA A 1 703 ? 5.392 38.710 26.922 1.00 88.44 703 ALA A O 1
ATOM 5230 N N . ALA A 1 704 ? 6.500 37.242 28.209 1.00 85.56 704 ALA A N 1
ATOM 5231 C CA . ALA A 1 704 ? 7.747 37.391 27.469 1.00 85.56 704 ALA A CA 1
ATOM 5232 C C . ALA A 1 704 ? 7.619 36.722 26.094 1.00 85.56 704 ALA A C 1
ATOM 5234 O O . ALA A 1 704 ? 6.980 35.676 25.981 1.00 85.56 704 ALA A O 1
ATOM 5235 N N . ASP A 1 705 ? 8.239 37.312 25.075 1.00 81.62 705 ASP A N 1
ATOM 5236 C CA . ASP A 1 705 ? 8.239 36.743 23.728 1.00 81.62 705 ASP A CA 1
ATOM 5237 C C . ASP A 1 705 ? 8.814 35.323 23.718 1.00 81.62 705 ASP A C 1
ATOM 5239 O O . ASP A 1 705 ? 9.807 35.039 24.396 1.00 81.62 705 ASP A O 1
ATOM 5243 N N . ASN A 1 706 ? 8.186 34.437 22.948 1.00 79.94 706 ASN A N 1
ATOM 5244 C CA . ASN A 1 706 ? 8.508 33.013 22.832 1.00 79.94 706 ASN A CA 1
ATOM 5245 C C . ASN A 1 706 ? 8.474 32.241 24.165 1.00 79.94 706 ASN A C 1
ATOM 5247 O O . ASN A 1 706 ? 9.001 31.130 24.257 1.00 79.94 706 ASN A O 1
ATOM 5251 N N . PHE A 1 707 ? 7.853 32.793 25.214 1.00 89.06 707 PHE A N 1
ATOM 5252 C CA . PHE A 1 707 ? 7.602 32.039 26.437 1.00 89.06 707 PHE A CA 1
ATOM 5253 C C . PHE A 1 707 ? 6.552 30.961 26.164 1.00 89.06 707 PHE A C 1
ATOM 5255 O O . PHE A 1 707 ? 5.419 31.272 25.798 1.00 89.06 707 PHE A O 1
ATOM 5262 N N . VAL A 1 708 ? 6.932 29.701 26.366 1.00 92.44 708 VAL A N 1
ATOM 5263 C CA . VAL A 1 708 ? 6.044 28.546 26.210 1.00 92.44 708 VAL A CA 1
ATOM 5264 C C . VAL A 1 708 ? 5.458 28.180 27.568 1.00 92.44 708 VAL A C 1
ATOM 5266 O O . VAL A 1 708 ? 6.173 27.697 28.449 1.00 92.44 708 VAL A O 1
ATOM 5269 N N . ASP A 1 709 ? 4.153 28.370 27.732 1.00 95.75 709 ASP A N 1
ATOM 5270 C CA . ASP A 1 709 ? 3.415 27.925 28.911 1.00 95.75 709 ASP A CA 1
ATOM 5271 C C . ASP A 1 709 ? 2.712 26.600 28.617 1.00 95.75 709 ASP A C 1
ATOM 5273 O O . ASP A 1 709 ? 1.959 26.489 27.653 1.00 95.75 709 ASP A O 1
ATOM 5277 N N . THR A 1 710 ? 2.965 25.566 29.420 1.00 96.94 710 THR A N 1
ATOM 5278 C CA . THR A 1 710 ? 2.389 24.233 29.187 1.00 96.94 710 THR A CA 1
ATOM 5279 C C . THR A 1 710 ? 1.442 23.841 30.308 1.00 96.94 710 THR A C 1
ATOM 5281 O O . THR A 1 710 ? 1.860 23.630 31.449 1.00 96.94 710 THR A O 1
ATOM 5284 N N . THR A 1 711 ? 0.173 23.656 29.957 1.00 96.50 711 THR A N 1
ATOM 5285 C CA . THR A 1 711 ? -0.865 23.173 30.865 1.00 96.50 711 THR A CA 1
ATOM 5286 C C . THR A 1 711 ? -1.130 21.690 30.632 1.00 96.50 711 THR A C 1
ATOM 5288 O O . THR A 1 711 ? -1.410 21.247 29.522 1.00 96.50 711 THR A O 1
ATOM 5291 N N . THR A 1 712 ? -1.076 20.903 31.705 1.00 97.62 712 THR A N 1
ATOM 5292 C CA . THR A 1 712 ? -1.497 19.499 31.704 1.00 97.62 712 THR A CA 1
ATOM 5293 C C . THR A 1 712 ? -2.967 19.402 32.081 1.00 97.62 712 THR A C 1
ATOM 5295 O O . THR A 1 712 ? -3.367 19.818 33.170 1.00 97.62 712 THR A O 1
ATOM 5298 N N . VAL A 1 713 ? -3.756 18.801 31.201 1.00 97.00 713 VAL A N 1
ATOM 5299 C CA . VAL A 1 713 ? -5.176 18.500 31.379 1.00 97.00 713 VAL A CA 1
ATOM 5300 C C . VAL A 1 713 ? -5.284 17.042 31.793 1.00 97.00 713 VAL A C 1
ATOM 5302 O O . VAL A 1 713 ? -4.704 16.181 31.140 1.00 97.00 713 VAL A O 1
ATOM 5305 N N . THR A 1 714 ? -5.999 16.744 32.874 1.00 97.31 714 THR A N 1
ATOM 5306 C CA . THR A 1 714 ? -6.168 15.375 33.377 1.00 97.31 714 THR A CA 1
ATOM 5307 C C . THR A 1 714 ? -7.643 15.031 33.505 1.00 97.31 714 THR A C 1
ATOM 5309 O O . THR A 1 714 ? -8.388 15.708 34.210 1.00 97.31 714 THR A O 1
ATOM 5312 N N . ALA A 1 715 ? -8.051 13.943 32.857 1.00 97.50 715 ALA A N 1
ATOM 5313 C CA . ALA A 1 715 ? -9.336 13.297 33.069 1.00 97.50 715 ALA A CA 1
ATOM 5314 C C . ALA A 1 715 ? -9.171 12.178 34.099 1.00 97.50 715 ALA A C 1
ATOM 5316 O O . ALA A 1 715 ? -8.337 11.291 33.924 1.00 97.50 715 ALA A O 1
ATOM 5317 N N . THR A 1 716 ? -9.964 12.209 35.168 1.00 97.88 716 THR A N 1
ATOM 5318 C CA . THR A 1 716 ? -9.962 11.194 36.232 1.00 97.88 716 THR A CA 1
ATOM 5319 C C . THR A 1 716 ? -11.322 10.526 36.315 1.00 97.88 716 THR A C 1
ATOM 5321 O O . THR A 1 716 ? -12.336 11.211 36.433 1.00 97.88 716 THR A O 1
ATOM 5324 N N . SER A 1 717 ? -11.346 9.196 36.281 1.00 97.88 717 SER A N 1
ATOM 5325 C CA . SER A 1 717 ? -12.561 8.407 36.499 1.00 97.88 717 SER A CA 1
ATOM 5326 C C . SER A 1 717 ? -13.186 8.733 37.859 1.00 97.88 717 SER A C 1
ATOM 5328 O O . SER A 1 717 ? -12.514 8.690 38.895 1.00 97.88 717 SER A O 1
ATOM 5330 N N . VAL A 1 718 ? -14.486 9.034 37.866 1.00 97.31 718 VAL A N 1
ATOM 5331 C CA . VAL A 1 718 ? -15.259 9.269 39.093 1.00 97.31 718 VAL A CA 1
ATOM 5332 C C . VAL A 1 718 ? -15.483 7.953 39.839 1.00 97.31 718 VAL A C 1
ATOM 5334 O O . VAL A 1 718 ? -15.447 7.930 41.070 1.00 97.31 718 VAL A O 1
ATOM 5337 N N . ALA A 1 719 ? -15.679 6.846 39.119 1.00 96.12 719 ALA A N 1
ATOM 5338 C CA . ALA A 1 719 ? -15.866 5.532 39.725 1.00 96.12 719 ALA A CA 1
ATOM 5339 C C . ALA A 1 719 ? -14.563 4.897 40.258 1.00 96.12 719 ALA A C 1
ATOM 5341 O O . ALA A 1 719 ? -14.620 4.029 41.134 1.00 96.12 719 ALA A O 1
ATOM 5342 N N . SER A 1 720 ? -13.393 5.310 39.758 1.00 96.31 720 SER A N 1
ATOM 5343 C CA . SER A 1 720 ? -12.085 4.779 40.155 1.00 96.31 720 SER A CA 1
ATOM 5344 C C . SER A 1 720 ? -10.980 5.832 40.037 1.00 96.31 720 SER A C 1
ATOM 5346 O O . SER A 1 720 ? -10.317 5.941 39.010 1.00 96.31 720 SER A O 1
ATOM 5348 N N . SER A 1 721 ? -10.680 6.530 41.133 1.00 94.50 721 SER A N 1
ATOM 5349 C CA . SER A 1 721 ? -9.732 7.660 41.155 1.00 94.50 721 SER A CA 1
ATOM 5350 C C . SER A 1 721 ? -8.285 7.348 40.740 1.00 94.50 721 SER A C 1
ATOM 5352 O O . SER A 1 721 ? -7.512 8.270 40.503 1.00 94.50 721 SER A O 1
ATOM 5354 N N . THR A 1 722 ? -7.891 6.075 40.643 1.00 96.00 722 THR A N 1
ATOM 5355 C CA . THR A 1 722 ? -6.572 5.665 40.122 1.00 96.00 722 THR A CA 1
ATOM 5356 C C . THR A 1 722 ? -6.518 5.570 38.596 1.00 96.00 722 THR A C 1
ATOM 5358 O O . THR A 1 722 ? -5.451 5.309 38.048 1.00 96.00 722 THR A O 1
ATOM 5361 N N . VAL A 1 723 ? -7.656 5.700 37.911 1.00 97.44 723 VAL A N 1
ATOM 5362 C CA . VAL A 1 723 ? -7.756 5.645 36.450 1.00 97.44 723 VAL A CA 1
ATOM 5363 C C . VAL A 1 723 ? -7.790 7.069 35.920 1.00 97.44 723 VAL A C 1
ATOM 5365 O O . VAL A 1 723 ? -8.776 7.788 36.102 1.00 97.44 723 VAL A O 1
ATOM 5368 N N . THR A 1 724 ? -6.703 7.464 35.265 1.00 97.38 724 THR A N 1
ATOM 5369 C CA . THR A 1 724 ? -6.536 8.798 34.696 1.00 97.38 724 THR A CA 1
ATOM 5370 C C . THR A 1 724 ? -5.977 8.734 33.278 1.00 97.38 724 THR A C 1
ATOM 5372 O O . THR A 1 724 ? -5.298 7.777 32.908 1.00 97.38 724 THR A O 1
ATOM 5375 N N . ALA A 1 725 ? -6.250 9.773 32.494 1.00 97.44 725 ALA A N 1
ATOM 5376 C CA . ALA A 1 725 ? -5.542 10.087 31.259 1.00 97.44 725 ALA A CA 1
ATOM 5377 C C . ALA A 1 725 ? -5.187 11.569 31.265 1.00 97.44 725 ALA A C 1
ATOM 5379 O O . ALA A 1 725 ? -5.932 12.378 31.823 1.00 97.44 725 ALA A O 1
ATOM 5380 N N . SER A 1 726 ? -4.075 11.919 30.628 1.00 97.25 726 SER A N 1
ATOM 5381 C CA . SER A 1 726 ? -3.616 13.301 30.560 1.00 97.25 726 SER A CA 1
ATOM 5382 C C . SER A 1 726 ? -3.244 13.687 29.136 1.00 97.25 726 SER A C 1
ATOM 5384 O O . SER A 1 726 ? -2.770 12.851 28.370 1.00 97.25 726 SER A O 1
ATOM 5386 N N . ALA A 1 727 ? -3.452 14.959 28.818 1.00 97.44 727 ALA A N 1
ATOM 5387 C CA . ALA A 1 727 ? -2.981 15.610 27.605 1.00 97.44 727 ALA A CA 1
ATOM 5388 C C . ALA A 1 727 ? -2.277 16.922 27.973 1.00 97.44 727 ALA A C 1
ATOM 5390 O O . ALA A 1 727 ? -2.560 17.503 29.024 1.00 97.44 727 ALA A O 1
ATOM 5391 N N . THR A 1 728 ? -1.366 17.395 27.129 1.00 97.56 728 THR A N 1
ATOM 5392 C CA . THR A 1 728 ? -0.686 18.683 27.318 1.00 97.56 728 THR A CA 1
ATOM 5393 C C . THR A 1 728 ? -1.107 19.682 26.254 1.00 97.56 728 THR A C 1
ATOM 5395 O O . THR A 1 728 ? -1.168 19.339 25.077 1.00 97.56 728 THR A O 1
ATOM 5398 N N . VAL A 1 729 ? -1.363 20.920 26.666 1.00 95.94 729 VAL A N 1
ATOM 5399 C CA . VAL A 1 729 ? -1.580 22.052 25.763 1.00 95.94 729 VAL A CA 1
ATOM 5400 C C . VAL A 1 729 ? -0.494 23.093 26.020 1.00 95.94 729 VAL A C 1
ATOM 5402 O O . VAL A 1 729 ? -0.348 23.574 27.146 1.00 95.94 729 VAL A O 1
ATOM 5405 N N . SER A 1 730 ? 0.311 23.386 25.004 1.00 94.62 730 SER A N 1
ATOM 5406 C CA . SER A 1 730 ? 1.446 24.306 25.083 1.00 94.62 730 SER A CA 1
ATOM 5407 C C . SER A 1 730 ? 1.130 25.583 24.313 1.00 94.62 730 SER A C 1
ATOM 5409 O O . SER A 1 730 ? 0.933 25.546 23.106 1.00 94.62 730 SER A O 1
ATOM 5411 N N . THR A 1 731 ? 1.073 26.713 25.015 1.00 92.62 731 THR A N 1
ATOM 5412 C CA . THR A 1 731 ? 0.778 28.023 24.428 1.00 92.62 731 THR A CA 1
ATOM 5413 C C . THR A 1 731 ? 2.034 28.879 24.416 1.00 92.62 731 THR A C 1
ATOM 5415 O O . THR A 1 731 ? 2.561 29.219 25.477 1.00 92.62 731 THR A O 1
ATOM 5418 N N . THR A 1 732 ? 2.504 29.245 23.229 1.00 89.12 732 THR A N 1
ATOM 5419 C CA . THR A 1 732 ? 3.652 30.138 23.051 1.00 89.12 732 THR A CA 1
ATOM 5420 C C . THR A 1 732 ? 3.172 31.581 22.937 1.00 89.12 732 THR A C 1
ATOM 5422 O O . THR A 1 732 ? 2.365 31.910 22.068 1.00 89.12 732 THR A O 1
ATOM 5425 N N . ALA A 1 733 ? 3.669 32.451 23.814 1.00 88.19 733 ALA A N 1
ATOM 5426 C CA . ALA A 1 733 ? 3.385 33.879 23.770 1.00 88.19 733 ALA A CA 1
ATOM 5427 C C . ALA A 1 733 ? 4.190 34.580 22.668 1.00 88.19 733 ALA A C 1
ATOM 5429 O O . ALA A 1 733 ? 5.398 34.378 22.547 1.00 88.19 733 ALA A O 1
ATOM 5430 N N . ALA A 1 734 ? 3.518 35.428 21.895 1.00 83.75 734 ALA A N 1
ATOM 5431 C CA . ALA A 1 734 ? 4.109 36.275 20.866 1.00 83.75 734 ALA A CA 1
ATOM 5432 C C . ALA A 1 734 ? 3.916 37.758 21.215 1.00 83.75 734 ALA A C 1
ATOM 5434 O O . ALA A 1 734 ? 2.787 38.221 21.412 1.00 83.75 734 ALA A O 1
ATOM 5435 N N . SER A 1 735 ? 5.005 38.526 21.270 1.00 80.19 735 SER A N 1
ATOM 5436 C CA . SER A 1 735 ? 4.942 39.975 21.503 1.00 80.19 735 SER A CA 1
ATOM 5437 C C . SER A 1 735 ? 5.241 40.824 20.267 1.00 80.19 735 SER A C 1
ATOM 5439 O O . SER A 1 735 ? 4.998 42.032 20.310 1.00 80.19 735 SER A O 1
ATOM 5441 N N . ALA A 1 736 ? 5.743 40.232 19.177 1.00 85.19 736 ALA A N 1
ATOM 5442 C CA . ALA A 1 736 ? 6.047 40.969 17.955 1.00 85.19 736 ALA A CA 1
ATOM 5443 C C . ALA A 1 736 ? 4.777 41.338 17.167 1.00 85.19 736 ALA A C 1
ATOM 5445 O O . ALA A 1 736 ? 3.713 40.740 17.317 1.00 85.19 736 ALA A O 1
ATOM 5446 N N . THR A 1 737 ? 4.890 42.347 16.300 1.00 87.06 737 THR A N 1
ATOM 5447 C CA . THR A 1 737 ? 3.798 42.765 15.391 1.00 87.06 737 THR A CA 1
ATOM 5448 C C . THR A 1 737 ? 3.951 42.216 13.973 1.00 87.06 737 THR A C 1
ATOM 5450 O O . THR A 1 737 ? 3.049 42.384 13.148 1.00 87.06 737 THR A O 1
ATOM 5453 N N . THR A 1 738 ? 5.071 41.543 13.714 1.00 91.81 738 THR A N 1
ATOM 5454 C CA . THR A 1 738 ? 5.436 40.950 12.429 1.00 91.81 738 THR A CA 1
ATOM 5455 C C . THR A 1 738 ? 5.533 39.436 12.571 1.00 91.81 738 THR A C 1
ATOM 5457 O O . THR A 1 738 ? 6.153 38.951 13.519 1.00 91.81 738 THR A O 1
ATOM 5460 N N . LEU A 1 739 ? 4.954 38.707 11.623 1.00 92.94 739 LEU A N 1
ATOM 5461 C CA . LEU A 1 739 ? 5.112 37.265 11.477 1.00 92.94 739 LEU A CA 1
ATOM 5462 C C . LEU A 1 739 ? 5.992 36.971 10.263 1.00 92.94 739 LEU A C 1
ATOM 5464 O O . LEU A 1 739 ? 5.713 37.461 9.173 1.00 92.94 739 LEU A O 1
ATOM 5468 N N . LEU A 1 740 ? 7.039 36.179 10.453 1.00 93.81 740 LEU A N 1
ATOM 5469 C CA . LEU A 1 740 ? 7.816 35.560 9.389 1.00 93.81 740 LEU A CA 1
ATOM 5470 C C . LEU A 1 740 ? 7.261 34.149 9.161 1.00 93.81 740 LEU A C 1
ATOM 5472 O O . LEU A 1 740 ? 7.264 33.347 10.090 1.00 93.81 740 LEU A O 1
ATOM 5476 N N . VAL A 1 741 ? 6.758 33.852 7.969 1.00 92.62 741 VAL A N 1
ATOM 5477 C CA . VAL A 1 741 ? 6.227 32.535 7.603 1.00 92.62 741 VAL A CA 1
ATOM 5478 C C . VAL A 1 741 ? 7.215 31.847 6.674 1.00 92.62 741 VAL A C 1
ATOM 5480 O O . VAL A 1 741 ? 7.594 32.414 5.651 1.00 92.62 741 VAL A O 1
ATOM 5483 N N . ASP A 1 742 ? 7.620 30.651 7.078 1.00 89.06 742 ASP A N 1
ATOM 5484 C CA . ASP A 1 742 ? 8.617 29.806 6.437 1.00 89.06 742 ASP A CA 1
ATOM 5485 C C . ASP A 1 742 ? 7.946 28.613 5.736 1.00 89.06 742 ASP A C 1
ATOM 5487 O O . ASP A 1 742 ? 7.287 27.792 6.385 1.00 89.06 742 ASP A O 1
ATOM 5491 N N . GLU A 1 743 ? 8.082 28.563 4.406 1.00 84.38 743 GLU A N 1
ATOM 5492 C CA . GLU A 1 743 ? 7.451 27.589 3.505 1.00 84.38 743 GLU A CA 1
ATOM 5493 C C . GLU A 1 743 ? 8.452 26.912 2.537 1.00 84.38 743 GLU A C 1
ATOM 5495 O O . GLU A 1 743 ? 8.080 26.418 1.472 1.00 84.38 743 GLU A O 1
ATOM 5500 N N . ASP A 1 744 ? 9.743 26.874 2.867 1.00 75.00 744 ASP A N 1
ATOM 5501 C CA . ASP A 1 744 ? 10.782 26.368 1.949 1.00 75.00 744 ASP A CA 1
ATOM 5502 C C . ASP A 1 744 ? 11.013 24.840 1.991 1.00 75.00 744 ASP A C 1
ATOM 5504 O O . ASP A 1 744 ? 11.853 24.296 1.267 1.00 75.00 744 ASP A O 1
ATOM 5508 N N . GLY A 1 745 ? 10.292 24.122 2.859 1.00 70.56 745 GLY A N 1
ATOM 5509 C CA . GLY A 1 745 ? 10.411 22.667 3.008 1.00 70.56 745 GLY A CA 1
ATOM 5510 C C . GLY A 1 745 ? 11.799 22.179 3.457 1.00 70.56 745 GLY A C 1
ATOM 5511 O O . GLY A 1 745 ? 12.062 20.975 3.409 1.00 70.56 745 GLY A O 1
ATOM 5512 N N . ASN A 1 746 ? 12.675 23.079 3.918 1.00 70.06 746 ASN A N 1
ATOM 5513 C CA . ASN A 1 746 ? 14.071 22.858 4.295 1.00 70.06 746 ASN A CA 1
ATOM 5514 C C . ASN A 1 746 ? 14.987 22.313 3.172 1.00 70.06 746 ASN A C 1
ATOM 5516 O O . ASN A 1 746 ? 15.948 21.587 3.460 1.00 70.06 746 ASN A O 1
ATOM 5520 N N . ALA A 1 747 ? 14.724 22.621 1.894 1.00 64.25 747 ALA A N 1
ATOM 5521 C CA . ALA A 1 747 ? 15.500 22.068 0.773 1.00 64.25 747 ALA A CA 1
ATOM 5522 C C . ALA A 1 747 ? 15.747 23.050 -0.403 1.00 64.25 747 ALA A C 1
ATOM 5524 O O . ALA A 1 747 ? 15.163 22.867 -1.472 1.00 64.25 747 ALA A O 1
ATOM 5525 N N . PRO A 1 748 ? 16.687 24.011 -0.283 1.00 71.62 748 PRO A N 1
ATOM 5526 C CA . PRO A 1 748 ? 17.495 24.338 0.898 1.00 71.62 748 PRO A CA 1
ATOM 5527 C C . PRO A 1 748 ? 16.715 25.178 1.924 1.00 71.62 748 PRO A C 1
ATOM 5529 O O . PRO A 1 748 ? 15.848 25.953 1.548 1.00 71.62 748 PRO A O 1
ATOM 5532 N N . ASP A 1 749 ? 17.049 25.042 3.212 1.00 79.81 749 ASP A N 1
ATOM 5533 C CA . ASP A 1 749 ? 16.536 25.920 4.280 1.00 79.81 749 ASP A CA 1
ATOM 5534 C C . ASP A 1 749 ? 17.166 27.322 4.154 1.00 79.81 749 ASP A C 1
ATOM 5536 O O . ASP A 1 749 ? 18.376 27.507 4.354 1.00 79.81 749 ASP A O 1
ATOM 5540 N N . VAL A 1 750 ? 16.342 28.307 3.796 1.00 86.00 750 VAL A N 1
ATOM 5541 C CA . VAL A 1 750 ? 16.703 29.709 3.551 1.00 86.00 750 VAL A CA 1
ATOM 5542 C C . VAL A 1 750 ? 16.149 30.663 4.616 1.00 86.00 750 VAL A C 1
ATOM 5544 O O . VAL A 1 750 ? 16.424 31.870 4.567 1.00 86.00 750 VAL A O 1
ATOM 5547 N N . GLN A 1 751 ? 15.472 30.157 5.651 1.00 90.00 751 GLN A N 1
ATOM 5548 C CA . GLN A 1 751 ? 14.881 30.946 6.743 1.00 90.00 751 GLN A CA 1
ATOM 5549 C C . GLN A 1 751 ? 15.867 31.946 7.377 1.00 90.00 751 GLN A C 1
ATOM 5551 O O . GLN A 1 751 ? 15.513 33.072 7.767 1.00 90.00 751 GLN A O 1
ATOM 5556 N N . SER A 1 752 ? 17.142 31.557 7.470 1.00 91.31 752 SER A N 1
ATOM 5557 C CA . SER A 1 752 ? 18.201 32.373 8.073 1.00 91.31 752 SER A CA 1
ATOM 5558 C C . SER A 1 752 ? 18.451 33.705 7.347 1.00 91.31 752 SER A C 1
ATOM 5560 O O . SER A 1 752 ? 18.778 34.699 8.003 1.00 91.31 752 SER A O 1
ATOM 5562 N N . TYR A 1 753 ? 18.239 33.772 6.027 1.00 92.69 753 TYR A N 1
ATOM 5563 C CA . TYR A 1 753 ? 18.429 34.993 5.238 1.00 92.69 753 TYR A CA 1
ATOM 5564 C C . TYR A 1 753 ? 17.362 36.042 5.561 1.00 92.69 753 TYR A C 1
ATOM 5566 O O . TYR A 1 753 ? 17.689 37.212 5.785 1.00 92.69 753 TYR A O 1
ATOM 5574 N N . TYR A 1 754 ? 16.103 35.618 5.661 1.00 93.75 754 TYR A N 1
ATOM 5575 C CA . TYR A 1 754 ? 14.975 36.481 6.012 1.00 93.75 754 TYR A CA 1
ATOM 5576 C C . TYR A 1 754 ? 15.067 36.958 7.462 1.00 93.75 754 TYR A C 1
ATOM 5578 O O . TYR A 1 754 ? 14.938 38.154 7.739 1.00 93.75 754 TYR A O 1
ATOM 5586 N N . SER A 1 755 ? 15.401 36.048 8.380 1.00 93.44 755 SER A N 1
ATOM 5587 C CA . SER A 1 755 ? 15.606 36.370 9.796 1.00 93.44 755 SER A CA 1
ATOM 5588 C C . SER A 1 755 ? 16.727 37.400 9.994 1.00 93.44 755 SER A C 1
ATOM 5590 O O . SER A 1 755 ? 16.576 38.367 10.751 1.00 93.44 755 SER A O 1
ATOM 5592 N N . ALA A 1 756 ? 17.850 37.239 9.284 1.00 94.44 756 ALA A N 1
ATOM 5593 C CA . ALA A 1 756 ? 18.965 38.183 9.319 1.00 94.44 756 ALA A CA 1
ATOM 5594 C C . ALA A 1 756 ? 18.600 39.546 8.708 1.00 94.44 756 ALA A C 1
ATOM 5596 O O . ALA A 1 756 ? 18.997 40.579 9.250 1.00 94.44 756 ALA A O 1
ATOM 5597 N N . ALA A 1 757 ? 17.821 39.566 7.622 1.00 95.81 757 ALA A N 1
ATOM 5598 C CA . ALA A 1 757 ? 17.374 40.798 6.977 1.00 95.81 757 ALA A CA 1
ATOM 5599 C C . ALA A 1 757 ? 16.431 41.611 7.880 1.00 95.81 757 ALA A C 1
ATOM 5601 O O . ALA A 1 757 ? 16.635 42.815 8.051 1.00 95.81 757 ALA A O 1
ATOM 5602 N N . LEU A 1 758 ? 15.455 40.955 8.518 1.00 95.81 758 LEU A N 1
ATOM 5603 C CA . LEU A 1 758 ? 14.540 41.588 9.476 1.00 95.81 758 LEU A CA 1
ATOM 5604 C C . LEU A 1 758 ? 15.278 42.110 10.713 1.00 95.81 758 LEU A C 1
ATOM 5606 O O . LEU A 1 758 ? 15.088 43.261 11.110 1.00 95.81 758 LEU A O 1
ATOM 5610 N N . THR A 1 759 ? 16.193 41.309 11.266 1.00 95.31 759 THR A N 1
ATOM 5611 C CA . THR A 1 759 ? 17.038 41.724 12.397 1.00 95.31 759 THR A CA 1
ATOM 5612 C C . THR A 1 759 ? 17.915 42.921 12.023 1.00 95.31 759 THR A C 1
ATOM 5614 O O . THR A 1 759 ? 18.007 43.887 12.780 1.00 95.31 759 THR A O 1
ATOM 5617 N N . GLY A 1 760 ? 18.530 42.899 10.835 1.00 94.81 760 GLY A N 1
ATOM 5618 C CA . GLY A 1 760 ? 19.335 44.005 10.314 1.00 94.81 760 GLY A CA 1
ATOM 5619 C C . GLY A 1 760 ? 18.529 45.291 10.111 1.00 94.81 760 GLY A C 1
ATOM 5620 O O . GLY A 1 760 ? 19.054 46.382 10.327 1.00 94.81 760 GLY A O 1
ATOM 5621 N N . ALA A 1 761 ? 17.244 45.165 9.776 1.00 95.12 761 ALA A N 1
ATOM 5622 C CA . ALA A 1 761 ? 16.292 46.271 9.683 1.00 95.12 761 ALA A CA 1
ATOM 5623 C C . ALA A 1 761 ? 15.707 46.707 11.043 1.00 95.12 761 ALA A C 1
ATOM 5625 O O . ALA A 1 761 ? 14.884 47.620 11.089 1.00 95.12 761 ALA A O 1
ATOM 5626 N N . SER A 1 762 ? 16.135 46.092 12.155 1.00 94.38 762 SER A N 1
ATOM 5627 C CA . SER A 1 762 ? 15.593 46.327 13.504 1.00 94.38 762 SER A CA 1
ATOM 5628 C C . SER A 1 762 ? 14.082 46.075 13.608 1.00 94.38 762 SER A C 1
ATOM 5630 O O . SER A 1 762 ? 13.381 46.763 14.352 1.00 94.38 762 SER A O 1
ATOM 5632 N N . VAL A 1 763 ? 13.577 45.094 12.857 1.00 93.25 763 VAL A N 1
ATOM 5633 C CA . VAL A 1 763 ? 12.187 44.638 12.929 1.00 93.25 763 VAL A CA 1
ATOM 5634 C C . VAL A 1 763 ? 12.111 43.472 13.907 1.00 93.25 763 VAL A C 1
ATOM 5636 O O . VAL A 1 763 ? 12.803 42.473 13.738 1.00 93.25 763 VAL A O 1
ATOM 5639 N N . GLU A 1 764 ? 11.261 43.586 14.925 1.00 90.25 764 GLU A N 1
ATOM 5640 C CA . GLU A 1 764 ? 10.914 42.459 15.796 1.00 90.25 764 GLU A CA 1
ATOM 5641 C C . GLU A 1 764 ? 9.890 41.563 15.088 1.00 90.25 764 GLU A C 1
ATOM 5643 O O . GLU A 1 764 ? 8.898 42.066 14.548 1.00 90.25 764 GLU A O 1
ATOM 5648 N N . PHE A 1 765 ? 10.110 40.248 15.098 1.00 90.75 765 PHE A N 1
ATOM 5649 C CA . PHE A 1 765 ? 9.245 39.272 14.435 1.00 90.75 765 PHE A CA 1
ATOM 5650 C C . PHE A 1 765 ? 9.142 37.964 15.227 1.00 90.75 765 PHE A C 1
ATOM 5652 O O . PHE A 1 765 ? 10.073 37.574 15.928 1.00 90.75 765 PHE A O 1
ATOM 5659 N N . ASN A 1 766 ? 8.011 37.277 15.079 1.00 88.88 766 ASN A N 1
ATOM 5660 C CA . ASN A 1 766 ? 7.871 35.861 15.415 1.00 88.88 766 ASN A CA 1
ATOM 5661 C C . ASN A 1 766 ? 7.975 35.028 14.134 1.00 88.88 766 ASN A C 1
ATOM 5663 O O . ASN A 1 766 ? 7.824 35.577 13.047 1.00 88.88 766 ASN A O 1
ATOM 5667 N N . THR A 1 767 ? 8.235 33.725 14.250 1.00 88.06 767 THR A N 1
ATOM 5668 C CA . THR A 1 767 ? 8.374 32.838 13.084 1.00 88.06 767 THR A CA 1
ATOM 5669 C C . THR A 1 767 ? 7.376 31.689 13.145 1.00 88.06 767 THR A C 1
ATOM 5671 O O . THR A 1 767 ? 7.204 31.099 14.209 1.00 88.06 767 THR A O 1
ATOM 5674 N N . TRP A 1 768 ? 6.748 31.374 12.013 1.00 88.06 768 TRP A N 1
ATOM 5675 C CA . TRP A 1 768 ? 5.893 30.209 11.816 1.00 88.06 768 TRP A CA 1
ATOM 5676 C C . TRP A 1 768 ? 6.465 29.330 10.709 1.00 88.06 768 TRP A C 1
ATOM 5678 O O . TRP A 1 768 ? 6.614 29.781 9.581 1.00 88.06 768 TRP A O 1
ATOM 5688 N N . ASP A 1 769 ? 6.765 28.080 11.038 1.00 86.38 769 ASP A N 1
ATOM 5689 C CA . ASP A 1 769 ? 7.346 27.098 10.120 1.00 86.38 769 ASP A CA 1
ATOM 5690 C C . ASP A 1 769 ? 6.252 26.123 9.677 1.00 86.38 769 ASP A C 1
ATOM 5692 O O . ASP A 1 769 ? 5.713 25.368 10.496 1.00 86.38 769 ASP A O 1
ATOM 5696 N N . LEU A 1 770 ? 5.898 26.167 8.391 1.00 84.44 770 LEU A N 1
ATOM 5697 C CA . LEU A 1 770 ? 4.809 25.374 7.824 1.00 84.44 770 LEU A CA 1
ATOM 5698 C C . LEU A 1 770 ? 5.160 23.892 7.679 1.00 84.44 770 LEU A C 1
ATOM 5700 O O . LEU A 1 770 ? 4.248 23.065 7.636 1.00 84.44 770 LEU A O 1
ATOM 5704 N N . GLU A 1 771 ? 6.440 23.516 7.690 1.00 81.00 771 GLU A N 1
ATOM 5705 C CA . GLU A 1 771 ? 6.826 22.105 7.719 1.00 81.00 771 GLU A CA 1
ATOM 5706 C C . GLU A 1 771 ? 6.564 21.499 9.105 1.00 81.00 771 GLU A C 1
ATOM 5708 O O . GLU A 1 771 ? 6.098 20.359 9.215 1.00 81.00 771 GLU A O 1
ATOM 5713 N N . LYS A 1 772 ? 6.762 22.283 10.174 1.00 76.38 772 LYS A N 1
ATOM 5714 C CA . LYS A 1 772 ? 6.391 21.882 11.544 1.00 76.38 772 LYS A CA 1
ATOM 5715 C C . LYS A 1 772 ? 4.890 22.006 11.813 1.00 76.38 772 LYS A C 1
ATOM 5717 O O . LYS A 1 772 ? 4.308 21.121 12.443 1.00 76.38 772 LYS A O 1
ATOM 5722 N N . HIS A 1 773 ? 4.261 23.075 11.326 1.00 76.12 773 HIS A N 1
ATOM 5723 C CA . HIS A 1 773 ? 2.867 23.420 11.603 1.00 76.12 773 HIS A CA 1
ATOM 5724 C C . HIS A 1 773 ? 2.117 23.803 10.322 1.00 76.12 773 HIS A C 1
ATOM 5726 O O . HIS A 1 773 ? 1.868 24.973 10.040 1.00 76.12 773 HIS A O 1
ATOM 5732 N N . ARG A 1 774 ? 1.678 22.783 9.578 1.00 78.50 774 ARG A N 1
ATOM 5733 C CA . ARG A 1 774 ? 0.992 22.915 8.275 1.00 78.50 774 ARG A CA 1
ATOM 5734 C C . ARG A 1 774 ? -0.341 23.667 8.295 1.00 78.50 774 ARG A C 1
ATOM 5736 O O . ARG A 1 774 ? -0.914 23.912 7.244 1.00 78.50 774 ARG A O 1
ATOM 5743 N N . THR A 1 775 ? -0.904 23.961 9.461 1.00 77.00 775 THR A N 1
ATOM 5744 C CA . THR A 1 775 ? -2.169 24.697 9.571 1.00 77.00 775 THR A CA 1
ATOM 5745 C C . THR A 1 775 ? -1.891 26.026 10.236 1.00 77.00 775 THR A C 1
ATOM 5747 O O . THR A 1 775 ? -1.702 26.052 11.446 1.00 77.00 775 THR A O 1
ATOM 5750 N N . LEU A 1 776 ? -1.881 27.105 9.455 1.00 81.50 776 LEU A N 1
ATOM 5751 C CA . LEU A 1 776 ? -1.745 28.476 9.939 1.00 81.50 776 LEU A CA 1
ATOM 5752 C C . LEU A 1 776 ? -3.145 29.061 10.201 1.00 81.50 776 LEU A C 1
ATOM 5754 O O . LEU A 1 776 ? -3.847 29.377 9.244 1.00 81.50 776 LEU A O 1
ATOM 5758 N N . PRO A 1 777 ? -3.607 29.187 11.459 1.00 80.31 777 PRO A N 1
ATOM 5759 C CA . PRO A 1 777 ? -4.979 29.612 11.725 1.00 80.31 777 PRO A CA 1
ATOM 5760 C C . PRO A 1 777 ? -5.210 31.080 11.340 1.00 80.31 777 PRO A C 1
ATOM 5762 O O . PRO A 1 777 ? -4.405 31.945 11.691 1.00 80.31 777 PRO A O 1
ATOM 5765 N N . ALA A 1 778 ? -6.348 31.388 10.708 1.00 78.12 778 ALA A N 1
ATOM 5766 C CA . ALA A 1 778 ? -6.704 32.757 10.312 1.00 78.12 778 ALA A CA 1
ATOM 5767 C C . ALA A 1 778 ? -6.673 33.752 11.488 1.00 78.12 778 ALA A C 1
ATOM 5769 O O . ALA A 1 778 ? -6.146 34.853 11.351 1.00 78.12 778 ALA A O 1
ATOM 5770 N N . ASP A 1 779 ? -7.172 33.353 12.664 1.00 73.25 779 ASP A N 1
ATOM 5771 C CA . ASP A 1 779 ? -7.174 34.196 13.869 1.00 73.25 779 ASP A CA 1
ATOM 5772 C C . ASP A 1 779 ? -5.758 34.491 14.383 1.00 73.25 779 ASP A C 1
ATOM 5774 O O . ASP A 1 779 ? -5.497 35.566 14.926 1.00 73.25 779 ASP A O 1
ATOM 5778 N N . PHE A 1 780 ? -4.832 33.544 14.200 1.00 80.81 780 PHE A N 1
ATOM 5779 C CA . PHE A 1 780 ? -3.428 33.742 14.538 1.00 80.81 780 PHE A CA 1
ATOM 5780 C C . PHE A 1 780 ? -2.774 34.714 13.557 1.00 80.81 780 PHE A C 1
ATOM 5782 O O . PHE A 1 780 ? -2.148 35.681 13.984 1.00 80.81 780 PHE A O 1
ATOM 5789 N N . LEU A 1 781 ? -2.987 34.515 12.253 1.00 85.75 781 LEU A N 1
ATOM 5790 C CA . LEU A 1 781 ? -2.487 35.411 11.212 1.00 85.75 781 LEU A CA 1
ATOM 5791 C C . LEU A 1 781 ? -3.013 36.846 11.400 1.00 85.75 781 LEU A C 1
ATOM 5793 O O . LEU A 1 781 ? -2.245 37.806 11.348 1.00 85.75 781 LEU A O 1
ATOM 5797 N N . ALA A 1 782 ? -4.300 36.990 11.723 1.00 81.50 782 ALA A N 1
ATOM 5798 C CA . ALA A 1 782 ? -4.960 38.268 11.986 1.00 81.50 782 ALA A CA 1
ATOM 5799 C C . ALA A 1 782 ? -4.470 38.981 13.262 1.00 81.50 782 ALA A C 1
ATOM 5801 O O . ALA A 1 782 ? -4.715 40.178 13.433 1.00 81.50 782 ALA A O 1
ATOM 5802 N N . ALA A 1 783 ? -3.774 38.287 14.170 1.00 79.69 783 ALA A N 1
ATOM 5803 C CA . ALA A 1 783 ? -3.190 38.910 15.359 1.00 79.69 783 ALA A CA 1
ATOM 5804 C C . ALA A 1 783 ? -1.956 39.775 15.033 1.00 79.69 783 ALA A C 1
ATOM 5806 O O . ALA A 1 783 ? -1.591 40.663 15.824 1.00 79.69 783 ALA A O 1
ATOM 5807 N N . TYR A 1 784 ? -1.333 39.528 13.876 1.00 88.06 784 TYR A N 1
ATOM 5808 C CA . TYR A 1 784 ? -0.189 40.271 13.361 1.00 88.06 784 TYR A CA 1
ATOM 5809 C C . TYR A 1 784 ? -0.628 41.427 12.472 1.00 88.06 784 TYR A C 1
ATOM 5811 O O . TYR A 1 784 ? -1.741 41.484 11.960 1.00 88.06 784 TYR A O 1
ATOM 5819 N N . LYS A 1 785 ? 0.272 42.394 12.307 1.00 90.31 785 LYS A N 1
ATOM 5820 C CA . LYS A 1 785 ? 0.060 43.552 11.436 1.00 90.31 785 LYS A CA 1
ATOM 5821 C C . LYS A 1 785 ? 0.801 43.408 10.116 1.00 90.31 785 LYS A C 1
ATOM 5823 O O . LYS A 1 785 ? 0.307 43.850 9.083 1.00 90.31 785 LYS A O 1
ATOM 5828 N N . ASN A 1 786 ? 1.986 42.805 10.175 1.00 95.12 786 ASN A N 1
ATOM 5829 C CA . ASN A 1 786 ? 2.828 42.552 9.018 1.00 95.12 786 ASN A CA 1
ATOM 5830 C C . ASN A 1 786 ? 3.097 41.048 8.920 1.00 95.12 786 ASN A C 1
ATOM 5832 O O . ASN A 1 786 ? 3.391 40.411 9.930 1.00 95.12 786 ASN A O 1
ATOM 5836 N N . VAL A 1 787 ? 3.038 40.508 7.712 1.00 96.31 787 VAL A N 1
ATOM 5837 C CA . VAL A 1 787 ? 3.409 39.132 7.390 1.00 96.31 787 VAL A CA 1
ATOM 5838 C C . VAL A 1 787 ? 4.500 39.193 6.334 1.00 96.31 787 VAL A C 1
ATOM 5840 O O . VAL A 1 787 ? 4.363 39.896 5.335 1.00 96.31 787 VAL A O 1
ATOM 5843 N N . VAL A 1 788 ? 5.596 38.491 6.583 1.00 96.44 788 VAL A N 1
ATOM 5844 C CA . VAL A 1 788 ? 6.681 38.262 5.634 1.00 96.44 788 VAL A CA 1
ATOM 5845 C C . VAL A 1 788 ? 6.634 36.787 5.288 1.00 96.44 788 VAL A C 1
ATOM 5847 O O . VAL A 1 788 ? 6.842 35.960 6.166 1.00 96.44 788 VAL A O 1
ATOM 5850 N N . TRP A 1 789 ? 6.320 36.467 4.043 1.00 94.00 789 TRP A N 1
ATOM 5851 C CA . TRP A 1 789 ? 6.093 35.108 3.572 1.00 94.00 789 TRP A CA 1
ATOM 5852 C C . TRP A 1 789 ? 7.123 34.748 2.509 1.00 94.00 789 TRP A C 1
ATOM 5854 O O . TRP A 1 789 ? 7.318 35.511 1.558 1.00 94.00 789 TRP A O 1
ATOM 5864 N N . PHE A 1 790 ? 7.777 33.601 2.654 1.00 89.38 790 PHE A N 1
ATOM 5865 C CA . PHE A 1 790 ? 8.751 33.130 1.676 1.00 89.38 790 PHE A CA 1
ATOM 5866 C C . PHE A 1 790 ? 8.654 31.627 1.446 1.00 89.38 790 PHE A C 1
ATOM 5868 O O . PHE A 1 790 ? 8.283 30.881 2.348 1.00 89.38 790 PHE A O 1
ATOM 5875 N N . THR A 1 791 ? 8.989 31.203 0.228 1.00 78.00 791 THR A N 1
ATOM 5876 C CA . THR A 1 791 ? 8.710 29.841 -0.254 1.00 78.00 791 THR A CA 1
ATOM 5877 C C . THR A 1 791 ? 9.944 29.059 -0.698 1.00 78.00 791 THR A C 1
ATOM 5879 O O . THR A 1 791 ? 9.807 27.894 -1.059 1.00 78.00 791 THR A O 1
ATOM 5882 N N . GLY A 1 792 ? 11.139 29.662 -0.707 1.00 76.62 792 GLY A N 1
ATOM 5883 C CA . GLY A 1 792 ? 12.350 29.025 -1.239 1.00 76.62 792 GLY A CA 1
ATOM 5884 C C . GLY A 1 792 ? 12.136 28.479 -2.659 1.00 76.62 792 GLY A C 1
ATOM 5885 O O . GLY A 1 792 ? 11.604 29.184 -3.515 1.00 76.62 792 GLY A O 1
ATOM 5886 N N . ASN A 1 793 ? 12.494 27.206 -2.881 1.00 71.19 793 ASN A N 1
ATOM 5887 C CA . ASN A 1 793 ? 12.365 26.487 -4.162 1.00 71.19 793 ASN A CA 1
ATOM 5888 C C . ASN A 1 793 ? 11.098 25.595 -4.253 1.00 71.19 793 ASN A C 1
ATOM 5890 O O . ASN A 1 793 ? 11.094 24.557 -4.918 1.00 71.19 793 ASN A O 1
ATOM 5894 N N . SER A 1 794 ? 10.048 25.918 -3.491 1.00 66.94 794 SER A N 1
ATOM 5895 C CA . SER A 1 794 ? 8.821 25.111 -3.412 1.00 66.94 794 SER A CA 1
ATOM 5896 C C . SER A 1 794 ? 7.923 25.288 -4.649 1.00 66.94 794 SER A C 1
ATOM 5898 O O . SER A 1 794 ? 7.458 26.391 -4.922 1.00 66.94 794 SER A O 1
ATOM 5900 N N . TYR A 1 795 ? 7.612 24.183 -5.346 1.00 68.75 795 TYR A N 1
ATOM 5901 C CA . TYR A 1 795 ? 6.891 24.159 -6.632 1.00 68.75 795 TYR A CA 1
ATOM 5902 C C . TYR A 1 795 ? 5.931 22.949 -6.794 1.00 68.75 795 TYR A C 1
ATOM 5904 O O . TYR A 1 795 ? 6.286 21.851 -6.341 1.00 68.75 795 TYR A O 1
ATOM 5912 N N . PRO A 1 796 ? 4.781 23.062 -7.514 1.00 60.69 796 PRO A N 1
ATOM 5913 C CA . PRO A 1 796 ? 4.036 24.278 -7.888 1.00 60.69 796 PRO A CA 1
ATOM 5914 C C . PRO A 1 796 ? 3.065 24.746 -6.794 1.00 60.69 796 PRO A C 1
ATOM 5916 O O . PRO A 1 796 ? 2.504 23.928 -6.063 1.00 60.69 796 PRO A O 1
ATOM 5919 N N . GLY A 1 797 ? 2.797 26.056 -6.752 1.00 65.12 797 GLY A N 1
ATOM 5920 C CA . GLY A 1 797 ? 1.690 26.657 -5.991 1.00 65.12 797 GLY A CA 1
ATOM 5921 C C . GLY A 1 797 ? 1.704 26.413 -4.475 1.00 65.12 797 GLY A C 1
ATOM 5922 O O . GLY A 1 797 ? 0.678 25.987 -3.935 1.00 65.12 797 GLY A O 1
ATOM 5923 N N . PRO A 1 798 ? 2.820 26.682 -3.768 1.00 73.00 798 PRO A N 1
ATOM 5924 C CA . PRO A 1 798 ? 2.921 26.435 -2.328 1.00 73.00 798 PRO A CA 1
ATOM 5925 C C . PRO A 1 798 ? 1.846 27.190 -1.524 1.00 73.00 798 PRO A C 1
ATOM 5927 O O . PRO A 1 798 ? 1.236 26.610 -0.631 1.00 73.00 798 PRO A O 1
ATOM 5930 N N . ILE A 1 799 ? 1.488 28.413 -1.934 1.00 86.38 799 ILE A N 1
ATOM 5931 C CA . ILE A 1 799 ? 0.570 29.283 -1.182 1.00 86.38 799 ILE A CA 1
ATOM 5932 C C . ILE A 1 799 ? -0.918 28.935 -1.312 1.00 86.38 799 ILE A C 1
ATOM 5934 O O . ILE A 1 799 ? -1.715 29.394 -0.493 1.00 86.38 799 ILE A O 1
ATOM 5938 N N . THR A 1 800 ? -1.327 28.151 -2.319 1.00 85.25 800 THR A N 1
ATOM 5939 C CA . THR A 1 800 ? -2.751 27.906 -2.633 1.00 85.25 800 THR A CA 1
ATOM 5940 C C . THR A 1 800 ? -3.581 27.420 -1.431 1.00 85.25 800 THR A C 1
ATOM 5942 O O . THR A 1 800 ? -4.721 27.866 -1.283 1.00 85.25 800 THR A O 1
ATOM 5945 N N . PRO A 1 801 ? -3.065 26.561 -0.525 1.00 86.81 801 PRO A N 1
ATOM 5946 C CA . PRO A 1 801 ? -3.789 26.159 0.680 1.00 86.81 801 PRO A CA 1
ATOM 5947 C C . PRO A 1 801 ? -4.079 27.291 1.679 1.00 86.81 801 PRO A C 1
ATOM 5949 O O . PRO A 1 801 ? -4.928 27.083 2.539 1.00 86.81 801 PRO A O 1
ATOM 5952 N N . TYR A 1 802 ? -3.393 28.437 1.583 1.00 90.19 802 TYR A N 1
ATOM 5953 C CA . TYR A 1 802 ? -3.430 29.539 2.559 1.00 90.19 802 TYR A CA 1
ATOM 5954 C C . TYR A 1 802 ? -3.978 30.859 1.992 1.00 90.19 802 TYR A C 1
ATOM 5956 O O . TYR A 1 802 ? -4.045 31.870 2.697 1.00 90.19 802 TYR A O 1
ATOM 5964 N N . GLU A 1 803 ? -4.365 30.885 0.713 1.00 92.06 803 GLU A N 1
ATOM 5965 C CA . GLU A 1 803 ? -4.879 32.090 0.049 1.00 92.06 803 GLU A CA 1
ATOM 5966 C C . GLU A 1 803 ? -6.127 32.657 0.745 1.00 92.06 803 GLU A C 1
ATOM 5968 O O . GLU A 1 803 ? -6.300 33.873 0.810 1.00 92.06 803 GLU A O 1
ATOM 5973 N N . GLY A 1 804 ? -6.986 31.798 1.307 1.00 91.50 804 GLY A N 1
ATOM 5974 C CA . GLY A 1 804 ? -8.186 32.229 2.031 1.00 91.50 804 GLY A CA 1
ATOM 5975 C C . GLY A 1 804 ? -7.863 32.968 3.333 1.00 91.50 804 GLY A C 1
ATOM 5976 O O . GLY A 1 804 ? -8.464 34.002 3.646 1.00 91.50 804 GLY A O 1
ATOM 5977 N N . GLU A 1 805 ? -6.886 32.467 4.084 1.00 92.06 805 GLU A N 1
ATOM 5978 C CA . GLU A 1 805 ? -6.373 33.072 5.308 1.00 92.06 805 GLU A CA 1
ATOM 5979 C C . GLU A 1 805 ? -5.663 34.397 5.010 1.00 92.06 805 GLU A C 1
ATOM 5981 O O . GLU A 1 805 ? -5.918 35.396 5.686 1.00 92.06 805 GLU A O 1
ATOM 5986 N N . LEU A 1 806 ? -4.826 34.437 3.968 1.00 93.94 806 LEU A N 1
ATOM 5987 C CA . LEU A 1 806 ? -4.127 35.650 3.535 1.00 93.94 806 LEU A CA 1
ATOM 5988 C C . LEU A 1 806 ? -5.093 36.721 3.013 1.00 93.94 806 LEU A C 1
ATOM 5990 O O . LEU A 1 806 ? -4.932 37.893 3.354 1.00 93.94 806 LEU A O 1
ATOM 5994 N N . ALA A 1 807 ? -6.123 36.337 2.254 1.00 93.94 807 ALA A N 1
ATOM 5995 C CA . ALA A 1 807 ? -7.184 37.248 1.828 1.00 93.94 807 ALA A CA 1
ATOM 5996 C C . ALA A 1 807 ? -7.905 37.854 3.039 1.00 93.94 807 ALA A C 1
ATOM 5998 O O . ALA A 1 807 ? -8.034 39.072 3.140 1.00 93.94 807 ALA A O 1
ATOM 5999 N N . THR A 1 808 ? -8.277 37.020 4.016 1.00 92.00 808 THR A N 1
ATOM 6000 C CA . THR A 1 808 ? -8.917 37.473 5.264 1.00 92.00 808 THR A CA 1
ATOM 6001 C C . THR A 1 808 ? -8.019 38.440 6.044 1.00 92.00 808 THR A C 1
ATOM 6003 O O . THR A 1 808 ? -8.486 39.455 6.565 1.00 92.00 808 THR A O 1
ATOM 6006 N N . PHE A 1 809 ? -6.716 38.154 6.110 1.00 95.00 809 PHE A N 1
ATOM 6007 C CA . PHE A 1 809 ? -5.723 39.024 6.736 1.00 95.00 809 PHE A CA 1
ATOM 6008 C C . PHE A 1 809 ? -5.611 40.385 6.030 1.00 95.00 809 PHE A C 1
ATOM 6010 O O . PHE A 1 809 ? -5.604 41.426 6.693 1.00 95.00 809 PHE A O 1
ATOM 6017 N N . LEU A 1 810 ? -5.559 40.404 4.696 1.00 95.88 810 LEU A N 1
ATOM 6018 C CA . LEU A 1 810 ? -5.496 41.640 3.913 1.00 95.88 810 LEU A CA 1
ATOM 6019 C C . LEU A 1 810 ? -6.806 42.436 3.997 1.00 95.88 810 LEU A C 1
ATOM 6021 O O . LEU A 1 810 ? -6.765 43.647 4.208 1.00 95.88 810 LEU A O 1
ATOM 6025 N N . ASP A 1 811 ? -7.965 41.780 3.958 1.00 93.81 811 ASP A N 1
ATOM 6026 C CA . ASP A 1 811 ? -9.273 42.421 4.160 1.00 93.81 811 ASP A CA 1
ATOM 6027 C C . ASP A 1 811 ? -9.382 43.111 5.529 1.00 93.81 811 ASP A C 1
ATOM 6029 O O . ASP A 1 811 ? -10.015 44.163 5.662 1.00 93.81 811 ASP A O 1
ATOM 6033 N N . ALA A 1 812 ? -8.723 42.554 6.550 1.00 90.25 812 ALA A N 1
ATOM 6034 C CA . ALA A 1 812 ? -8.626 43.140 7.885 1.00 90.25 812 ALA A CA 1
ATOM 6035 C C . ALA A 1 812 ? -7.620 44.311 7.984 1.00 90.25 812 ALA A C 1
ATOM 6037 O O . ALA A 1 812 ? -7.434 44.880 9.063 1.00 90.25 812 ALA A O 1
ATOM 6038 N N . GLY A 1 813 ? -6.992 44.702 6.872 1.00 93.50 813 GLY A N 1
ATOM 6039 C CA . GLY A 1 813 ? -6.005 45.778 6.792 1.00 93.50 813 GLY A CA 1
ATOM 6040 C C . GLY A 1 813 ? -4.568 45.342 7.082 1.00 93.50 813 GLY A C 1
ATOM 6041 O O . GLY A 1 813 ? -3.737 46.163 7.487 1.00 93.50 813 GLY A O 1
ATOM 6042 N N . GLY A 1 814 ? -4.283 44.051 6.904 1.00 95.06 814 GLY A N 1
ATOM 6043 C CA . GLY A 1 814 ? -2.952 43.470 7.016 1.00 95.06 814 GLY A CA 1
ATOM 6044 C C . GLY A 1 814 ? -1.961 43.997 5.974 1.00 95.06 814 GLY A C 1
ATOM 6045 O O . GLY A 1 814 ? -2.307 44.699 5.017 1.00 95.06 814 GLY A O 1
ATOM 6046 N N . ARG A 1 815 ? -0.684 43.672 6.178 1.00 97.50 815 ARG A N 1
ATOM 6047 C CA . ARG A 1 815 ? 0.414 44.053 5.284 1.00 97.50 815 ARG A CA 1
ATOM 6048 C C . ARG A 1 815 ? 1.271 42.845 4.963 1.00 97.50 815 ARG A C 1
ATOM 6050 O O . ARG A 1 815 ? 1.770 42.204 5.883 1.00 97.50 815 ARG A O 1
ATOM 6057 N N . LEU A 1 816 ? 1.434 42.547 3.683 1.00 97.50 816 LEU A N 1
ATOM 6058 C CA . LEU A 1 816 ? 2.077 41.321 3.220 1.00 97.50 816 LEU A CA 1
ATOM 6059 C C . LEU A 1 816 ? 3.320 41.648 2.397 1.00 97.50 816 LEU A C 1
ATOM 6061 O O . LEU A 1 816 ? 3.237 42.376 1.413 1.00 97.50 816 LEU A O 1
ATOM 6065 N N . LEU A 1 817 ? 4.471 41.117 2.797 1.00 97.31 817 LEU A N 1
ATOM 6066 C CA . LEU A 1 817 ? 5.643 40.993 1.939 1.00 97.31 817 LEU A CA 1
ATOM 6067 C C . LEU A 1 817 ? 5.757 39.528 1.542 1.00 97.31 817 LEU A C 1
ATOM 6069 O O . LEU A 1 817 ? 5.836 38.681 2.423 1.00 97.31 817 LEU A O 1
ATOM 6073 N N . MET A 1 818 ? 5.781 39.241 0.248 1.00 93.69 818 MET A N 1
ATOM 6074 C CA . MET A 1 818 ? 5.890 37.885 -0.279 1.00 93.69 818 MET A CA 1
ATOM 6075 C C . MET A 1 818 ? 7.035 37.798 -1.289 1.00 93.69 818 MET A C 1
ATOM 6077 O O . MET A 1 818 ? 7.239 38.724 -2.077 1.00 93.69 818 MET A O 1
ATOM 6081 N N . SER A 1 819 ? 7.799 36.709 -1.228 1.00 89.69 819 SER A N 1
ATOM 6082 C CA . SER A 1 819 ? 8.954 36.452 -2.092 1.00 89.69 819 SER A CA 1
ATOM 6083 C C . SER A 1 819 ? 9.010 34.982 -2.491 1.00 89.69 819 SER A C 1
ATOM 6085 O O . SER A 1 819 ? 8.889 34.114 -1.628 1.00 89.69 819 SER A O 1
ATOM 6087 N N . GLY A 1 820 ? 9.234 34.724 -3.778 1.00 81.81 820 GLY A N 1
ATOM 6088 C CA . GLY A 1 820 ? 9.506 33.390 -4.304 1.00 81.81 820 GLY A CA 1
ATOM 6089 C C . GLY A 1 820 ? 9.506 33.380 -5.826 1.00 81.81 820 GLY A C 1
ATOM 6090 O O . GLY A 1 820 ? 8.778 34.156 -6.443 1.00 81.81 820 GLY A O 1
ATOM 6091 N N . GLN A 1 821 ? 10.356 32.527 -6.392 1.00 73.75 821 GLN A N 1
ATOM 6092 C CA . GLN A 1 821 ? 10.580 32.417 -7.831 1.00 73.75 821 GLN A CA 1
ATOM 6093 C C . GLN A 1 821 ? 9.377 31.771 -8.525 1.00 73.75 821 GLN A C 1
ATOM 6095 O O . GLN A 1 821 ? 8.760 32.423 -9.342 1.00 73.75 821 GLN A O 1
ATOM 6100 N N . ASP A 1 822 ? 8.945 30.582 -8.089 1.00 75.06 822 ASP A N 1
ATOM 6101 C CA . ASP A 1 822 ? 7.960 29.777 -8.837 1.00 75.06 822 ASP A CA 1
ATOM 6102 C C . ASP A 1 822 ? 6.559 29.776 -8.192 1.00 75.06 822 ASP A C 1
ATOM 6104 O O . ASP A 1 822 ? 5.766 28.836 -8.331 1.00 75.06 822 ASP A O 1
ATOM 6108 N N . ILE A 1 823 ? 6.237 30.822 -7.422 1.00 78.38 823 ILE A N 1
ATOM 6109 C CA . ILE A 1 823 ? 4.944 30.920 -6.720 1.00 78.38 823 ILE A CA 1
ATOM 6110 C C . ILE A 1 823 ? 3.780 30.988 -7.720 1.00 78.38 823 ILE A C 1
ATOM 6112 O O . ILE A 1 823 ? 2.685 30.507 -7.418 1.00 78.38 823 ILE A O 1
ATOM 6116 N N . LEU A 1 824 ? 4.006 31.588 -8.893 1.00 82.81 824 LEU A N 1
ATOM 6117 C CA . LEU A 1 824 ? 2.967 31.889 -9.878 1.00 82.81 824 LEU A CA 1
ATOM 6118 C C . LEU A 1 824 ? 2.887 30.872 -11.021 1.00 82.81 824 LEU A C 1
ATOM 6120 O O . LEU A 1 824 ? 2.013 30.996 -11.879 1.00 82.81 824 LEU A O 1
ATOM 6124 N N . ASP A 1 825 ? 3.729 29.843 -11.040 1.00 78.88 825 ASP A N 1
ATOM 6125 C CA . ASP A 1 825 ? 3.805 28.971 -12.207 1.00 78.88 825 ASP A CA 1
ATOM 6126 C C . ASP A 1 825 ? 2.499 28.166 -12.457 1.00 78.88 825 ASP A C 1
ATOM 6128 O O . ASP A 1 825 ? 1.718 27.814 -11.561 1.00 78.88 825 ASP A O 1
ATOM 6132 N N . GLN A 1 826 ? 2.230 27.900 -13.734 1.00 76.62 826 GLN A N 1
ATOM 6133 C CA . GLN A 1 826 ? 1.060 27.202 -14.262 1.00 76.62 826 GLN A CA 1
ATOM 6134 C C . GLN A 1 826 ? -0.285 27.802 -13.801 1.00 76.62 826 GLN A C 1
ATOM 6136 O O . GLN A 1 826 ? -0.636 28.943 -14.113 1.00 76.62 826 GLN A O 1
ATOM 6141 N N . GLN A 1 827 ? -1.110 26.990 -13.130 1.00 78.69 827 GLN A N 1
ATOM 6142 C CA . GLN A 1 827 ? -2.427 27.384 -12.633 1.00 78.69 827 GLN A CA 1
ATOM 6143 C C . GLN A 1 827 ? -2.339 28.164 -11.314 1.00 78.69 827 GLN A C 1
ATOM 6145 O O . GLN A 1 827 ? -3.333 28.784 -10.938 1.00 78.69 827 GLN A O 1
ATOM 6150 N N . ALA A 1 828 ? -1.187 28.162 -10.628 1.00 80.75 828 ALA A N 1
ATOM 6151 C CA . ALA A 1 828 ? -1.023 28.857 -9.353 1.00 80.75 828 ALA A CA 1
ATOM 6152 C C . ALA A 1 828 ? -1.060 30.384 -9.521 1.00 80.75 828 ALA A C 1
ATOM 6154 O O . ALA A 1 828 ? -1.671 31.072 -8.711 1.00 80.75 828 ALA A O 1
ATOM 6155 N N . GLY A 1 829 ? -0.522 30.920 -10.619 1.00 85.31 829 GLY A N 1
ATOM 6156 C CA . GLY A 1 829 ? -0.613 32.348 -10.940 1.00 85.31 829 GLY A CA 1
ATOM 6157 C C . GLY A 1 829 ? -1.999 32.803 -11.403 1.00 85.31 829 GLY A C 1
ATOM 6158 O O . GLY A 1 829 ? -2.272 33.996 -11.460 1.00 85.31 829 GLY A O 1
ATOM 6159 N N . GLN A 1 830 ? -2.908 31.874 -11.713 1.00 87.81 830 GLN A N 1
ATOM 6160 C CA . GLN A 1 830 ? -4.247 32.186 -12.234 1.00 87.81 830 GLN A CA 1
ATOM 6161 C C . GLN A 1 830 ? -5.324 32.240 -11.137 1.00 87.81 830 GLN A C 1
ATOM 6163 O O . GLN A 1 830 ? -6.521 32.266 -11.443 1.00 87.81 830 GLN A O 1
ATOM 6168 N N . THR A 1 831 ? -4.941 32.216 -9.856 1.00 91.31 831 THR A N 1
ATOM 6169 C CA . THR A 1 831 ? -5.910 32.260 -8.755 1.00 91.31 831 THR A CA 1
ATOM 6170 C C . THR A 1 831 ? -6.506 33.656 -8.584 1.00 91.31 831 THR A C 1
ATOM 6172 O O . THR A 1 831 ? -5.916 34.681 -8.933 1.00 91.31 831 THR A O 1
ATOM 6175 N N . ALA A 1 832 ? -7.704 33.705 -7.994 1.00 93.81 832 ALA A N 1
ATOM 6176 C CA . ALA A 1 832 ? -8.334 34.973 -7.638 1.00 93.81 832 ALA A CA 1
ATOM 6177 C C . ALA A 1 832 ? -7.492 35.757 -6.620 1.00 93.81 832 ALA A C 1
ATOM 6179 O O . ALA A 1 832 ? -7.502 36.978 -6.645 1.00 93.81 832 ALA A O 1
ATOM 6180 N N . PHE A 1 833 ? -6.730 35.083 -5.753 1.00 94.75 833 PHE A N 1
ATOM 6181 C CA . PHE A 1 833 ? -5.846 35.759 -4.807 1.00 94.75 833 PHE A CA 1
ATOM 6182 C C . PHE A 1 833 ? -4.704 36.499 -5.514 1.00 94.75 833 PHE A C 1
ATOM 6184 O O . PHE A 1 833 ? -4.475 37.679 -5.241 1.00 94.75 833 PHE A O 1
ATOM 6191 N N . VAL A 1 834 ? -4.028 35.844 -6.464 1.00 93.50 834 VAL A N 1
ATOM 6192 C CA . VAL A 1 834 ? -2.959 36.468 -7.259 1.00 93.50 834 VAL A CA 1
ATOM 6193 C C . VAL A 1 834 ? -3.491 37.678 -8.032 1.00 93.50 834 VAL A C 1
ATOM 6195 O O . VAL A 1 834 ? -2.906 38.763 -7.981 1.00 93.50 834 VAL A O 1
ATOM 6198 N N . HIS A 1 835 ? -4.644 37.531 -8.680 1.00 94.38 835 HIS A N 1
ATOM 6199 C CA . HIS A 1 835 ? -5.238 38.621 -9.446 1.00 94.38 835 HIS A CA 1
ATOM 6200 C C . HIS A 1 835 ? -5.777 39.754 -8.551 1.00 94.38 835 HIS A C 1
ATOM 6202 O O . HIS A 1 835 ? -5.457 40.922 -8.766 1.00 94.38 835 HIS A O 1
ATOM 6208 N N . ASP A 1 836 ? -6.575 39.443 -7.528 1.00 94.69 836 ASP A N 1
ATOM 6209 C CA . ASP A 1 836 ? -7.339 40.448 -6.777 1.00 94.69 836 ASP A CA 1
ATOM 6210 C C . ASP A 1 836 ? -6.568 41.052 -5.592 1.00 94.69 836 ASP A C 1
ATOM 6212 O O . ASP A 1 836 ? -6.814 42.208 -5.247 1.00 94.69 836 ASP A O 1
ATOM 6216 N N . TYR A 1 837 ? -5.636 40.311 -4.976 1.00 95.81 837 TYR A N 1
ATOM 6217 C CA . TYR A 1 837 ? -4.883 40.762 -3.795 1.00 95.81 837 TYR A CA 1
ATOM 6218 C C . TYR A 1 837 ? -3.418 41.081 -4.093 1.00 95.81 837 TYR A C 1
ATOM 6220 O O . TYR A 1 837 ? -2.915 42.097 -3.601 1.00 95.81 837 TYR A O 1
ATOM 6228 N N . LEU A 1 838 ? -2.732 40.264 -4.904 1.00 95.00 838 LEU A N 1
ATOM 6229 C CA . LEU A 1 838 ? -1.367 40.584 -5.352 1.00 95.00 838 LEU A CA 1
ATOM 6230 C C . LEU A 1 838 ? -1.358 41.566 -6.530 1.00 95.00 838 LEU A C 1
ATOM 6232 O O . LEU A 1 838 ? -0.355 42.249 -6.731 1.00 95.00 838 LEU A O 1
ATOM 6236 N N . HIS A 1 839 ? -2.482 41.702 -7.245 1.00 96.25 839 HIS A N 1
ATOM 6237 C CA . HIS A 1 839 ? -2.640 42.58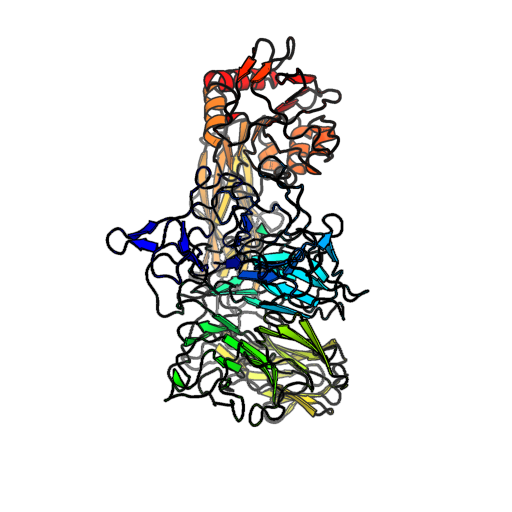1 -8.406 1.00 96.25 839 HIS A CA 1
ATOM 6238 C C . HIS A 1 839 ? -1.671 42.252 -9.546 1.00 96.25 839 HIS A C 1
ATOM 6240 O O . HIS A 1 839 ? -1.012 43.137 -10.108 1.00 96.25 839 HIS A O 1
ATOM 6246 N N . ILE A 1 840 ? -1.626 40.969 -9.900 1.00 93.88 840 ILE A N 1
ATOM 6247 C CA . ILE A 1 840 ? -0.826 40.437 -11.003 1.00 93.88 840 ILE A CA 1
ATOM 6248 C C . ILE A 1 840 ? -1.764 39.843 -12.054 1.00 93.88 840 ILE A C 1
ATOM 6250 O O . ILE A 1 840 ? -2.607 39.008 -11.736 1.00 93.88 840 ILE A O 1
ATOM 6254 N N . ASP A 1 841 ? -1.607 40.271 -13.305 1.00 90.81 841 ASP A N 1
ATOM 6255 C CA . ASP A 1 841 ? -2.182 39.580 -14.460 1.00 90.81 841 ASP A CA 1
ATOM 6256 C C . ASP A 1 841 ? -1.167 38.538 -14.939 1.00 90.81 841 ASP A C 1
ATOM 6258 O O . ASP A 1 841 ? -0.086 38.876 -15.429 1.00 90.81 841 ASP A O 1
ATOM 6262 N N . TRP A 1 842 ? -1.479 37.268 -14.703 1.00 86.38 842 TRP A N 1
ATOM 6263 C CA . TRP A 1 842 ? -0.641 36.141 -15.091 1.00 86.38 842 TRP A CA 1
ATOM 6264 C C . TRP A 1 842 ? -1.294 35.416 -16.260 1.00 86.38 842 TRP A C 1
ATOM 6266 O O . TRP A 1 842 ? -2.419 34.923 -16.150 1.00 86.38 842 TRP A O 1
ATOM 6276 N N . ASP A 1 843 ? -0.595 35.333 -17.389 1.00 78.06 843 ASP A N 1
ATOM 6277 C CA . ASP A 1 843 ? -1.151 34.769 -18.619 1.00 78.06 843 ASP A CA 1
ATOM 6278 C C . ASP A 1 843 ? -1.169 33.229 -18.642 1.00 78.06 843 ASP A C 1
ATOM 6280 O O . ASP A 1 843 ? -1.713 32.623 -19.572 1.00 78.06 843 ASP A O 1
ATOM 6284 N N . GLY A 1 844 ? -0.618 32.593 -17.601 1.00 69.06 844 GLY A N 1
ATOM 6285 C CA . GLY A 1 844 ? -0.580 31.142 -17.448 1.00 69.06 844 GLY A CA 1
ATOM 6286 C C . GLY A 1 844 ? 0.415 30.444 -18.370 1.00 69.06 844 GLY A C 1
ATOM 6287 O O . GLY A 1 844 ? 0.316 29.227 -18.538 1.00 69.06 844 GLY A O 1
ATOM 6288 N N . SER A 1 845 ? 1.319 31.190 -19.009 1.00 67.75 845 SER A N 1
ATOM 6289 C CA . SER A 1 845 ? 2.293 30.671 -19.962 1.00 67.75 845 SER A CA 1
ATOM 6290 C C . SER A 1 845 ? 3.723 30.691 -19.421 1.00 67.75 845 SER A C 1
ATOM 6292 O O . SER A 1 845 ? 4.128 31.590 -18.687 1.00 67.75 845 SER A O 1
ATOM 6294 N N . GLU A 1 846 ? 4.549 29.785 -19.946 1.00 66.12 846 GLU A N 1
ATOM 6295 C CA . GLU A 1 846 ? 6.011 29.780 -19.752 1.00 66.12 846 GLU A CA 1
ATOM 6296 C C . GLU A 1 846 ? 6.706 31.041 -20.317 1.00 66.12 846 GLU A C 1
ATOM 6298 O O . GLU A 1 846 ? 7.924 31.205 -20.246 1.00 66.12 846 GLU A O 1
ATOM 6303 N N . THR A 1 847 ? 5.965 31.959 -20.954 1.00 68.75 847 THR A N 1
ATOM 6304 C CA . THR A 1 847 ? 6.553 33.196 -21.480 1.00 68.75 847 THR A CA 1
ATOM 6305 C C . THR A 1 847 ? 6.781 34.252 -20.410 1.00 68.75 847 THR A C 1
ATOM 6307 O O . THR A 1 847 ? 7.612 35.121 -20.651 1.00 68.75 847 THR A O 1
ATOM 6310 N N . GLN A 1 848 ? 6.154 34.140 -19.238 1.00 69.38 848 GLN A N 1
ATOM 6311 C CA . GLN A 1 848 ? 6.444 34.962 -18.057 1.00 69.38 848 GLN A CA 1
ATOM 6312 C C . GLN A 1 848 ? 7.368 34.253 -17.052 1.00 69.38 848 GLN A C 1
ATOM 6314 O O . GLN A 1 848 ? 8.094 34.932 -16.334 1.00 69.38 848 GLN A O 1
ATOM 6319 N N . ASN A 1 849 ? 7.397 32.920 -17.092 1.00 76.25 849 ASN A N 1
ATOM 6320 C CA . ASN A 1 849 ? 8.228 32.055 -16.255 1.00 76.25 849 ASN A CA 1
ATOM 6321 C C . ASN A 1 849 ? 9.682 31.946 -16.762 1.00 76.25 849 ASN A C 1
ATOM 6323 O O . ASN A 1 849 ? 9.960 32.212 -17.942 1.00 76.25 849 ASN A O 1
ATOM 6327 N N . ASP A 1 850 ? 10.600 31.533 -15.892 1.00 80.12 850 ASP A N 1
ATOM 6328 C CA . ASP A 1 850 ? 11.983 31.157 -16.205 1.00 80.12 850 ASP A CA 1
ATOM 6329 C C . ASP A 1 850 ? 12.766 32.194 -17.049 1.00 80.12 850 ASP A C 1
ATOM 6331 O O . ASP A 1 850 ? 13.350 31.901 -18.106 1.00 80.12 850 ASP A O 1
ATOM 6335 N N . LYS A 1 851 ? 12.810 33.455 -16.602 1.00 85.62 851 LYS A N 1
ATOM 6336 C CA . LYS A 1 851 ? 13.552 34.529 -17.282 1.00 85.62 851 LYS A CA 1
ATOM 6337 C C . LYS A 1 851 ? 14.918 34.754 -16.662 1.00 85.62 851 LYS A C 1
ATOM 6339 O O . LYS A 1 851 ? 15.039 35.154 -15.515 1.00 85.62 851 LYS A O 1
ATOM 6344 N N . ALA A 1 852 ? 15.963 34.543 -17.460 1.00 87.06 852 ALA A N 1
ATOM 6345 C CA . ALA A 1 852 ? 17.339 34.711 -17.006 1.00 87.06 852 ALA A CA 1
ATOM 6346 C C . ALA A 1 852 ? 17.601 36.148 -16.522 1.00 87.06 852 ALA A C 1
ATOM 6348 O O . ALA A 1 852 ? 17.672 37.063 -17.350 1.00 87.06 852 ALA A O 1
ATOM 6349 N N . THR A 1 853 ? 17.808 36.324 -15.214 1.00 89.31 853 THR A N 1
ATOM 6350 C CA . THR A 1 853 ? 18.007 37.639 -14.591 1.00 89.31 853 THR A CA 1
ATOM 6351 C C . THR A 1 853 ? 19.308 37.650 -13.797 1.00 89.31 853 THR A C 1
ATOM 6353 O O . THR A 1 853 ? 19.445 36.996 -12.777 1.00 89.31 853 THR A O 1
ATOM 6356 N N . ALA A 1 854 ? 20.324 38.391 -14.243 1.00 91.44 854 ALA A N 1
ATOM 6357 C CA . ALA A 1 854 ? 21.592 38.467 -13.510 1.00 91.44 854 ALA A CA 1
ATOM 6358 C C . ALA A 1 854 ? 21.542 39.498 -12.370 1.00 91.44 854 ALA A C 1
ATOM 6360 O O . ALA A 1 854 ? 22.248 39.360 -11.363 1.00 91.44 854 ALA A O 1
ATOM 6361 N N . ALA A 1 855 ? 20.749 40.555 -12.540 1.00 93.19 855 ALA A N 1
ATOM 6362 C CA . ALA A 1 855 ? 20.525 41.576 -11.532 1.00 93.19 855 ALA A CA 1
ATOM 6363 C C . ALA A 1 855 ? 19.110 42.158 -11.609 1.00 93.19 855 ALA A C 1
ATOM 6365 O O . ALA A 1 855 ? 18.547 42.333 -12.688 1.00 93.19 855 ALA A O 1
ATOM 6366 N N . VAL A 1 856 ? 18.600 42.550 -10.444 1.00 94.94 856 VAL A N 1
ATOM 6367 C CA . VAL A 1 856 ? 17.353 43.308 -10.312 1.00 94.94 856 VAL A CA 1
ATOM 6368 C C . VAL A 1 856 ? 17.664 44.780 -10.053 1.00 94.94 856 VAL A C 1
ATOM 6370 O O . VAL A 1 856 ? 18.660 45.128 -9.409 1.00 94.94 856 VAL A O 1
ATOM 6373 N N . HIS A 1 857 ? 16.813 45.671 -10.547 1.00 95.88 857 HIS A N 1
ATOM 6374 C CA . HIS A 1 857 ? 17.037 47.117 -10.554 1.00 95.88 857 HIS A CA 1
ATOM 6375 C C . HIS A 1 857 ? 15.889 47.832 -9.843 1.00 95.88 857 HIS A C 1
ATOM 6377 O O . HIS A 1 857 ? 14.719 47.596 -10.138 1.00 95.88 857 HIS A O 1
ATOM 6383 N N . GLY A 1 858 ? 16.202 48.727 -8.903 1.00 95.50 858 GLY A N 1
ATOM 6384 C CA . GLY A 1 858 ? 15.173 49.527 -8.238 1.00 95.50 858 GLY A CA 1
ATOM 6385 C C . GLY A 1 858 ? 14.542 50.564 -9.172 1.00 95.50 858 GLY A C 1
ATOM 6386 O O . GLY A 1 858 ? 15.224 51.266 -9.924 1.00 95.50 858 GLY A O 1
ATOM 6387 N N . VAL A 1 859 ? 13.218 50.704 -9.099 1.00 96.00 859 VAL A N 1
ATOM 6388 C CA . VAL A 1 859 ? 12.461 51.632 -9.948 1.00 96.00 859 VAL A CA 1
ATOM 6389 C C . VAL A 1 859 ? 12.492 53.052 -9.370 1.00 96.00 859 VAL A C 1
ATOM 6391 O O . VAL A 1 859 ? 12.085 53.304 -8.235 1.00 96.00 859 VAL A O 1
ATOM 6394 N N . THR A 1 860 ? 12.944 54.022 -10.173 1.00 93.69 860 THR A N 1
ATOM 6395 C CA . THR A 1 860 ? 13.008 55.435 -9.756 1.00 93.69 860 THR A CA 1
ATOM 6396 C C . THR A 1 860 ? 11.617 55.979 -9.418 1.00 93.69 860 THR A C 1
ATOM 6398 O O . THR A 1 860 ? 10.688 55.882 -10.218 1.00 93.69 860 THR A O 1
ATOM 6401 N N . GLY A 1 861 ? 11.487 56.606 -8.249 1.00 91.94 861 GLY A N 1
ATOM 6402 C CA . GLY A 1 861 ? 10.228 57.155 -7.740 1.00 91.94 861 GLY A CA 1
ATOM 6403 C C . GLY A 1 861 ? 9.284 56.133 -7.095 1.00 91.94 861 GLY A C 1
ATOM 6404 O O . GLY A 1 861 ? 8.234 56.534 -6.592 1.00 91.94 861 GLY A O 1
ATOM 6405 N N . ASN A 1 862 ? 9.641 54.845 -7.067 1.00 95.62 862 ASN A N 1
ATOM 6406 C CA . ASN A 1 862 ? 8.883 53.827 -6.347 1.00 95.62 862 ASN A CA 1
ATOM 6407 C C . ASN A 1 862 ? 9.102 53.950 -4.820 1.00 95.62 862 ASN A C 1
ATOM 6409 O O . ASN A 1 862 ? 10.244 54.047 -4.368 1.00 95.62 862 ASN A O 1
ATOM 6413 N N . PRO A 1 863 ? 8.050 53.916 -3.981 1.00 92.75 863 PRO A N 1
ATOM 6414 C CA . PRO A 1 863 ? 8.191 54.148 -2.541 1.00 92.75 863 PRO A CA 1
ATOM 6415 C C . PRO A 1 863 ? 8.990 53.069 -1.789 1.00 92.75 863 PRO A C 1
ATOM 6417 O O . PRO A 1 863 ? 9.467 53.337 -0.686 1.00 92.75 863 PRO A O 1
ATOM 6420 N N . VAL A 1 864 ? 9.144 51.871 -2.359 1.00 94.12 864 VAL A N 1
ATOM 6421 C CA . VAL A 1 864 ? 9.878 50.750 -1.754 1.00 94.12 864 VAL A CA 1
ATOM 6422 C C . VAL A 1 864 ? 11.322 50.701 -2.250 1.00 94.12 864 VAL A C 1
ATOM 6424 O O . VAL A 1 864 ? 12.226 50.429 -1.464 1.00 94.12 864 VAL A O 1
ATOM 6427 N N . THR A 1 865 ? 11.569 50.999 -3.525 1.00 95.12 865 THR A N 1
ATOM 6428 C CA . THR A 1 865 ? 12.858 50.699 -4.174 1.00 95.12 865 THR A CA 1
ATOM 6429 C C . THR A 1 865 ? 13.588 51.908 -4.747 1.00 95.12 865 THR A C 1
ATOM 6431 O O . THR A 1 865 ? 14.709 51.758 -5.227 1.00 95.12 865 THR A O 1
ATOM 6434 N N . ASP A 1 866 ? 13.042 53.124 -4.632 1.00 93.50 866 ASP A N 1
ATOM 6435 C CA . ASP A 1 866 ? 13.728 54.324 -5.119 1.00 93.50 866 ASP A CA 1
ATOM 6436 C C . ASP A 1 866 ? 15.125 54.468 -4.489 1.00 93.50 866 ASP A C 1
ATOM 6438 O O . ASP A 1 866 ? 15.315 54.345 -3.268 1.00 93.50 866 ASP A O 1
ATOM 6442 N N . GLY A 1 867 ? 16.117 54.698 -5.350 1.00 89.81 867 GLY A N 1
ATOM 6443 C CA . GLY A 1 867 ? 17.531 54.775 -4.987 1.00 89.81 867 GLY A CA 1
ATOM 6444 C C . GLY A 1 867 ? 18.230 53.431 -4.742 1.00 89.81 867 GLY A C 1
ATOM 6445 O O . GLY A 1 867 ? 19.427 53.445 -4.453 1.00 89.81 867 GLY A O 1
ATOM 6446 N N . ILE A 1 868 ? 17.538 52.291 -4.858 1.00 89.00 868 ILE A N 1
ATOM 6447 C CA . ILE A 1 868 ? 18.177 50.973 -4.966 1.00 89.00 868 ILE A CA 1
ATOM 6448 C C . ILE A 1 868 ? 18.678 50.847 -6.411 1.00 89.00 868 ILE A C 1
ATOM 6450 O O . ILE A 1 868 ? 17.896 50.925 -7.351 1.00 89.00 868 ILE A O 1
ATOM 6454 N N . GLY A 1 869 ? 19.996 50.761 -6.600 1.00 89.62 869 GLY A N 1
ATOM 6455 C CA . GLY A 1 869 ? 20.596 50.570 -7.926 1.00 89.62 869 GLY A CA 1
ATOM 6456 C C . GLY A 1 869 ? 20.421 49.137 -8.442 1.00 89.62 869 GLY A C 1
ATOM 6457 O O . GLY A 1 869 ? 19.521 48.423 -8.014 1.00 89.62 869 GLY A O 1
ATOM 6458 N N . ALA A 1 870 ? 21.316 48.710 -9.332 1.00 94.69 870 ALA A N 1
ATOM 6459 C CA . ALA A 1 870 ? 21.408 47.312 -9.746 1.00 94.69 870 ALA A CA 1
ATOM 6460 C C . ALA A 1 870 ? 21.941 46.444 -8.593 1.00 94.69 870 ALA A C 1
ATOM 6462 O O . ALA A 1 870 ? 23.006 46.748 -8.043 1.00 94.69 870 ALA A O 1
ATOM 6463 N N . ILE A 1 871 ? 21.231 45.368 -8.256 1.00 96.38 871 ILE A N 1
ATOM 6464 C CA . ILE A 1 871 ? 21.606 44.393 -7.229 1.00 96.38 871 ILE A CA 1
ATOM 6465 C C . ILE A 1 871 ? 21.738 43.013 -7.886 1.00 96.38 871 ILE A C 1
ATOM 6467 O O . ILE A 1 871 ? 20.758 42.523 -8.441 1.00 96.38 871 ILE A O 1
ATOM 6471 N N . PRO A 1 872 ? 22.924 42.378 -7.846 1.00 95.06 872 PRO A N 1
ATOM 6472 C CA . PRO A 1 872 ? 23.109 41.054 -8.433 1.00 95.06 872 PRO A CA 1
ATOM 6473 C C . PRO A 1 872 ? 22.363 39.970 -7.642 1.00 95.06 872 PRO A C 1
ATOM 6475 O O . PRO A 1 872 ? 22.278 40.056 -6.411 1.00 95.06 872 PRO A O 1
ATOM 6478 N N . LEU A 1 873 ? 21.893 38.939 -8.348 1.00 92.50 873 LEU A N 1
ATOM 6479 C CA . LEU A 1 873 ? 21.318 37.728 -7.758 1.00 92.50 873 LEU A CA 1
ATOM 6480 C C . LEU A 1 873 ? 22.379 36.620 -7.629 1.00 92.50 873 LEU A C 1
ATOM 6482 O O . LEU A 1 873 ? 23.150 36.359 -8.554 1.00 92.50 873 LEU A O 1
ATOM 6486 N N . ASP A 1 874 ? 22.449 35.974 -6.462 1.00 91.25 874 ASP A N 1
ATOM 6487 C CA . ASP A 1 874 ? 23.306 34.806 -6.216 1.00 91.25 874 ASP A CA 1
ATOM 6488 C C . ASP A 1 874 ? 22.552 33.491 -6.470 1.00 91.25 874 ASP A C 1
ATOM 6490 O O . ASP A 1 874 ? 21.992 32.869 -5.565 1.00 91.25 874 ASP A O 1
ATOM 6494 N N . HIS A 1 875 ? 22.586 33.046 -7.724 1.00 87.94 875 HIS A N 1
ATOM 6495 C CA . HIS A 1 875 ? 21.978 31.798 -8.203 1.00 87.94 875 HIS A CA 1
ATOM 6496 C C . HIS A 1 875 ? 22.582 30.521 -7.596 1.00 87.94 875 HIS A C 1
ATOM 6498 O O . HIS A 1 875 ? 22.040 29.429 -7.761 1.00 87.94 875 HIS A O 1
ATOM 6504 N N . GLY A 1 876 ? 23.697 30.622 -6.860 1.00 83.88 876 GLY A N 1
ATOM 6505 C CA . GLY A 1 876 ? 24.279 29.487 -6.146 1.00 83.88 876 GLY A CA 1
ATOM 6506 C C . GLY A 1 876 ? 23.474 29.038 -4.922 1.00 83.88 876 GLY A C 1
ATOM 6507 O O . GLY A 1 876 ? 23.713 27.936 -4.431 1.00 83.88 876 GLY A O 1
ATOM 6508 N N . ILE A 1 877 ? 22.549 29.870 -4.424 1.00 83.25 877 ILE A N 1
ATOM 6509 C CA . ILE A 1 877 ? 21.789 29.600 -3.193 1.00 83.25 877 ILE A CA 1
ATOM 6510 C C . ILE A 1 877 ? 20.653 28.604 -3.443 1.00 83.25 877 ILE A C 1
ATOM 6512 O O . ILE A 1 877 ? 20.568 27.610 -2.727 1.00 83.25 877 ILE A O 1
ATOM 6516 N N . LEU A 1 878 ? 19.828 28.833 -4.470 1.00 76.00 878 LEU A N 1
ATOM 6517 C CA . LEU A 1 878 ? 18.736 27.924 -4.846 1.00 76.00 878 LEU A CA 1
ATOM 6518 C C . LEU A 1 878 ? 19.084 26.982 -6.008 1.00 76.00 878 LEU A C 1
ATOM 6520 O O . LEU A 1 878 ? 18.410 25.976 -6.204 1.00 76.00 878 LEU A O 1
ATOM 6524 N N . GLY A 1 879 ? 20.153 27.263 -6.761 1.00 75.50 879 GLY A N 1
ATOM 6525 C CA . GLY A 1 879 ? 20.562 26.448 -7.909 1.00 75.50 879 GLY A CA 1
ATOM 6526 C C . GLY A 1 879 ? 19.775 26.715 -9.198 1.00 75.50 879 GLY A C 1
ATOM 6527 O O . GLY A 1 879 ? 19.956 25.971 -10.161 1.00 75.50 879 GLY A O 1
ATOM 6528 N N . ALA A 1 880 ? 18.951 27.765 -9.231 1.00 69.69 880 ALA A N 1
ATOM 6529 C CA . ALA A 1 880 ? 18.235 28.259 -10.406 1.00 69.69 880 ALA A CA 1
ATOM 6530 C C . ALA A 1 880 ? 18.822 29.603 -10.868 1.00 69.69 880 ALA A C 1
ATOM 6532 O O . ALA A 1 880 ? 19.390 30.337 -10.061 1.00 69.69 880 ALA A O 1
ATOM 6533 N N . ALA A 1 881 ? 18.737 29.890 -12.171 1.00 74.38 881 ALA A N 1
ATOM 6534 C CA . ALA A 1 881 ? 19.279 31.107 -12.785 1.00 74.38 881 ALA A CA 1
ATOM 6535 C C . ALA A 1 881 ? 18.216 31.901 -13.560 1.00 74.38 881 ALA A C 1
ATOM 6537 O O . ALA A 1 881 ? 18.544 32.526 -14.576 1.00 74.38 881 ALA A O 1
ATOM 6538 N N . PHE A 1 882 ? 16.958 31.767 -13.144 1.00 81.44 882 PHE A N 1
ATOM 6539 C CA . PHE A 1 882 ? 15.793 32.246 -13.866 1.00 81.44 882 PHE A CA 1
ATOM 6540 C C . PHE A 1 882 ? 14.719 32.733 -12.899 1.00 81.44 882 PHE A C 1
ATOM 6542 O O . PHE A 1 882 ? 14.468 32.090 -11.896 1.00 81.44 882 PHE A O 1
ATOM 6549 N N . GLU A 1 883 ? 14.080 33.852 -13.217 1.00 86.81 883 GLU A N 1
ATOM 6550 C CA . GLU A 1 883 ? 13.161 34.578 -12.345 1.00 86.81 883 GLU A CA 1
ATOM 6551 C C . GLU A 1 883 ? 11.846 34.854 -13.085 1.00 86.81 883 GLU A C 1
ATOM 6553 O O . GLU A 1 883 ? 11.787 34.790 -14.318 1.00 86.81 883 GLU A O 1
ATOM 6558 N N . ASP A 1 884 ? 10.800 35.215 -12.345 1.00 84.50 884 ASP A N 1
ATOM 6559 C CA . ASP A 1 884 ? 9.473 35.445 -12.908 1.00 84.50 884 ASP A CA 1
ATOM 6560 C C . ASP A 1 884 ? 9.262 36.905 -13.328 1.00 84.50 884 ASP A C 1
ATOM 6562 O O . ASP A 1 884 ? 9.489 37.854 -12.572 1.00 84.50 884 ASP A O 1
ATOM 6566 N N . GLN A 1 885 ? 8.739 37.104 -14.539 1.00 89.44 885 GLN A N 1
ATOM 6567 C CA . GLN A 1 885 ? 8.241 38.404 -14.984 1.00 89.44 885 GLN A CA 1
ATOM 6568 C C . GLN A 1 885 ? 6.753 38.549 -14.660 1.00 89.44 885 GLN A C 1
ATOM 6570 O O . GLN A 1 885 ? 5.899 37.823 -15.166 1.00 89.44 885 GLN A O 1
ATOM 6575 N N . VAL A 1 886 ? 6.403 39.573 -13.888 1.00 90.31 886 VAL A N 1
ATOM 6576 C CA . VAL A 1 886 ? 5.017 39.868 -13.515 1.00 90.31 886 VAL A CA 1
ATOM 6577 C C . VAL A 1 886 ? 4.448 41.025 -14.323 1.00 90.31 886 VAL A C 1
ATOM 6579 O O . VAL A 1 886 ? 5.145 41.988 -14.645 1.00 90.31 886 VAL A O 1
ATOM 6582 N N . THR A 1 887 ? 3.143 40.971 -14.598 1.00 92.69 887 THR A N 1
ATOM 6583 C CA . THR A 1 887 ? 2.402 42.089 -15.196 1.00 92.69 887 THR A CA 1
ATOM 6584 C C . THR A 1 887 ? 1.538 42.756 -14.121 1.00 92.69 887 THR A C 1
ATOM 6586 O O . THR A 1 887 ? 0.494 42.214 -13.756 1.00 92.69 887 THR A O 1
ATOM 6589 N N . PRO A 1 888 ? 1.934 43.926 -13.580 1.00 94.06 888 PRO A N 1
ATOM 6590 C CA . PRO A 1 888 ? 1.152 44.608 -12.554 1.00 94.06 888 PRO A CA 1
ATOM 6591 C C . PRO A 1 888 ? -0.159 45.164 -13.117 1.00 94.06 888 PRO A C 1
ATOM 6593 O O . PRO A 1 888 ? -0.162 45.842 -14.149 1.00 94.06 888 PRO A O 1
ATOM 6596 N N . ILE A 1 889 ? -1.258 44.974 -12.389 1.00 96.19 889 ILE A N 1
ATOM 6597 C CA . ILE A 1 889 ? -2.549 45.619 -12.667 1.00 96.19 889 ILE A CA 1
ATOM 6598 C C . ILE A 1 889 ? -2.903 46.637 -11.588 1.00 96.19 889 ILE A C 1
ATOM 6600 O O . ILE A 1 889 ? -2.468 46.548 -10.445 1.00 96.19 889 ILE A O 1
ATOM 6604 N N . ALA A 1 890 ? -3.686 47.658 -11.944 1.00 93.19 890 ALA A N 1
ATOM 6605 C CA . ALA A 1 890 ? -4.014 48.731 -11.008 1.00 93.19 890 ALA A CA 1
ATOM 6606 C C . ALA A 1 890 ? -4.677 48.175 -9.722 1.00 93.19 890 ALA A C 1
ATOM 6608 O O . ALA A 1 890 ? -5.588 47.353 -9.827 1.00 93.19 890 ALA A O 1
ATOM 6609 N N . PRO A 1 891 ? -4.275 48.645 -8.524 1.00 94.94 891 PRO A N 1
ATOM 6610 C CA . PRO A 1 891 ? -3.422 49.801 -8.252 1.00 94.94 891 PRO A CA 1
ATOM 6611 C C . PRO A 1 891 ? -1.927 49.473 -8.062 1.00 94.94 891 PRO A C 1
ATOM 6613 O O . PRO A 1 891 ? -1.199 50.329 -7.561 1.00 94.94 891 PRO A O 1
ATOM 6616 N N . ALA A 1 892 ? -1.458 48.276 -8.430 1.00 96.56 892 ALA A N 1
ATOM 6617 C CA . ALA A 1 892 ? -0.051 47.907 -8.296 1.00 96.56 892 ALA A CA 1
ATOM 6618 C C . ALA A 1 892 ? 0.879 48.812 -9.113 1.00 96.56 892 ALA A C 1
ATOM 6620 O O . ALA A 1 892 ? 0.560 49.254 -10.220 1.00 96.56 892 ALA A O 1
ATOM 6621 N N . THR A 1 893 ? 2.071 49.042 -8.570 1.00 96.38 893 THR A N 1
ATOM 6622 C CA . THR A 1 893 ? 3.172 49.730 -9.247 1.00 96.38 893 THR A CA 1
ATOM 6623 C C . THR A 1 893 ? 4.413 48.851 -9.240 1.00 96.38 893 THR A C 1
ATOM 6625 O O . THR A 1 893 ? 4.771 48.325 -8.186 1.00 96.38 893 THR A O 1
ATOM 6628 N N . GLY A 1 894 ? 5.091 48.726 -10.385 1.00 96.44 894 GLY A N 1
ATOM 6629 C CA . GLY A 1 894 ? 6.362 48.004 -10.486 1.00 96.44 894 GLY A CA 1
ATOM 6630 C C . GLY A 1 894 ? 7.417 48.589 -9.543 1.00 96.44 894 GLY A C 1
ATOM 6631 O O . GLY A 1 894 ? 7.621 49.808 -9.503 1.00 96.44 894 GLY A O 1
ATOM 6632 N N . ALA A 1 895 ? 8.040 47.718 -8.755 1.00 95.75 895 ALA A N 1
ATOM 6633 C CA . ALA A 1 895 ? 9.022 48.030 -7.725 1.00 95.75 895 ALA A CA 1
ATOM 6634 C C . ALA A 1 895 ? 10.430 47.581 -8.125 1.00 95.75 895 ALA A C 1
ATOM 6636 O O . ALA A 1 895 ? 11.384 48.310 -7.863 1.00 95.75 895 ALA A O 1
ATOM 6637 N N . PHE A 1 896 ? 10.565 46.456 -8.814 1.00 96.44 896 PHE A N 1
ATOM 6638 C CA . PHE A 1 896 ? 11.828 46.025 -9.403 1.00 96.44 896 PHE A CA 1
ATOM 6639 C C . PHE A 1 896 ? 11.661 45.793 -10.903 1.00 96.44 896 PHE A C 1
ATOM 6641 O O . PHE A 1 896 ? 10.538 45.617 -11.393 1.00 96.44 896 PHE A O 1
ATOM 6648 N N . THR A 1 897 ? 12.779 45.868 -11.620 1.00 95.31 897 THR A N 1
ATOM 6649 C CA . THR A 1 897 ? 12.872 45.361 -12.985 1.00 95.31 897 THR A CA 1
ATOM 6650 C C . THR A 1 897 ? 14.118 44.513 -13.190 1.00 95.31 897 THR A C 1
ATOM 6652 O O . THR A 1 897 ? 15.149 44.817 -12.591 1.00 95.31 897 THR A O 1
ATOM 6655 N N . ASP A 1 898 ? 14.059 43.572 -14.126 1.00 92.75 898 ASP A N 1
ATOM 6656 C CA . ASP A 1 898 ? 15.190 42.744 -14.544 1.00 92.75 898 ASP A CA 1
ATOM 6657 C C . ASP A 1 898 ? 16.161 43.497 -15.483 1.00 92.75 898 ASP A C 1
ATOM 6659 O O . ASP A 1 898 ? 15.982 44.678 -15.814 1.00 92.75 898 ASP A O 1
ATOM 6663 N N . ASP A 1 899 ? 17.193 42.802 -15.971 1.00 92.38 899 ASP A N 1
ATOM 6664 C CA . ASP A 1 899 ? 18.186 43.339 -16.916 1.00 92.38 899 ASP A CA 1
ATOM 6665 C C . ASP A 1 899 ? 17.605 43.753 -18.284 1.00 92.38 899 ASP A C 1
ATOM 6667 O O . ASP A 1 899 ? 18.258 44.460 -19.063 1.00 92.38 899 ASP A O 1
ATOM 6671 N N . THR A 1 900 ? 16.375 43.340 -18.595 1.00 92.06 900 THR A N 1
ATOM 6672 C CA . THR A 1 900 ? 15.631 43.719 -19.804 1.00 92.06 900 THR A CA 1
ATOM 6673 C C . THR A 1 900 ? 14.672 44.896 -19.571 1.00 92.06 900 THR A C 1
ATOM 6675 O O . THR A 1 900 ? 14.122 45.443 -20.533 1.00 92.06 900 THR A O 1
ATOM 6678 N N . ASN A 1 901 ? 14.571 45.380 -18.327 1.00 91.50 901 ASN A N 1
ATOM 6679 C CA . ASN A 1 901 ? 13.586 46.336 -17.810 1.00 91.50 901 ASN A CA 1
ATOM 6680 C C . ASN A 1 901 ? 12.146 45.791 -17.722 1.00 91.50 901 ASN A C 1
ATOM 6682 O O . ASN A 1 901 ? 11.200 46.585 -17.674 1.00 91.50 901 ASN A O 1
ATOM 6686 N N . ALA A 1 902 ? 11.953 44.472 -17.724 1.00 92.25 902 ALA A N 1
ATOM 6687 C CA . ALA A 1 902 ? 10.658 43.868 -17.421 1.00 92.25 902 ALA A CA 1
ATOM 6688 C C . ALA A 1 902 ? 10.429 43.851 -15.904 1.00 92.25 902 ALA A C 1
ATOM 6690 O O . ALA A 1 902 ? 11.386 43.857 -15.142 1.00 92.25 902 ALA A O 1
ATOM 6691 N N . THR A 1 903 ? 9.174 43.889 -15.452 1.00 93.88 903 THR A N 1
ATOM 6692 C CA . THR A 1 903 ? 8.865 43.942 -14.012 1.00 93.88 903 THR A CA 1
ATOM 6693 C C . THR A 1 903 ? 8.966 42.555 -13.385 1.00 93.88 903 THR A C 1
ATOM 6695 O O . THR A 1 903 ? 8.314 41.631 -13.848 1.00 93.88 903 THR A O 1
ATOM 6698 N N . ASP A 1 904 ? 9.721 42.439 -12.301 1.00 91.12 904 ASP A N 1
ATOM 6699 C CA . ASP A 1 904 ? 9.972 41.219 -11.510 1.00 91.12 904 ASP A CA 1
ATOM 6700 C C . ASP A 1 904 ? 9.662 41.448 -10.011 1.00 91.12 904 ASP A C 1
ATOM 6702 O O . ASP A 1 904 ? 9.920 40.626 -9.134 1.00 91.12 904 ASP A O 1
ATOM 6706 N N . GLY A 1 905 ? 9.057 42.592 -9.686 1.00 94.31 905 GLY A N 1
ATOM 6707 C CA . GLY A 1 905 ? 8.532 42.886 -8.361 1.00 94.31 905 GLY A CA 1
ATOM 6708 C C . GLY A 1 905 ? 7.629 44.110 -8.367 1.00 94.31 905 GLY A C 1
ATOM 6709 O O . GLY A 1 905 ? 7.778 45.009 -9.194 1.00 94.31 905 GLY A O 1
ATOM 6710 N N . LEU A 1 906 ? 6.688 44.176 -7.431 1.00 97.19 906 LEU A N 1
ATOM 6711 C CA . LEU A 1 906 ? 5.687 45.236 -7.337 1.00 97.19 906 LEU A CA 1
ATOM 6712 C C . LEU A 1 906 ? 5.317 45.574 -5.892 1.00 97.19 906 LEU A C 1
ATOM 6714 O O . LEU A 1 906 ? 5.608 44.838 -4.947 1.00 97.19 906 LEU A O 1
ATOM 6718 N N . ASN A 1 907 ? 4.623 46.695 -5.725 1.00 97.31 907 ASN A N 1
ATOM 6719 C CA . ASN A 1 907 ? 3.937 47.045 -4.487 1.00 97.31 907 ASN A CA 1
ATOM 6720 C C . ASN A 1 907 ? 2.503 47.513 -4.766 1.00 97.31 907 ASN A C 1
ATOM 6722 O O . ASN A 1 907 ? 2.217 48.114 -5.801 1.00 97.31 907 ASN A O 1
ATOM 6726 N N . VAL A 1 908 ? 1.621 47.284 -3.796 1.00 97.62 908 VAL A N 1
ATOM 6727 C CA . VAL A 1 908 ? 0.192 47.622 -3.830 1.00 97.62 908 VAL A CA 1
ATOM 6728 C C . VAL A 1 908 ? -0.148 48.473 -2.613 1.00 97.62 908 VAL A C 1
ATOM 6730 O O . VAL A 1 908 ? 0.262 48.141 -1.496 1.00 97.62 908 VAL A O 1
ATOM 6733 N N . ASP A 1 909 ? -0.898 49.556 -2.812 1.00 95.81 909 ASP A N 1
ATOM 6734 C CA . ASP A 1 909 ? -1.548 50.324 -1.743 1.00 95.81 909 ASP A CA 1
ATOM 6735 C C . ASP A 1 909 ? -3.006 50.581 -2.139 1.00 95.81 909 ASP A C 1
ATOM 6737 O O . ASP A 1 909 ? -3.286 51.368 -3.046 1.00 95.81 909 ASP A O 1
ATOM 6741 N N . THR A 1 910 ? -3.944 49.899 -1.481 1.00 93.06 910 THR A N 1
ATOM 6742 C CA . THR A 1 910 ? -5.385 50.085 -1.729 1.00 93.06 910 THR A CA 1
ATOM 6743 C C . THR A 1 910 ? -6.001 51.151 -0.822 1.00 93.06 910 THR A C 1
ATOM 6745 O O . THR A 1 910 ? -7.183 51.470 -0.942 1.00 93.06 910 THR A O 1
ATOM 6748 N N . GLY A 1 911 ? -5.224 51.697 0.120 1.00 88.31 911 GLY A N 1
ATOM 6749 C CA . GLY A 1 911 ? -5.718 52.478 1.252 1.00 88.31 911 GLY A CA 1
ATOM 6750 C C . GLY A 1 911 ? -6.292 51.629 2.395 1.00 88.31 911 GLY A C 1
ATOM 6751 O O . GLY A 1 911 ? -6.448 52.151 3.500 1.00 88.31 911 GLY A O 1
ATOM 6752 N N . THR A 1 912 ? -6.567 50.339 2.164 1.00 89.50 912 THR A N 1
ATOM 6753 C CA . THR A 1 912 ? -7.032 49.387 3.186 1.00 89.50 912 THR A CA 1
ATOM 6754 C C . THR A 1 912 ? -5.929 48.408 3.576 1.00 89.50 912 THR A C 1
ATOM 6756 O O . THR A 1 912 ? -5.681 48.248 4.766 1.00 89.50 912 THR A O 1
ATOM 6759 N N . TYR A 1 913 ? -5.214 47.838 2.604 1.00 96.69 913 TYR A N 1
ATOM 6760 C CA . TYR A 1 913 ? -4.072 46.945 2.821 1.00 96.69 913 TYR A CA 1
ATOM 6761 C C . TYR A 1 913 ? -2.885 47.326 1.939 1.00 96.69 913 TYR A C 1
ATOM 6763 O O . TYR A 1 913 ? -3.005 48.138 1.013 1.00 96.69 913 TYR A O 1
ATOM 6771 N N . LYS A 1 914 ? -1.725 46.733 2.238 1.00 97.88 914 LYS A N 1
ATOM 6772 C CA . LYS A 1 914 ? -0.502 46.912 1.452 1.00 97.88 914 LYS A CA 1
ATOM 6773 C C . LYS A 1 914 ? 0.167 45.580 1.151 1.00 97.88 914 LYS A C 1
ATOM 6775 O O . LYS A 1 914 ? 0.287 44.744 2.042 1.00 97.88 914 LYS A O 1
ATOM 6780 N N . VAL A 1 915 ? 0.658 45.431 -0.075 1.00 97.81 915 VAL A N 1
ATOM 6781 C CA . VAL A 1 915 ? 1.427 44.258 -0.512 1.00 97.81 915 VAL A CA 1
ATOM 6782 C C . VAL A 1 915 ? 2.758 44.706 -1.106 1.00 97.81 915 VAL A C 1
ATOM 6784 O O . VAL A 1 915 ? 2.826 45.749 -1.758 1.00 97.81 915 VAL A O 1
ATOM 6787 N N . ILE A 1 916 ? 3.811 43.933 -0.867 1.00 97.88 916 ILE A N 1
ATOM 6788 C CA . ILE A 1 916 ? 5.050 43.929 -1.643 1.00 97.88 916 ILE A CA 1
ATOM 6789 C C . ILE A 1 916 ? 5.232 42.495 -2.132 1.00 97.88 916 ILE A C 1
ATOM 6791 O O . ILE A 1 916 ? 5.289 41.582 -1.313 1.00 97.88 916 ILE A O 1
ATOM 6795 N N . PHE A 1 917 ? 5.313 42.304 -3.443 1.00 95.62 917 PHE A N 1
ATOM 6796 C CA . PHE A 1 917 ? 5.582 41.004 -4.050 1.00 95.62 917 PHE A CA 1
ATOM 6797 C C . PHE A 1 917 ? 6.869 41.102 -4.860 1.00 95.62 917 PHE A C 1
ATOM 6799 O O . PHE A 1 917 ? 7.019 42.030 -5.655 1.00 95.62 917 PHE A O 1
ATOM 6806 N N . VAL A 1 918 ? 7.797 40.175 -4.646 1.00 93.69 918 VAL A N 1
ATOM 6807 C CA . VAL A 1 918 ? 9.003 40.031 -5.470 1.00 93.69 918 VAL A CA 1
ATOM 6808 C C . VAL A 1 918 ? 9.036 38.625 -6.052 1.00 93.69 918 VAL A C 1
ATOM 6810 O O . VAL A 1 918 ? 8.962 37.642 -5.317 1.00 93.69 918 VAL A O 1
ATOM 6813 N N . ALA A 1 919 ? 9.133 38.551 -7.374 1.00 90.19 919 ALA A N 1
ATOM 6814 C CA . ALA A 1 919 ? 9.061 37.333 -8.178 1.00 90.19 919 ALA A CA 1
ATOM 6815 C C . ALA A 1 919 ? 10.450 36.679 -8.342 1.00 90.19 919 ALA A C 1
ATOM 6817 O O . ALA A 1 919 ? 10.785 36.069 -9.351 1.00 90.19 919 ALA A O 1
ATOM 6818 N N . PHE A 1 920 ? 11.298 36.890 -7.337 1.00 89.50 920 PHE A N 1
ATOM 6819 C CA . PHE A 1 920 ? 12.652 36.376 -7.246 1.00 89.50 920 PHE A CA 1
ATOM 6820 C C . PHE A 1 920 ? 12.967 36.041 -5.780 1.00 89.50 920 PHE A C 1
ATOM 6822 O O . PHE A 1 920 ? 12.369 36.616 -4.852 1.00 89.50 920 PHE A O 1
ATOM 6829 N N . PRO A 1 921 ? 13.915 35.123 -5.543 1.00 88.06 921 PRO A N 1
ATOM 6830 C CA . PRO A 1 921 ? 14.283 34.700 -4.199 1.00 88.06 921 PRO A CA 1
ATOM 6831 C C . PRO A 1 921 ? 15.063 35.797 -3.461 1.00 88.06 921 PRO A C 1
ATOM 6833 O O . PRO A 1 921 ? 16.149 36.218 -3.876 1.00 88.06 921 PRO A O 1
ATOM 6836 N N . LEU A 1 922 ? 14.533 36.282 -2.333 1.00 90.31 922 LEU A N 1
ATOM 6837 C CA . LEU A 1 922 ? 15.184 37.341 -1.552 1.00 90.31 922 LEU A CA 1
ATOM 6838 C C . LEU A 1 922 ? 16.524 36.876 -0.963 1.00 90.31 922 LEU A C 1
ATOM 6840 O O . LEU A 1 922 ? 17.434 37.678 -0.761 1.00 90.31 922 LEU A O 1
ATOM 6844 N N . GLU A 1 923 ? 16.684 35.589 -0.692 1.00 90.12 923 GLU A N 1
ATOM 6845 C CA . GLU A 1 923 ? 17.934 34.957 -0.285 1.00 90.12 923 GLU A CA 1
ATOM 6846 C C . GLU A 1 923 ? 19.055 35.177 -1.313 1.00 90.12 923 GLU A C 1
ATOM 6848 O O . GLU A 1 923 ? 20.189 35.458 -0.909 1.00 90.12 923 GLU A O 1
ATOM 6853 N N . ALA A 1 924 ? 18.737 35.209 -2.611 1.00 90.50 924 ALA A N 1
ATOM 6854 C CA . ALA A 1 924 ? 19.678 35.506 -3.692 1.00 90.50 924 ALA A CA 1
ATOM 6855 C C . ALA A 1 924 ? 19.956 37.010 -3.855 1.00 90.50 924 ALA A C 1
ATOM 6857 O O . ALA A 1 924 ? 20.979 37.387 -4.420 1.00 90.50 924 ALA A O 1
ATOM 6858 N N . TYR A 1 925 ? 19.103 37.885 -3.317 1.00 92.94 925 TYR A N 1
ATOM 6859 C CA . TYR A 1 925 ? 19.180 39.336 -3.506 1.00 92.94 925 TYR A CA 1
ATOM 6860 C C . TYR A 1 925 ? 20.389 39.975 -2.803 1.00 92.94 925 TYR A C 1
ATOM 6862 O O . TYR A 1 925 ? 20.337 40.275 -1.607 1.00 92.94 925 TYR A O 1
ATOM 6870 N N . GLY A 1 926 ? 21.488 40.195 -3.525 1.00 94.25 926 GLY A N 1
ATOM 6871 C CA . GLY A 1 926 ? 22.641 40.970 -3.063 1.00 94.25 926 GLY A CA 1
ATOM 6872 C C . GLY A 1 926 ? 23.243 40.548 -1.716 1.00 94.25 926 GLY A C 1
ATOM 6873 O O . GLY A 1 926 ? 23.127 39.415 -1.237 1.00 94.25 926 GLY A O 1
ATOM 6874 N N . THR A 1 927 ? 23.920 41.494 -1.066 1.00 95.00 927 THR A N 1
ATOM 6875 C CA . THR A 1 927 ? 24.563 41.268 0.233 1.00 95.00 927 THR A CA 1
ATOM 6876 C C . THR A 1 927 ? 23.561 41.318 1.392 1.00 95.00 927 THR A C 1
ATOM 6878 O O . THR A 1 927 ? 22.442 41.815 1.268 1.00 95.00 927 THR A O 1
ATOM 6881 N N . ALA A 1 928 ? 23.976 40.880 2.585 1.00 93.06 928 ALA A N 1
ATOM 6882 C CA . ALA A 1 928 ? 23.162 41.016 3.799 1.00 93.06 928 ALA A CA 1
ATOM 6883 C C . ALA A 1 928 ? 22.762 42.478 4.103 1.00 93.06 928 ALA A C 1
ATOM 6885 O O . ALA A 1 928 ? 21.682 42.725 4.638 1.00 93.06 928 ALA A O 1
ATOM 6886 N N . ALA A 1 929 ? 23.606 43.453 3.739 1.00 94.50 929 ALA A N 1
ATOM 6887 C CA . ALA A 1 929 ? 23.295 44.872 3.900 1.00 94.50 929 ALA A CA 1
ATOM 6888 C C . ALA A 1 929 ? 22.212 45.340 2.914 1.00 94.50 929 ALA A C 1
ATOM 6890 O O . ALA A 1 929 ? 21.364 46.158 3.280 1.00 94.50 929 ALA A O 1
ATOM 6891 N N . ASP A 1 930 ? 22.204 44.792 1.698 1.00 95.81 930 ASP A N 1
ATOM 6892 C CA . ASP A 1 930 ? 21.192 45.096 0.684 1.00 95.81 930 ASP A CA 1
ATOM 6893 C C . ASP A 1 930 ? 19.827 44.546 1.110 1.00 95.81 930 ASP A C 1
ATOM 6895 O O . ASP A 1 930 ? 18.844 45.288 1.119 1.00 95.81 930 ASP A O 1
ATOM 6899 N N . LYS A 1 931 ? 19.778 43.294 1.590 1.00 95.69 931 LYS A N 1
ATOM 6900 C CA . LYS A 1 931 ? 18.564 42.671 2.154 1.00 95.69 931 LYS A CA 1
ATOM 6901 C C . LYS A 1 931 ? 17.998 43.469 3.338 1.00 95.69 931 LYS A C 1
ATOM 6903 O O . LYS A 1 931 ? 16.803 43.753 3.385 1.00 95.69 931 LYS A O 1
ATOM 6908 N N . ALA A 1 932 ? 18.850 43.889 4.279 1.00 95.69 932 ALA A N 1
ATOM 6909 C CA . ALA A 1 932 ? 18.435 44.713 5.420 1.00 95.69 932 ALA A CA 1
ATOM 6910 C C . ALA A 1 932 ? 17.938 46.109 4.993 1.00 95.69 932 ALA A C 1
ATOM 6912 O O . ALA A 1 932 ? 16.981 46.641 5.562 1.00 95.69 932 ALA A O 1
ATOM 6913 N N . THR A 1 933 ? 18.555 46.699 3.965 1.00 95.69 933 THR A N 1
ATOM 6914 C CA . THR A 1 933 ? 18.117 47.977 3.384 1.00 95.69 933 THR A CA 1
ATOM 6915 C C . THR A 1 933 ? 16.745 47.841 2.728 1.00 95.69 933 THR A C 1
ATOM 6917 O O . THR A 1 93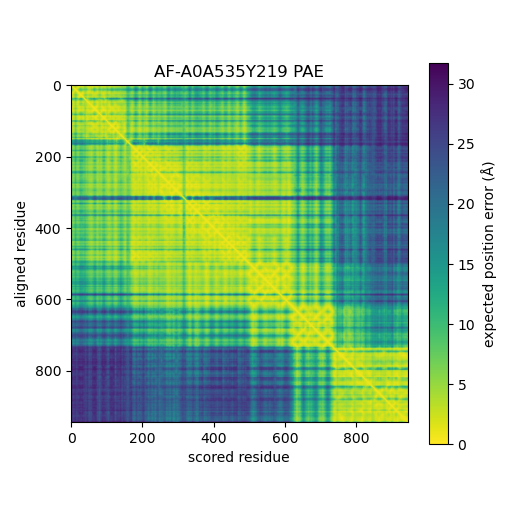3 ? 15.877 48.689 2.952 1.00 95.69 933 THR A O 1
ATOM 6920 N N . PHE A 1 934 ? 16.526 46.763 1.971 1.00 96.12 934 PHE A N 1
ATOM 6921 C CA . PHE A 1 934 ? 15.230 46.445 1.378 1.00 96.12 934 PHE A CA 1
ATOM 6922 C C . PHE A 1 934 ? 14.153 46.280 2.455 1.00 96.12 934 PHE A C 1
ATOM 6924 O O . PHE A 1 934 ? 13.137 46.970 2.403 1.00 96.12 934 PHE A O 1
ATOM 6931 N N . MET A 1 935 ? 14.414 45.482 3.497 1.00 96.50 935 MET A N 1
ATOM 6932 C CA . MET A 1 935 ? 13.488 45.315 4.624 1.00 96.50 935 MET A CA 1
ATOM 6933 C C . MET A 1 935 ? 13.187 46.643 5.333 1.00 96.50 935 MET A C 1
ATOM 6935 O O . MET A 1 935 ? 12.030 46.957 5.598 1.00 96.50 935 MET A O 1
ATOM 6939 N N . THR A 1 936 ? 14.192 47.490 5.565 1.00 96.56 936 THR A N 1
ATOM 6940 C CA . THR A 1 936 ? 13.985 48.816 6.177 1.00 96.56 936 THR A CA 1
ATOM 6941 C C . THR A 1 936 ? 13.021 49.678 5.352 1.00 96.56 936 THR A C 1
ATOM 6943 O O . THR A 1 936 ? 12.126 50.322 5.903 1.00 96.56 936 THR A O 1
ATOM 6946 N N . LYS A 1 937 ? 13.173 49.683 4.022 1.00 96.12 937 LYS A N 1
ATOM 6947 C CA . LYS A 1 937 ? 12.302 50.434 3.106 1.00 96.12 937 LYS A CA 1
ATOM 6948 C C . LYS A 1 937 ? 10.903 49.823 3.004 1.00 96.12 937 LYS A C 1
ATOM 6950 O O . LYS A 1 937 ? 9.924 50.564 3.060 1.00 96.12 937 LYS A O 1
ATOM 6955 N N . ALA A 1 938 ? 10.800 48.497 2.936 1.00 96.44 938 ALA A N 1
ATOM 6956 C CA . ALA A 1 938 ? 9.530 47.778 2.936 1.00 96.44 938 ALA A CA 1
ATOM 6957 C C . ALA A 1 938 ? 8.692 48.096 4.186 1.00 96.44 938 ALA A C 1
ATOM 6959 O O . ALA A 1 938 ? 7.523 48.469 4.082 1.00 96.44 938 ALA A O 1
ATOM 6960 N N . PHE A 1 939 ? 9.301 48.059 5.375 1.00 96.69 939 PHE A N 1
ATOM 6961 C CA . PHE A 1 939 ? 8.603 48.383 6.621 1.00 96.69 939 PHE A CA 1
ATOM 6962 C C . PHE A 1 939 ? 8.300 49.882 6.770 1.00 96.69 939 PHE A C 1
ATOM 6964 O O . PHE A 1 939 ? 7.272 50.245 7.344 1.00 96.69 939 PHE A O 1
ATOM 6971 N N . ALA A 1 940 ? 9.117 50.769 6.193 1.00 95.94 940 ALA A N 1
ATOM 6972 C CA . ALA A 1 940 ? 8.776 52.189 6.090 1.00 95.94 940 ALA A CA 1
ATOM 6973 C C . ALA A 1 940 ? 7.553 52.431 5.182 1.00 95.94 940 ALA A C 1
ATOM 6975 O O . ALA A 1 940 ? 6.704 53.262 5.509 1.00 95.94 940 ALA A O 1
ATOM 6976 N N . TYR A 1 941 ? 7.438 51.687 4.077 1.00 96.31 941 TYR A N 1
ATOM 6977 C CA . TYR A 1 941 ? 6.282 51.718 3.176 1.00 96.31 941 TYR A CA 1
ATOM 6978 C C . TYR A 1 941 ? 5.007 51.183 3.836 1.00 96.31 941 TYR A C 1
ATOM 6980 O O . TYR A 1 941 ? 3.930 51.781 3.705 1.00 96.31 941 TYR A O 1
ATOM 6988 N N . PHE A 1 942 ? 5.132 50.085 4.583 1.00 96.06 942 PHE A N 1
ATOM 6989 C CA . PHE A 1 942 ? 4.064 49.563 5.428 1.00 96.06 942 PHE A CA 1
ATOM 6990 C C . PHE A 1 942 ? 3.601 50.612 6.442 1.00 96.06 942 PHE A C 1
ATOM 6992 O O . PHE A 1 942 ? 2.397 50.828 6.586 1.00 96.06 942 PHE A O 1
ATOM 6999 N N . GLY A 1 943 ? 4.534 51.344 7.050 1.00 87.56 943 GLY A N 1
ATOM 7000 C CA . GLY A 1 943 ? 4.254 52.380 8.040 1.00 87.56 943 GLY A CA 1
ATOM 7001 C C . GLY A 1 943 ? 4.175 51.816 9.464 1.00 87.56 943 GLY A C 1
ATOM 7002 O O . GLY A 1 943 ? 4.346 50.612 9.662 1.00 87.56 943 GLY A O 1
ATOM 7003 N N . PRO A 1 944 ? 3.917 52.660 10.479 1.00 74.25 944 PRO A N 1
ATOM 7004 C CA . PRO A 1 944 ? 3.824 52.214 11.870 1.00 74.25 944 PRO A CA 1
ATOM 7005 C C . PRO A 1 944 ? 2.667 51.246 12.072 1.00 74.25 944 PRO A C 1
ATOM 7007 O O . PRO A 1 944 ? 1.704 51.287 11.266 1.00 74.25 944 PRO A O 1
#

Nearest PDB structures (foldseek):
  7som-assembly1_K  TM=6.771E-01  e=2.032E-03  Chlamydomonas reinhardtii
  8jmw-assembly1_A  TM=3.744E-01  e=9.113E-06  Bacillus amyloliquefaciens
  8zpu-assembly2_B  TM=2.439E-01  e=1.316E-05  Oryctolagus cuniculus
  8vk1-assembly2_A  TM=4.800E-01  e=1.941E-02  Dermatophagoides pteronyssinus
  1ktj-assembly1_B  TM=4.148E-01  e=5.263E-02  Dermatophagoides pteronyssinus

Mean predicted aligned error: 12.37 Å

Secondary structure (DSSP, 8-state):
--EEEEEEEE-TTT--EEEEEEEEESSSSSS-EEPP--SSTTSTT--TTTTTTTTTT--EEEE-TT-TT-EEEE-S-BGGGTB-SEEEESSSSSS-EE--SSSPSSEEEEEEETTEEEEEEEEETTEEEEESSTTS---TTS-GGG---EESS-EE-TTT-EEE-SS------EEEEEE-TTSTT-EEEEETTTEEEEE-SSSS-EEESS-S----EEE-SS-TT-EEE--SBS--EEESSSS-STT--EE--TT--TTS---SB--EEE-TT-TT-EEEESSSEEEES-TT-SSSTT--EEE-SS--S----S---TTS-S-SEEEEEE-SSS-EEEEETTS-EEEETTTTT-SS---EE-GGGT--SS-EEEEEE-SS-TTSEEEEE-S-GGGSTTS--SEEEESSSSSS-EE--TT--SS-EEEEEE-TTSTT-EEEEETTEEEEESSSSSS-EESSSS--S--EEEEEEETTTTEEEEEESSS-EEEEE-------EEEEEEE--S-B-TT-EEEEEEEEEE-SSS-EEEEEEEEEPPTTEEEEEESTT-EEETTEEEEEEEEE-TT-EEEEEEEEEE-SSPPTT--EEEE---EEE-TTS-EEEPPPEEEEB--SS-EEEESSEEEEEEETT-EEEEEEEEEE-SSS-EEEEEEEES-SS-EEEEETTSSSBP-SEEEEE-TT-EEEEEEEEEPPTTPPTT-EEEEEEEEEESS-TT-EEEEEEEEEEE--SEEEEE-STTTT--HHHHHHHHHHTT--EEEEETTT-----HHHHTT-SEEEEE-TT--S-TTGGGHHHHHHHHHTT-EEEEE-SSTTTTTGGGSHHIIIII-EE--SSTTTSSB--SEEEEPTT-TTTTT--EEEB-TTTTS---BPPPEE-TT-EEEEE-TTS-EEEEEEE-SS-EEEEESS-TTTBS-HHHHHHHHHHHHHHH--